Protein AF-A0A9W8J758-F1 (afdb_monomer_lite)

Radius of gyration: 37.84 Å; chains: 1; bounding box: 102×88×100 Å

Foldseek 3Di:
DQDPPPDQDFKEWLDDDDDDDDDDDHNLCVLVDPDDDPVVLVVSLVVLLVVQVLQLVQVVPPPPLLVVLQQVLQLVLLQFQWSDPSDSAFSTKIKGKFAEDADDFCCVRHPPQRDWDAPPQAQQLGWKKKFKAWQADPQKQQWWKDQPVVRDIDGRDHRDMHIDGSRGTIHTDHIHDPHPDDGDSRTMMMMMMGGHGCLCRPPVNRDDQPAADDPDDDDDDPPGDDLVVRVVSTYFFLSSLLSVLLNVLRNQLRVVAPDDCVVVDADDQQVSQQVDWDAGPVRDIDGGGGSPLRQGSDDPDPVNVVSVVVVVVSVVVVVVSSLVRSLVSVSSVVPDVVNVVSDDPDDDDDDDDDDDDDDDDDDDDDDDDDDDDDDDDDDDDDDDDPVVVVVVVVQCPQACPVLVCLDLVNLVVLLVLLLLLQVLQVDPDDQDDLVVLVVLLVCVVVLVPDDPPDPVSVVSVVVNVSSVSSVSNVVSVVLLVVLVVLLVVLVVLLVVLCCLVPVLLVVLLCLLVVNCVVCPLALSNVQLVVQLCCLQVVPQKDWDWCVVSVRDDAPGDIDMDGCPDRDHDDSVRSSNVSSVVSSVVVCRSVVHDCQFSVLLSLVQVLCCVQLRSSVSSGPVNVVCSVVPDLSHQAPDRDPCSSVPNDSVRNVVVSVVSNVRQCSPCLHLSVVSSVSSVCSSVVVDRSVRDDSPVNLLVLLLLLLVLLVLLLVCLVPVPDDDPFLLNVVCVVAVCQFRLLNCSHPLNVVQCDPQHLLPLVRVLDLQSVLLLLLCLQFAPPAQCSVPDGSTAPALVSVVVVVVVVCVVPVVDDQQDSRGGPLCNPHDGDSVRGSNVSNLVSVLCVVLPSNVLQVCFEPAALVRQLCSQPPPDPPPPSPVRCDLVNSNVSSCSCCVSRRYPQHDLLRLLLSCLVVVAQLVLLLVSSVQDDDDPPVPPDSVVSSVSSSSSVVVSLVSSPVNDDPVSCVSSVQDDPPHGRSSSSSSSSSSNSVCVVVVSRPD

Structure (mmCIF, N/CA/C/O backbone):
data_AF-A0A9W8J758-F1
#
_entry.id   AF-A0A9W8J758-F1
#
loop_
_atom_site.group_PDB
_atom_site.id
_atom_site.type_symbol
_atom_site.label_atom_id
_atom_site.label_alt_id
_atom_site.label_comp_id
_atom_site.label_asym_id
_atom_site.label_entity_id
_atom_site.label_seq_id
_atom_site.pdbx_PDB_ins_code
_atom_site.Cartn_x
_atom_site.Cartn_y
_atom_site.Cartn_z
_atom_site.occupancy
_atom_site.B_iso_or_equiv
_atom_site.auth_seq_id
_atom_site.auth_comp_id
_atom_site.auth_asym_id
_atom_site.auth_atom_id
_atom_site.pdbx_PDB_model_num
ATOM 1 N N . MET A 1 1 ? -13.533 -49.057 19.406 1.00 24.62 1 MET A N 1
ATOM 2 C CA . MET A 1 1 ? -12.289 -48.984 20.205 1.00 24.62 1 MET A CA 1
ATOM 3 C C . MET A 1 1 ? -12.356 -47.763 21.116 1.00 24.62 1 MET A C 1
ATOM 5 O O . MET A 1 1 ? -12.940 -46.775 20.678 1.00 24.62 1 MET A O 1
ATOM 9 N N . PRO A 1 2 ? -11.806 -47.800 22.342 1.00 23.27 2 PRO A N 1
ATOM 10 C CA . PRO A 1 2 ? -11.695 -46.618 23.188 1.00 23.27 2 PRO A CA 1
ATOM 11 C C . PRO A 1 2 ? -10.565 -45.723 22.663 1.00 23.27 2 PRO A C 1
ATOM 13 O O . PRO A 1 2 ? -9.448 -46.188 22.455 1.00 23.27 2 PRO A O 1
ATOM 16 N N . TRP A 1 3 ? -10.870 -44.452 22.412 1.00 29.89 3 TRP A N 1
ATOM 17 C CA . TRP A 1 3 ? -9.871 -43.440 22.076 1.00 29.89 3 TRP A CA 1
ATOM 18 C C . TRP A 1 3 ? -9.089 -43.096 23.345 1.00 29.89 3 TRP A C 1
ATOM 20 O O . TRP A 1 3 ? -9.682 -42.641 24.323 1.00 29.89 3 TRP A O 1
ATOM 30 N N . ASP A 1 4 ? -7.779 -43.334 23.348 1.00 25.48 4 ASP A N 1
ATOM 31 C CA . ASP A 1 4 ? -6.928 -43.062 24.507 1.00 25.48 4 ASP A CA 1
ATOM 32 C C . ASP A 1 4 ? -6.769 -41.538 24.688 1.00 25.48 4 ASP A C 1
ATOM 34 O O . ASP A 1 4 ? -6.030 -40.853 23.974 1.00 25.48 4 ASP A O 1
ATOM 38 N N . TYR A 1 5 ? -7.557 -40.990 25.613 1.00 29.81 5 TYR A N 1
ATOM 39 C CA . TYR A 1 5 ? -7.726 -39.562 25.897 1.00 29.81 5 TYR A CA 1
ATOM 40 C C . TYR A 1 5 ? -6.554 -39.021 26.738 1.00 29.81 5 TYR A C 1
ATOM 42 O O . TYR A 1 5 ? -6.716 -38.623 27.889 1.00 29.81 5 TYR A O 1
ATOM 50 N N . GLN A 1 6 ? -5.340 -38.999 26.184 1.00 25.62 6 GLN A N 1
ATOM 51 C CA . GLN A 1 6 ? -4.191 -38.346 26.828 1.00 25.62 6 GLN A CA 1
ATOM 52 C C . GLN A 1 6 ? -3.308 -37.592 25.821 1.00 25.62 6 GLN A C 1
ATOM 54 O O . GLN A 1 6 ? -2.177 -37.993 25.560 1.00 25.62 6 GLN A O 1
ATOM 59 N N . LYS A 1 7 ? -3.827 -36.486 25.257 1.00 28.05 7 LYS A N 1
ATOM 60 C CA . LYS A 1 7 ? -3.092 -35.258 24.853 1.00 28.05 7 LYS A CA 1
ATOM 61 C C . LYS A 1 7 ? -4.056 -34.229 24.223 1.00 28.05 7 LYS A C 1
ATOM 63 O O . LYS A 1 7 ? -4.913 -34.581 23.423 1.00 28.05 7 LYS A O 1
ATOM 68 N N . HIS A 1 8 ? -3.930 -32.967 24.636 1.00 32.34 8 HIS A N 1
ATOM 69 C CA . HIS A 1 8 ? -4.856 -31.847 24.400 1.00 32.34 8 HIS A CA 1
ATOM 70 C C . HIS A 1 8 ? -4.859 -31.277 22.961 1.00 32.34 8 HIS A C 1
ATOM 72 O O . HIS A 1 8 ? -4.302 -30.202 22.751 1.00 32.34 8 HIS A O 1
ATOM 78 N N . GLU A 1 9 ? -5.499 -31.927 21.979 1.00 34.31 9 GLU A N 1
ATOM 79 C CA . GLU A 1 9 ? -5.683 -31.351 20.626 1.00 34.31 9 GLU A CA 1
ATOM 80 C C . GLU A 1 9 ? -7.037 -31.750 19.987 1.00 34.31 9 GLU A C 1
ATOM 82 O O . GLU A 1 9 ? -7.309 -32.934 19.789 1.00 34.31 9 GLU A O 1
ATOM 87 N N . HIS A 1 10 ? -7.889 -30.762 19.656 1.00 45.09 10 HIS A N 1
ATOM 88 C CA . HIS A 1 10 ? -9.335 -30.944 19.378 1.00 45.09 10 HIS A CA 1
ATOM 89 C C . HIS A 1 10 ? -9.816 -30.549 17.958 1.00 45.09 10 HIS A C 1
ATOM 91 O O . HIS A 1 10 ? -11.009 -30.640 17.663 1.00 45.09 10 HIS A O 1
ATOM 97 N N . LEU A 1 11 ? -8.915 -30.133 17.057 1.00 40.22 11 LEU A N 1
ATOM 98 C CA . LEU A 1 11 ? -9.251 -29.700 15.691 1.00 40.22 11 LEU A CA 1
ATOM 99 C C . LEU A 1 11 ? -8.362 -30.415 14.667 1.00 40.22 11 LEU A C 1
ATOM 101 O O . LEU A 1 11 ? -7.139 -30.374 14.794 1.00 40.22 11 LEU A O 1
ATOM 105 N N . ARG A 1 12 ? -8.951 -31.075 13.663 1.00 51.53 12 ARG A N 1
ATOM 106 C CA . ARG A 1 12 ? -8.213 -31.833 12.641 1.00 51.53 12 ARG A CA 1
ATOM 107 C C . ARG A 1 12 ? -8.813 -31.561 11.263 1.00 51.53 12 ARG A C 1
ATOM 109 O O . ARG A 1 12 ? -9.933 -31.965 11.005 1.00 51.53 12 ARG A O 1
ATOM 116 N N . SER A 1 13 ? -8.093 -30.945 10.327 1.00 44.19 13 SER A N 1
ATOM 117 C CA . SER A 1 13 ? -8.427 -31.129 8.902 1.00 44.19 13 SER A CA 1
ATOM 118 C C . SER A 1 13 ? -8.448 -32.645 8.546 1.00 44.19 13 SER A C 1
ATOM 120 O O . SER A 1 13 ? -7.928 -33.473 9.288 1.00 44.19 13 SER A O 1
ATOM 122 N N . ILE A 1 14 ? -9.094 -33.079 7.475 1.00 53.44 14 ILE A N 1
ATOM 123 C CA . ILE A 1 14 ? -9.019 -34.486 7.016 1.00 53.44 14 ILE A CA 1
ATOM 124 C C . ILE A 1 14 ? -8.360 -34.553 5.635 1.00 53.44 14 ILE A C 1
ATOM 126 O O . ILE A 1 14 ? -7.661 -35.516 5.340 1.00 53.44 14 ILE A O 1
ATOM 130 N N . ALA A 1 15 ? -8.526 -33.497 4.836 1.00 53.94 15 ALA A N 1
ATOM 131 C CA . ALA A 1 15 ? -7.933 -33.337 3.513 1.00 53.94 15 ALA A CA 1
ATOM 132 C C . ALA A 1 15 ? -7.108 -32.030 3.425 1.00 53.94 15 ALA A C 1
ATOM 134 O O . ALA A 1 15 ? -6.510 -31.590 4.409 1.00 53.94 15 ALA A O 1
ATOM 135 N N . THR A 1 16 ? -7.062 -31.401 2.247 1.00 49.12 16 THR A N 1
ATOM 136 C CA . THR A 1 16 ? -6.399 -30.110 1.979 1.00 49.12 16 THR A CA 1
ATOM 137 C C . THR A 1 16 ? -6.750 -29.039 3.006 1.00 49.12 16 THR A C 1
ATOM 139 O O . THR A 1 16 ? -7.911 -28.855 3.326 1.00 49.12 16 THR A O 1
ATOM 142 N N . SER A 1 17 ? -5.764 -28.296 3.513 1.00 42.97 17 SER A N 1
ATOM 143 C CA . SER A 1 17 ? -5.999 -27.173 4.429 1.00 42.97 17 SER A CA 1
ATOM 144 C C . SER A 1 17 ? -5.075 -26.009 4.097 1.00 42.97 17 SER A C 1
ATOM 146 O O . SER A 1 17 ? -3.903 -26.211 3.788 1.00 42.97 17 SER A O 1
ATOM 148 N N . PHE A 1 18 ? -5.617 -24.792 4.156 1.00 39.25 18 PHE A N 1
ATOM 149 C CA . PHE A 1 18 ? -4.917 -23.543 3.835 1.00 39.25 18 PHE A CA 1
ATOM 150 C C . PHE A 1 18 ? -4.713 -22.630 5.053 1.00 39.25 18 PHE A C 1
ATOM 152 O O . PHE A 1 18 ? -4.194 -21.516 4.918 1.00 39.25 18 PHE A O 1
ATOM 159 N N . GLU A 1 19 ? -5.106 -23.087 6.242 1.00 38.16 19 GLU A N 1
ATOM 160 C CA . GLU A 1 19 ? -5.057 -22.313 7.479 1.00 38.16 19 GLU A CA 1
ATOM 161 C C . GLU A 1 19 ? -3.862 -22.692 8.363 1.00 38.16 19 GLU A C 1
ATOM 163 O O . GLU A 1 19 ? -3.510 -23.860 8.524 1.00 38.16 19 GLU A O 1
ATOM 168 N N . ARG A 1 20 ? -3.230 -21.690 8.990 1.00 34.44 20 ARG A N 1
ATOM 169 C CA . ARG A 1 20 ? -2.101 -21.901 9.912 1.00 34.44 20 ARG A CA 1
ATOM 170 C C . ARG A 1 20 ? -2.604 -22.367 11.285 1.00 34.44 20 ARG A C 1
ATOM 172 O O . ARG A 1 20 ? -3.029 -21.548 12.103 1.00 34.44 20 ARG A O 1
ATOM 179 N N . GLN A 1 21 ? -2.490 -23.664 11.564 1.00 32.84 21 GLN A N 1
ATOM 180 C CA . GLN A 1 21 ? -2.796 -24.249 12.875 1.00 32.84 21 GLN A CA 1
ATOM 181 C C . GLN A 1 21 ? -1.735 -23.863 13.924 1.00 32.84 21 GLN A C 1
ATOM 183 O O . GLN A 1 21 ? -0.547 -23.752 13.623 1.00 32.84 21 GLN A O 1
ATOM 188 N N . ARG A 1 22 ? -2.161 -23.598 15.169 1.00 31.56 22 ARG A N 1
ATOM 189 C CA . ARG A 1 22 ? -1.300 -23.037 16.237 1.00 31.56 22 ARG A CA 1
ATOM 190 C C . ARG A 1 22 ? -0.782 -24.064 17.259 1.00 31.56 22 ARG A C 1
ATOM 192 O O . ARG A 1 22 ? -0.017 -23.684 18.142 1.00 31.56 22 ARG A O 1
ATOM 199 N N . SER A 1 23 ? -1.178 -25.334 17.176 1.00 28.84 23 SER A N 1
ATOM 200 C CA . SER A 1 23 ? -0.716 -26.463 18.014 1.00 28.84 23 SER A CA 1
ATOM 201 C C . SER A 1 23 ? -1.005 -27.766 17.242 1.00 28.84 23 SER A C 1
ATOM 203 O O . SER A 1 23 ? -1.970 -27.793 16.484 1.00 28.84 23 SER A O 1
ATOM 205 N N . ALA A 1 24 ? -0.117 -28.758 17.279 1.00 27.33 24 ALA A N 1
ATOM 206 C CA . ALA A 1 24 ? 0.264 -29.550 16.110 1.00 27.33 24 ALA A CA 1
ATOM 207 C C . ALA A 1 24 ? -0.328 -30.971 16.018 1.00 27.33 24 ALA A C 1
ATOM 209 O O . ALA A 1 24 ? 0.148 -31.851 16.713 1.00 27.33 24 ALA A O 1
ATOM 210 N N . PHE A 1 25 ? -1.150 -31.227 14.989 1.00 29.22 25 PHE A N 1
ATOM 211 C CA . PHE A 1 25 ? -1.107 -32.440 14.142 1.00 29.22 25 PHE A CA 1
ATOM 212 C C . PHE A 1 25 ? -1.773 -32.100 12.789 1.00 29.22 25 PHE A C 1
ATOM 214 O O . PHE A 1 25 ? -2.955 -32.361 12.580 1.00 29.22 25 PHE A O 1
ATOM 221 N N . GLU A 1 26 ? -1.020 -31.468 11.881 1.00 28.53 26 GLU A N 1
ATOM 222 C CA . GLU A 1 26 ? -1.472 -30.953 10.573 1.00 28.53 26 GLU A CA 1
ATOM 223 C C . GLU A 1 26 ? -2.138 -32.011 9.683 1.00 28.53 26 GLU A C 1
ATOM 225 O O . GLU A 1 26 ? -1.454 -32.928 9.269 1.00 28.53 26 GLU A O 1
ATOM 230 N N . PRO A 1 27 ? -3.370 -31.877 9.189 1.00 35.31 27 PRO A N 1
ATOM 231 C CA . PRO A 1 27 ? -3.862 -32.874 8.220 1.00 35.31 27 PRO A CA 1
ATOM 232 C C . PRO A 1 27 ? -3.529 -32.566 6.756 1.00 35.31 27 PRO A C 1
ATOM 234 O O . PRO A 1 27 ? -3.990 -33.248 5.854 1.00 35.31 27 PRO A O 1
ATOM 237 N N . ALA A 1 28 ? -2.594 -31.635 6.549 1.00 36.69 28 ALA A N 1
ATOM 238 C CA . ALA A 1 28 ? -1.789 -31.519 5.336 1.00 36.69 28 ALA A CA 1
ATOM 239 C C . ALA A 1 28 ? -0.295 -31.890 5.544 1.00 36.69 28 ALA A C 1
ATOM 241 O O . ALA A 1 28 ? 0.428 -31.990 4.553 1.00 36.69 28 ALA A O 1
ATOM 242 N N . ALA A 1 29 ? 0.196 -32.150 6.772 1.00 34.31 29 ALA A N 1
ATOM 243 C CA . ALA A 1 29 ? 1.478 -32.859 7.001 1.00 34.31 29 ALA A CA 1
ATOM 244 C C . ALA A 1 29 ? 1.354 -34.249 7.633 1.00 34.31 29 ALA A C 1
ATOM 246 O O . ALA A 1 29 ? 2.321 -35.002 7.612 1.00 34.31 29 ALA A O 1
ATOM 247 N N . ASN A 1 30 ? 0.175 -34.657 8.088 1.00 36.81 30 ASN A N 1
ATOM 248 C CA . ASN A 1 30 ? -0.099 -36.015 8.558 1.00 36.81 30 ASN A CA 1
ATOM 249 C C . ASN A 1 30 ? -0.102 -37.006 7.392 1.00 36.81 30 ASN A C 1
ATOM 251 O O . ASN A 1 30 ? 0.241 -38.164 7.594 1.00 36.81 30 ASN A O 1
ATOM 255 N N . VAL A 1 31 ? -0.425 -36.537 6.182 1.00 40.12 31 VAL A N 1
ATOM 256 C CA . VAL A 1 31 ? -0.227 -37.283 4.930 1.00 40.12 31 VAL A CA 1
ATOM 257 C C . VAL A 1 31 ? 1.264 -37.313 4.542 1.00 40.12 31 VAL A C 1
ATOM 259 O O . VAL A 1 31 ? 1.743 -38.308 4.015 1.00 40.12 31 VAL A O 1
ATOM 262 N N . LYS A 1 32 ? 2.035 -36.273 4.904 1.00 38.19 32 LYS A N 1
ATOM 263 C CA . LYS A 1 32 ? 3.478 -36.155 4.609 1.00 38.19 32 LYS A CA 1
ATOM 264 C C . LYS A 1 32 ? 4.390 -36.932 5.564 1.00 38.19 32 LYS A C 1
ATOM 266 O O . LYS A 1 32 ? 5.578 -37.075 5.275 1.00 38.19 32 LYS A O 1
ATOM 271 N N . SER A 1 33 ? 3.899 -37.367 6.728 1.00 36.25 33 SER A N 1
ATOM 272 C CA . SER A 1 33 ? 4.735 -38.041 7.724 1.00 36.25 33 SER A CA 1
ATOM 273 C C . SER A 1 33 ? 4.869 -39.525 7.380 1.00 36.25 33 SER A C 1
ATOM 275 O O . SER A 1 33 ? 3.884 -40.256 7.363 1.00 36.25 33 SER A O 1
ATOM 277 N N . THR A 1 34 ? 6.097 -39.991 7.169 1.00 34.38 34 THR A N 1
ATOM 278 C CA . THR A 1 34 ? 6.476 -41.387 6.880 1.00 34.38 34 THR A CA 1
ATOM 279 C C . THR A 1 34 ? 6.241 -42.363 8.049 1.00 34.38 34 THR A C 1
ATOM 281 O O . THR A 1 34 ? 6.879 -43.410 8.112 1.00 34.38 34 THR A O 1
ATOM 284 N N . VAL A 1 35 ? 5.394 -42.018 9.028 1.00 38.47 35 VAL A N 1
ATOM 285 C CA . VAL A 1 35 ? 5.283 -42.720 10.317 1.00 38.47 35 VAL A CA 1
ATOM 286 C C . VAL A 1 35 ? 3.825 -42.773 10.809 1.00 38.47 35 VAL A C 1
ATOM 288 O O . VAL A 1 35 ? 3.506 -42.125 11.800 1.00 38.47 35 VAL A O 1
ATOM 291 N N . ARG A 1 36 ? 2.927 -43.542 10.162 1.00 46.81 36 ARG A N 1
ATOM 292 C CA . ARG A 1 36 ? 1.667 -44.065 10.762 1.00 46.81 36 ARG A CA 1
ATOM 293 C C . ARG A 1 36 ? 1.182 -45.359 10.087 1.00 46.81 36 ARG A C 1
ATOM 295 O O . ARG A 1 36 ? 1.549 -45.622 8.950 1.00 46.81 36 ARG A O 1
ATOM 302 N N . SER A 1 37 ? 0.386 -46.148 10.822 1.00 53.38 37 SER A N 1
ATOM 303 C CA . SER A 1 37 ? -0.201 -47.428 10.394 1.00 53.38 37 SER A CA 1
ATOM 304 C C . SER A 1 37 ? -1.321 -47.248 9.361 1.00 53.38 37 SER A C 1
ATOM 306 O O . SER A 1 37 ? -2.080 -46.277 9.425 1.00 53.38 37 SER A O 1
ATOM 308 N N . ASP A 1 38 ? -1.468 -48.219 8.455 1.00 60.19 38 ASP A N 1
ATOM 309 C CA . ASP A 1 38 ? -2.502 -48.268 7.403 1.00 60.19 38 ASP A CA 1
ATOM 310 C C . ASP A 1 38 ? -3.934 -48.068 7.941 1.00 60.19 38 ASP A C 1
ATOM 312 O O . ASP A 1 38 ? -4.817 -47.554 7.255 1.00 60.19 38 ASP A O 1
ATOM 316 N N . GLU A 1 39 ? -4.164 -48.418 9.206 1.00 60.81 39 GLU A N 1
ATOM 317 C CA . GLU A 1 39 ? -5.453 -48.336 9.899 1.00 60.81 39 GLU A CA 1
ATOM 318 C C . GLU A 1 39 ? -5.951 -46.896 10.083 1.00 60.81 39 GLU A C 1
ATOM 320 O O . GLU A 1 39 ? -7.145 -46.632 9.943 1.00 60.81 39 GLU A O 1
ATOM 325 N N . ALA A 1 40 ? -5.056 -45.947 10.378 1.00 58.75 40 ALA A N 1
ATOM 326 C CA . ALA A 1 40 ? -5.436 -44.547 10.566 1.00 58.75 40 ALA A CA 1
ATOM 327 C C . ALA A 1 40 ? -5.787 -43.872 9.232 1.00 58.75 40 ALA A C 1
ATOM 329 O O . ALA A 1 40 ? -6.711 -43.061 9.178 1.00 58.75 40 ALA A O 1
ATOM 330 N N . LEU A 1 41 ? -5.068 -44.225 8.161 1.00 61.97 41 LEU A N 1
ATOM 331 C CA . LEU A 1 41 ? -5.351 -43.746 6.808 1.00 61.97 41 LEU A CA 1
ATOM 332 C C . LEU A 1 41 ? -6.688 -44.304 6.310 1.00 61.97 41 LEU A C 1
ATOM 334 O O . LEU A 1 41 ? -7.517 -43.560 5.790 1.00 61.97 41 LEU A O 1
ATOM 338 N N . LYS A 1 42 ? -6.923 -45.599 6.554 1.00 70.81 42 LYS A N 1
ATOM 339 C CA . LYS A 1 42 ? -8.192 -46.264 6.258 1.00 70.81 42 LYS A CA 1
ATOM 340 C C . LYS A 1 42 ? -9.361 -45.606 6.992 1.00 70.81 42 LYS A C 1
ATOM 342 O O . LYS A 1 42 ? -10.358 -45.292 6.362 1.00 70.81 42 LYS A O 1
ATOM 347 N N . LEU A 1 43 ? -9.219 -45.309 8.287 1.00 71.56 43 LEU A N 1
ATOM 348 C CA . LEU A 1 43 ? -10.266 -44.635 9.064 1.00 71.56 43 LEU A CA 1
ATOM 349 C C . LEU A 1 43 ? -10.621 -43.247 8.504 1.00 71.56 43 LEU A C 1
ATOM 351 O O . LEU A 1 43 ? -11.794 -42.884 8.474 1.00 71.56 43 LEU A O 1
ATOM 355 N N . LEU A 1 44 ? -9.624 -42.463 8.082 1.00 70.00 44 LEU A N 1
ATOM 356 C CA . LEU A 1 44 ? -9.858 -41.143 7.487 1.00 70.00 44 LEU A CA 1
ATOM 357 C C . LEU A 1 44 ? -10.559 -41.253 6.130 1.00 70.00 44 LEU A C 1
ATOM 359 O O . LEU A 1 44 ? -11.501 -40.497 5.899 1.00 70.00 44 LEU A O 1
ATOM 363 N N . LYS A 1 45 ? -10.142 -42.209 5.287 1.00 74.25 45 LYS A N 1
ATOM 364 C CA . LYS A 1 45 ? -10.780 -42.496 3.996 1.00 74.25 45 LYS A CA 1
ATOM 365 C C . LYS A 1 45 ? -12.227 -42.963 4.175 1.00 74.25 45 LYS A C 1
ATOM 367 O O . LYS A 1 45 ? -13.118 -42.448 3.510 1.00 74.25 45 LYS A O 1
ATOM 372 N N . ASP A 1 46 ? -12.4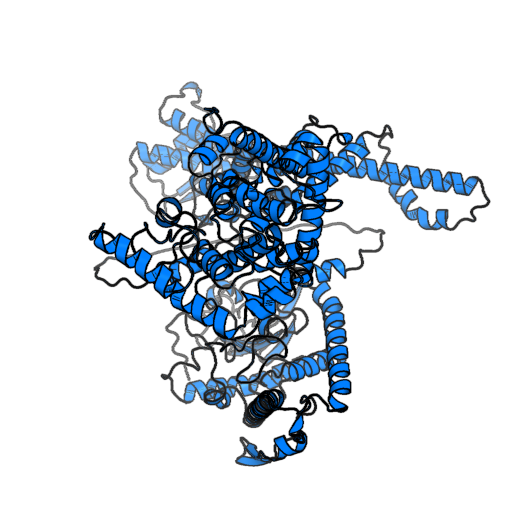77 -43.875 5.113 1.00 80.62 46 ASP A N 1
ATOM 373 C CA . ASP A 1 46 ? -13.822 -44.381 5.410 1.00 80.62 46 ASP A CA 1
ATOM 374 C C . ASP A 1 46 ? -14.732 -43.254 5.934 1.00 80.62 46 ASP A C 1
ATOM 376 O O . ASP A 1 46 ? -15.884 -43.122 5.517 1.00 80.62 46 ASP A O 1
ATOM 380 N N . LEU A 1 47 ? -14.209 -42.395 6.820 1.00 81.00 47 LEU A N 1
ATOM 381 C CA . LEU A 1 47 ? -14.948 -41.248 7.349 1.00 81.00 47 LEU A CA 1
ATOM 382 C C . LEU A 1 47 ? -15.274 -40.230 6.250 1.00 81.00 47 LEU A C 1
ATOM 384 O O . LEU A 1 47 ? -16.408 -39.764 6.166 1.00 81.00 47 LEU A O 1
ATOM 388 N N . SER A 1 48 ? -14.313 -39.873 5.400 1.00 81.19 48 SER A N 1
ATOM 389 C CA . SER A 1 48 ? -14.546 -38.891 4.342 1.00 81.19 48 SER A CA 1
ATOM 390 C C . SER A 1 48 ? -15.474 -39.424 3.243 1.00 81.19 48 SER A C 1
ATOM 392 O O . SER A 1 48 ? -16.348 -38.682 2.787 1.00 81.19 48 SER A O 1
ATOM 394 N N . ALA A 1 49 ? -15.365 -40.709 2.890 1.00 83.38 49 ALA A N 1
ATOM 395 C CA . ALA A 1 49 ? -16.259 -41.389 1.952 1.00 83.38 49 ALA A CA 1
ATOM 396 C C . ALA A 1 49 ? -17.705 -41.480 2.470 1.00 83.38 49 ALA A C 1
ATOM 398 O O . ALA A 1 49 ? -18.645 -41.424 1.681 1.00 83.38 49 ALA A O 1
ATOM 399 N N . ALA A 1 50 ? -17.911 -41.565 3.789 1.00 85.25 50 ALA A N 1
ATOM 400 C CA . ALA A 1 50 ? -19.249 -41.531 4.382 1.00 85.25 50 ALA A CA 1
ATOM 401 C C . ALA A 1 50 ? -19.857 -40.116 4.396 1.00 85.25 50 ALA A C 1
ATOM 403 O O . ALA A 1 50 ? -21.056 -39.936 4.180 1.00 85.25 50 ALA A O 1
ATOM 404 N N . VAL A 1 51 ? -19.032 -39.100 4.653 1.00 87.88 51 VAL A N 1
ATOM 405 C CA . VAL A 1 51 ? -19.487 -37.730 4.934 1.00 87.88 51 VAL A CA 1
ATOM 406 C C . VAL A 1 51 ? -19.696 -36.913 3.667 1.00 87.88 51 VAL A C 1
ATOM 408 O O . VAL A 1 51 ? -20.647 -36.135 3.588 1.00 87.88 51 VAL A O 1
ATOM 411 N N . MET A 1 52 ? -18.837 -37.078 2.661 1.00 90.25 52 MET A N 1
ATOM 412 C CA . MET A 1 52 ? -18.921 -36.268 1.447 1.00 90.25 52 MET A CA 1
ATOM 413 C C . MET A 1 52 ? -20.238 -36.470 0.672 1.00 90.25 52 MET A C 1
ATOM 415 O O . MET A 1 52 ? -20.839 -35.467 0.293 1.00 90.25 52 MET A O 1
ATOM 419 N N . PRO A 1 53 ? -20.787 -37.693 0.513 1.00 91.31 53 PRO A N 1
ATOM 420 C CA . PRO A 1 53 ? -22.111 -37.877 -0.087 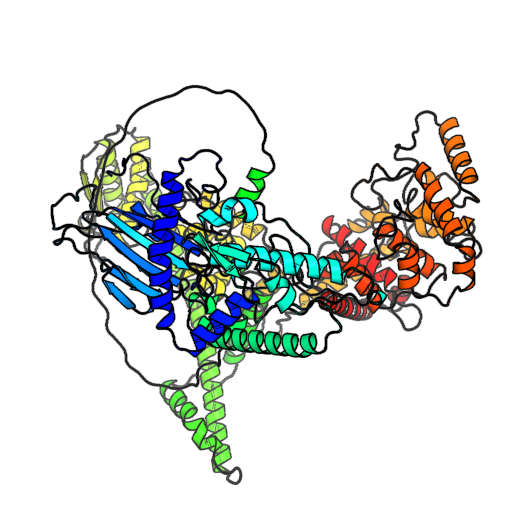1.00 91.31 53 PRO A CA 1
ATOM 421 C C . PRO A 1 53 ? -23.230 -37.153 0.674 1.00 91.31 53 PRO A C 1
ATOM 423 O O . PRO A 1 53 ? -24.162 -36.635 0.060 1.00 91.31 53 PRO A O 1
ATOM 426 N N . MET A 1 54 ? -23.143 -37.075 2.007 1.00 91.50 54 MET A N 1
ATOM 427 C CA . MET A 1 54 ? -24.099 -36.310 2.816 1.00 91.50 54 MET A CA 1
ATOM 428 C C . MET A 1 54 ? -23.960 -34.805 2.560 1.00 91.50 54 MET A C 1
ATOM 430 O O . MET A 1 54 ? -24.966 -34.118 2.397 1.00 91.50 54 MET A O 1
ATOM 434 N N . ALA A 1 55 ? -22.725 -34.299 2.473 1.00 92.25 55 ALA A N 1
ATOM 435 C CA . ALA A 1 55 ? -22.463 -32.899 2.145 1.00 92.25 55 ALA A CA 1
ATOM 436 C C . ALA A 1 55 ? -23.005 -32.547 0.751 1.00 92.25 55 ALA A C 1
ATOM 438 O O . ALA A 1 55 ? -23.638 -31.507 0.575 1.00 92.25 55 ALA A O 1
ATOM 439 N N . MET A 1 56 ? -22.839 -33.450 -0.221 1.00 93.44 56 MET A N 1
ATOM 440 C CA . MET A 1 56 ? -23.374 -33.264 -1.568 1.00 93.44 56 MET A CA 1
ATOM 441 C C . MET A 1 56 ? -24.899 -33.262 -1.598 1.00 93.44 56 MET A C 1
ATOM 443 O O . MET A 1 56 ? -25.469 -32.376 -2.224 1.00 93.44 56 MET A O 1
ATOM 447 N N . ARG A 1 57 ? -25.571 -34.144 -0.847 1.00 91.69 57 ARG A N 1
ATOM 448 C CA . ARG A 1 57 ? -27.038 -34.093 -0.704 1.00 91.69 57 ARG A CA 1
ATOM 449 C C . ARG A 1 57 ? -27.523 -32.775 -0.106 1.00 91.69 57 ARG A C 1
ATOM 451 O O . ARG A 1 57 ? -28.529 -32.238 -0.556 1.00 91.69 57 ARG A O 1
ATOM 458 N N . ASN A 1 58 ? -26.807 -32.221 0.875 1.00 91.00 58 ASN A N 1
ATOM 459 C CA . ASN A 1 58 ? -27.138 -30.898 1.407 1.00 91.00 58 ASN A CA 1
ATOM 460 C C . ASN A 1 58 ? -26.960 -29.810 0.339 1.00 91.00 58 ASN A C 1
ATOM 462 O O . ASN A 1 58 ? -27.776 -28.894 0.247 1.00 91.00 58 ASN A O 1
ATOM 466 N N . MET A 1 59 ? -25.901 -29.895 -0.471 1.00 92.25 59 MET A N 1
ATOM 467 C CA . MET A 1 59 ? -25.632 -28.941 -1.550 1.00 92.25 59 MET A CA 1
ATOM 468 C C . MET A 1 59 ? -26.640 -29.044 -2.706 1.00 92.25 59 MET A C 1
ATOM 470 O O . MET A 1 59 ? -27.001 -28.034 -3.306 1.00 92.25 59 MET A O 1
ATOM 474 N N . GLU A 1 60 ? -27.172 -30.237 -2.971 1.00 92.38 60 GLU A N 1
ATOM 475 C CA . GLU A 1 60 ? -28.254 -30.484 -3.936 1.00 92.38 60 GLU A CA 1
ATOM 476 C C . GLU A 1 60 ? -29.589 -29.832 -3.533 1.00 92.38 60 GLU A C 1
ATOM 478 O O . GLU A 1 60 ? -30.471 -29.674 -4.377 1.00 92.38 60 GLU A O 1
ATOM 483 N N . MET A 1 61 ? -29.732 -29.389 -2.278 1.00 89.44 61 MET A N 1
ATOM 484 C CA . MET A 1 61 ? -30.880 -28.594 -1.821 1.00 89.44 61 MET A CA 1
ATOM 485 C C . MET A 1 61 ? -30.752 -27.101 -2.163 1.00 89.44 61 MET A C 1
ATOM 487 O O . MET A 1 61 ? -31.719 -26.352 -2.009 1.00 89.44 61 MET A O 1
ATOM 491 N N . ALA A 1 62 ? -29.579 -26.638 -2.612 1.00 89.44 62 ALA A N 1
ATOM 492 C CA . ALA A 1 62 ? -29.402 -25.259 -3.058 1.00 89.44 62 ALA A CA 1
ATOM 493 C C . ALA A 1 62 ? -30.224 -24.985 -4.336 1.00 89.44 62 ALA A C 1
ATOM 495 O O . ALA A 1 62 ? -30.506 -25.908 -5.101 1.00 89.44 62 ALA A O 1
ATOM 496 N N . PRO A 1 63 ? -30.591 -23.727 -4.638 1.00 91.25 63 PRO A N 1
ATOM 497 C CA . PRO A 1 63 ? -31.287 -23.405 -5.881 1.00 91.25 63 PRO A CA 1
ATOM 498 C C . PRO A 1 63 ? -30.517 -23.896 -7.116 1.00 91.25 63 PRO A C 1
ATOM 500 O O . PRO A 1 63 ? -29.301 -23.731 -7.187 1.00 91.25 63 PRO A O 1
ATOM 503 N N . ALA A 1 64 ? -31.222 -24.431 -8.120 1.00 92.25 64 ALA A N 1
ATOM 504 C CA . ALA A 1 64 ? -30.600 -25.051 -9.299 1.00 92.25 64 ALA A CA 1
ATOM 505 C C . ALA A 1 64 ? -29.560 -24.151 -9.997 1.00 92.25 64 ALA A C 1
ATOM 507 O O . ALA A 1 64 ? -28.500 -24.624 -10.391 1.00 92.25 64 ALA A O 1
ATOM 508 N N . HIS A 1 65 ? -29.820 -22.841 -10.081 1.00 88.69 65 HIS A N 1
ATOM 509 C CA . HIS A 1 65 ? -28.873 -21.885 -10.662 1.00 88.69 65 HIS A CA 1
ATOM 510 C C . HIS A 1 65 ? -27.563 -21.762 -9.863 1.00 88.69 65 HIS A C 1
ATOM 512 O O . HIS A 1 65 ? -26.508 -21.581 -10.458 1.00 88.69 65 HIS A O 1
ATOM 518 N N . VAL A 1 66 ? -27.613 -21.884 -8.532 1.00 90.38 66 VAL A N 1
ATOM 519 C CA . VAL A 1 66 ? -26.420 -21.852 -7.671 1.00 90.38 66 VAL A CA 1
ATOM 520 C C . VAL A 1 66 ? -25.610 -23.130 -7.845 1.00 90.38 66 VAL A C 1
ATOM 522 O O . VAL A 1 66 ? -24.391 -23.064 -7.978 1.00 90.38 66 VAL A O 1
ATOM 525 N N . GLN A 1 67 ? -26.287 -24.282 -7.902 1.00 92.38 67 GLN A N 1
ATOM 526 C CA . GLN A 1 67 ? -25.627 -25.561 -8.171 1.00 92.38 67 GLN A CA 1
ATOM 527 C C . GLN A 1 67 ? -24.874 -25.514 -9.500 1.00 92.38 67 GLN A C 1
ATOM 529 O O . GLN A 1 67 ? -23.707 -25.875 -9.557 1.00 92.38 67 GLN A O 1
ATOM 534 N N . GLU A 1 68 ? -25.530 -25.032 -10.553 1.00 91.25 68 GLU A N 1
ATOM 535 C CA . GLU A 1 68 ? -24.964 -24.965 -11.898 1.00 91.25 68 GLU A CA 1
ATOM 536 C C . GLU A 1 68 ? -23.741 -24.039 -11.972 1.00 91.25 68 GLU A C 1
ATOM 538 O O . GLU A 1 68 ? -22.707 -24.412 -12.526 1.00 91.25 68 GLU A O 1
ATOM 543 N N . ILE A 1 69 ? -23.827 -22.854 -11.358 1.00 89.94 69 ILE A N 1
ATOM 544 C CA . ILE A 1 69 ? -22.714 -21.898 -11.282 1.00 89.94 69 ILE A CA 1
ATOM 545 C C . ILE A 1 69 ? -21.517 -22.515 -10.548 1.00 89.94 69 ILE A C 1
ATOM 547 O O . ILE A 1 69 ? -20.384 -22.408 -11.018 1.00 89.94 69 ILE A O 1
ATOM 551 N N . ILE A 1 70 ? -21.761 -23.187 -9.421 1.00 91.00 70 ILE A N 1
ATOM 552 C CA . ILE A 1 70 ? -20.707 -23.808 -8.616 1.00 91.00 70 ILE A CA 1
ATOM 553 C C . ILE A 1 70 ? -20.089 -25.017 -9.329 1.00 91.00 70 ILE A C 1
ATOM 555 O O . ILE A 1 70 ? -18.865 -25.111 -9.374 1.00 91.00 70 ILE A O 1
ATOM 559 N N . LYS A 1 71 ? -20.894 -25.894 -9.947 1.00 90.38 71 LYS A N 1
ATOM 560 C CA . LYS A 1 71 ? -20.411 -27.038 -10.746 1.00 90.38 71 LYS A CA 1
ATOM 561 C C . LYS A 1 71 ? -19.462 -26.585 -11.848 1.00 90.38 71 LYS A C 1
ATOM 563 O O . LYS A 1 71 ? -18.325 -27.047 -11.906 1.00 90.38 71 LYS A O 1
ATOM 568 N N . ARG A 1 72 ? -19.896 -25.615 -12.661 1.00 85.44 72 ARG A N 1
ATOM 569 C CA . ARG A 1 72 ? -19.067 -25.047 -13.734 1.00 85.44 72 ARG A CA 1
ATOM 570 C C . ARG A 1 72 ? -17.789 -24.436 -13.180 1.00 85.44 72 ARG A C 1
ATOM 572 O O . ARG A 1 72 ? -16.715 -24.647 -13.736 1.00 85.44 72 ARG A O 1
ATOM 579 N N . ARG A 1 73 ? -17.880 -23.697 -12.066 1.00 85.19 73 ARG A N 1
ATOM 580 C CA . ARG A 1 73 ? -16.709 -23.090 -11.423 1.00 85.19 73 ARG A CA 1
ATOM 581 C C . ARG A 1 73 ? -15.710 -24.147 -10.959 1.00 85.19 73 ARG A C 1
ATOM 583 O O . ARG A 1 73 ? -14.523 -24.002 -11.234 1.00 85.19 73 ARG A O 1
ATOM 590 N N . PHE A 1 74 ? -16.183 -25.203 -10.304 1.00 85.69 74 PHE A N 1
ATOM 591 C CA . PHE A 1 74 ? -15.363 -26.310 -9.815 1.00 85.69 74 PHE A CA 1
ATOM 592 C C . PHE A 1 74 ? -14.631 -27.026 -10.959 1.00 85.69 74 PHE A C 1
ATOM 594 O O . PHE A 1 74 ? -13.431 -27.280 -10.860 1.00 85.69 74 PHE A O 1
ATOM 601 N N . GLU A 1 75 ? -15.327 -27.279 -12.069 1.00 80.88 75 GLU A N 1
ATOM 602 C CA . GLU A 1 75 ? -14.763 -27.924 -13.260 1.00 80.88 75 GLU A CA 1
ATOM 603 C C . GLU A 1 75 ? -13.769 -27.028 -14.008 1.00 80.88 75 GLU A C 1
ATOM 605 O O . GLU A 1 75 ? -12.704 -27.497 -14.407 1.00 80.88 75 GLU A O 1
ATOM 610 N N . TYR A 1 76 ? -14.058 -25.729 -14.162 1.00 77.12 76 TYR A N 1
ATOM 611 C CA . TYR A 1 76 ? -13.138 -24.786 -14.811 1.00 77.12 76 TYR A CA 1
ATOM 612 C C . TYR A 1 76 ? -11.851 -24.547 -14.030 1.00 77.12 76 TYR A C 1
ATOM 614 O O . TYR A 1 76 ? -10.827 -24.217 -14.633 1.00 77.12 76 TYR A O 1
ATOM 622 N N . LEU A 1 77 ? -11.915 -24.679 -12.708 1.00 76.31 77 LEU A N 1
ATOM 623 C CA . LEU A 1 77 ? -10.762 -24.575 -11.821 1.00 76.31 77 LEU A CA 1
ATOM 624 C C . LEU A 1 77 ? -10.027 -25.907 -11.644 1.00 76.31 77 LEU A C 1
ATOM 626 O O . LEU A 1 77 ? -9.007 -25.929 -10.959 1.00 76.31 77 LEU A O 1
ATOM 630 N N . GLU A 1 78 ? -10.518 -26.987 -12.266 1.00 77.88 78 GLU A N 1
ATOM 631 C CA . GLU A 1 78 ? -9.891 -28.315 -12.247 1.00 77.88 78 GLU A CA 1
ATOM 632 C C . GLU A 1 78 ? -9.654 -28.809 -10.809 1.00 77.88 78 GLU A C 1
ATOM 634 O O . GLU A 1 78 ? -8.609 -29.374 -10.471 1.00 77.88 78 GLU A O 1
ATOM 639 N N . LEU A 1 79 ? -10.622 -28.536 -9.925 1.00 78.75 79 LEU A N 1
ATOM 640 C CA . LEU A 1 79 ? -10.498 -28.866 -8.512 1.00 78.75 79 LEU A CA 1
ATOM 641 C C . LEU A 1 79 ? -10.601 -30.381 -8.292 1.00 78.75 79 LEU A C 1
ATOM 643 O O . LEU A 1 79 ? -11.434 -31.048 -8.909 1.00 78.75 79 LEU A O 1
ATOM 647 N N . PRO A 1 80 ? -9.778 -30.950 -7.394 1.00 78.56 80 PRO A N 1
ATOM 648 C CA . PRO A 1 80 ? -9.831 -32.373 -7.111 1.00 78.56 80 PRO A CA 1
ATOM 649 C C . PRO A 1 80 ? -11.136 -32.755 -6.404 1.00 78.56 80 PRO A C 1
ATOM 651 O O . PRO A 1 80 ? -11.523 -32.145 -5.403 1.00 78.56 80 PRO A O 1
ATOM 654 N N . ARG A 1 81 ? -11.775 -33.828 -6.877 1.00 86.62 81 ARG A N 1
ATOM 655 C CA . ARG A 1 81 ? -12.965 -34.424 -6.255 1.00 86.62 81 ARG A CA 1
ATOM 656 C C . ARG A 1 81 ? -12.543 -35.254 -5.041 1.00 86.62 81 ARG A C 1
ATOM 658 O O . ARG A 1 81 ? -12.173 -36.420 -5.145 1.00 86.62 81 ARG A O 1
ATOM 665 N N . ILE A 1 82 ? -12.521 -34.622 -3.870 1.00 82.69 82 ILE A N 1
ATOM 666 C CA . ILE A 1 82 ? -12.078 -35.275 -2.633 1.00 82.69 82 ILE A CA 1
ATOM 667 C C . ILE A 1 82 ? -13.128 -36.285 -2.157 1.00 82.69 82 ILE A C 1
ATOM 669 O O . ILE A 1 82 ? -14.294 -35.933 -1.983 1.00 82.69 82 ILE A O 1
ATOM 673 N N . SER A 1 83 ? -12.672 -37.516 -1.904 1.00 82.12 83 SER A N 1
ATOM 674 C CA . SER A 1 83 ? -13.355 -38.650 -1.251 1.00 82.12 83 SER A CA 1
ATOM 675 C C . SER A 1 83 ? -14.626 -39.214 -1.889 1.00 82.12 83 SER A C 1
ATOM 677 O O . SER A 1 83 ? -15.000 -40.332 -1.552 1.00 82.12 83 SER A O 1
ATOM 679 N N . PHE A 1 84 ? -15.288 -38.476 -2.774 1.00 88.69 84 PHE A N 1
ATOM 680 C CA . PHE A 1 84 ? -16.483 -38.919 -3.480 1.00 88.69 84 PHE A CA 1
ATOM 681 C C . PHE A 1 84 ? -16.512 -38.310 -4.882 1.00 88.69 84 PHE A C 1
ATOM 683 O O . PHE A 1 84 ? -16.475 -37.089 -5.017 1.00 88.69 84 PHE A O 1
ATOM 690 N N . HIS A 1 85 ? -16.649 -39.137 -5.916 1.00 89.38 85 HIS A N 1
ATOM 691 C CA . HIS A 1 85 ? -16.676 -38.710 -7.319 1.00 89.38 85 HIS A CA 1
ATOM 692 C C . HIS A 1 85 ? -17.808 -37.726 -7.627 1.00 89.38 85 HIS A C 1
ATOM 694 O O . HIS A 1 85 ? -17.641 -36.769 -8.383 1.00 89.38 85 HIS A O 1
ATOM 700 N N . GLY A 1 86 ? -18.942 -37.851 -6.938 1.00 90.38 86 GLY A N 1
ATOM 701 C CA . GLY A 1 86 ? -20.031 -36.879 -7.039 1.00 90.38 86 GLY A CA 1
ATOM 702 C C . GLY A 1 86 ? -19.748 -35.522 -6.379 1.00 90.38 86 GLY A C 1
ATOM 703 O O . GLY A 1 86 ? -20.622 -34.661 -6.403 1.00 90.38 86 GLY A O 1
ATOM 704 N N . ASN A 1 87 ? -18.573 -35.297 -5.783 1.00 92.44 87 ASN A N 1
ATOM 705 C CA . ASN A 1 87 ? -18.215 -34.031 -5.150 1.00 92.44 87 ASN A CA 1
ATOM 706 C C . ASN A 1 87 ? -17.853 -32.958 -6.183 1.00 92.44 87 ASN A C 1
ATOM 708 O O . ASN A 1 87 ? -16.756 -32.955 -6.729 1.00 92.44 87 ASN A O 1
ATOM 712 N N . TRP A 1 88 ? -18.772 -32.024 -6.412 1.00 91.88 88 TRP A N 1
ATOM 713 C CA . TRP A 1 88 ? -18.588 -30.872 -7.300 1.00 91.88 88 TRP A CA 1
ATOM 714 C C . TRP A 1 88 ? -18.533 -29.533 -6.547 1.00 91.88 88 TRP A C 1
ATOM 716 O O . TRP A 1 88 ? -18.602 -28.478 -7.171 1.00 91.88 88 TRP A O 1
ATOM 726 N N . ALA A 1 89 ? -18.458 -29.555 -5.210 1.00 91.56 89 ALA A N 1
ATOM 727 C CA . ALA A 1 89 ? -18.642 -28.358 -4.387 1.00 91.56 89 ALA A CA 1
ATOM 728 C C . ALA A 1 89 ? -17.551 -28.128 -3.333 1.00 91.56 89 ALA A C 1
ATOM 730 O O . ALA A 1 89 ? -17.247 -26.980 -3.032 1.00 91.56 89 ALA A O 1
ATOM 731 N N . TYR A 1 90 ? -16.962 -29.169 -2.747 1.00 91.12 90 TYR A N 1
ATOM 732 C CA . TYR A 1 90 ? -16.134 -29.002 -1.551 1.00 91.12 90 TYR A CA 1
ATOM 733 C C . TYR A 1 90 ? -14.722 -29.546 -1.758 1.00 91.12 90 TYR A C 1
ATOM 735 O O . TYR A 1 90 ? -14.500 -30.751 -1.617 1.00 91.12 90 TYR A O 1
ATOM 743 N N . PRO A 1 91 ? -13.737 -28.682 -2.049 1.00 82.56 91 PRO A N 1
ATOM 744 C CA . PRO A 1 91 ? -12.353 -29.117 -2.191 1.00 82.56 91 PRO A CA 1
ATOM 745 C C . PRO A 1 91 ? -11.703 -29.455 -0.841 1.00 82.56 91 PRO A C 1
ATOM 747 O O . PRO A 1 91 ? -10.653 -30.081 -0.830 1.00 82.56 91 PRO A O 1
ATOM 750 N N . VAL A 1 92 ? -12.288 -29.057 0.298 1.00 81.69 92 VAL A N 1
ATOM 751 C CA . VAL A 1 92 ? -11.727 -29.275 1.642 1.00 81.69 92 VAL A CA 1
ATOM 752 C C . VAL A 1 92 ? -12.723 -29.973 2.569 1.00 81.69 92 VAL A C 1
ATOM 754 O O . VAL A 1 92 ? -13.911 -29.663 2.547 1.00 81.69 92 VAL A O 1
ATOM 757 N N . LEU A 1 93 ? -12.209 -30.859 3.435 1.00 81.12 93 LEU A N 1
ATOM 758 C CA . LEU A 1 93 ? -12.920 -31.452 4.571 1.00 81.12 93 LEU A CA 1
ATOM 759 C C . LEU A 1 93 ? -12.109 -31.296 5.870 1.00 81.12 93 LEU A C 1
ATOM 761 O O . LEU A 1 93 ? -10.914 -31.608 5.917 1.00 81.12 93 LEU A O 1
ATOM 765 N N . GLN A 1 94 ? -12.781 -30.881 6.941 1.00 81.19 94 GLN A N 1
ATOM 766 C CA . GLN A 1 94 ? -12.274 -30.759 8.306 1.00 81.19 94 GLN A CA 1
ATOM 767 C C . GLN A 1 94 ? -13.165 -31.508 9.301 1.00 81.19 94 GLN A C 1
ATOM 769 O O . GLN A 1 94 ? -14.361 -31.656 9.104 1.00 81.19 94 GLN A O 1
ATOM 774 N N . CYS A 1 95 ? -12.570 -31.976 10.392 1.00 79.12 95 CYS A N 1
ATOM 775 C CA . CYS A 1 95 ? -13.204 -32.677 11.493 1.00 79.12 95 CYS A CA 1
ATOM 776 C C . CYS A 1 95 ? -12.819 -32.062 12.840 1.00 79.12 95 CYS A C 1
ATOM 778 O O . CYS A 1 95 ? -11.661 -32.044 13.265 1.00 79.12 95 CYS A O 1
ATOM 780 N N . ASN A 1 96 ? -13.837 -31.633 13.565 1.00 77.75 96 ASN A N 1
ATOM 781 C CA . ASN A 1 96 ? -13.738 -31.088 14.903 1.00 77.75 96 ASN A CA 1
ATOM 782 C C . ASN A 1 96 ? -14.317 -32.100 15.893 1.00 77.75 96 ASN A C 1
ATOM 784 O O . ASN A 1 96 ? -15.398 -32.642 15.659 1.00 77.75 96 ASN A O 1
ATOM 788 N N . ILE A 1 97 ? -13.607 -32.353 16.994 1.00 73.19 97 ILE A N 1
ATOM 789 C CA . ILE A 1 97 ? -14.037 -33.300 18.030 1.00 73.19 97 ILE A CA 1
ATOM 790 C C . ILE A 1 97 ? -14.197 -32.537 19.342 1.00 73.19 97 ILE A C 1
ATOM 792 O O . ILE A 1 97 ? -13.219 -32.017 19.880 1.00 73.19 97 ILE A O 1
ATOM 796 N N . ALA A 1 98 ? -15.417 -32.510 19.873 1.00 69.25 98 ALA A N 1
ATOM 797 C CA . ALA A 1 98 ? -15.738 -31.898 21.159 1.00 69.25 98 ALA A CA 1
ATOM 798 C C . ALA A 1 98 ? -16.253 -32.948 22.149 1.00 69.25 98 ALA A C 1
ATOM 800 O O . ALA A 1 98 ? -17.066 -33.794 21.784 1.00 69.25 98 ALA A O 1
ATOM 801 N N . ALA A 1 99 ? -15.810 -32.897 23.403 1.00 69.06 99 ALA A N 1
ATOM 802 C CA . ALA A 1 99 ? -16.362 -33.743 24.463 1.00 69.06 99 ALA A CA 1
ATOM 803 C C . ALA A 1 99 ? -17.613 -33.081 25.064 1.00 69.06 99 ALA A C 1
ATOM 805 O O . ALA A 1 99 ? -17.706 -31.853 25.091 1.00 69.06 99 ALA A O 1
ATOM 806 N N . ALA A 1 100 ? -18.564 -33.873 25.566 1.00 67.31 100 ALA A N 1
ATOM 807 C CA . ALA A 1 100 ? -19.670 -33.323 26.352 1.00 67.31 100 ALA A CA 1
ATOM 808 C C . ALA A 1 100 ? -19.139 -32.695 27.658 1.00 67.31 100 ALA A C 1
ATOM 810 O O . ALA A 1 100 ? -18.247 -33.259 28.290 1.00 67.31 100 ALA A O 1
ATOM 811 N N . GLU A 1 101 ? -19.674 -31.541 28.075 1.00 62.78 101 GLU A N 1
ATOM 812 C CA . GLU A 1 101 ? -19.264 -30.846 29.308 1.00 62.78 101 GLU A CA 1
ATOM 813 C C . GLU A 1 101 ? -20.461 -30.274 30.078 1.00 62.78 101 GLU A C 1
ATOM 815 O O . GLU A 1 101 ? -21.396 -29.713 29.505 1.00 62.78 101 GLU A O 1
ATOM 820 N N . ALA A 1 102 ? -20.406 -30.369 31.411 1.00 48.81 102 ALA A N 1
ATOM 821 C CA . ALA A 1 102 ? -21.381 -29.767 32.313 1.00 48.81 102 ALA A CA 1
ATOM 822 C C . ALA A 1 102 ? -21.125 -28.252 32.450 1.00 48.81 102 ALA A C 1
ATOM 824 O O . ALA A 1 102 ? -20.469 -27.801 33.385 1.00 48.81 102 ALA A O 1
ATOM 825 N N . GLY A 1 103 ? -21.653 -27.472 31.503 1.00 48.03 103 GLY A N 1
ATOM 826 C CA . GLY A 1 103 ? -21.713 -26.008 31.567 1.00 48.03 103 GLY A CA 1
ATOM 827 C C . GLY A 1 103 ? -20.562 -25.259 30.879 1.00 48.03 103 GLY A C 1
ATOM 828 O O . GLY A 1 103 ? -19.493 -25.070 31.452 1.00 48.03 103 GLY A O 1
ATOM 829 N N . GLY A 1 104 ? -20.866 -24.688 29.706 1.00 50.66 104 GLY A N 1
ATOM 830 C CA . GLY A 1 104 ? -20.192 -23.503 29.160 1.00 50.66 104 GLY A CA 1
ATOM 831 C C . GLY A 1 104 ? -19.306 -23.710 27.923 1.00 50.66 104 GLY A C 1
ATOM 832 O O . GLY A 1 104 ? -18.444 -24.571 27.906 1.00 50.66 104 GLY A O 1
ATOM 833 N N . ASP A 1 105 ? -19.526 -22.835 26.934 1.00 48.81 105 ASP A N 1
ATOM 834 C CA . ASP A 1 105 ? -18.617 -22.355 25.874 1.00 48.81 105 ASP A CA 1
ATOM 835 C C . ASP A 1 105 ? -17.543 -23.329 25.324 1.00 48.81 105 ASP A C 1
ATOM 837 O O . ASP A 1 105 ? -16.487 -23.546 25.926 1.00 48.81 105 ASP A O 1
ATOM 841 N N . LEU A 1 106 ? -17.769 -23.811 24.090 1.00 52.59 106 LEU A N 1
ATOM 842 C CA . LEU A 1 106 ? -16.846 -24.659 23.317 1.00 52.59 106 LEU A CA 1
ATOM 843 C C . LEU A 1 106 ? -15.479 -23.998 23.063 1.00 52.59 106 LEU A C 1
ATOM 845 O O . LEU A 1 106 ? -14.535 -24.696 22.677 1.00 52.59 106 LEU A O 1
ATOM 849 N N . SER A 1 107 ? -15.332 -22.681 23.274 1.00 51.78 107 SER A N 1
ATOM 850 C CA . SER A 1 107 ? -14.073 -21.953 23.062 1.00 51.78 107 SER A CA 1
ATOM 851 C C . SER A 1 107 ? -12.902 -22.500 23.889 1.00 51.78 107 SER A C 1
ATOM 853 O O . SER A 1 107 ? -11.740 -22.392 23.483 1.00 51.78 107 SER A O 1
ATOM 855 N N . LYS A 1 108 ? -13.190 -23.150 25.026 1.00 46.91 108 LYS A N 1
ATOM 856 C CA . LYS A 1 108 ? -12.179 -23.790 25.882 1.00 46.91 108 LYS A CA 1
ATOM 857 C C . LYS A 1 108 ? -11.605 -25.078 25.287 1.00 46.91 108 LYS A C 1
ATOM 859 O O . LYS A 1 108 ? -10.432 -25.356 25.524 1.00 46.91 108 LYS A O 1
ATOM 864 N N . GLN A 1 109 ? -12.394 -25.824 24.510 1.00 44.97 109 GLN A N 1
ATOM 865 C CA . GLN A 1 109 ? -11.969 -27.076 23.870 1.00 44.97 109 GLN A CA 1
ATOM 866 C C . GLN A 1 109 ? -11.460 -26.850 22.442 1.00 44.97 109 GLN A C 1
ATOM 868 O O . GLN A 1 109 ? -10.420 -27.379 22.064 1.00 44.97 109 GLN A O 1
ATOM 873 N N . MET A 1 110 ? -12.163 -26.032 21.654 1.00 45.19 110 MET A N 1
ATOM 874 C CA . MET A 1 110 ? -11.908 -25.847 20.219 1.00 45.19 110 MET A CA 1
ATOM 875 C C . MET A 1 110 ? -11.204 -24.522 19.873 1.00 45.19 110 MET A C 1
ATOM 877 O O . MET A 1 110 ? -10.954 -24.231 18.702 1.00 45.19 110 MET A O 1
ATOM 881 N N . GLY A 1 111 ? -10.854 -23.700 20.869 1.00 52.19 111 GLY A N 1
ATOM 882 C CA . GLY A 1 111 ? -10.207 -22.407 20.644 1.00 52.19 111 GLY A CA 1
ATOM 883 C C . GLY A 1 111 ? -11.135 -21.415 19.936 1.00 52.19 111 GLY A C 1
ATOM 884 O O . GLY A 1 111 ? -12.287 -21.253 20.323 1.00 52.19 111 GLY A O 1
ATOM 885 N N . PHE A 1 112 ? -10.641 -20.737 18.894 1.00 40.56 112 PHE A N 1
ATOM 886 C CA . PHE A 1 112 ? -11.427 -19.771 18.107 1.00 40.56 112 PHE A CA 1
ATOM 887 C C . PHE A 1 112 ? -12.718 -20.384 17.534 1.00 40.56 112 PHE A C 1
ATOM 889 O O . PHE A 1 112 ? -13.774 -19.767 17.628 1.00 40.56 112 PHE A O 1
ATOM 896 N N . PHE A 1 113 ? -12.641 -21.633 17.063 1.00 44.53 113 PHE A N 1
ATOM 897 C CA . PHE A 1 113 ? -13.744 -22.365 16.429 1.00 44.53 113 PHE A CA 1
ATOM 898 C C . PHE A 1 113 ? -14.866 -22.775 17.389 1.00 44.53 113 PHE A C 1
ATOM 900 O O . PHE A 1 113 ? -15.940 -23.185 16.961 1.00 44.53 113 PHE A O 1
ATOM 907 N N . GLY A 1 114 ? -14.616 -22.704 18.698 1.00 48.59 114 GLY A N 1
ATOM 908 C CA . GLY A 1 114 ? -15.630 -22.985 19.709 1.00 48.59 114 GLY A CA 1
ATOM 909 C C . GLY A 1 114 ? -16.472 -21.770 20.102 1.00 48.59 114 GLY A C 1
ATOM 910 O O . GLY A 1 114 ? -17.479 -21.938 20.777 1.00 48.59 114 GLY A O 1
ATOM 911 N N . GLY A 1 115 ? -16.065 -20.559 19.703 1.00 58.91 115 GLY A N 1
ATOM 912 C CA . GLY A 1 115 ? -16.768 -19.310 20.006 1.00 58.91 115 GLY A CA 1
ATOM 913 C C . GLY A 1 115 ? -17.465 -18.702 18.786 1.00 58.91 115 GLY A C 1
ATOM 914 O O . GLY A 1 115 ? -17.501 -19.286 17.710 1.00 58.91 115 GLY A O 1
ATOM 915 N N . ALA A 1 116 ? -18.009 -17.496 18.945 1.00 75.69 116 ALA A N 1
ATOM 916 C CA . ALA A 1 116 ? -18.591 -16.728 17.845 1.00 75.69 116 ALA A CA 1
ATOM 917 C C . ALA A 1 116 ? -17.501 -16.151 16.919 1.00 75.69 116 ALA A C 1
ATOM 919 O O . ALA A 1 116 ? -16.731 -15.291 17.358 1.00 75.69 116 ALA A O 1
ATOM 920 N N . HIS A 1 117 ? -17.461 -16.558 15.649 1.00 76.69 117 HIS A N 1
ATOM 921 C CA . HIS A 1 117 ? -16.402 -16.194 14.703 1.00 76.69 117 HIS A CA 1
ATOM 922 C C . HIS A 1 117 ? -16.884 -15.995 13.255 1.00 76.69 117 HIS A C 1
ATOM 924 O O . HIS A 1 117 ? -18.060 -16.183 12.955 1.00 76.69 117 HIS A O 1
ATOM 930 N N . PHE A 1 118 ? -15.962 -15.543 12.396 1.00 82.69 118 PHE A N 1
ATOM 931 C CA . PHE A 1 118 ? -16.075 -15.510 10.936 1.00 82.69 118 PHE A CA 1
ATOM 932 C C . PHE A 1 118 ? -14.941 -16.351 10.353 1.00 82.69 118 PHE A C 1
ATOM 934 O O . PHE A 1 118 ? -13.798 -16.203 10.801 1.00 82.69 118 PHE A O 1
ATOM 941 N N . ASP A 1 119 ? -15.229 -17.124 9.315 1.00 82.56 119 ASP A N 1
ATOM 942 C CA . ASP A 1 119 ? -14.203 -17.813 8.538 1.00 82.56 119 ASP A CA 1
ATOM 943 C C . ASP A 1 119 ? -13.738 -16.876 7.421 1.00 82.56 119 ASP A C 1
ATOM 945 O O . ASP A 1 119 ? -14.302 -16.819 6.332 1.00 82.56 119 ASP A O 1
ATOM 949 N N . GLU A 1 120 ? -12.738 -16.040 7.719 1.00 78.88 120 GLU A N 1
ATOM 950 C CA . GLU A 1 120 ? -12.252 -15.005 6.788 1.00 78.88 120 GLU A CA 1
ATOM 951 C C . GLU A 1 120 ? -11.644 -15.591 5.497 1.00 78.88 120 GLU A C 1
ATOM 953 O O . GLU A 1 120 ? -11.483 -14.874 4.511 1.00 78.88 120 GLU A O 1
ATOM 958 N N . GLY A 1 121 ? -11.265 -16.874 5.526 1.00 78.56 121 GLY A N 1
ATOM 959 C CA . GLY A 1 121 ? -10.642 -17.592 4.416 1.00 78.56 121 GLY A CA 1
ATOM 960 C C . GLY A 1 121 ? -11.617 -18.285 3.465 1.00 78.56 121 GLY A C 1
ATOM 961 O O . GLY A 1 121 ? -11.159 -18.770 2.428 1.00 78.56 121 GLY A O 1
ATOM 962 N N . ASP A 1 122 ? -12.909 -18.329 3.792 1.00 85.00 122 ASP A N 1
ATOM 963 C CA . ASP A 1 122 ? -13.946 -18.948 2.961 1.00 85.00 122 ASP A CA 1
ATOM 964 C C . ASP A 1 122 ? -14.372 -18.020 1.821 1.00 85.00 122 ASP A C 1
ATOM 966 O O . ASP A 1 122 ? -14.321 -16.789 1.945 1.00 85.00 122 ASP A O 1
ATOM 970 N N . ASP A 1 123 ? -14.791 -18.613 0.702 1.00 86.75 123 ASP A N 1
ATOM 971 C CA . ASP A 1 123 ? -15.387 -17.864 -0.399 1.00 86.75 123 ASP A CA 1
ATOM 972 C C . ASP A 1 123 ? -16.783 -17.329 -0.015 1.00 86.75 123 ASP A C 1
ATOM 974 O O . ASP A 1 123 ? -17.637 -18.087 0.447 1.00 86.75 123 ASP A O 1
ATOM 978 N N . PRO A 1 124 ? -17.065 -16.032 -0.237 1.00 82.81 124 PRO A N 1
ATOM 979 C CA . PRO A 1 124 ? -18.310 -15.411 0.210 1.00 82.81 124 PRO A CA 1
ATOM 980 C C . PRO A 1 124 ? -19.549 -15.830 -0.582 1.00 82.81 124 PRO A C 1
ATOM 982 O O . PRO A 1 124 ? -20.659 -15.488 -0.188 1.00 82.81 124 PRO A O 1
ATOM 985 N N . CYS A 1 125 ? -19.402 -16.530 -1.703 1.00 84.06 125 CYS A N 1
ATOM 986 C CA . CYS A 1 125 ? -20.513 -16.885 -2.591 1.00 84.06 125 CYS A CA 1
ATOM 987 C C . CYS A 1 125 ? -20.740 -18.393 -2.679 1.00 84.06 125 CYS A C 1
ATOM 989 O O . CYS A 1 125 ? -21.759 -18.845 -3.207 1.00 84.06 125 CYS A O 1
ATOM 991 N N . TRP A 1 126 ? -19.821 -19.159 -2.108 1.00 88.75 126 TRP A N 1
ATOM 992 C CA . TRP A 1 126 ? -19.853 -20.603 -2.045 1.00 88.75 126 TRP A CA 1
ATOM 993 C C . TRP A 1 126 ? -20.157 -21.034 -0.605 1.00 88.75 126 TRP A C 1
ATOM 995 O O . TRP A 1 126 ? -19.644 -20.469 0.357 1.00 88.75 126 TRP A O 1
ATOM 1005 N N . PHE A 1 127 ? -21.066 -21.992 -0.431 1.00 91.38 127 PHE A N 1
ATOM 1006 C CA . PHE A 1 127 ? -21.475 -22.425 0.903 1.00 91.38 127 PHE A CA 1
ATOM 1007 C C . PHE A 1 127 ? -20.413 -23.282 1.585 1.00 91.38 127 PHE A C 1
ATOM 1009 O O . PHE A 1 127 ? -19.754 -24.093 0.942 1.00 91.38 127 PHE A O 1
ATOM 1016 N N . THR A 1 128 ? -20.355 -23.163 2.904 1.00 92.31 128 THR A N 1
ATOM 1017 C CA . THR A 1 128 ? -19.733 -24.100 3.833 1.00 92.31 128 THR A CA 1
ATOM 1018 C C . THR A 1 128 ? -20.805 -25.055 4.349 1.00 92.31 128 THR A C 1
ATOM 1020 O O . THR A 1 128 ? -21.896 -24.643 4.746 1.00 92.31 128 THR A O 1
ATOM 1023 N N . ASN A 1 129 ? -20.505 -26.350 4.332 1.00 93.31 129 ASN A N 1
ATOM 1024 C CA . ASN A 1 129 ? -21.379 -27.398 4.834 1.00 93.31 129 ASN A CA 1
ATOM 1025 C C . ASN A 1 129 ? -20.875 -27.907 6.183 1.00 93.31 129 ASN A C 1
ATOM 1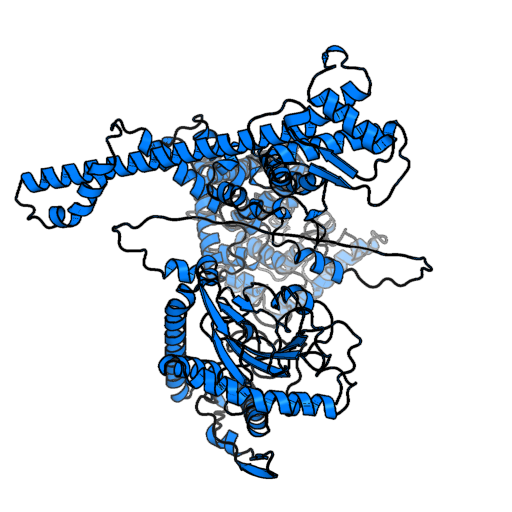027 O O . ASN A 1 129 ? -19.715 -28.291 6.314 1.00 93.31 129 ASN A O 1
ATOM 1031 N N . MET A 1 130 ? -21.777 -27.998 7.155 1.00 91.62 130 MET A N 1
ATOM 1032 C CA . MET A 1 130 ? -21.525 -28.637 8.444 1.00 91.62 130 MET A CA 1
ATOM 1033 C C . MET A 1 130 ? -22.379 -29.893 8.570 1.00 91.62 130 MET A C 1
ATOM 1035 O O . MET A 1 130 ? -23.577 -29.847 8.314 1.00 91.62 130 MET A O 1
ATOM 1039 N N . ILE A 1 131 ? -21.777 -30.998 9.007 1.00 90.69 131 ILE A N 1
ATOM 1040 C CA . ILE A 1 131 ? -22.465 -32.231 9.403 1.00 90.69 131 ILE A CA 1
ATOM 1041 C C . ILE A 1 131 ? -22.076 -32.561 10.837 1.00 90.69 131 ILE A C 1
ATOM 1043 O O . ILE A 1 131 ? -20.894 -32.591 11.180 1.00 90.69 131 ILE A O 1
ATOM 1047 N N . THR A 1 132 ? -23.061 -32.845 11.680 1.00 87.75 132 THR A N 1
ATOM 1048 C CA . THR A 1 132 ? -22.825 -33.293 13.051 1.00 87.75 132 THR A CA 1
ATOM 1049 C C . THR A 1 132 ? -23.079 -34.780 13.191 1.00 87.75 132 THR A C 1
ATOM 1051 O O . THR A 1 132 ? -24.165 -35.264 12.897 1.00 87.75 132 THR A O 1
ATOM 1054 N N . SER A 1 133 ? -22.091 -35.505 13.706 1.00 83.44 133 SER A N 1
ATOM 1055 C CA . SER A 1 133 ? -22.203 -36.910 14.087 1.00 83.44 133 SER A CA 1
ATOM 1056 C C . SER A 1 133 ? -21.780 -37.050 15.545 1.00 83.44 133 SER A C 1
ATOM 1058 O O . SER A 1 133 ? -20.601 -37.023 15.872 1.00 83.44 133 SER A O 1
ATOM 1060 N N . SER A 1 134 ? -22.730 -37.137 16.463 1.00 80.25 134 SER A N 1
ATOM 1061 C CA . SER A 1 134 ? -22.433 -37.185 17.896 1.00 80.25 134 SER A CA 1
ATOM 1062 C C . SER A 1 134 ? -22.724 -38.576 18.460 1.00 80.25 134 SER A C 1
ATOM 1064 O O . SER A 1 134 ? -23.748 -39.173 18.147 1.00 80.25 134 SER A O 1
ATOM 1066 N N . SER A 1 135 ? -21.835 -39.078 19.313 1.00 83.94 135 SER A N 1
ATOM 1067 C CA . SER A 1 135 ? -22.084 -40.237 20.171 1.00 83.94 135 SER A CA 1
ATOM 1068 C C . SER A 1 135 ? -22.463 -39.685 21.536 1.00 83.94 135 SER A C 1
ATOM 1070 O O . SER A 1 135 ? -21.581 -39.310 22.302 1.00 83.94 135 SER A O 1
ATOM 1072 N N . LEU A 1 136 ? -23.761 -39.546 21.805 1.00 84.06 136 LEU A N 1
ATOM 1073 C CA . LEU A 1 136 ? -24.290 -38.958 23.039 1.00 84.06 136 LEU A CA 1
ATOM 1074 C C . LEU A 1 136 ? -25.337 -39.897 23.650 1.00 84.06 136 LEU A C 1
ATOM 1076 O O . LEU A 1 136 ? -26.065 -40.528 22.885 1.00 84.06 136 LEU A O 1
ATOM 1080 N N . PRO A 1 137 ? -25.427 -39.990 24.989 1.00 83.88 137 PRO A N 1
ATOM 1081 C CA . PRO A 1 137 ? -26.573 -40.603 25.657 1.00 83.88 137 PRO A CA 1
ATOM 1082 C C . PRO A 1 137 ? -27.899 -39.921 25.273 1.00 83.88 137 PRO A C 1
ATOM 1084 O O . PRO A 1 137 ? -27.917 -38.720 24.992 1.00 83.88 137 PRO A O 1
ATOM 1087 N N . ASP A 1 138 ? -28.998 -40.681 25.264 1.00 83.19 138 ASP A N 1
ATOM 1088 C CA . ASP A 1 138 ? -30.315 -40.227 24.776 1.00 83.19 138 ASP A CA 1
ATOM 1089 C C . ASP A 1 138 ? -30.892 -39.036 25.562 1.00 83.19 138 ASP A C 1
ATOM 1091 O O . ASP A 1 138 ? -31.706 -38.270 25.045 1.00 83.19 138 ASP A O 1
ATOM 1095 N N . ASP A 1 139 ? -30.470 -38.868 26.811 1.00 84.19 139 ASP A N 1
ATOM 1096 C CA . ASP A 1 139 ? -30.911 -37.824 27.732 1.00 84.19 139 ASP A CA 1
ATOM 1097 C C . ASP A 1 139 ? -30.070 -36.533 27.664 1.00 84.19 139 ASP A C 1
ATOM 1099 O O . ASP A 1 139 ? -30.348 -35.577 28.391 1.00 84.19 139 ASP A O 1
ATOM 1103 N N . TYR A 1 140 ? -29.065 -36.462 26.782 1.00 87.00 140 TYR A N 1
ATOM 1104 C CA . TYR A 1 140 ? -28.210 -35.280 26.626 1.00 87.00 140 TYR A CA 1
ATOM 1105 C C . TYR A 1 140 ? -28.842 -34.265 25.671 1.00 87.00 140 TYR A C 1
ATOM 1107 O O . TYR A 1 140 ? -29.381 -34.619 24.620 1.00 87.00 140 TYR A O 1
ATOM 1115 N N . ASP A 1 141 ? -28.703 -32.968 25.970 1.00 85.69 141 ASP A N 1
ATOM 1116 C CA . ASP A 1 141 ? -29.028 -31.938 24.983 1.00 85.69 141 ASP A CA 1
ATOM 1117 C C . ASP A 1 141 ? -27.877 -31.860 23.966 1.00 85.69 141 ASP A C 1
ATOM 1119 O O . ASP A 1 141 ? -26.741 -31.543 24.337 1.00 85.69 141 ASP A O 1
ATOM 1123 N N . PRO A 1 142 ? -28.119 -32.114 22.669 1.00 83.62 142 PRO A N 1
ATOM 1124 C CA . PRO A 1 142 ? -27.096 -31.940 21.659 1.00 83.62 142 PRO A CA 1
ATOM 1125 C C . PRO A 1 142 ? -26.701 -30.466 21.465 1.00 83.62 142 PRO A C 1
ATOM 1127 O O . PRO A 1 142 ? -25.766 -30.178 20.731 1.00 83.62 142 PRO A O 1
ATOM 1130 N N . GLY A 1 143 ? -27.336 -29.490 22.096 1.00 85.31 143 GLY A N 1
ATOM 1131 C CA . GLY A 1 143 ? -26.953 -28.101 21.905 1.00 85.31 143 GLY A CA 1
ATOM 1132 C C . GLY A 1 143 ? -27.236 -27.610 20.482 1.00 85.31 143 GLY A C 1
ATOM 1133 O O . GLY A 1 143 ? -28.000 -28.212 19.720 1.00 85.31 143 GLY A O 1
ATOM 1134 N N . TYR A 1 144 ? -26.636 -26.476 20.130 1.00 87.00 144 TYR A N 1
ATOM 1135 C CA . TYR A 1 144 ? -27.125 -25.637 19.043 1.00 87.00 144 TYR A CA 1
ATOM 1136 C C . TYR A 1 144 ? -25.989 -25.047 18.214 1.00 87.00 144 TYR A C 1
ATOM 1138 O O . TYR A 1 144 ? -24.890 -24.811 18.712 1.00 87.00 144 TYR A O 1
ATOM 1146 N N . PHE A 1 145 ? -26.277 -24.772 16.950 1.00 88.06 145 PHE A N 1
ATOM 1147 C CA . PHE A 1 145 ? -25.454 -23.949 16.078 1.00 88.06 145 PHE A CA 1
ATOM 1148 C C . PHE A 1 145 ? -26.193 -22.663 15.748 1.00 88.06 145 PHE A C 1
ATOM 1150 O O . PHE A 1 145 ? -27.385 -22.695 15.460 1.00 88.06 145 PHE A O 1
ATOM 1157 N N . PHE A 1 146 ? -25.487 -21.542 15.790 1.00 87.56 146 PHE A N 1
ATOM 1158 C CA . PHE A 1 146 ? -26.034 -20.201 15.683 1.00 87.56 146 PHE A CA 1
ATOM 1159 C C . PHE A 1 146 ? -25.437 -19.488 14.474 1.00 87.56 146 PHE A C 1
ATOM 1161 O O . PHE A 1 146 ? -24.217 -19.376 14.367 1.00 87.56 146 PHE A O 1
ATOM 1168 N N . LEU A 1 147 ? -26.292 -18.917 13.627 1.00 87.38 147 LEU A N 1
ATOM 1169 C CA . LEU A 1 147 ? -25.924 -17.878 12.666 1.00 87.38 147 LEU A CA 1
ATOM 1170 C C . LEU A 1 147 ? -26.303 -16.533 13.286 1.00 87.38 147 LEU A C 1
ATOM 1172 O O . LEU A 1 147 ? -27.425 -16.042 13.160 1.00 87.38 147 LEU A O 1
ATOM 1176 N N . LEU A 1 148 ? -25.351 -15.955 14.011 1.00 83.88 148 LEU A N 1
ATOM 1177 C CA . LEU A 1 148 ? -25.581 -14.857 14.948 1.00 83.88 148 LEU A CA 1
ATOM 1178 C C . LEU A 1 148 ? -26.061 -13.577 14.263 1.00 83.88 148 LEU A C 1
ATOM 1180 O O . LEU A 1 148 ? -26.861 -12.850 14.841 1.00 83.88 148 LEU A O 1
ATOM 1184 N N . VAL A 1 149 ? -25.607 -13.314 13.033 1.00 79.00 149 VAL A N 1
ATOM 1185 C CA . VAL A 1 149 ? -26.057 -12.147 12.247 1.00 79.00 149 VAL A CA 1
ATOM 1186 C C . VAL A 1 149 ? -27.544 -12.235 11.913 1.00 79.00 149 VAL A C 1
ATOM 1188 O O . VAL A 1 149 ? -28.231 -11.221 11.909 1.00 79.00 149 VAL A O 1
ATOM 1191 N N . TYR A 1 150 ? -28.043 -13.442 11.655 1.00 81.25 150 TYR A N 1
ATOM 1192 C CA . TYR A 1 150 ? -29.435 -13.664 11.272 1.00 81.25 150 TYR A CA 1
ATOM 1193 C C . TYR A 1 150 ? -30.344 -13.931 12.476 1.00 81.25 150 TYR A C 1
ATOM 1195 O O . TYR A 1 150 ? -31.554 -14.036 12.311 1.00 81.25 150 TYR A O 1
ATOM 1203 N N . GLY A 1 151 ? -29.779 -14.070 13.681 1.00 83.88 151 GLY A N 1
ATOM 1204 C CA . GLY A 1 151 ? -30.538 -14.433 14.877 1.00 83.88 151 GLY A CA 1
ATOM 1205 C C . GLY A 1 151 ? -31.177 -15.823 14.798 1.00 83.88 151 GLY A C 1
ATOM 1206 O O . GLY A 1 151 ? -32.090 -16.114 15.567 1.00 83.88 151 GLY A O 1
ATOM 1207 N N . VAL A 1 152 ? -30.717 -16.681 13.881 1.00 86.81 152 VAL A N 1
ATOM 1208 C CA . VAL A 1 152 ? -31.235 -18.044 13.713 1.00 86.81 152 VAL A CA 1
ATOM 1209 C C . VAL A 1 152 ? -30.288 -19.054 14.335 1.00 86.81 152 VAL A C 1
ATOM 1211 O O . VAL A 1 152 ? -29.066 -18.877 14.350 1.00 86.81 152 VAL A O 1
ATOM 1214 N N . TYR A 1 153 ? -30.859 -20.141 14.835 1.00 89.56 153 TYR A N 1
ATOM 1215 C CA . TYR A 1 153 ? -30.108 -21.263 15.363 1.00 89.56 153 TYR A CA 1
ATOM 1216 C C . TYR A 1 153 ? -30.780 -22.578 14.985 1.00 89.56 153 TYR A C 1
ATOM 1218 O O . TYR A 1 153 ? -31.979 -22.625 14.715 1.00 89.56 153 TYR A O 1
ATOM 1226 N N . THR A 1 154 ? -30.000 -23.651 14.969 1.00 87.62 154 THR A N 1
ATOM 1227 C CA . THR A 1 154 ? -30.486 -25.009 14.739 1.00 87.62 154 THR A CA 1
ATOM 1228 C C . THR A 1 154 ? -29.963 -25.940 15.819 1.00 87.62 154 THR A C 1
ATOM 1230 O O . THR A 1 154 ? -28.852 -25.767 16.321 1.00 87.62 154 THR A O 1
ATOM 1233 N N . ARG A 1 155 ? -30.775 -26.923 16.204 1.00 88.69 155 ARG A N 1
ATOM 1234 C CA . ARG A 1 155 ? -30.386 -27.951 17.170 1.00 88.69 155 ARG A CA 1
ATOM 1235 C C . ARG A 1 155 ? -29.526 -29.003 16.468 1.00 88.69 155 ARG A C 1
ATOM 1237 O O . ARG A 1 155 ? -29.906 -29.517 15.417 1.00 88.69 155 ARG A O 1
ATOM 1244 N N . LEU A 1 156 ? -28.378 -29.338 17.051 1.00 86.44 156 LEU A N 1
ATOM 1245 C CA . LEU A 1 156 ? -27.355 -30.179 16.421 1.00 86.44 156 LEU A CA 1
ATOM 1246 C C . LEU A 1 156 ? -27.677 -31.678 16.516 1.00 86.44 156 LEU A C 1
ATOM 1248 O O . LEU A 1 156 ? -27.066 -32.423 17.276 1.00 86.44 156 LEU A O 1
ATOM 1252 N N . SER A 1 157 ? -28.664 -32.127 15.745 1.00 81.06 157 SER A N 1
ATOM 1253 C CA . SER A 1 157 ? -29.048 -33.543 15.690 1.00 81.06 157 SER A CA 1
ATOM 1254 C C . SER A 1 157 ? -27.946 -34.445 15.109 1.00 81.06 157 SER A C 1
ATOM 1256 O O . SER A 1 157 ? -27.120 -34.030 14.292 1.00 81.06 157 SER A O 1
ATOM 1258 N N . ASN A 1 158 ? -27.925 -35.707 15.541 1.00 81.19 158 ASN A N 1
ATOM 1259 C CA . ASN A 1 158 ? -26.987 -36.696 15.021 1.00 81.19 158 ASN A CA 1
ATOM 1260 C C . ASN A 1 158 ? -27.320 -37.038 13.557 1.00 81.19 158 ASN A C 1
ATOM 1262 O O . ASN A 1 158 ? -28.462 -37.367 13.249 1.00 81.19 158 ASN A O 1
ATOM 1266 N N . GLY A 1 159 ? -26.338 -36.942 12.661 1.00 75.25 159 GLY A N 1
ATOM 1267 C CA . GLY A 1 159 ? -26.511 -37.085 11.212 1.00 75.25 159 GLY A CA 1
ATOM 1268 C C . GLY A 1 159 ? -27.103 -35.853 10.514 1.00 75.25 159 GLY A C 1
ATOM 1269 O O . GLY A 1 159 ? -27.243 -35.865 9.292 1.00 75.25 159 GLY A O 1
ATOM 1270 N N . GLY A 1 160 ? -27.438 -34.793 11.257 1.00 80.56 160 GLY A N 1
ATOM 1271 C CA . GLY A 1 160 ? -27.932 -33.539 10.696 1.00 80.56 160 GLY A CA 1
ATOM 1272 C C . GLY A 1 160 ? -26.818 -32.743 10.022 1.00 80.56 160 GLY A C 1
ATOM 1273 O O . GLY A 1 160 ? -25.690 -32.695 10.516 1.00 80.56 160 GLY A O 1
ATOM 1274 N N . GLY A 1 161 ? -27.133 -32.087 8.907 1.00 84.31 161 GLY A N 1
ATOM 1275 C CA . GLY A 1 161 ? -26.219 -31.149 8.272 1.00 84.31 161 GLY A CA 1
ATOM 1276 C C . GLY A 1 161 ? -26.936 -30.023 7.545 1.00 84.31 161 GLY A C 1
ATOM 1277 O O . GLY A 1 161 ? -28.134 -30.109 7.276 1.00 84.31 161 GLY A O 1
ATOM 1278 N N . PHE A 1 162 ? -26.214 -28.939 7.290 1.00 88.25 162 PHE A N 1
ATOM 1279 C CA . PHE A 1 162 ? -26.754 -27.749 6.642 1.00 88.25 162 PHE A CA 1
ATOM 1280 C C . PHE A 1 162 ? -25.648 -26.918 5.990 1.00 88.25 162 PHE A C 1
ATOM 1282 O O . PHE A 1 162 ? -24.482 -26.964 6.389 1.00 88.25 162 PHE A O 1
ATOM 1289 N N . ASN A 1 163 ? -26.060 -26.131 4.999 1.00 90.81 163 ASN A N 1
ATOM 1290 C CA . ASN A 1 163 ? -25.226 -25.172 4.288 1.00 90.81 163 ASN A CA 1
ATOM 1291 C C . ASN A 1 163 ? -25.388 -23.768 4.869 1.00 90.81 163 ASN A C 1
ATOM 1293 O O . ASN A 1 163 ? -26.502 -23.332 5.157 1.00 90.81 163 ASN A O 1
ATOM 1297 N N . PHE A 1 164 ? -24.280 -23.053 5.013 1.00 89.75 164 PHE A N 1
ATOM 1298 C CA . PHE A 1 164 ? -24.242 -21.658 5.442 1.00 89.75 164 PHE A CA 1
ATOM 1299 C C . PHE A 1 164 ? -23.030 -20.949 4.829 1.00 89.75 164 PHE A C 1
ATOM 1301 O O . PHE A 1 164 ? -22.157 -21.586 4.257 1.00 89.75 164 PHE A O 1
ATOM 1308 N N . HIS A 1 165 ? -22.961 -19.624 4.923 1.00 88.94 165 HIS A N 1
ATOM 1309 C CA . HIS A 1 165 ? -21.764 -18.884 4.516 1.00 88.94 165 HIS A CA 1
ATOM 1310 C C . HIS A 1 165 ? -20.798 -18.761 5.700 1.00 88.94 165 HIS A C 1
ATOM 1312 O O . HIS A 1 165 ? -21.156 -18.138 6.703 1.00 88.94 165 HIS A O 1
ATOM 1318 N N . GLY A 1 166 ? -19.575 -19.291 5.582 1.00 87.38 166 GLY A N 1
ATOM 1319 C CA . GLY A 1 166 ? -18.548 -19.204 6.636 1.00 87.38 166 GLY A CA 1
ATOM 1320 C C . GLY A 1 166 ? -18.177 -17.762 7.008 1.00 87.38 166 GLY A C 1
ATOM 1321 O O . GLY A 1 166 ? -17.880 -17.449 8.163 1.00 87.38 166 GLY A O 1
ATOM 1322 N N . ASN A 1 167 ? -18.318 -16.826 6.062 1.00 88.50 167 ASN A N 1
ATOM 1323 C CA . ASN A 1 167 ? -18.096 -15.397 6.297 1.00 88.50 167 ASN A CA 1
ATOM 1324 C C . ASN A 1 167 ? -19.243 -14.691 7.056 1.00 88.50 167 ASN A C 1
ATOM 1326 O O . ASN A 1 167 ? -19.183 -13.477 7.267 1.00 88.50 167 ASN A O 1
ATOM 1330 N N . VAL A 1 168 ? -20.299 -15.402 7.463 1.00 86.25 168 VAL A N 1
ATOM 1331 C CA . VAL A 1 168 ? -21.339 -14.886 8.368 1.00 86.25 168 VAL A CA 1
ATOM 1332 C C . VAL A 1 168 ? -20.964 -15.237 9.801 1.00 86.25 168 VAL A C 1
ATOM 1334 O O . VAL A 1 168 ? -20.532 -16.353 10.067 1.00 86.25 168 VAL A O 1
ATOM 1337 N N . LYS A 1 169 ? -21.153 -14.305 10.749 1.00 87.06 169 LYS A N 1
ATOM 1338 C CA . LYS A 1 169 ? -20.798 -14.557 12.152 1.00 87.06 169 LYS A CA 1
ATOM 1339 C C . LYS A 1 169 ? -21.590 -15.745 12.686 1.00 87.06 169 LYS A C 1
ATOM 1341 O O . LYS A 1 169 ? -22.818 -15.669 12.755 1.00 87.06 169 LYS A O 1
ATOM 1346 N N . HIS A 1 170 ? -20.902 -16.792 13.112 1.00 88.56 170 HIS A N 1
ATOM 1347 C CA . HIS A 1 170 ? -21.532 -18.026 13.558 1.00 88.56 170 HIS A CA 1
ATOM 1348 C C . HIS A 1 170 ? -20.775 -18.663 14.726 1.00 88.56 170 HIS A C 1
ATOM 1350 O O . HIS A 1 170 ? -19.697 -18.212 15.108 1.00 88.56 170 HIS A O 1
ATOM 1356 N N . GLY A 1 171 ? -21.376 -19.666 15.357 1.00 84.56 171 GLY A N 1
ATOM 1357 C CA . GLY A 1 171 ? -20.772 -20.396 16.469 1.00 84.56 171 GLY A CA 1
ATOM 1358 C C . GLY A 1 171 ? -21.654 -21.549 16.928 1.00 84.56 171 GLY A C 1
ATOM 1359 O O . GLY A 1 171 ? -22.817 -21.639 16.546 1.00 84.56 171 GLY A O 1
ATOM 1360 N N . GLY A 1 172 ? -21.113 -22.439 17.752 1.00 78.75 172 GLY A N 1
ATOM 1361 C CA . GLY A 1 172 ? -21.846 -23.589 18.278 1.00 78.75 172 GLY A CA 1
ATOM 1362 C C . GLY A 1 172 ? -21.787 -23.669 19.796 1.00 78.75 172 GLY A C 1
ATOM 1363 O O . GLY A 1 172 ? -20.903 -23.095 20.428 1.00 78.75 172 GLY A O 1
ATOM 1364 N N . SER A 1 173 ? -22.710 -24.422 20.384 1.00 76.94 173 SER A N 1
ATOM 1365 C CA . SER A 1 173 ? -22.618 -24.898 21.760 1.00 76.94 173 SER A CA 1
ATOM 1366 C C . SER A 1 173 ? -22.219 -26.374 21.790 1.00 76.94 173 SER A C 1
ATOM 1368 O O . SER A 1 173 ? -22.499 -27.134 20.858 1.00 76.94 173 SER A O 1
ATOM 1370 N N . GLY A 1 174 ? -21.562 -26.790 22.874 1.00 73.75 174 GLY A N 1
ATOM 1371 C CA . GLY A 1 174 ? -21.259 -28.201 23.107 1.00 73.75 174 GLY A CA 1
ATOM 1372 C C . GLY A 1 174 ? -22.528 -29.003 23.417 1.00 73.75 174 GLY A C 1
ATOM 1373 O O . GLY A 1 174 ? -23.596 -28.409 23.601 1.00 73.75 174 GLY A O 1
ATOM 1374 N N . PRO A 1 175 ? -22.433 -30.342 23.463 1.00 79.56 175 PRO A N 1
ATOM 1375 C CA . PRO A 1 175 ? -23.467 -31.163 24.077 1.00 79.56 175 PRO A CA 1
ATOM 1376 C C . PRO A 1 175 ? -23.513 -30.924 25.590 1.00 79.56 175 PRO A C 1
ATOM 1378 O O . PRO A 1 175 ? -22.462 -30.870 26.236 1.00 79.56 175 PRO A O 1
ATOM 1381 N N . PHE A 1 176 ? -24.717 -30.826 26.152 1.00 81.31 176 PHE A N 1
ATOM 1382 C CA . PHE A 1 176 ? -24.942 -30.613 27.579 1.00 81.31 176 PHE A CA 1
ATOM 1383 C C . PHE A 1 176 ? -25.466 -31.897 28.247 1.00 81.31 176 PHE A C 1
ATOM 1385 O O . PHE A 1 176 ? -26.503 -32.413 27.822 1.00 81.31 176 PHE A O 1
ATOM 1392 N N . PRO A 1 177 ? -24.795 -32.407 29.296 1.00 82.06 177 PRO A N 1
ATOM 1393 C CA . PRO A 1 177 ? -25.326 -33.488 30.119 1.00 82.06 177 PRO A CA 1
ATOM 1394 C C . PRO A 1 177 ? -26.475 -32.988 31.019 1.00 82.06 177 PRO A C 1
ATOM 1396 O O . PRO A 1 177 ? -26.568 -31.779 31.283 1.00 82.06 177 PRO A O 1
ATOM 1399 N N . PRO A 1 178 ? -27.313 -33.893 31.558 1.00 81.12 178 PRO A N 1
ATOM 1400 C CA . PRO A 1 178 ? -28.242 -33.572 32.636 1.00 81.12 178 PRO A CA 1
ATOM 1401 C C . PRO A 1 178 ? -27.544 -32.873 33.812 1.00 81.12 178 PRO A C 1
ATOM 1403 O O . PRO A 1 178 ? -26.357 -33.077 34.093 1.00 81.12 178 PRO A O 1
ATOM 1406 N N . ARG A 1 179 ? -28.277 -32.003 34.520 1.00 75.75 179 ARG A N 1
ATOM 1407 C CA . ARG A 1 179 ? -27.708 -31.194 35.611 1.00 75.75 179 ARG A CA 1
ATOM 1408 C C . ARG A 1 179 ? -27.085 -32.083 36.691 1.00 75.75 179 ARG A C 1
ATOM 1410 O O . ARG A 1 179 ? -27.776 -32.874 37.318 1.00 75.75 179 ARG A O 1
ATOM 1417 N N . GLY A 1 180 ? -25.802 -31.854 36.970 1.00 70.62 180 GLY A N 1
ATOM 1418 C CA . GLY A 1 180 ? -25.061 -32.540 38.034 1.00 70.62 180 GLY A CA 1
ATOM 1419 C C . GLY A 1 180 ? -24.364 -33.829 37.597 1.00 70.62 180 GLY A C 1
ATOM 1420 O O . GLY A 1 180 ? -23.626 -34.405 38.396 1.00 70.62 180 GLY A O 1
ATOM 1421 N N . GLU A 1 181 ? -24.529 -34.255 36.344 1.00 74.88 181 GLU A N 1
ATOM 1422 C CA . GLU A 1 181 ? -23.889 -35.461 35.828 1.00 74.88 181 GLU A CA 1
ATOM 1423 C C . GLU A 1 181 ? -22.532 -35.177 35.182 1.00 74.88 181 GLU A C 1
ATOM 1425 O O . GLU A 1 181 ? -22.322 -34.165 34.506 1.00 74.88 181 GLU A O 1
ATOM 1430 N N . LYS A 1 182 ? -21.585 -36.099 35.389 1.00 75.81 182 LYS A N 1
ATOM 1431 C CA . LYS A 1 182 ? -20.301 -36.081 34.688 1.00 75.81 182 LYS A CA 1
ATOM 1432 C C . LYS A 1 182 ? -20.423 -36.888 33.396 1.00 75.81 182 LYS A C 1
ATOM 1434 O O . LYS A 1 182 ? -20.726 -38.079 33.478 1.00 75.81 182 LYS A O 1
ATOM 1439 N N . PRO A 1 183 ? -20.138 -36.286 32.234 1.00 77.25 183 PRO A N 1
ATOM 1440 C CA . PRO A 1 183 ? -20.258 -36.981 30.969 1.00 77.25 183 PRO A CA 1
ATOM 1441 C C . PRO A 1 183 ? -19.247 -38.124 30.832 1.00 77.25 183 PRO A C 1
ATOM 1443 O O . PRO A 1 183 ? -18.081 -37.952 31.207 1.00 77.25 183 PRO A O 1
ATOM 1446 N N . PRO A 1 184 ? -19.661 -39.299 30.317 1.00 77.31 184 PRO A N 1
ATOM 1447 C CA . PRO A 1 184 ? -18.743 -40.406 30.101 1.00 77.31 184 PRO A CA 1
ATOM 1448 C C . PRO A 1 184 ? -17.747 -40.053 28.981 1.00 77.31 184 PRO A C 1
ATOM 1450 O O . PRO A 1 184 ? -18.106 -39.326 28.057 1.00 77.31 184 PRO A O 1
ATOM 1453 N N . PRO A 1 185 ? -16.521 -40.610 28.976 1.00 69.31 185 PRO A N 1
ATOM 1454 C CA . PRO A 1 185 ? -15.539 -40.354 27.912 1.00 69.31 185 PRO A CA 1
ATOM 1455 C C . PRO A 1 185 ? -16.010 -40.744 26.501 1.00 69.31 185 PRO A C 1
ATOM 1457 O O . PRO A 1 185 ? -15.467 -40.269 25.508 1.00 69.31 185 PRO A O 1
ATOM 1460 N N . SER A 1 186 ? -17.017 -41.615 26.400 1.00 76.38 186 SER A N 1
ATOM 1461 C CA . SER A 1 186 ? -17.670 -41.995 25.144 1.00 76.38 186 SER A CA 1
ATOM 1462 C C . SER A 1 186 ? -18.690 -40.967 24.633 1.00 76.38 186 SER A C 1
ATOM 1464 O O . SER A 1 186 ? -19.196 -41.144 23.524 1.00 76.38 186 SER A O 1
ATOM 1466 N N . ALA A 1 187 ? -19.005 -39.923 25.414 1.00 81.56 187 ALA A N 1
ATOM 1467 C CA . ALA A 1 187 ? -19.903 -38.840 25.028 1.00 81.56 187 ALA A CA 1
ATOM 1468 C C . ALA A 1 187 ? -19.135 -37.723 24.303 1.00 81.56 187 ALA A C 1
ATOM 1470 O O . ALA A 1 187 ? -18.478 -36.885 24.928 1.00 81.56 187 ALA A O 1
ATOM 1471 N N . TYR A 1 188 ? -19.227 -37.697 22.975 1.00 80.19 188 TYR A N 1
ATOM 1472 C CA . TYR A 1 188 ? -18.537 -36.716 22.138 1.00 80.19 188 TYR A CA 1
ATOM 1473 C C . TYR A 1 188 ? -19.378 -36.283 20.935 1.00 80.19 188 TYR A C 1
ATOM 1475 O O . TYR A 1 188 ? -20.260 -36.996 20.454 1.00 80.19 188 TYR A O 1
ATOM 1483 N N . ARG A 1 189 ? -19.060 -35.102 20.412 1.00 82.25 189 ARG A N 1
ATOM 1484 C CA . ARG A 1 189 ? -19.527 -34.581 19.132 1.00 82.25 189 ARG A CA 1
ATOM 1485 C C . ARG A 1 189 ? -18.404 -34.619 18.113 1.00 82.25 189 ARG A C 1
ATOM 1487 O O . ARG A 1 189 ? -17.348 -34.032 18.336 1.00 82.25 189 ARG A O 1
ATOM 1494 N N . LEU A 1 190 ? -18.685 -35.235 16.973 1.00 83.25 190 LEU A N 1
ATOM 1495 C CA . LEU A 1 190 ? -17.960 -35.025 15.732 1.00 83.25 190 LEU A CA 1
ATOM 1496 C C . LEU A 1 190 ? -18.687 -33.946 14.929 1.00 83.25 190 LEU A C 1
ATOM 1498 O O . LEU A 1 190 ? -19.887 -34.056 14.677 1.00 83.25 190 LEU A O 1
ATOM 1502 N N . THR A 1 191 ? -17.961 -32.924 14.506 1.00 84.12 191 THR A N 1
ATOM 1503 C CA . THR A 1 191 ? -18.449 -31.912 13.574 1.00 84.12 191 THR A CA 1
ATOM 1504 C C . THR A 1 191 ? -17.555 -31.929 12.349 1.00 84.12 191 THR A C 1
ATOM 1506 O O . THR A 1 191 ? -16.359 -31.669 12.447 1.00 84.12 191 THR A O 1
ATOM 1509 N N . LEU A 1 192 ? -18.134 -32.218 11.197 1.00 87.00 192 LEU A N 1
ATOM 1510 C CA . LEU A 1 192 ? -17.443 -32.324 9.925 1.00 87.00 192 LEU A CA 1
ATOM 1511 C C . LEU A 1 192 ? -17.791 -31.110 9.073 1.00 87.00 192 LEU A C 1
ATOM 1513 O O . LEU A 1 192 ? -18.968 -30.845 8.839 1.00 87.00 192 LEU A O 1
ATOM 1517 N N . ILE A 1 193 ? -16.776 -30.368 8.652 1.00 87.94 193 ILE A N 1
ATOM 1518 C CA . ILE A 1 193 ? -16.911 -29.119 7.909 1.00 87.94 193 ILE A CA 1
ATOM 1519 C C . ILE A 1 193 ? -16.319 -29.316 6.520 1.00 87.94 193 ILE A C 1
ATOM 1521 O O . ILE A 1 193 ? -15.112 -29.512 6.388 1.00 87.94 193 ILE A O 1
ATOM 1525 N N . SER A 1 194 ? -17.160 -29.259 5.496 1.00 91.00 194 SER A N 1
ATOM 1526 C CA . SER A 1 194 ? -16.729 -29.239 4.099 1.00 91.00 194 SER A CA 1
ATOM 1527 C C . SER A 1 194 ? -16.848 -27.811 3.590 1.00 91.00 194 SER A C 1
ATOM 1529 O O . SER A 1 194 ? -17.936 -27.244 3.662 1.00 91.00 194 SER A O 1
ATOM 1531 N N . TYR A 1 195 ? -15.760 -27.210 3.111 1.00 89.19 195 TYR A N 1
ATOM 1532 C CA . TYR A 1 195 ? -15.762 -25.781 2.788 1.00 89.19 195 TYR A CA 1
ATOM 1533 C C . TYR A 1 195 ? -14.950 -25.434 1.530 1.00 89.19 195 TYR A C 1
ATOM 1535 O O . TYR A 1 195 ? -14.086 -26.220 1.122 1.00 89.19 195 TYR A O 1
ATOM 1543 N N . PRO A 1 196 ? -15.241 -24.284 0.893 1.00 86.62 196 PRO A N 1
ATOM 1544 C CA . PRO A 1 196 ? -14.525 -23.756 -0.262 1.00 86.62 196 PRO A CA 1
ATOM 1545 C C . PRO A 1 196 ? -13.599 -22.594 0.158 1.00 86.62 196 PRO A C 1
ATOM 1547 O O . PRO A 1 196 ? -14.037 -21.443 0.222 1.00 86.62 196 PRO A O 1
ATOM 1550 N N . PRO A 1 197 ? -12.303 -22.837 0.431 1.00 80.88 197 PRO A N 1
ATOM 1551 C CA . PRO A 1 197 ? -11.383 -21.745 0.723 1.00 80.88 197 PRO A CA 1
ATOM 1552 C C . PRO A 1 197 ? -11.293 -20.806 -0.478 1.00 80.88 197 PRO A C 1
ATOM 1554 O O . PRO A 1 197 ? -11.022 -21.264 -1.588 1.00 80.88 197 PRO A O 1
ATOM 1557 N N . GLU A 1 198 ? -11.389 -19.495 -0.260 1.00 78.62 198 GLU A N 1
ATOM 1558 C CA . GLU A 1 198 ? -11.273 -18.467 -1.305 1.00 78.62 198 GLU A CA 1
ATOM 1559 C C . GLU A 1 198 ? -9.979 -18.660 -2.117 1.00 78.62 198 GLU A C 1
ATOM 1561 O O . GLU A 1 198 ? -9.949 -18.535 -3.335 1.00 78.62 198 GLU A O 1
ATOM 1566 N N . ARG A 1 199 ? -8.888 -19.070 -1.458 1.00 69.31 199 ARG A N 1
ATOM 1567 C CA . ARG A 1 199 ? -7.604 -19.363 -2.117 1.00 69.31 199 ARG A CA 1
ATOM 1568 C C . ARG A 1 199 ? -7.608 -20.582 -3.033 1.00 69.31 199 ARG A C 1
ATOM 1570 O O . ARG A 1 199 ? -6.676 -20.701 -3.817 1.00 69.31 199 ARG A O 1
ATOM 1577 N N . ALA A 1 200 ? -8.555 -21.497 -2.884 1.00 69.50 200 ALA A N 1
ATOM 1578 C CA . ALA A 1 200 ? -8.700 -22.664 -3.747 1.00 69.50 200 ALA A CA 1
ATOM 1579 C C . ALA A 1 200 ? -9.668 -22.396 -4.904 1.00 69.50 200 ALA A C 1
ATOM 1581 O O . ALA A 1 200 ? -9.549 -23.044 -5.936 1.00 69.50 200 ALA A O 1
ATOM 1582 N N . VAL A 1 201 ? -10.612 -21.463 -4.730 1.00 75.44 201 VAL A N 1
ATOM 1583 C CA . VAL A 1 201 ? -11.728 -21.261 -5.667 1.00 75.44 201 VAL A CA 1
ATOM 1584 C C . VAL A 1 201 ? -11.725 -19.909 -6.401 1.00 75.44 201 VAL A C 1
ATOM 1586 O O . VAL A 1 201 ? -12.495 -19.710 -7.338 1.00 75.44 201 VAL A O 1
ATOM 1589 N N . ASP A 1 202 ? -10.852 -18.971 -6.029 1.00 71.69 202 ASP A N 1
ATOM 1590 C CA . ASP A 1 202 ? -10.629 -17.717 -6.761 1.00 71.69 202 ASP A CA 1
ATOM 1591 C C . ASP A 1 202 ? -9.455 -17.899 -7.738 1.00 71.69 202 ASP A C 1
ATOM 1593 O O . ASP A 1 202 ? -8.325 -18.066 -7.276 1.00 71.69 202 ASP A O 1
ATOM 1597 N N . PRO A 1 203 ? -9.633 -17.828 -9.069 1.00 65.19 203 PRO A N 1
ATOM 1598 C CA . PRO A 1 203 ? -8.566 -18.075 -10.045 1.00 65.19 203 PRO A CA 1
ATOM 1599 C C . PRO A 1 203 ? -7.382 -17.105 -9.926 1.00 65.19 203 PRO A C 1
ATOM 1601 O O . PRO A 1 203 ? -6.275 -17.435 -10.347 1.00 65.19 203 PRO A O 1
ATOM 1604 N N . THR A 1 204 ? -7.573 -15.919 -9.338 1.00 60.56 204 THR A N 1
ATOM 1605 C CA . THR A 1 204 ? -6.487 -14.955 -9.091 1.00 60.56 204 THR A CA 1
ATOM 1606 C C . THR A 1 204 ? -5.626 -15.339 -7.885 1.00 60.56 204 THR A C 1
ATOM 1608 O O . THR A 1 204 ? -4.474 -14.909 -7.769 1.00 60.56 204 THR A O 1
ATOM 1611 N N . LYS A 1 205 ? -6.173 -16.166 -6.987 1.00 56.81 205 LYS A N 1
ATOM 1612 C CA . LYS A 1 205 ? -5.533 -16.639 -5.750 1.00 56.81 205 LYS A CA 1
ATOM 1613 C C . LYS A 1 205 ? -5.189 -18.129 -5.791 1.00 56.81 205 LYS A C 1
ATOM 1615 O O . LYS A 1 205 ? -4.321 -18.553 -5.025 1.00 56.81 205 LYS A O 1
ATOM 1620 N N . THR A 1 206 ? -5.828 -18.883 -6.682 1.00 53.44 206 THR A N 1
ATOM 1621 C CA . THR A 1 206 ? -5.712 -20.332 -6.848 1.00 53.44 206 THR A CA 1
ATOM 1622 C C . THR A 1 206 ? -4.342 -20.694 -7.387 1.00 53.44 206 THR A C 1
ATOM 1624 O O . THR A 1 206 ? -3.896 -20.209 -8.423 1.00 53.44 206 THR A O 1
ATOM 1627 N N . ARG A 1 207 ? -3.649 -21.556 -6.638 1.00 46.59 207 ARG A N 1
ATOM 1628 C CA . ARG A 1 207 ? -2.290 -22.042 -6.932 1.00 46.59 207 ARG A CA 1
ATOM 1629 C C . ARG A 1 207 ? -2.267 -23.563 -7.071 1.00 46.59 207 ARG A C 1
ATOM 1631 O O . ARG A 1 207 ? -1.340 -24.221 -6.600 1.00 46.59 207 ARG A O 1
ATOM 1638 N N . HIS A 1 208 ? -3.313 -24.133 -7.660 1.00 45.38 208 HIS A N 1
ATOM 1639 C CA . HIS A 1 208 ? -3.404 -25.565 -7.916 1.00 45.38 208 HIS A CA 1
ATOM 1640 C C . HIS A 1 208 ? -2.861 -25.880 -9.298 1.00 45.38 208 HIS A C 1
ATOM 1642 O O . HIS A 1 208 ? -3.582 -25.813 -10.282 1.00 45.38 208 HIS A O 1
ATOM 1648 N N . GLN A 1 209 ? -1.572 -26.201 -9.374 1.00 44.72 209 GLN A N 1
ATOM 1649 C CA . GLN A 1 209 ? -0.985 -26.820 -10.558 1.00 44.72 209 GLN A CA 1
ATOM 1650 C C . GLN A 1 209 ? 0.004 -27.862 -10.068 1.00 44.72 209 GLN A C 1
ATOM 1652 O O . GLN A 1 209 ? 1.059 -27.512 -9.545 1.00 44.72 209 GLN A O 1
ATOM 1657 N N . VAL A 1 210 ? -0.351 -29.143 -10.191 1.00 45.25 210 VAL A N 1
ATOM 1658 C CA . VAL A 1 210 ? 0.634 -30.200 -9.957 1.00 45.25 210 VAL A CA 1
ATOM 1659 C C . VAL A 1 210 ? 1.614 -30.224 -11.126 1.00 45.25 210 VAL A C 1
ATOM 1661 O O . VAL A 1 210 ? 2.798 -30.370 -10.859 1.00 45.25 210 VAL A O 1
ATOM 1664 N N . LEU A 1 211 ? 1.201 -29.963 -12.380 1.00 39.66 211 LEU A N 1
ATOM 1665 C CA . LEU A 1 211 ? 2.130 -29.954 -13.526 1.00 39.66 211 LEU A CA 1
ATOM 1666 C C . LEU A 1 211 ? 1.746 -29.088 -14.758 1.00 39.66 211 LEU A C 1
ATOM 1668 O O . LEU A 1 211 ? 2.412 -29.219 -15.783 1.00 39.66 211 LEU A O 1
ATOM 1672 N N . ALA A 1 212 ? 0.757 -28.181 -14.721 1.00 32.09 212 ALA A N 1
ATOM 1673 C CA . ALA A 1 212 ? 0.379 -27.428 -15.932 1.00 32.09 212 ALA A CA 1
ATOM 1674 C C . ALA A 1 212 ? 0.062 -25.943 -15.726 1.00 32.09 212 ALA A C 1
ATOM 1676 O O . ALA A 1 212 ? -0.874 -25.603 -15.024 1.00 32.09 212 ALA A O 1
ATOM 1677 N N . SER A 1 213 ? 0.834 -25.114 -16.432 1.00 32.81 213 SER A N 1
ATOM 1678 C CA . SER A 1 213 ? 0.842 -23.654 -16.601 1.00 32.81 213 SER A CA 1
ATOM 1679 C C . SER A 1 213 ? -0.488 -22.889 -16.538 1.00 32.81 213 SER A C 1
ATOM 1681 O O . SER A 1 213 ? -1.425 -23.161 -17.291 1.00 32.81 213 SER A O 1
ATOM 1683 N N . SER A 1 214 ? -0.505 -21.798 -15.766 1.00 32.41 214 SER A N 1
ATOM 1684 C CA . SER A 1 214 ? -1.481 -20.716 -15.924 1.00 32.41 214 SER A CA 1
ATOM 1685 C C . SER A 1 214 ? -1.151 -19.908 -17.185 1.00 32.41 214 SER A C 1
ATOM 1687 O O . SER A 1 214 ? 0.015 -19.662 -17.499 1.00 32.41 214 SER A O 1
ATOM 1689 N N . TRP A 1 215 ? -2.180 -19.483 -17.918 1.00 41.62 215 TRP A N 1
ATOM 1690 C CA . TRP A 1 215 ? -2.055 -18.803 -19.212 1.00 41.62 215 TRP A CA 1
ATOM 1691 C C . TRP A 1 215 ? -1.352 -17.432 -19.168 1.00 41.62 215 TRP A C 1
ATOM 1693 O O . TRP A 1 215 ? -1.082 -16.867 -20.223 1.00 41.62 215 TRP A O 1
ATOM 1703 N N . ARG A 1 216 ? -0.992 -16.908 -17.987 1.00 29.25 216 ARG A N 1
ATOM 1704 C CA . ARG A 1 216 ? -0.073 -15.771 -17.794 1.00 29.25 216 ARG A CA 1
ATOM 1705 C C . ARG A 1 216 ? 0.517 -15.801 -16.377 1.00 29.25 216 ARG A C 1
ATOM 1707 O O . ARG A 1 216 ? 0.061 -15.059 -15.515 1.00 29.25 216 ARG A O 1
ATOM 1714 N N . GLY A 1 217 ? 1.540 -16.611 -16.113 1.00 25.27 217 GLY A N 1
ATOM 1715 C CA . GLY A 1 217 ? 2.273 -16.496 -14.847 1.00 25.27 217 GLY A CA 1
ATOM 1716 C C . GLY A 1 217 ? 3.015 -17.753 -14.406 1.00 25.27 217 GLY A C 1
ATOM 1717 O O . GLY A 1 217 ? 2.453 -18.840 -14.366 1.00 25.27 217 GLY A O 1
ATOM 1718 N N . THR A 1 218 ? 4.288 -17.536 -14.084 1.00 24.28 218 THR A N 1
ATOM 1719 C CA . THR A 1 218 ? 5.243 -18.311 -13.275 1.00 24.28 218 THR A CA 1
ATOM 1720 C C . THR A 1 218 ? 4.805 -19.689 -12.753 1.00 24.28 218 THR A C 1
ATOM 1722 O O . THR A 1 218 ? 3.919 -19.802 -11.912 1.00 24.28 218 THR A O 1
ATOM 1725 N N . VAL A 1 219 ? 5.555 -20.724 -13.149 1.00 26.31 219 VAL A N 1
ATOM 1726 C CA . VAL A 1 219 ? 5.573 -22.056 -12.520 1.00 26.31 219 VAL A CA 1
ATOM 1727 C C . VAL A 1 219 ? 6.096 -21.924 -11.086 1.00 26.31 219 VAL A C 1
ATOM 1729 O O . VAL A 1 219 ? 7.225 -21.476 -10.891 1.00 26.31 219 VAL A O 1
ATOM 1732 N N . MET A 1 220 ? 5.309 -22.316 -10.080 1.00 27.92 220 MET A N 1
ATOM 1733 C CA . MET A 1 220 ? 5.764 -22.425 -8.689 1.00 27.92 220 MET A CA 1
ATOM 1734 C C . MET A 1 220 ? 5.216 -23.698 -8.040 1.00 27.92 220 MET A C 1
ATOM 1736 O O . MET A 1 220 ? 4.007 -23.871 -7.920 1.00 27.92 220 MET A O 1
ATOM 1740 N N . ASN A 1 221 ? 6.135 -24.543 -7.567 1.00 26.50 221 ASN A N 1
ATOM 1741 C CA . ASN A 1 221 ? 5.874 -25.626 -6.624 1.00 26.50 221 ASN A CA 1
ATOM 1742 C C . ASN A 1 221 ? 5.175 -25.063 -5.379 1.00 26.50 221 ASN A C 1
ATOM 1744 O O . ASN A 1 221 ? 5.770 -24.262 -4.653 1.00 26.50 221 ASN A O 1
ATOM 1748 N N . THR A 1 222 ? 3.954 -25.503 -5.075 1.00 30.44 222 THR A N 1
ATOM 1749 C CA . THR A 1 222 ? 3.469 -25.428 -3.695 1.00 30.44 222 THR A CA 1
ATOM 1750 C C . THR A 1 222 ? 4.262 -26.464 -2.885 1.00 30.44 222 THR A C 1
ATOM 1752 O O . THR A 1 222 ? 4.277 -27.638 -3.253 1.00 30.44 222 THR A O 1
ATOM 1755 N N . PRO A 1 223 ? 4.965 -26.090 -1.799 1.00 30.03 223 PRO A N 1
ATOM 1756 C CA . PRO A 1 223 ? 5.797 -27.024 -1.026 1.00 30.03 223 PRO A CA 1
ATOM 1757 C C . PRO A 1 223 ? 5.009 -28.125 -0.289 1.00 30.03 223 PRO A C 1
ATOM 1759 O O . PRO A 1 223 ? 5.584 -28.851 0.519 1.00 30.03 223 PRO A O 1
ATOM 1762 N N . GLU A 1 224 ? 3.691 -28.226 -0.490 1.00 39.62 224 GLU A N 1
ATOM 1763 C CA . GLU A 1 224 ? 2.786 -28.755 0.525 1.00 39.62 224 GLU A CA 1
ATOM 1764 C C . GLU A 1 224 ? 1.865 -29.916 0.102 1.00 39.62 224 GLU A C 1
ATOM 1766 O O . GLU A 1 224 ? 1.181 -30.405 0.989 1.00 39.62 224 GLU A O 1
ATOM 1771 N N . MET A 1 225 ? 1.868 -30.449 -1.131 1.00 44.75 225 MET A N 1
ATOM 1772 C CA . MET A 1 225 ? 1.173 -31.726 -1.445 1.00 44.75 225 MET A CA 1
ATOM 1773 C C . MET A 1 225 ? 1.768 -32.485 -2.639 1.00 44.75 225 MET A C 1
ATOM 1775 O O . MET A 1 225 ? 2.137 -31.871 -3.639 1.00 44.75 225 MET A O 1
ATOM 1779 N N . ARG A 1 226 ? 1.807 -33.828 -2.564 1.00 48.12 226 ARG A N 1
ATOM 1780 C CA . ARG A 1 226 ? 2.216 -34.725 -3.664 1.00 48.12 226 ARG A CA 1
ATOM 1781 C C . ARG A 1 226 ? 1.076 -35.681 -4.042 1.00 48.12 226 ARG A C 1
ATOM 1783 O O . ARG A 1 226 ? 1.140 -36.879 -3.777 1.00 48.12 226 ARG A O 1
ATOM 1790 N N . TYR A 1 227 ? 0.062 -35.167 -4.741 1.00 53.62 227 TYR A N 1
ATOM 1791 C CA . TYR A 1 227 ? -1.083 -35.956 -5.232 1.00 53.62 227 TYR A CA 1
ATOM 1792 C C . TYR A 1 227 ? -0.725 -37.285 -5.938 1.00 53.62 227 TYR A C 1
ATOM 1794 O O . TYR A 1 227 ? -1.432 -38.265 -5.707 1.00 53.62 227 TYR A O 1
ATOM 1802 N N . PRO A 1 228 ? 0.368 -37.404 -6.723 1.00 47.25 228 PRO A N 1
ATOM 1803 C CA . PRO A 1 228 ? 0.728 -38.677 -7.356 1.00 47.25 228 PRO A CA 1
ATOM 1804 C C . PRO A 1 228 ? 1.063 -39.820 -6.382 1.00 47.25 228 PRO A C 1
ATOM 1806 O O . PRO A 1 228 ? 0.915 -40.973 -6.756 1.00 47.25 228 PRO A O 1
ATOM 1809 N N . GLY A 1 229 ? 1.505 -39.529 -5.153 1.00 50.75 229 GLY A N 1
ATOM 1810 C CA . GLY A 1 229 ? 1.801 -40.557 -4.141 1.00 50.75 229 GLY A CA 1
ATOM 1811 C C . GLY A 1 229 ? 0.708 -40.734 -3.084 1.00 50.75 229 GLY A C 1
ATOM 1812 O O . GLY A 1 229 ? 0.660 -41.762 -2.421 1.00 50.75 229 GLY A O 1
ATOM 1813 N N . GLU A 1 230 ? -0.161 -39.735 -2.924 1.00 56.47 230 GLU A N 1
ATOM 1814 C CA . GLU A 1 230 ? -1.056 -39.602 -1.765 1.00 56.47 230 GLU A CA 1
ATOM 1815 C C . GLU A 1 230 ? -2.549 -39.586 -2.152 1.00 56.47 230 GLU A C 1
ATOM 1817 O O . GLU A 1 230 ? -3.420 -39.673 -1.288 1.00 56.47 230 GLU A O 1
ATOM 1822 N N . GLY A 1 231 ? -2.870 -39.498 -3.450 1.00 63.97 231 GLY A N 1
ATOM 1823 C CA . GLY A 1 231 ? -4.241 -39.305 -3.932 1.00 63.97 231 GLY A CA 1
ATOM 1824 C C . GLY A 1 231 ? -5.202 -40.457 -3.625 1.00 63.97 231 GLY A C 1
ATOM 1825 O O . GLY A 1 231 ? -6.353 -40.191 -3.295 1.00 63.97 231 GLY A O 1
ATOM 1826 N N . LEU A 1 232 ? -4.735 -41.712 -3.609 1.00 68.56 232 LEU A N 1
ATOM 1827 C CA . LEU A 1 232 ? -5.563 -42.881 -3.254 1.00 68.56 232 LEU A CA 1
ATOM 1828 C C . LEU A 1 232 ? -6.026 -42.896 -1.785 1.00 68.56 232 LEU A C 1
ATOM 1830 O O . LEU A 1 232 ? -6.980 -43.600 -1.446 1.00 68.56 232 LEU A O 1
ATOM 1834 N N . GLY A 1 233 ? -5.351 -42.138 -0.912 1.00 67.12 233 GLY A N 1
ATOM 1835 C CA . GLY A 1 233 ? -5.756 -41.944 0.481 1.00 67.12 233 GLY A CA 1
ATOM 1836 C C . GLY A 1 233 ? -6.784 -40.824 0.676 1.00 67.12 233 GLY A C 1
ATOM 1837 O O . GLY A 1 233 ? -7.361 -40.722 1.753 1.00 67.12 233 GLY A O 1
ATOM 1838 N N . LEU A 1 234 ? -7.011 -39.987 -0.343 1.00 69.12 234 LEU A N 1
ATOM 1839 C CA . LEU A 1 234 ? -7.849 -38.781 -0.270 1.00 69.12 234 LEU A CA 1
ATOM 1840 C C . LEU A 1 234 ? -9.066 -38.833 -1.205 1.00 69.12 234 LEU A C 1
ATOM 1842 O O . LEU A 1 234 ? -10.080 -38.185 -0.937 1.00 69.12 234 LEU A O 1
ATOM 1846 N N . MET A 1 235 ? -8.964 -39.579 -2.301 1.00 81.25 235 MET A N 1
ATOM 1847 C CA . MET A 1 235 ? -9.954 -39.697 -3.367 1.00 81.25 235 MET A CA 1
ATOM 1848 C C . MET A 1 235 ? -10.342 -41.166 -3.566 1.00 81.25 235 MET A C 1
ATOM 1850 O O . MET A 1 235 ? -9.548 -42.069 -3.286 1.00 81.25 235 MET A O 1
ATOM 1854 N N . ASP A 1 236 ? -11.553 -41.402 -4.067 1.00 86.06 236 ASP A N 1
ATOM 1855 C CA . ASP A 1 236 ? -11.894 -42.708 -4.634 1.00 86.06 236 ASP A CA 1
ATOM 1856 C C . ASP A 1 236 ? -11.129 -42.943 -5.950 1.00 86.06 236 ASP A C 1
ATOM 1858 O O . ASP A 1 236 ? -10.493 -42.039 -6.507 1.00 86.06 236 ASP A O 1
ATOM 1862 N N . HIS A 1 237 ? -11.136 -44.189 -6.430 1.00 87.50 237 HIS A N 1
ATOM 1863 C CA . HIS A 1 237 ? -10.382 -44.561 -7.629 1.00 87.50 237 HIS A CA 1
ATOM 1864 C C . HIS A 1 237 ? -10.846 -43.804 -8.880 1.00 87.50 237 HIS A C 1
ATOM 1866 O O . HIS A 1 237 ? -9.999 -43.453 -9.701 1.00 87.50 237 HIS A O 1
ATOM 1872 N N . ASP A 1 238 ? -12.149 -43.531 -9.012 1.00 89.31 238 ASP A N 1
ATOM 1873 C CA . ASP A 1 238 ? -12.709 -42.792 -10.149 1.00 89.31 238 ASP A CA 1
ATOM 1874 C C . ASP A 1 238 ? -12.163 -41.354 -10.176 1.00 89.31 238 ASP A C 1
ATOM 1876 O O . ASP A 1 238 ? -11.576 -40.915 -11.166 1.00 89.31 238 ASP A O 1
ATOM 1880 N N . SER A 1 239 ? -12.253 -40.654 -9.045 1.00 87.38 239 SER A N 1
ATOM 1881 C CA . SER A 1 239 ? -11.788 -39.276 -8.865 1.00 87.38 239 SER A CA 1
ATOM 1882 C C . SER A 1 239 ? -10.278 -39.144 -9.030 1.00 87.38 239 SER A C 1
ATOM 1884 O O . SER A 1 239 ? -9.798 -38.208 -9.670 1.00 87.38 239 SER A O 1
ATOM 1886 N N . TYR A 1 240 ? -9.512 -40.085 -8.471 1.00 85.81 240 TYR A N 1
ATOM 1887 C CA . TYR A 1 240 ? -8.058 -40.069 -8.584 1.00 85.81 240 TYR A CA 1
ATOM 1888 C C . TYR A 1 240 ? -7.598 -40.308 -10.024 1.00 85.81 240 TYR A C 1
ATOM 1890 O O . TYR A 1 240 ? -6.709 -39.604 -10.510 1.00 85.81 240 TYR A O 1
ATOM 1898 N N . ALA A 1 241 ? -8.207 -41.278 -10.712 1.00 87.50 241 ALA A N 1
ATOM 1899 C CA . ALA A 1 241 ? -7.892 -41.566 -12.102 1.00 87.50 241 ALA A CA 1
ATOM 1900 C C . ALA A 1 241 ? -8.244 -40.375 -13.004 1.00 87.50 241 ALA A C 1
ATOM 1902 O O . ALA A 1 241 ? -7.412 -39.969 -13.816 1.00 87.50 241 ALA A O 1
ATOM 1903 N N . GLU A 1 242 ? -9.430 -39.782 -12.831 1.00 87.62 242 GLU A N 1
ATOM 1904 C CA . GLU A 1 242 ? -9.860 -38.595 -13.578 1.00 87.62 242 GLU A CA 1
ATOM 1905 C C . GLU A 1 242 ? -8.871 -37.437 -13.378 1.00 87.62 242 GLU A C 1
ATOM 1907 O O . GLU A 1 242 ? -8.319 -36.914 -14.349 1.00 87.62 242 GLU A O 1
ATOM 1912 N N . PHE A 1 243 ? -8.557 -37.105 -12.121 1.00 84.12 243 PHE A N 1
ATOM 1913 C CA . PHE A 1 243 ? -7.629 -36.026 -11.783 1.00 84.12 243 PHE A CA 1
ATOM 1914 C C . PHE A 1 243 ? -6.222 -36.266 -12.354 1.00 84.12 243 PHE A C 1
ATOM 1916 O O . PHE A 1 243 ? -5.592 -35.349 -12.891 1.00 84.12 243 PHE A O 1
ATOM 1923 N N . ALA A 1 244 ? -5.710 -37.498 -12.277 1.00 82.69 244 ALA A N 1
ATOM 1924 C CA . ALA A 1 244 ? -4.396 -37.846 -12.810 1.00 82.69 244 ALA A CA 1
ATOM 1925 C C . ALA A 1 244 ? -4.333 -37.695 -14.340 1.00 82.69 244 ALA A C 1
ATOM 1927 O O . ALA A 1 244 ? -3.389 -37.093 -14.860 1.00 82.69 244 ALA A O 1
ATOM 1928 N N . VAL A 1 245 ? -5.341 -38.193 -15.064 1.00 87.44 245 VAL A N 1
ATOM 1929 C CA . VAL A 1 245 ? -5.390 -38.115 -16.534 1.00 87.44 245 VAL A CA 1
ATOM 1930 C C . VAL A 1 245 ? -5.602 -36.674 -17.009 1.00 87.44 245 VAL A C 1
ATOM 1932 O O . VAL A 1 245 ? -4.931 -36.249 -17.950 1.00 87.44 245 VAL A O 1
ATOM 1935 N N . GLN A 1 246 ? -6.435 -35.880 -16.326 1.00 85.31 246 GLN A N 1
ATOM 1936 C CA . GLN A 1 246 ? -6.591 -34.443 -16.606 1.00 85.31 246 GLN A CA 1
ATOM 1937 C C . GLN A 1 246 ? -5.256 -33.688 -16.479 1.00 85.31 246 GLN A C 1
ATOM 1939 O O . GLN A 1 246 ? -4.891 -32.911 -17.363 1.00 85.31 246 GLN A O 1
ATOM 1944 N N . ASN A 1 247 ? -4.466 -33.967 -15.437 1.00 78.81 247 ASN A N 1
ATOM 1945 C CA . ASN A 1 247 ? -3.146 -33.349 -15.269 1.00 78.81 247 ASN A CA 1
ATOM 1946 C C . ASN A 1 247 ? -2.157 -33.758 -16.379 1.00 78.81 247 ASN A C 1
ATOM 1948 O O . ASN A 1 247 ? -1.382 -32.922 -16.851 1.00 78.81 247 ASN A O 1
ATOM 1952 N N . LEU A 1 248 ? -2.187 -35.019 -16.828 1.00 82.75 248 LEU A N 1
ATOM 1953 C CA . LEU A 1 248 ? -1.367 -35.483 -17.955 1.00 82.75 248 LEU A CA 1
ATOM 1954 C C . LEU A 1 248 ? -1.758 -34.798 -19.270 1.00 82.75 248 LEU A C 1
ATOM 1956 O O . LEU A 1 248 ? -0.876 -34.371 -20.019 1.00 82.75 248 LEU A O 1
ATOM 1960 N N . TYR A 1 249 ? -3.061 -34.646 -19.526 1.00 84.75 249 TYR A N 1
ATOM 1961 C CA . TYR A 1 249 ? -3.570 -33.917 -20.688 1.00 84.75 249 TYR A CA 1
ATOM 1962 C C . TYR A 1 249 ? -3.017 -32.489 -20.726 1.00 84.75 249 TYR A C 1
ATOM 1964 O O . TYR A 1 249 ? -2.466 -32.042 -21.734 1.00 84.75 249 TYR A O 1
ATOM 1972 N N . GLN A 1 250 ? -3.094 -31.787 -19.595 1.00 79.88 250 GLN A N 1
ATOM 1973 C CA . GLN A 1 250 ? -2.650 -30.402 -19.493 1.00 79.88 250 GLN A CA 1
ATOM 1974 C C . GLN A 1 250 ? -1.129 -30.249 -19.628 1.00 79.88 250 GLN A C 1
ATOM 1976 O O . GLN A 1 250 ? -0.661 -29.291 -20.247 1.00 79.88 250 GLN A O 1
ATOM 1981 N N . LEU A 1 251 ? -0.346 -31.204 -19.115 1.00 78.38 251 LEU A N 1
ATOM 1982 C CA . LEU A 1 251 ? 1.106 -31.235 -19.305 1.00 78.38 251 LEU A CA 1
ATOM 1983 C C . LEU A 1 251 ? 1.476 -31.371 -20.790 1.00 78.38 251 LEU A C 1
ATOM 1985 O O . LEU A 1 251 ? 2.317 -30.622 -21.293 1.00 78.38 251 LEU A O 1
ATOM 1989 N N . LEU A 1 252 ? 0.836 -32.301 -21.502 1.00 81.19 252 LEU A N 1
ATOM 1990 C CA . LEU A 1 252 ? 1.072 -32.507 -22.933 1.00 81.19 252 LEU A CA 1
ATOM 1991 C C . LEU A 1 252 ? 0.645 -31.292 -23.753 1.00 81.19 252 LEU A C 1
ATOM 1993 O O . LEU A 1 252 ? 1.373 -30.862 -24.646 1.00 81.19 252 LEU A O 1
ATOM 1997 N N . ARG A 1 253 ? -0.495 -30.693 -23.408 1.00 80.00 253 ARG A N 1
ATOM 1998 C CA . ARG A 1 253 ? -0.966 -29.447 -24.012 1.00 80.00 253 ARG A CA 1
ATOM 1999 C C . ARG A 1 253 ? 0.027 -28.301 -23.801 1.00 80.00 253 ARG A C 1
ATOM 2001 O O . ARG A 1 253 ? 0.321 -27.558 -24.735 1.00 80.00 253 ARG A O 1
ATOM 2008 N N . TYR A 1 254 ? 0.581 -28.157 -22.597 1.00 75.56 254 TYR A N 1
ATOM 2009 C CA . TYR A 1 254 ? 1.600 -27.145 -22.305 1.00 75.56 254 TYR A CA 1
ATOM 2010 C C . TYR A 1 254 ? 2.879 -27.350 -23.123 1.00 75.56 254 TYR A C 1
ATOM 2012 O O . TYR A 1 254 ? 3.422 -26.388 -23.670 1.00 75.56 254 TYR A O 1
ATOM 2020 N N . ALA A 1 255 ? 3.362 -28.590 -23.223 1.00 77.00 255 ALA A N 1
ATOM 2021 C CA . ALA A 1 255 ? 4.516 -28.913 -24.053 1.00 77.00 255 ALA A CA 1
ATOM 2022 C C . ALA A 1 255 ? 4.235 -28.608 -25.534 1.00 77.00 255 ALA A C 1
ATOM 2024 O O . ALA A 1 255 ? 5.053 -27.964 -26.185 1.00 77.00 255 ALA A O 1
ATOM 2025 N N . SER A 1 256 ? 3.054 -28.985 -26.035 1.00 76.94 256 SER A N 1
ATOM 2026 C CA . SER A 1 256 ? 2.626 -28.743 -27.418 1.00 76.94 256 SER A CA 1
ATOM 2027 C C . SER A 1 256 ? 2.592 -27.258 -27.779 1.00 76.94 256 SER A C 1
ATOM 2029 O O . SER A 1 256 ? 3.157 -26.859 -28.793 1.00 76.94 256 SER A O 1
ATOM 2031 N N . ASN A 1 257 ? 2.040 -26.409 -26.904 1.00 72.00 257 ASN A N 1
ATOM 2032 C CA . ASN A 1 257 ? 1.967 -24.958 -27.124 1.00 72.00 257 ASN A CA 1
ATOM 2033 C C . ASN A 1 257 ? 3.339 -24.257 -27.207 1.00 72.00 257 ASN A C 1
ATOM 2035 O O . ASN A 1 257 ? 3.407 -23.091 -27.590 1.00 72.00 257 ASN A O 1
ATOM 2039 N N . GLN A 1 258 ? 4.429 -24.932 -26.830 1.00 76.06 258 GLN A N 1
ATOM 2040 C CA . GLN A 1 258 ? 5.798 -24.420 -26.965 1.00 76.06 258 GLN A CA 1
ATOM 2041 C C . GLN A 1 258 ? 6.495 -24.900 -28.244 1.00 76.06 258 GLN A C 1
ATOM 2043 O O . GLN A 1 258 ? 7.574 -24.406 -28.577 1.00 76.06 258 GLN A O 1
ATOM 2048 N N . LEU A 1 259 ? 5.910 -25.867 -28.952 1.00 75.88 259 LEU A N 1
ATOM 2049 C CA . LEU A 1 259 ? 6.434 -26.367 -30.215 1.00 75.88 259 LEU A CA 1
ATOM 2050 C C . LEU A 1 259 ? 6.047 -25.427 -31.364 1.00 75.88 259 LEU A C 1
ATOM 2052 O O . LEU A 1 259 ? 5.102 -24.646 -31.273 1.00 75.88 259 LEU A O 1
ATOM 2056 N N . SER A 1 260 ? 6.809 -25.481 -32.460 1.00 76.88 260 SER A N 1
ATOM 2057 C CA . SER A 1 260 ? 6.527 -24.654 -33.637 1.00 76.88 260 SER A CA 1
ATOM 2058 C C . SER A 1 260 ? 5.140 -24.994 -34.202 1.00 76.88 260 SER A C 1
ATOM 2060 O O . SER A 1 260 ? 4.916 -26.161 -34.540 1.00 76.88 260 SER A O 1
ATOM 2062 N N . PRO A 1 261 ? 4.249 -24.003 -34.411 1.00 71.75 261 PRO A N 1
ATOM 2063 C CA . PRO A 1 261 ? 2.948 -24.226 -35.048 1.00 71.75 261 PRO A CA 1
ATOM 2064 C C . PRO A 1 261 ? 3.049 -24.883 -36.434 1.00 71.75 261 PRO A C 1
ATOM 2066 O O . PRO A 1 261 ? 2.119 -25.543 -36.882 1.00 71.75 261 PRO A O 1
ATOM 2069 N N . GLN A 1 262 ? 4.205 -24.766 -37.100 1.00 76.75 262 GLN A N 1
ATOM 2070 C CA . GLN A 1 262 ? 4.471 -25.389 -38.402 1.00 76.75 262 GLN A CA 1
ATOM 2071 C C . GLN A 1 262 ? 4.422 -26.923 -38.377 1.00 76.75 262 GLN A C 1
ATOM 2073 O O . GLN A 1 262 ? 4.253 -27.533 -39.428 1.00 76.75 262 GLN A O 1
ATOM 2078 N N . LEU A 1 263 ? 4.575 -27.551 -37.206 1.00 77.56 263 LEU A N 1
ATOM 2079 C CA . LEU A 1 263 ? 4.469 -29.005 -37.075 1.00 77.56 263 LEU A CA 1
ATOM 2080 C C . LEU A 1 263 ? 3.026 -29.505 -37.217 1.00 77.56 263 LEU A C 1
ATOM 2082 O O . LEU A 1 263 ? 2.834 -30.694 -37.450 1.00 77.56 263 LEU A O 1
ATOM 2086 N N . GLY A 1 264 ? 2.025 -28.627 -37.058 1.00 74.69 264 GLY A N 1
ATOM 2087 C CA . GLY A 1 264 ? 0.612 -28.992 -37.185 1.00 74.69 264 GLY A CA 1
ATOM 2088 C C . GLY A 1 264 ? 0.186 -30.126 -36.249 1.00 74.69 264 GLY A C 1
ATOM 2089 O O . GLY A 1 264 ? -0.664 -30.932 -36.620 1.00 74.69 264 GLY A O 1
ATOM 2090 N N . LEU A 1 265 ? 0.806 -30.233 -35.066 1.00 78.00 265 LEU A N 1
ATOM 2091 C CA . LEU A 1 265 ? 0.492 -31.278 -34.093 1.00 78.00 265 LEU A CA 1
ATOM 2092 C C . LEU A 1 265 ? -0.966 -31.158 -33.649 1.00 78.00 265 LEU A C 1
ATOM 2094 O O . LEU A 1 265 ? -1.413 -30.090 -33.236 1.00 78.00 265 LEU A O 1
ATOM 2098 N N . ARG A 1 266 ? -1.695 -32.271 -33.717 1.00 75.62 266 ARG A N 1
ATOM 2099 C CA . ARG A 1 266 ? -3.094 -32.371 -33.299 1.00 75.62 266 ARG A CA 1
ATOM 2100 C C . ARG A 1 266 ? -3.270 -33.575 -32.391 1.00 75.62 266 ARG A C 1
ATOM 2102 O O . ARG A 1 266 ? -2.663 -34.620 -32.618 1.00 75.62 266 ARG A O 1
ATOM 2109 N N . MET A 1 267 ? -4.104 -33.414 -31.375 1.00 80.75 267 MET A N 1
ATOM 2110 C CA . MET A 1 267 ? -4.557 -34.499 -30.521 1.00 80.75 267 MET A CA 1
ATOM 2111 C C . MET A 1 267 ? -6.023 -34.264 -30.200 1.00 80.75 267 MET A C 1
ATOM 2113 O O . MET A 1 267 ? -6.382 -33.218 -29.660 1.00 80.75 267 MET A O 1
ATOM 2117 N N . GLU A 1 268 ? -6.848 -35.248 -30.536 1.00 83.06 268 GLU A N 1
ATOM 2118 C CA . GLU A 1 268 ? -8.264 -35.232 -30.204 1.00 83.06 268 GLU A CA 1
ATOM 2119 C C . GLU A 1 268 ? -8.437 -35.457 -28.701 1.00 83.06 268 GLU A C 1
ATOM 2121 O O . GLU A 1 268 ? -7.918 -36.425 -28.135 1.00 83.06 268 GLU A O 1
ATOM 2126 N N . LYS A 1 269 ? -9.148 -34.536 -28.038 1.00 81.94 269 LYS A N 1
ATOM 2127 C CA . LYS A 1 269 ? -9.271 -34.537 -26.573 1.00 81.94 269 LYS A CA 1
ATOM 2128 C C . LYS A 1 269 ? -9.934 -35.822 -26.074 1.00 81.94 269 LYS A C 1
ATOM 2130 O O . LYS A 1 269 ? -9.427 -36.452 -25.153 1.00 81.94 269 LYS A O 1
ATOM 2135 N N . ASP A 1 270 ? -11.022 -36.248 -26.715 1.00 85.50 270 ASP A N 1
ATOM 2136 C CA . ASP A 1 270 ? -11.796 -37.416 -26.292 1.00 85.50 270 ASP A CA 1
ATOM 2137 C C . ASP A 1 270 ? -10.998 -38.709 -26.494 1.00 85.50 270 ASP A C 1
ATOM 2139 O O . ASP A 1 270 ? -11.038 -39.606 -25.650 1.00 85.50 270 ASP A O 1
ATOM 2143 N N . ASP A 1 271 ? -10.211 -38.780 -27.569 1.00 87.69 271 ASP A N 1
ATOM 2144 C CA . ASP A 1 271 ? -9.339 -39.921 -27.830 1.00 87.69 271 ASP A CA 1
ATOM 2145 C C . ASP A 1 271 ? -8.211 -40.007 -26.802 1.00 87.69 271 ASP A C 1
ATOM 2147 O O . ASP A 1 271 ? -7.909 -41.108 -26.348 1.00 87.69 271 ASP A O 1
ATOM 2151 N N . PHE A 1 272 ? -7.644 -38.874 -26.361 1.00 90.81 272 PHE A N 1
ATOM 2152 C CA . PHE A 1 272 ? -6.635 -38.862 -25.297 1.00 90.81 272 PHE A CA 1
ATOM 2153 C C . PHE A 1 272 ? -7.149 -39.518 -24.013 1.00 90.81 272 PHE A C 1
ATOM 2155 O O . PHE A 1 272 ? -6.479 -40.392 -23.463 1.00 90.81 272 PHE A O 1
ATOM 2162 N N . PHE A 1 273 ? -8.343 -39.138 -23.544 1.00 90.31 273 PHE A N 1
ATOM 2163 C CA . PHE A 1 273 ? -8.933 -39.757 -22.353 1.00 90.31 273 PHE A CA 1
ATOM 2164 C C . PHE A 1 273 ? -9.200 -41.249 -22.590 1.00 90.31 273 PHE A C 1
ATOM 2166 O O . PHE A 1 273 ? -8.847 -42.073 -21.748 1.00 90.31 273 PHE A O 1
ATOM 2173 N N . ARG A 1 274 ? -9.678 -41.632 -23.781 1.00 90.56 274 ARG A N 1
ATOM 2174 C CA . ARG A 1 274 ? -9.895 -43.039 -24.165 1.00 90.56 274 ARG A CA 1
ATOM 2175 C C . ARG A 1 274 ? -8.617 -43.889 -24.262 1.00 90.56 274 ARG A C 1
ATOM 2177 O O . ARG A 1 274 ? -8.715 -45.109 -24.383 1.00 90.56 274 ARG A O 1
ATOM 2184 N N . LEU A 1 275 ? -7.418 -43.315 -24.154 1.00 92.94 275 LEU A N 1
ATOM 2185 C CA . LEU A 1 275 ? -6.188 -44.109 -24.018 1.00 92.94 275 LEU A CA 1
ATOM 2186 C C . LEU A 1 275 ? -6.053 -44.759 -22.634 1.00 92.94 275 LEU A C 1
ATOM 2188 O O . LEU A 1 275 ? -5.303 -45.724 -22.477 1.00 92.94 275 LEU A O 1
ATOM 2192 N N . PHE A 1 276 ? -6.767 -44.252 -21.629 1.00 93.25 276 PHE A N 1
ATOM 2193 C CA . PHE A 1 276 ? -6.621 -44.683 -20.245 1.00 93.25 276 PHE A CA 1
ATOM 2194 C C . PHE A 1 276 ? -7.814 -45.528 -19.791 1.00 93.25 276 PHE A C 1
ATOM 2196 O O . PHE A 1 276 ? -8.969 -45.131 -19.908 1.00 93.25 276 PHE A O 1
ATOM 2203 N N . SER A 1 277 ? -7.523 -46.683 -19.195 1.00 94.00 277 SER A N 1
ATOM 2204 C CA . SER A 1 277 ? -8.479 -47.451 -18.392 1.00 94.00 277 SER A CA 1
ATOM 2205 C C . SER A 1 277 ? -7.891 -47.693 -17.007 1.00 94.00 277 SER A C 1
ATOM 2207 O O . SER A 1 277 ? -6.674 -47.838 -16.854 1.00 94.00 277 SER A O 1
ATOM 2209 N N . TYR A 1 278 ? -8.740 -47.770 -15.991 1.00 92.44 278 TYR A N 1
ATOM 2210 C CA . TYR A 1 278 ? -8.320 -47.948 -14.601 1.00 92.44 278 TYR A CA 1
ATOM 2211 C C . TYR A 1 278 ? -9.199 -48.976 -13.889 1.00 92.44 278 TYR A C 1
ATOM 2213 O O . TYR A 1 278 ? -10.248 -49.372 -14.394 1.00 92.44 278 TYR A O 1
ATOM 2221 N N . LEU A 1 279 ? -8.724 -49.464 -12.743 1.00 91.69 279 LEU A N 1
ATOM 2222 C CA . LEU A 1 279 ? -9.471 -50.384 -11.889 1.00 91.69 279 LEU A CA 1
ATOM 2223 C C . LEU A 1 279 ? -10.265 -49.578 -10.864 1.00 91.69 279 LEU A C 1
ATOM 2225 O O . LEU A 1 279 ? -9.676 -48.850 -10.061 1.00 91.69 279 LEU A O 1
ATOM 2229 N N . ARG A 1 280 ? -11.586 -49.741 -10.872 1.00 88.38 280 ARG A N 1
ATOM 2230 C CA . ARG A 1 280 ? -12.459 -49.243 -9.809 1.00 88.38 280 ARG A CA 1
ATOM 2231 C C . ARG A 1 280 ? -12.217 -49.983 -8.500 1.00 88.38 280 ARG A C 1
ATOM 2233 O O . ARG A 1 280 ? -11.549 -51.017 -8.463 1.00 88.38 280 ARG A O 1
ATOM 2240 N N . GLU A 1 281 ? -12.762 -49.445 -7.413 1.00 82.00 281 GLU A N 1
ATOM 2241 C CA . GLU A 1 281 ? -12.661 -50.068 -6.087 1.00 82.00 281 GLU A CA 1
ATOM 2242 C C . GLU A 1 281 ? -13.350 -51.443 -6.022 1.00 82.00 281 GLU A C 1
ATOM 2244 O O . GLU A 1 281 ? -12.924 -52.306 -5.260 1.00 82.00 281 GLU A O 1
ATOM 2249 N N . ASP A 1 282 ? -14.352 -51.687 -6.870 1.00 86.62 282 ASP A N 1
ATOM 2250 C CA . ASP A 1 282 ? -15.021 -52.987 -7.026 1.00 86.62 282 ASP A CA 1
ATOM 2251 C C . ASP A 1 282 ? -14.195 -54.020 -7.825 1.00 86.62 282 ASP A C 1
ATOM 2253 O O . ASP A 1 282 ? -14.621 -55.162 -7.997 1.00 86.62 282 ASP A O 1
ATOM 2257 N N . GLY A 1 283 ? -13.010 -53.631 -8.311 1.00 87.31 283 GLY A N 1
ATOM 2258 C CA . GLY A 1 283 ? -12.116 -54.461 -9.116 1.00 87.31 283 GLY A CA 1
ATOM 2259 C C . GLY A 1 283 ? -12.437 -54.480 -10.613 1.00 87.31 283 GLY A C 1
ATOM 2260 O O . GLY A 1 283 ? -11.671 -55.064 -11.384 1.00 87.31 283 GLY A O 1
ATOM 2261 N N . ASN A 1 284 ? -13.514 -53.826 -11.058 1.00 93.19 284 ASN A N 1
ATOM 2262 C CA . ASN A 1 284 ? -13.857 -53.753 -12.472 1.00 93.19 284 ASN A CA 1
ATOM 2263 C C . ASN A 1 284 ? -12.959 -52.746 -13.193 1.00 93.19 284 ASN A C 1
ATOM 2265 O O . ASN A 1 284 ? -12.746 -51.618 -12.742 1.00 93.19 284 ASN A O 1
ATOM 2269 N N . ARG A 1 285 ? -12.434 -53.144 -14.355 1.00 94.44 285 ARG A N 1
ATOM 2270 C CA . ARG A 1 285 ? -11.717 -52.223 -15.238 1.00 94.44 285 ARG A CA 1
ATOM 2271 C C . ARG A 1 285 ? -12.723 -51.398 -16.025 1.00 94.44 285 ARG A C 1
ATOM 2273 O O . ARG A 1 285 ? -13.535 -51.962 -16.752 1.00 94.44 285 ARG A O 1
ATOM 2280 N N . VAL A 1 286 ? -12.622 -50.081 -15.919 1.00 94.06 286 VAL A N 1
ATOM 2281 C CA . VAL A 1 286 ? -13.468 -49.140 -16.655 1.00 94.06 286 VAL A CA 1
ATOM 2282 C C . VAL A 1 286 ? -12.626 -48.241 -17.546 1.00 94.06 286 VAL A C 1
ATOM 2284 O O . VAL A 1 286 ? -11.456 -47.960 -17.267 1.00 94.06 286 VAL A O 1
ATOM 2287 N N . GLN A 1 287 ? -13.231 -47.829 -18.652 1.00 95.00 287 GLN A N 1
ATOM 2288 C CA . GLN A 1 287 ? -12.648 -46.885 -19.588 1.00 95.00 287 GLN A CA 1
ATOM 2289 C C . GLN A 1 287 ? -12.798 -45.461 -19.038 1.00 95.00 287 GLN A C 1
ATOM 2291 O O . GLN A 1 287 ? -13.821 -45.144 -18.436 1.00 95.00 287 GLN A O 1
ATOM 2296 N N . MET A 1 288 ? -11.785 -44.611 -19.221 1.00 92.62 288 MET A N 1
ATOM 2297 C CA . MET A 1 288 ? -11.882 -43.203 -18.837 1.00 92.62 288 MET A CA 1
ATOM 2298 C C . MET A 1 288 ? -12.820 -42.451 -19.786 1.00 92.62 288 MET A C 1
ATOM 2300 O O . MET A 1 288 ? -12.678 -42.542 -21.009 1.00 92.62 288 MET A O 1
ATOM 2304 N N . GLU A 1 289 ? -13.752 -41.696 -19.208 1.00 88.25 289 GLU A N 1
ATOM 2305 C CA . GLU A 1 289 ? -14.687 -40.863 -19.958 1.00 88.25 289 GLU A CA 1
ATOM 2306 C C . GLU A 1 289 ? -14.030 -39.549 -20.408 1.00 88.25 289 GLU A C 1
ATOM 2308 O O . GLU A 1 289 ? -13.145 -39.026 -19.719 1.00 88.25 289 GLU A O 1
ATOM 2313 N N . PRO A 1 290 ? -14.445 -38.984 -21.554 1.00 85.81 290 PRO A N 1
ATOM 2314 C CA . PRO A 1 290 ? -13.947 -37.692 -21.994 1.00 85.81 290 PRO A CA 1
ATOM 2315 C C . PRO A 1 290 ? -14.277 -36.561 -21.017 1.00 85.81 290 PRO A C 1
ATOM 2317 O O . PRO A 1 290 ? -15.409 -36.418 -20.556 1.00 85.81 290 PRO A O 1
ATOM 2320 N N . TRP A 1 291 ? -13.306 -35.679 -20.773 1.00 84.25 291 TRP A N 1
ATOM 2321 C CA . TRP A 1 291 ? -13.550 -34.457 -20.012 1.00 84.25 291 TRP A CA 1
ATOM 2322 C C . TRP A 1 291 ? -14.293 -33.428 -20.882 1.00 84.25 291 TRP A C 1
ATOM 2324 O O . TRP A 1 291 ? -13.745 -32.866 -21.838 1.00 84.25 291 TRP A O 1
ATOM 2334 N N . GLN A 1 292 ? -15.566 -33.191 -20.549 1.00 75.44 292 GLN A N 1
ATOM 2335 C CA . GLN A 1 292 ? -16.482 -32.342 -21.321 1.00 75.44 292 GLN A CA 1
ATOM 2336 C C . GLN A 1 292 ? -15.929 -30.928 -21.548 1.00 75.44 292 GLN A C 1
ATOM 2338 O O . GLN A 1 292 ? -15.925 -30.450 -22.681 1.00 75.44 292 GLN A O 1
ATOM 2343 N N . HIS A 1 293 ? -15.401 -30.298 -20.495 1.00 72.69 293 HIS A N 1
ATOM 2344 C CA . HIS A 1 293 ? -14.923 -28.909 -20.505 1.00 72.69 293 HIS A CA 1
ATOM 2345 C C . HIS A 1 293 ? -13.399 -28.776 -20.675 1.00 72.69 293 HIS A C 1
ATOM 2347 O O . HIS A 1 293 ? -12.823 -27.720 -20.378 1.00 72.69 293 HIS A O 1
ATOM 2353 N N . ALA A 1 294 ? -12.737 -29.835 -21.157 1.00 77.06 294 ALA A N 1
ATOM 2354 C CA . ALA A 1 294 ? -11.307 -29.813 -21.434 1.00 77.06 294 ALA A CA 1
ATOM 2355 C C . ALA A 1 294 ? -10.957 -28.707 -22.444 1.00 77.06 294 ALA A C 1
ATOM 2357 O O . ALA A 1 294 ? -11.627 -28.588 -23.473 1.00 77.06 294 ALA A O 1
ATOM 2358 N N . PRO A 1 295 ? -9.898 -27.911 -22.205 1.00 74.44 295 PRO A N 1
ATOM 2359 C CA . PRO A 1 295 ? -9.453 -26.939 -23.193 1.00 74.44 295 PRO A CA 1
ATOM 2360 C C . PRO A 1 295 ? -8.952 -27.665 -24.452 1.00 74.44 295 PRO A C 1
ATOM 2362 O O . PRO A 1 295 ? -8.392 -28.757 -24.326 1.00 74.44 295 PRO A O 1
ATOM 2365 N N . PRO A 1 296 ? -9.076 -27.080 -25.655 1.00 72.69 296 PRO A N 1
ATOM 2366 C CA . PRO A 1 296 ? -8.585 -27.720 -26.870 1.00 72.69 296 PRO A CA 1
ATOM 2367 C C . PRO A 1 296 ? -7.061 -27.825 -26.842 1.00 72.69 296 PRO A C 1
ATOM 2369 O O . PRO A 1 296 ? -6.371 -27.037 -26.178 1.00 72.69 296 PRO A O 1
ATOM 2372 N N . PHE A 1 297 ? -6.538 -28.815 -27.558 1.00 72.75 297 PHE A N 1
ATOM 2373 C CA . PHE A 1 297 ? -5.120 -29.148 -27.521 1.00 72.75 297 PHE A CA 1
ATOM 2374 C C . PHE A 1 297 ? -4.227 -28.069 -28.158 1.00 72.75 297 PHE A C 1
ATOM 2376 O O . PHE A 1 297 ? -3.160 -27.784 -27.615 1.00 72.75 297 PHE A O 1
ATOM 2383 N N . CYS A 1 298 ? -4.679 -27.422 -29.241 1.00 65.69 298 CYS A N 1
ATOM 2384 C CA . CYS A 1 298 ? -3.940 -26.371 -29.953 1.00 65.69 298 CYS A CA 1
ATOM 2385 C C . CYS A 1 298 ? -4.699 -25.037 -30.024 1.00 65.69 298 CYS A C 1
ATOM 2387 O O . CYS A 1 298 ? -5.919 -24.971 -29.870 1.00 65.69 298 CYS A O 1
ATOM 2389 N N . ALA A 1 299 ? -3.938 -23.953 -30.203 1.00 59.44 299 ALA A N 1
ATOM 2390 C CA . ALA A 1 299 ? -4.429 -22.579 -30.107 1.00 59.44 299 ALA A CA 1
ATOM 2391 C C . ALA A 1 299 ? -5.188 -22.073 -31.355 1.00 59.44 299 ALA A C 1
ATOM 2393 O O . ALA A 1 299 ? -5.829 -21.028 -31.300 1.00 59.44 299 ALA A O 1
ATOM 2394 N N . ASP A 1 300 ? -5.082 -22.783 -32.474 1.00 60.56 300 ASP A N 1
ATOM 2395 C CA . ASP A 1 300 ? -5.630 -22.455 -33.796 1.00 60.56 300 ASP A CA 1
ATOM 2396 C C . ASP A 1 300 ? -6.948 -23.185 -34.110 1.00 60.56 300 ASP A C 1
ATOM 2398 O O . ASP A 1 300 ? -7.465 -23.093 -35.222 1.00 60.56 300 ASP A O 1
ATOM 2402 N N . ASP A 1 301 ? -7.502 -23.899 -33.133 1.00 62.22 301 ASP A N 1
ATOM 2403 C CA . ASP A 1 301 ? -8.747 -24.644 -33.268 1.00 62.22 301 ASP A CA 1
ATOM 2404 C C . ASP A 1 301 ? -9.965 -23.696 -33.196 1.00 62.22 301 ASP A C 1
ATOM 2406 O O . ASP A 1 301 ? -10.081 -22.895 -32.262 1.00 62.22 301 ASP A O 1
ATOM 2410 N N . GLU A 1 302 ? -10.900 -23.778 -34.153 1.00 57.81 302 GLU A N 1
ATOM 2411 C CA . GLU A 1 302 ? -12.162 -23.011 -34.127 1.00 57.81 302 GLU A CA 1
ATOM 2412 C C . GLU A 1 302 ? -12.942 -23.251 -32.820 1.00 57.81 302 GLU A C 1
ATOM 2414 O O . GLU A 1 302 ? -13.612 -22.344 -32.311 1.00 57.81 302 GLU A O 1
ATOM 2419 N N . SER A 1 303 ? -12.776 -24.431 -32.210 1.00 59.78 303 SER A N 1
ATOM 2420 C CA . SER A 1 303 ? -13.350 -24.767 -30.904 1.00 59.78 303 SER A CA 1
ATOM 2421 C C . SER A 1 303 ? -12.768 -23.951 -29.740 1.00 59.78 303 SER A C 1
ATOM 2423 O O . SER A 1 303 ? -13.470 -23.735 -28.749 1.00 59.78 303 SER A O 1
ATOM 2425 N N . LEU A 1 304 ? -11.541 -23.415 -29.848 1.00 64.94 304 LEU A N 1
ATOM 2426 C CA . LEU A 1 304 ? -10.957 -22.555 -28.814 1.00 64.94 304 LEU A CA 1
ATOM 2427 C C . LEU A 1 304 ? -11.732 -21.252 -28.673 1.00 64.94 304 LEU A C 1
ATOM 2429 O O . LEU A 1 304 ? -11.973 -20.809 -27.554 1.00 64.94 304 LEU A O 1
ATOM 2433 N N . THR A 1 305 ? -12.136 -20.639 -29.785 1.00 65.31 305 THR A N 1
ATOM 2434 C CA . THR A 1 305 ? -12.871 -19.368 -29.736 1.00 65.31 305 THR A CA 1
ATOM 2435 C C . THR A 1 305 ? -14.229 -19.555 -29.059 1.00 65.31 305 THR A C 1
ATOM 2437 O O . THR A 1 305 ? -14.595 -18.759 -28.195 1.00 65.31 305 THR A O 1
ATOM 2440 N N . ALA A 1 306 ? -14.942 -20.641 -29.379 1.00 68.62 306 ALA A N 1
ATOM 2441 C CA . ALA A 1 306 ? -16.205 -20.985 -28.728 1.00 68.62 306 ALA A CA 1
ATOM 2442 C C . ALA A 1 306 ? -16.025 -21.270 -27.224 1.00 68.62 306 ALA A C 1
ATOM 2444 O O . ALA A 1 306 ? -16.767 -20.732 -26.403 1.00 68.62 306 ALA A O 1
ATOM 2445 N N . LEU A 1 307 ? -14.997 -22.039 -26.852 1.00 67.44 307 LEU A N 1
ATOM 2446 C CA . LEU A 1 307 ? -14.709 -22.384 -25.458 1.00 67.44 307 LEU A CA 1
ATOM 2447 C C . LEU A 1 307 ? -14.244 -21.172 -24.633 1.00 67.44 307 LEU A C 1
ATOM 2449 O O . LEU A 1 307 ? -14.621 -21.028 -23.471 1.00 67.44 307 LEU A O 1
ATOM 2453 N N . LEU A 1 308 ? -13.454 -20.267 -25.220 1.00 68.00 308 LEU A N 1
ATOM 2454 C CA . LEU A 1 308 ? -13.073 -19.003 -24.582 1.00 68.00 308 LEU A CA 1
ATOM 2455 C C . LEU A 1 308 ? -14.293 -18.111 -24.352 1.00 68.00 308 LEU A C 1
ATOM 2457 O O . LEU A 1 308 ? -14.406 -17.508 -23.287 1.00 68.00 308 LEU A O 1
ATOM 2461 N N . HIS A 1 309 ? -15.218 -18.067 -25.311 1.00 75.62 309 HIS A N 1
ATOM 2462 C CA . HIS A 1 309 ? -16.462 -17.320 -25.169 1.00 75.62 309 HIS A CA 1
ATOM 2463 C C . HIS A 1 309 ? -17.359 -17.901 -24.065 1.00 75.62 309 HIS A C 1
ATOM 2465 O O . HIS A 1 309 ? -17.918 -17.154 -23.262 1.00 75.62 309 HIS A O 1
ATOM 2471 N N . GLU A 1 310 ? -17.459 -19.229 -23.972 1.00 75.94 310 GLU A N 1
ATOM 2472 C CA . GLU A 1 310 ? -18.203 -19.914 -22.910 1.00 75.94 310 GLU A CA 1
ATOM 2473 C C . GLU A 1 310 ? -17.586 -19.672 -21.522 1.00 75.94 310 GLU A C 1
ATOM 2475 O O . GLU A 1 310 ? -18.306 -19.354 -20.571 1.00 75.94 310 GLU A O 1
ATOM 2480 N N . ARG A 1 311 ? -16.252 -19.730 -21.408 1.00 74.19 311 ARG A N 1
ATOM 2481 C CA . ARG A 1 311 ? -15.535 -19.402 -20.165 1.00 74.19 311 ARG A CA 1
ATOM 2482 C C . ARG A 1 311 ? -15.722 -17.944 -19.766 1.00 74.19 311 ARG A C 1
ATOM 2484 O O . ARG A 1 311 ? -16.022 -17.668 -18.610 1.00 74.19 311 ARG A O 1
ATOM 2491 N N . GLU A 1 312 ? -15.598 -17.010 -20.706 1.00 77.69 312 GLU A N 1
ATOM 2492 C CA . GLU A 1 312 ? -15.815 -15.585 -20.438 1.00 77.69 312 GLU A CA 1
ATOM 2493 C C . GLU A 1 312 ? -17.252 -15.316 -19.974 1.00 77.69 312 GLU A C 1
ATOM 2495 O O . GLU A 1 312 ? -17.472 -14.575 -19.014 1.00 77.69 312 GLU A O 1
ATOM 2500 N N . LYS A 1 313 ? -18.237 -15.964 -20.606 1.00 83.25 313 LYS A N 1
ATOM 2501 C CA . LYS A 1 313 ? -19.632 -15.914 -20.167 1.00 83.25 313 LYS A CA 1
ATOM 2502 C C . LYS A 1 313 ? -19.782 -16.440 -18.738 1.00 83.25 313 LYS A C 1
ATOM 2504 O O . LYS A 1 313 ? -20.416 -15.776 -17.921 1.00 83.25 313 LYS A O 1
ATOM 2509 N N . SER A 1 314 ? -19.168 -17.578 -18.419 1.00 80.38 314 SER A N 1
ATOM 2510 C CA . SER A 1 314 ? -19.221 -18.151 -17.072 1.00 80.38 314 SER A CA 1
ATOM 2511 C C . SER A 1 314 ? -18.550 -17.269 -16.016 1.00 80.38 314 SER A C 1
ATOM 2513 O O . SER A 1 314 ? -19.051 -17.199 -14.897 1.00 80.38 314 SER A O 1
ATOM 2515 N N . GLU A 1 315 ? -17.447 -16.585 -16.337 1.00 81.94 315 GLU A N 1
ATOM 2516 C CA . GLU A 1 315 ? -16.810 -15.632 -15.414 1.00 81.94 315 GLU A CA 1
ATOM 2517 C C . GLU A 1 315 ? -17.717 -14.429 -15.140 1.00 81.94 315 GLU A C 1
ATOM 2519 O O . GLU A 1 315 ? -17.844 -14.005 -13.994 1.00 81.94 315 GLU A O 1
ATOM 2524 N N . ARG A 1 316 ? -18.409 -13.908 -16.163 1.00 84.12 316 ARG A N 1
ATOM 2525 C CA . ARG A 1 316 ? -19.381 -12.816 -15.984 1.00 84.12 316 ARG A CA 1
ATOM 2526 C C . ARG A 1 316 ? -20.582 -13.250 -15.143 1.00 84.12 316 ARG A C 1
ATOM 2528 O O . ARG A 1 316 ? -21.040 -12.486 -14.297 1.00 84.12 316 ARG A O 1
ATOM 2535 N N . GLU A 1 317 ? -21.091 -14.464 -15.360 1.00 88.12 317 GLU A N 1
ATOM 2536 C CA . GLU A 1 317 ? -22.170 -15.045 -14.548 1.00 88.12 317 GLU A CA 1
ATOM 2537 C C . GLU A 1 317 ? -21.732 -15.225 -13.084 1.00 88.12 317 GLU A C 1
ATOM 2539 O O . GLU A 1 317 ? -22.484 -14.867 -12.175 1.00 88.12 317 GLU A O 1
ATOM 2544 N N . TRP A 1 318 ? -20.502 -15.701 -12.853 1.00 86.81 318 TRP A N 1
ATOM 2545 C CA . TRP A 1 318 ? -19.908 -15.797 -11.518 1.00 86.81 318 TRP A CA 1
ATOM 2546 C C . TRP A 1 318 ? -19.750 -14.424 -10.862 1.00 86.81 318 TRP A C 1
ATOM 2548 O O . TRP A 1 318 ? -20.141 -14.259 -9.711 1.00 86.81 318 TRP A O 1
ATOM 2558 N N . GLU A 1 319 ? -19.232 -13.420 -11.574 1.00 85.88 319 GLU A N 1
ATOM 2559 C CA . GLU A 1 319 ? -19.063 -12.064 -11.040 1.00 85.88 319 GLU A CA 1
ATOM 2560 C C . GLU A 1 319 ? -20.412 -11.426 -10.683 1.00 85.88 319 GLU A C 1
ATOM 2562 O O . GLU A 1 319 ? -20.560 -10.854 -9.604 1.00 85.88 319 GLU A O 1
ATOM 2567 N N . ALA A 1 320 ? -21.432 -11.587 -11.528 1.00 85.81 320 ALA A N 1
ATOM 2568 C CA . ALA A 1 320 ? -22.781 -11.115 -11.229 1.00 85.81 320 ALA A CA 1
ATOM 2569 C C . ALA A 1 320 ? -23.379 -11.819 -9.998 1.00 85.81 320 ALA A C 1
ATOM 2571 O O . ALA A 1 320 ? -23.971 -11.168 -9.134 1.00 85.81 320 ALA A O 1
ATOM 2572 N N . TYR A 1 321 ? -23.200 -13.139 -9.888 1.00 88.25 321 TYR A N 1
ATOM 2573 C CA . TYR A 1 321 ? -23.603 -13.901 -8.707 1.00 88.25 321 TYR A CA 1
ATOM 2574 C C . TYR A 1 321 ? -22.831 -13.461 -7.455 1.00 88.25 321 TYR A C 1
ATOM 2576 O O . TYR A 1 321 ? -23.432 -13.320 -6.387 1.00 88.25 321 TYR A O 1
ATOM 2584 N N . TYR A 1 322 ? -21.539 -13.161 -7.600 1.00 86.06 322 TYR A N 1
ATOM 2585 C CA . TYR A 1 322 ? -20.684 -12.688 -6.521 1.00 86.06 322 TYR A CA 1
ATOM 2586 C C . TYR A 1 322 ? -21.157 -11.342 -5.979 1.00 86.06 322 TYR A C 1
ATOM 2588 O O . TYR A 1 322 ? -21.425 -11.204 -4.785 1.00 86.06 322 TYR A O 1
ATOM 2596 N N . LEU A 1 323 ? -21.345 -10.370 -6.874 1.00 83.06 323 LEU A N 1
ATOM 2597 C CA . LEU A 1 323 ? -21.845 -9.041 -6.531 1.00 83.06 323 LEU A CA 1
ATOM 2598 C C . LEU A 1 323 ? -23.255 -9.089 -5.941 1.00 83.06 323 LEU A C 1
ATOM 2600 O O . LEU A 1 323 ? -23.593 -8.248 -5.119 1.00 83.06 323 LEU A O 1
ATOM 2604 N N . LYS A 1 324 ? -24.083 -10.062 -6.332 1.00 84.12 324 LYS A N 1
ATOM 2605 C CA . LYS A 1 324 ? -25.427 -10.234 -5.772 1.00 84.12 324 LYS A CA 1
ATOM 2606 C C . LYS A 1 324 ? -25.411 -10.874 -4.384 1.00 84.12 324 LYS A C 1
ATOM 2608 O O . LYS A 1 324 ? -26.249 -10.526 -3.562 1.00 84.12 324 LYS A O 1
ATOM 2613 N N . THR A 1 325 ? -24.517 -11.825 -4.130 1.00 83.19 325 THR A N 1
ATOM 2614 C CA . THR A 1 325 ? -24.569 -12.676 -2.927 1.00 83.19 325 THR A CA 1
ATOM 2615 C C . THR A 1 325 ? -23.698 -12.124 -1.804 1.00 83.19 325 THR A C 1
ATOM 2617 O O . THR A 1 325 ? -24.183 -11.916 -0.692 1.00 83.19 325 THR A O 1
ATOM 2620 N N . ALA A 1 326 ? -22.436 -11.792 -2.098 1.00 84.06 326 ALA A N 1
ATOM 2621 C CA . ALA A 1 326 ? -21.478 -11.314 -1.098 1.00 84.06 326 ALA A CA 1
ATOM 2622 C C . ALA A 1 326 ? -21.875 -9.965 -0.480 1.00 84.06 326 ALA A C 1
ATOM 2624 O O . ALA A 1 326 ? -21.446 -9.616 0.618 1.00 84.06 326 ALA A O 1
ATOM 2625 N N . ILE A 1 327 ? -22.714 -9.210 -1.182 1.00 80.31 327 ILE A N 1
ATOM 2626 C CA . ILE A 1 327 ? -23.170 -7.882 -0.785 1.00 80.31 327 ILE A CA 1
ATOM 2627 C C . ILE A 1 327 ? -24.087 -7.909 0.447 1.00 80.31 327 ILE A C 1
ATOM 2629 O O . ILE A 1 327 ? -24.122 -6.954 1.216 1.00 80.31 327 ILE A O 1
ATOM 2633 N N . PHE A 1 328 ? -24.772 -9.034 0.681 1.00 76.81 328 PHE A N 1
ATOM 2634 C CA . PHE A 1 328 ? -25.613 -9.268 1.860 1.00 76.81 328 PHE A CA 1
ATOM 2635 C C . PHE A 1 328 ? -24.850 -9.907 3.025 1.00 76.81 328 PHE A C 1
ATOM 2637 O O . PHE A 1 328 ? -25.454 -10.256 4.041 1.00 76.81 328 PHE A O 1
ATOM 2644 N N . ILE A 1 329 ? -23.531 -10.066 2.897 1.00 81.88 329 ILE A N 1
ATOM 2645 C CA . ILE A 1 329 ? -22.653 -10.554 3.957 1.00 81.88 329 ILE A CA 1
ATOM 2646 C C . ILE A 1 329 ? -21.944 -9.327 4.544 1.00 81.88 329 ILE A C 1
ATOM 2648 O O . ILE A 1 329 ? -20.967 -8.866 3.949 1.00 81.88 329 ILE A O 1
ATOM 2652 N N . PRO A 1 330 ? -22.384 -8.787 5.703 1.00 77.12 330 PRO A N 1
ATOM 2653 C CA . PRO A 1 330 ? -21.896 -7.499 6.214 1.00 77.12 330 PRO A CA 1
ATOM 2654 C C . PRO A 1 330 ? -20.374 -7.451 6.342 1.00 77.12 330 PRO A C 1
ATOM 2656 O O . PRO A 1 330 ? -19.722 -6.506 5.911 1.00 77.12 330 PRO A O 1
ATOM 2659 N N . TYR A 1 331 ? -19.800 -8.548 6.839 1.00 78.81 331 TYR A N 1
ATOM 2660 C CA . TYR A 1 331 ? -18.361 -8.718 6.967 1.00 78.81 331 TYR A CA 1
ATOM 2661 C C . TYR A 1 331 ? -17.609 -8.540 5.634 1.00 78.81 331 TYR A C 1
ATOM 2663 O O . TYR A 1 331 ? -16.534 -7.937 5.611 1.00 78.81 331 TYR A O 1
ATOM 2671 N N . ARG A 1 332 ? -18.159 -9.056 4.523 1.00 79.94 332 ARG A N 1
ATOM 2672 C CA . ARG A 1 332 ? -17.531 -8.960 3.201 1.00 79.94 332 ARG A CA 1
ATOM 2673 C C . ARG A 1 332 ? -17.805 -7.609 2.548 1.00 79.94 332 ARG A C 1
ATOM 2675 O O . ARG A 1 332 ? -16.881 -7.021 1.992 1.00 79.94 332 ARG A O 1
ATOM 2682 N N . PHE A 1 333 ? -19.026 -7.097 2.679 1.00 76.88 333 PHE A N 1
ATOM 2683 C CA . PHE A 1 333 ? -19.414 -5.772 2.204 1.00 76.88 333 PHE A CA 1
ATOM 2684 C C . PHE A 1 333 ? -18.516 -4.660 2.768 1.00 76.88 333 PHE A C 1
ATOM 2686 O O . PHE A 1 333 ? -18.013 -3.821 2.024 1.00 76.88 333 PHE A O 1
ATOM 2693 N N . ASP A 1 334 ? -18.224 -4.694 4.070 1.00 71.75 334 ASP A N 1
ATOM 2694 C CA . ASP A 1 334 ? -17.387 -3.687 4.734 1.00 71.75 334 ASP A CA 1
ATOM 2695 C C . ASP A 1 334 ? -15.922 -3.698 4.259 1.00 71.75 334 ASP A C 1
ATOM 2697 O O . ASP A 1 334 ? -15.207 -2.704 4.418 1.00 71.75 334 ASP A O 1
ATOM 2701 N N . ARG A 1 335 ? -15.457 -4.813 3.682 1.00 73.50 335 ARG A N 1
ATOM 2702 C CA . ARG A 1 335 ? -14.047 -5.035 3.325 1.00 73.50 335 ARG A CA 1
ATOM 2703 C C . ARG A 1 335 ? -13.762 -5.045 1.823 1.00 73.50 335 ARG A C 1
ATOM 2705 O O . ARG A 1 335 ? -12.594 -4.915 1.461 1.00 73.50 335 ARG A O 1
ATOM 2712 N N . ASP A 1 336 ? -14.769 -5.203 0.964 1.00 75.12 336 ASP A N 1
ATOM 2713 C CA . ASP A 1 336 ? -14.599 -5.265 -0.493 1.00 75.12 336 ASP A CA 1
ATOM 2714 C C . ASP A 1 336 ? -15.121 -3.984 -1.179 1.00 75.12 336 ASP A C 1
ATOM 2716 O O . ASP A 1 336 ? -16.336 -3.807 -1.330 1.00 75.12 336 ASP A O 1
ATOM 2720 N N . PRO A 1 337 ? -14.226 -3.091 -1.650 1.00 73.75 337 PRO A N 1
ATOM 2721 C CA . PRO A 1 337 ? -14.619 -1.858 -2.328 1.00 73.75 337 PRO A CA 1
ATOM 2722 C C . PRO A 1 337 ? -15.478 -2.087 -3.577 1.00 73.75 337 PRO A C 1
ATOM 2724 O O . PRO A 1 337 ? -16.293 -1.228 -3.909 1.00 73.75 337 PRO A O 1
ATOM 2727 N N . LYS A 1 338 ? -15.335 -3.232 -4.267 1.00 74.38 338 LYS A N 1
ATOM 2728 C CA . LYS A 1 338 ? -16.162 -3.544 -5.444 1.00 74.38 338 LYS A CA 1
ATOM 2729 C C . LYS A 1 338 ? -17.625 -3.740 -5.057 1.00 74.38 338 LYS A C 1
ATOM 2731 O O . LYS A 1 338 ? -18.507 -3.281 -5.775 1.00 74.38 338 LYS A O 1
ATOM 2736 N N . LEU A 1 339 ? -17.884 -4.371 -3.911 1.00 77.81 339 LEU A N 1
ATOM 2737 C CA . LEU A 1 339 ? -19.240 -4.552 -3.385 1.00 77.81 339 LEU A CA 1
ATOM 2738 C C . LEU A 1 339 ? -19.847 -3.221 -2.938 1.00 77.81 339 LEU A C 1
ATOM 2740 O O . LEU A 1 339 ? -21.010 -2.956 -3.225 1.00 77.81 339 LEU A O 1
ATOM 2744 N N . GLN A 1 340 ? -19.049 -2.358 -2.304 1.00 76.81 340 GLN A N 1
ATOM 2745 C CA . GLN A 1 340 ? -19.486 -1.019 -1.893 1.00 76.81 340 GLN A CA 1
ATOM 2746 C C . GLN A 1 340 ? -19.860 -0.142 -3.091 1.00 76.81 340 GLN A C 1
ATOM 2748 O O . GLN A 1 340 ? -20.843 0.589 -3.033 1.00 76.81 340 GLN A O 1
ATOM 2753 N N . GLN A 1 341 ? -19.104 -0.241 -4.189 1.00 74.25 341 GLN A N 1
ATOM 2754 C CA . GLN A 1 341 ? -19.397 0.465 -5.440 1.00 74.25 341 GLN A CA 1
ATOM 2755 C C . GLN A 1 341 ? -20.613 -0.109 -6.176 1.00 74.25 341 GLN A C 1
ATOM 2757 O O . GLN A 1 341 ? -21.347 0.641 -6.813 1.00 74.25 341 GLN A O 1
ATOM 2762 N N . ALA A 1 342 ? -20.827 -1.425 -6.096 1.00 67.50 342 ALA A N 1
ATOM 2763 C CA . ALA A 1 342 ? -21.951 -2.101 -6.735 1.00 67.50 342 ALA A CA 1
ATOM 2764 C C . ALA A 1 342 ? -23.278 -1.960 -5.963 1.00 67.50 342 ALA A C 1
ATOM 2766 O O . ALA A 1 342 ? -24.327 -2.251 -6.536 1.00 67.50 342 ALA A O 1
ATOM 2767 N N . TRP A 1 343 ? -23.262 -1.524 -4.693 1.00 64.00 343 TRP A N 1
ATOM 2768 C CA . TRP A 1 343 ? -24.480 -1.347 -3.894 1.00 64.00 343 TRP A CA 1
ATOM 2769 C C . TRP A 1 343 ? -25.275 -0.125 -4.365 1.00 64.00 343 TRP A C 1
ATOM 2771 O O . TRP A 1 343 ? -24.815 1.009 -4.197 1.00 64.00 343 TRP A O 1
ATOM 2781 N N . PRO A 1 344 ? -26.496 -0.305 -4.900 1.00 51.50 344 PRO A N 1
ATOM 2782 C CA . PRO A 1 344 ? -27.374 0.821 -5.164 1.00 51.50 344 PRO A CA 1
ATOM 2783 C C . PRO A 1 344 ? -27.771 1.432 -3.816 1.00 51.50 344 PRO A C 1
ATOM 2785 O O . PRO A 1 344 ? -28.423 0.785 -2.997 1.00 51.50 344 PRO A O 1
ATOM 2788 N N . GLY A 1 345 ? -27.335 2.668 -3.548 1.00 41.09 345 GLY A N 1
ATOM 2789 C CA . GLY A 1 345 ? -27.714 3.399 -2.336 1.00 41.09 345 GLY A CA 1
ATOM 2790 C C . GLY A 1 345 ? -29.236 3.355 -2.109 1.00 41.09 345 GLY A C 1
ATOM 2791 O O . GLY A 1 345 ? -29.995 3.334 -3.080 1.00 41.09 345 GLY A O 1
ATOM 2792 N N . PRO A 1 346 ? -29.708 3.296 -0.852 1.00 33.88 346 PRO A N 1
ATOM 2793 C CA . PRO A 1 346 ? -31.121 3.072 -0.576 1.00 33.88 346 PRO A CA 1
ATOM 2794 C C . PRO A 1 346 ? -31.994 4.202 -1.157 1.00 33.88 346 PRO A C 1
ATOM 2796 O O . PRO A 1 346 ? -31.609 5.375 -1.069 1.00 33.88 346 PRO A O 1
ATOM 2799 N N . PRO A 1 347 ? -33.185 3.891 -1.706 1.00 35.09 347 PRO A N 1
ATOM 2800 C CA . PRO A 1 347 ? -34.198 4.901 -1.978 1.00 35.09 347 PRO A CA 1
ATOM 2801 C C . PRO A 1 347 ? -34.633 5.528 -0.647 1.00 35.09 347 PRO A C 1
ATOM 2803 O O . PRO A 1 347 ? -34.978 4.818 0.297 1.00 35.09 347 PRO A O 1
ATOM 2806 N N . ARG A 1 348 ? -34.606 6.859 -0.559 1.00 33.28 348 ARG A N 1
ATOM 2807 C CA . ARG A 1 348 ? -35.157 7.611 0.578 1.00 33.28 348 ARG A CA 1
ATOM 2808 C C . ARG A 1 348 ? -36.690 7.486 0.580 1.00 33.28 348 ARG A C 1
ATOM 2810 O O . ARG A 1 348 ? -37.303 7.876 -0.411 1.00 33.28 348 ARG A O 1
ATOM 2817 N N . ASP A 1 349 ? -37.285 6.865 1.603 1.00 34.62 349 ASP A N 1
ATOM 2818 C CA . ASP A 1 349 ? -38.020 7.551 2.692 1.00 34.62 349 ASP A CA 1
ATOM 2819 C C . ASP A 1 349 ? -38.869 6.619 3.600 1.00 34.62 349 ASP A C 1
ATOM 2821 O O . ASP A 1 349 ? -39.419 5.617 3.151 1.00 34.62 349 ASP A O 1
ATOM 2825 N N . SER A 1 350 ? -38.873 7.006 4.890 1.00 29.56 350 SER A N 1
ATOM 2826 C CA . SER A 1 350 ? -39.831 6.874 6.022 1.00 29.56 350 SER A CA 1
ATOM 2827 C C . SER A 1 350 ? -40.767 5.654 6.214 1.00 29.56 350 SER A C 1
ATOM 2829 O O . SER A 1 350 ? -41.635 5.374 5.402 1.00 29.56 350 SER A O 1
ATOM 2831 N N . SER A 1 351 ? -40.726 5.015 7.401 1.00 29.34 351 SER A N 1
ATOM 2832 C CA . SER A 1 351 ? -41.496 5.425 8.607 1.00 29.34 351 SER A CA 1
ATOM 2833 C C . SER A 1 351 ? -41.447 4.366 9.736 1.00 29.34 351 SER A C 1
ATOM 2835 O O . SER A 1 351 ? -41.771 3.206 9.507 1.00 29.34 351 SER A O 1
ATOM 2837 N N . ASP A 1 352 ? -41.039 4.817 10.927 1.00 30.38 352 ASP A N 1
ATOM 2838 C CA . ASP A 1 352 ? -41.284 4.352 12.308 1.00 30.38 352 ASP A CA 1
ATOM 2839 C C . ASP A 1 352 ? -41.641 2.890 12.645 1.00 30.38 352 ASP A C 1
ATOM 2841 O O . ASP A 1 352 ? -42.674 2.375 12.239 1.00 30.38 352 ASP A O 1
ATOM 2845 N N . ILE A 1 353 ? -40.857 2.306 13.569 1.00 27.19 353 ILE A N 1
ATOM 2846 C CA . ILE A 1 353 ? -41.295 1.887 14.922 1.00 27.19 353 ILE A CA 1
ATOM 2847 C C . ILE A 1 353 ? -40.045 1.816 15.835 1.00 27.19 353 ILE A C 1
ATOM 2849 O O . ILE A 1 353 ? -39.072 1.119 15.555 1.00 27.19 353 ILE A O 1
ATOM 2853 N N . THR A 1 354 ? -40.086 2.527 16.961 1.00 29.70 354 THR A N 1
ATOM 2854 C CA . THR A 1 354 ? -39.274 2.302 18.181 1.00 29.70 354 THR A CA 1
ATOM 2855 C C . THR A 1 354 ? -40.243 1.932 19.325 1.00 29.70 354 THR A C 1
ATOM 2857 O O . THR A 1 354 ? -41.446 2.112 19.131 1.00 29.70 354 THR A O 1
ATOM 2860 N N . PRO A 1 355 ? -39.831 1.572 20.565 1.00 50.75 355 PRO A N 1
ATOM 2861 C CA . PRO A 1 355 ? -38.634 0.879 21.091 1.00 50.75 355 PRO A CA 1
ATOM 2862 C C . PRO A 1 355 ? -38.978 -0.231 22.140 1.00 50.75 355 PRO A C 1
ATOM 2864 O O . PRO A 1 355 ? -40.077 -0.243 22.676 1.00 50.75 355 PRO A O 1
ATOM 2867 N N . SER A 1 356 ? -38.005 -1.064 22.566 1.00 22.72 356 SER A N 1
ATOM 2868 C CA . SER A 1 356 ? -37.868 -1.498 23.987 1.00 22.72 356 SER A CA 1
ATOM 2869 C C . SER A 1 356 ? -36.596 -2.330 24.274 1.00 22.72 356 SER A C 1
ATOM 2871 O O . SER A 1 356 ? -36.450 -3.454 23.802 1.00 22.72 356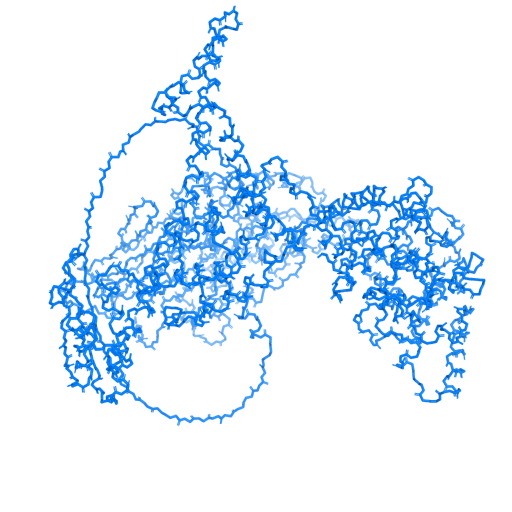 SER A O 1
ATOM 2873 N N . ARG A 1 357 ? -35.701 -1.782 25.111 1.00 29.84 357 ARG A N 1
ATOM 2874 C CA . ARG A 1 357 ? -34.860 -2.507 26.105 1.00 29.84 357 ARG A CA 1
ATOM 2875 C C . ARG A 1 357 ? -35.732 -2.831 27.352 1.00 29.84 357 ARG A C 1
ATOM 2877 O O . ARG A 1 357 ? -36.837 -2.288 27.383 1.00 29.84 357 ARG A O 1
ATOM 2884 N N . PRO A 1 358 ? -35.272 -3.503 28.441 1.00 53.66 358 PRO A N 1
ATOM 2885 C CA . PRO A 1 358 ? -34.028 -4.262 28.726 1.00 53.66 358 PRO A CA 1
ATOM 2886 C C . PRO A 1 358 ? -34.292 -5.643 29.410 1.00 53.66 358 PRO A C 1
ATOM 2888 O O . PRO A 1 358 ? -35.435 -5.958 29.712 1.00 53.66 358 PRO A O 1
ATOM 2891 N N . PHE A 1 359 ? -33.257 -6.450 29.710 1.00 22.53 359 PHE A N 1
ATOM 2892 C CA . PHE A 1 359 ? -32.891 -6.836 31.097 1.00 22.53 359 PHE A CA 1
ATOM 2893 C C . PHE A 1 359 ? -31.626 -7.714 31.181 1.00 22.53 359 PHE A C 1
ATOM 2895 O O . PHE A 1 359 ? -31.367 -8.572 30.343 1.00 22.53 359 PHE A O 1
ATOM 2902 N N . ASP A 1 360 ? -30.862 -7.420 32.231 1.00 26.53 360 ASP A N 1
ATOM 2903 C CA . ASP A 1 360 ? -29.563 -7.932 32.662 1.00 26.53 360 ASP A CA 1
ATOM 2904 C C . ASP A 1 360 ? -29.575 -9.311 33.357 1.00 26.53 360 ASP A C 1
ATOM 2906 O O . ASP A 1 360 ? -30.587 -9.761 33.890 1.00 26.53 360 ASP A O 1
ATOM 2910 N N . SER A 1 361 ? -28.346 -9.824 33.524 1.00 25.84 361 SER A N 1
ATOM 2911 C CA . SER A 1 361 ? -27.736 -10.330 34.778 1.00 25.84 361 SER A CA 1
ATOM 2912 C C . SER A 1 361 ? -27.464 -11.835 34.967 1.00 25.84 361 SER A C 1
ATOM 2914 O O . SER A 1 361 ? -28.351 -12.652 35.181 1.00 25.84 361 SER A O 1
ATOM 2916 N N . GLY A 1 362 ? -26.155 -12.120 35.076 1.00 23.17 362 GLY A N 1
ATOM 2917 C CA . GLY A 1 362 ? -25.539 -12.854 36.194 1.00 23.17 362 GLY A CA 1
ATOM 2918 C C . GLY A 1 362 ? -25.065 -14.289 35.918 1.00 23.17 362 GLY A C 1
ATOM 2919 O O . GLY A 1 362 ? -25.638 -14.982 35.094 1.00 23.17 362 GLY A O 1
ATOM 2920 N N . ILE A 1 363 ? -24.043 -14.853 36.576 1.00 27.06 363 ILE A N 1
ATOM 2921 C CA . ILE A 1 363 ? -23.127 -14.428 37.654 1.00 27.06 363 ILE A CA 1
ATOM 2922 C C . ILE A 1 363 ? -22.112 -15.600 37.840 1.00 27.06 363 ILE A C 1
ATOM 2924 O O . ILE A 1 363 ? -22.542 -16.746 37.797 1.00 27.06 363 ILE A O 1
ATOM 2928 N N . ASN A 1 364 ? -20.814 -15.292 38.057 1.00 25.19 364 ASN A N 1
ATOM 2929 C CA . ASN A 1 364 ? -19.799 -15.947 38.939 1.00 25.19 364 ASN A CA 1
ATOM 2930 C C . ASN A 1 364 ? -19.480 -17.473 38.858 1.00 25.19 364 ASN A C 1
ATOM 2932 O O . ASN A 1 364 ? -20.335 -18.283 38.554 1.00 25.19 364 ASN A O 1
ATOM 2936 N N . SER A 1 365 ? -18.302 -18.013 39.220 1.00 24.00 365 SER A N 1
ATOM 2937 C CA . SER A 1 365 ? -16.972 -17.528 39.653 1.00 24.00 365 SER A CA 1
ATOM 2938 C C . SER A 1 365 ? -16.040 -18.743 39.935 1.00 24.00 365 SER A C 1
ATOM 2940 O O . SER A 1 365 ? -16.528 -19.837 40.188 1.00 24.00 365 SER A O 1
ATOM 2942 N N . ALA A 1 366 ? -14.712 -18.492 39.977 1.00 23.31 366 ALA A N 1
ATOM 2943 C CA . ALA A 1 366 ? -13.690 -19.102 40.871 1.00 23.31 366 ALA A CA 1
ATOM 2944 C C . ALA A 1 366 ? -13.331 -20.616 40.742 1.00 23.31 366 ALA A C 1
ATOM 2946 O O . ALA A 1 366 ? -14.154 -21.436 40.389 1.00 23.31 366 ALA A O 1
ATOM 2947 N N . SER A 1 367 ? -12.143 -21.144 41.082 1.00 23.80 367 SER A N 1
ATOM 2948 C CA . SER A 1 367 ? -10.784 -20.654 41.381 1.00 23.80 367 SER A CA 1
ATOM 2949 C C . SER A 1 367 ? -9.869 -21.871 41.699 1.00 23.80 367 SER A C 1
ATOM 2951 O O . SER A 1 367 ? -10.376 -22.930 42.047 1.00 23.80 367 SER A O 1
ATOM 2953 N N . ASN A 1 368 ? -8.543 -21.646 41.693 1.00 23.27 368 ASN A N 1
ATOM 2954 C CA . ASN A 1 368 ? -7.502 -22.260 42.551 1.00 23.27 368 ASN A CA 1
ATOM 2955 C C . ASN A 1 368 ? -6.570 -23.406 42.067 1.00 23.27 368 ASN A C 1
ATOM 2957 O O . ASN A 1 368 ? -6.963 -24.546 41.869 1.00 23.27 368 ASN A O 1
ATOM 2961 N N . ALA A 1 369 ? -5.271 -23.043 42.107 1.00 21.30 369 ALA A N 1
ATOM 2962 C CA . ALA A 1 369 ? -4.137 -23.725 42.766 1.00 21.30 369 ALA A CA 1
ATOM 2963 C C . ALA A 1 369 ? -3.084 -24.485 41.914 1.00 21.30 369 ALA A C 1
ATOM 2965 O O . ALA A 1 369 ? -3.227 -25.640 41.541 1.00 21.30 369 ALA A O 1
ATOM 2966 N N . SER A 1 370 ? -1.942 -23.807 41.723 1.00 24.69 370 SER A N 1
ATOM 2967 C CA . SER A 1 370 ? -0.554 -24.337 41.654 1.00 24.69 370 SER A CA 1
ATOM 2968 C C . SER A 1 370 ? -0.129 -24.977 43.007 1.00 24.69 370 SER A C 1
ATOM 2970 O O . SER A 1 370 ? -0.844 -24.685 43.969 1.00 24.69 370 SER A O 1
ATOM 2972 N N . PRO A 1 371 ? 1.023 -25.701 43.197 1.00 38.25 371 PRO A N 1
ATOM 2973 C CA . PRO A 1 371 ? 2.370 -25.323 42.694 1.00 38.25 371 PRO A CA 1
ATOM 2974 C C . PRO A 1 371 ? 3.492 -26.406 42.567 1.00 38.25 371 PRO A C 1
ATOM 2976 O O . PRO A 1 371 ? 3.294 -27.577 42.860 1.00 38.25 371 PRO A O 1
ATOM 2979 N N . ASN A 1 372 ? 4.712 -25.913 42.252 1.00 22.97 372 ASN A N 1
ATOM 2980 C CA . ASN A 1 372 ? 6.079 -26.469 42.457 1.00 22.97 372 ASN A CA 1
ATOM 2981 C C . ASN A 1 372 ? 6.687 -27.356 41.342 1.00 22.97 372 ASN A C 1
ATOM 2983 O O . ASN A 1 372 ? 5.990 -28.171 40.770 1.00 22.97 372 ASN A O 1
ATOM 2987 N N . LYS A 1 373 ? 7.995 -27.345 41.008 1.00 21.50 373 LYS A N 1
ATOM 2988 C CA . LYS A 1 373 ? 9.180 -26.499 41.314 1.00 21.50 373 LYS A CA 1
ATOM 2989 C C . LYS A 1 373 ? 10.380 -27.003 40.459 1.00 21.50 373 LYS A C 1
ATOM 2991 O O . LYS A 1 373 ? 10.776 -28.145 40.627 1.00 21.50 373 LYS A O 1
ATOM 2996 N N . ARG A 1 374 ? 11.053 -26.074 39.755 1.00 20.88 374 ARG A N 1
ATOM 2997 C CA . ARG A 1 374 ? 12.536 -25.895 39.677 1.00 20.88 374 ARG A CA 1
ATOM 2998 C C . ARG A 1 374 ? 13.463 -26.881 38.882 1.00 20.88 374 ARG A C 1
ATOM 3000 O O . ARG A 1 374 ? 12.996 -27.918 38.445 1.00 20.88 374 ARG A O 1
ATOM 3007 N N . PRO A 1 375 ? 14.743 -26.495 38.590 1.00 31.50 375 PRO A N 1
ATOM 3008 C CA . PRO A 1 375 ? 15.262 -26.317 37.214 1.00 31.50 375 PRO A CA 1
ATOM 3009 C C . PRO A 1 375 ? 16.623 -27.010 36.913 1.00 31.50 375 PRO A C 1
ATOM 3011 O O . PRO A 1 375 ? 17.262 -27.514 37.832 1.00 31.50 375 PRO A O 1
ATOM 3014 N N . ARG A 1 376 ? 17.093 -26.932 35.651 1.00 19.97 376 ARG A N 1
ATOM 3015 C CA . ARG A 1 376 ? 18.491 -26.979 35.101 1.00 19.97 376 ARG A CA 1
ATOM 3016 C C . ARG A 1 376 ? 18.392 -27.479 33.641 1.00 19.97 376 ARG A C 1
ATOM 3018 O O . ARG A 1 376 ? 17.482 -28.240 33.363 1.00 19.97 376 ARG A O 1
ATOM 3025 N N . SER A 1 377 ? 19.196 -27.117 32.645 1.00 21.20 377 SER A N 1
ATOM 3026 C CA . SER A 1 377 ? 20.463 -26.386 32.510 1.00 21.20 377 SER A CA 1
ATOM 3027 C C . SER A 1 377 ? 20.634 -26.005 31.025 1.00 21.20 377 SER A C 1
ATOM 3029 O O . SER A 1 377 ? 20.041 -26.633 30.151 1.00 21.20 377 SER A O 1
ATOM 3031 N N . GLN A 1 378 ? 21.423 -24.962 30.761 1.00 22.66 378 GLN A N 1
ATOM 3032 C CA . GLN A 1 378 ? 21.863 -24.519 29.432 1.00 22.66 378 GLN A CA 1
ATOM 3033 C C . GLN A 1 378 ? 22.737 -25.579 28.743 1.00 22.66 378 GLN A C 1
ATOM 3035 O O . GLN A 1 378 ? 23.531 -26.206 29.433 1.00 22.66 378 GLN A O 1
ATOM 3040 N N . GLU A 1 379 ? 22.639 -25.707 27.412 1.00 20.77 379 GLU A N 1
ATOM 3041 C CA . GLU A 1 379 ? 23.755 -25.477 26.469 1.00 20.77 379 GLU A CA 1
ATOM 3042 C C . GLU A 1 379 ? 23.332 -25.674 24.989 1.00 20.77 379 GLU A C 1
ATOM 3044 O O . GLU A 1 379 ? 22.859 -26.728 24.583 1.00 20.77 379 GLU A O 1
ATOM 3049 N N . THR A 1 380 ? 23.524 -24.596 24.209 1.00 22.88 380 THR A N 1
ATOM 3050 C CA . THR A 1 380 ? 23.952 -24.513 22.788 1.00 22.88 380 THR A CA 1
ATOM 3051 C C . THR A 1 380 ? 23.139 -25.162 21.652 1.00 22.88 380 THR A C 1
ATOM 3053 O O . THR A 1 380 ? 23.120 -26.377 21.515 1.00 22.88 380 THR A O 1
ATOM 3056 N N . CYS A 1 381 ? 22.650 -24.350 20.697 1.00 21.88 381 CYS A N 1
ATOM 3057 C CA . CYS A 1 381 ? 23.303 -24.110 19.389 1.00 21.88 381 CYS A CA 1
ATOM 3058 C C . CYS A 1 381 ? 22.466 -23.120 18.540 1.00 21.88 381 CYS A C 1
ATOM 3060 O O . CYS A 1 381 ? 21.262 -23.295 18.376 1.00 21.88 381 CYS A O 1
ATOM 3062 N N . ASN A 1 382 ? 23.099 -22.059 18.029 1.00 25.72 382 ASN A N 1
ATOM 3063 C CA . ASN A 1 382 ? 22.472 -20.967 17.275 1.00 25.72 382 ASN A CA 1
ATOM 3064 C C . ASN A 1 382 ? 22.417 -21.269 15.770 1.00 25.72 382 ASN A C 1
ATOM 3066 O O . ASN A 1 382 ? 23.457 -21.262 15.115 1.00 25.72 382 ASN A O 1
ATOM 3070 N N . LEU A 1 383 ? 21.212 -21.389 15.211 1.00 27.09 383 LEU A N 1
ATOM 3071 C CA . LEU A 1 383 ? 20.924 -21.247 13.779 1.00 27.09 383 LEU A CA 1
ATOM 3072 C C . LEU A 1 383 ? 19.526 -20.627 13.613 1.00 27.09 383 LEU A C 1
ATOM 3074 O O . LEU A 1 383 ? 18.572 -21.362 13.423 1.00 27.09 383 LEU A O 1
ATOM 3078 N N . GLU A 1 384 ? 19.377 -19.296 13.706 1.00 27.88 384 GLU A N 1
ATOM 3079 C CA . GLU A 1 384 ? 18.173 -18.593 13.206 1.00 27.88 384 GLU A CA 1
ATOM 3080 C C . GLU A 1 384 ? 18.318 -17.050 13.216 1.00 27.88 384 GLU A C 1
ATOM 3082 O O . GLU A 1 384 ? 18.210 -16.423 14.269 1.00 27.88 384 GLU A O 1
ATOM 3087 N N . PRO A 1 385 ? 18.517 -16.396 12.049 1.00 26.16 385 PRO A N 1
ATOM 3088 C CA . PRO A 1 385 ? 18.206 -14.962 11.913 1.00 26.16 385 PRO A CA 1
ATOM 3089 C C . PRO A 1 385 ? 16.946 -14.664 11.077 1.00 26.16 385 PRO A C 1
ATOM 3091 O O . PRO A 1 385 ? 16.421 -13.556 11.148 1.00 26.16 385 PRO A O 1
ATOM 3094 N N . GLN A 1 386 ? 16.430 -15.612 10.280 1.00 27.27 386 GLN A N 1
ATOM 3095 C CA . GLN A 1 386 ? 15.368 -15.324 9.292 1.00 27.27 386 GLN A CA 1
ATOM 3096 C C . GLN A 1 386 ? 13.931 -15.616 9.766 1.00 27.27 386 GLN A C 1
ATOM 3098 O O . GLN A 1 386 ? 12.993 -14.968 9.299 1.00 27.27 386 GLN A O 1
ATOM 3103 N N . VAL A 1 387 ? 13.732 -16.504 10.743 1.00 29.80 387 VAL A N 1
ATOM 3104 C CA . VAL A 1 387 ? 12.391 -16.864 11.255 1.00 29.80 387 VAL A CA 1
ATOM 3105 C C . VAL A 1 387 ? 11.856 -15.812 12.243 1.00 29.80 387 VAL A C 1
ATOM 3107 O O . VAL A 1 387 ? 10.668 -15.473 12.229 1.00 29.80 387 VAL A O 1
ATOM 3110 N N . ALA A 1 388 ? 12.744 -15.171 13.011 1.00 26.86 388 ALA A N 1
ATOM 3111 C CA . ALA A 1 388 ? 12.398 -14.084 13.931 1.00 26.86 388 ALA A CA 1
ATOM 3112 C C . ALA A 1 388 ? 11.882 -12.812 13.221 1.00 26.86 388 ALA A C 1
ATOM 3114 O O . ALA A 1 388 ? 11.058 -12.080 13.777 1.00 26.86 388 ALA A O 1
ATOM 3115 N N . ALA A 1 389 ? 12.312 -12.556 11.979 1.00 28.72 389 ALA A N 1
ATOM 3116 C CA . ALA A 1 389 ? 11.894 -11.384 11.207 1.00 28.72 389 ALA A CA 1
ATOM 3117 C C . ALA A 1 389 ? 10.448 -11.500 10.682 1.00 28.72 389 ALA A C 1
ATOM 3119 O O . ALA A 1 389 ? 9.708 -10.514 10.682 1.00 28.72 389 ALA A O 1
ATOM 3120 N N . ASN A 1 390 ? 10.006 -12.706 10.306 1.00 28.73 390 ASN A N 1
ATOM 3121 C CA . ASN A 1 390 ? 8.650 -12.933 9.792 1.00 28.73 390 ASN A CA 1
ATOM 3122 C C . ASN A 1 390 ? 7.594 -13.059 10.903 1.00 28.73 390 ASN A C 1
ATOM 3124 O O . ASN A 1 390 ? 6.469 -12.587 10.731 1.00 28.73 390 ASN A O 1
ATOM 3128 N N . HIS A 1 391 ? 7.948 -13.581 12.082 1.00 28.22 391 HIS A N 1
ATOM 3129 C CA . HIS A 1 391 ? 7.036 -13.603 13.236 1.00 28.22 391 HIS A CA 1
ATOM 3130 C C . HIS A 1 391 ? 6.731 -12.211 13.815 1.00 28.22 391 HIS A C 1
ATOM 3132 O O . HIS A 1 391 ? 5.671 -12.014 14.414 1.00 28.22 391 HIS A O 1
ATOM 3138 N N . LYS A 1 392 ? 7.611 -11.228 13.586 1.00 29.70 392 LYS A N 1
ATOM 3139 C CA . LYS A 1 392 ? 7.399 -9.819 13.957 1.00 29.70 392 LYS A CA 1
ATOM 3140 C C . LYS A 1 392 ? 6.423 -9.081 13.026 1.00 29.70 392 LYS A C 1
ATOM 3142 O O . LYS A 1 392 ? 5.911 -8.038 13.416 1.00 29.70 392 LYS A O 1
ATOM 3147 N N . ARG A 1 393 ? 6.151 -9.612 11.823 1.00 29.97 393 ARG A N 1
ATOM 3148 C CA . ARG A 1 393 ? 5.321 -8.968 10.782 1.00 29.97 393 ARG A CA 1
ATOM 3149 C C . ARG A 1 393 ? 3.833 -9.345 10.817 1.00 29.97 393 ARG A C 1
ATOM 3151 O O . ARG A 1 393 ? 3.020 -8.557 10.359 1.00 29.97 393 ARG A O 1
ATOM 3158 N N . GLN A 1 394 ? 3.468 -10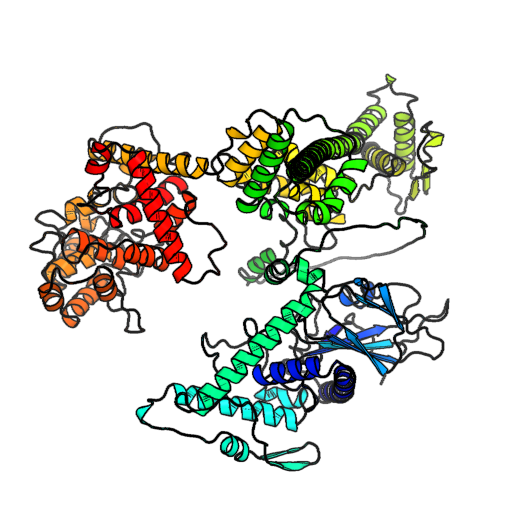.511 11.359 1.00 33.47 394 GLN A N 1
ATOM 3159 C CA . GLN A 1 394 ? 2.073 -11.004 11.394 1.00 33.47 394 GLN A CA 1
ATOM 3160 C C . GLN A 1 394 ? 1.308 -10.682 12.691 1.00 33.47 394 GLN A C 1
ATOM 3162 O O . GLN A 1 394 ? 0.104 -10.891 12.763 1.00 33.47 394 GLN A O 1
ATOM 3167 N N . ARG A 1 395 ? 1.975 -10.182 13.738 1.00 32.28 395 ARG A N 1
ATOM 3168 C CA . ARG A 1 395 ? 1.344 -9.836 15.033 1.00 32.28 395 ARG A CA 1
ATOM 3169 C C . ARG A 1 395 ? 0.993 -8.345 15.163 1.00 32.28 395 ARG A C 1
ATOM 3171 O O . ARG A 1 395 ? 0.624 -7.895 16.242 1.00 32.28 395 ARG A O 1
ATOM 3178 N N . THR A 1 396 ? 1.106 -7.605 14.064 1.00 39.69 396 THR A N 1
ATOM 3179 C CA . THR A 1 396 ? 1.054 -6.138 13.974 1.00 39.69 396 THR A CA 1
ATOM 3180 C C . THR A 1 396 ? -0.246 -5.610 13.356 1.00 39.69 396 THR A C 1
ATOM 3182 O O . THR A 1 396 ? -0.335 -4.422 13.090 1.00 39.69 396 THR A O 1
ATOM 3185 N N . GLU A 1 397 ? -1.254 -6.455 13.106 1.00 43.31 397 GLU A N 1
ATOM 3186 C CA . GLU A 1 397 ? -2.462 -6.049 12.360 1.00 43.31 397 GLU A CA 1
ATOM 3187 C C . GLU A 1 397 ? -3.378 -5.062 13.100 1.00 43.31 397 GLU A C 1
ATOM 3189 O O . GLU A 1 397 ? -4.007 -4.233 12.447 1.00 43.31 397 GLU A O 1
ATOM 3194 N N . TYR A 1 398 ? -3.409 -5.096 14.439 1.00 42.75 398 TYR A N 1
ATOM 3195 C CA . TYR A 1 398 ? -4.196 -4.154 15.253 1.00 42.75 398 TYR A CA 1
ATOM 3196 C C . TYR A 1 398 ? -3.377 -3.016 15.867 1.00 42.75 398 TYR A C 1
ATOM 3198 O O . TYR A 1 398 ? -3.928 -1.967 16.206 1.00 42.75 398 TYR A O 1
ATOM 3206 N N . ALA A 1 399 ? -2.065 -3.211 16.012 1.00 46.44 399 ALA A N 1
ATOM 3207 C CA . ALA A 1 399 ? -1.179 -2.130 16.409 1.00 46.44 399 ALA A CA 1
ATOM 3208 C C . ALA A 1 399 ? -1.142 -1.111 15.265 1.00 46.44 399 ALA A C 1
ATOM 3210 O O . ALA A 1 399 ? -1.025 -1.502 14.104 1.00 46.44 399 ALA A O 1
ATOM 3211 N N . PHE A 1 400 ? -1.243 0.180 15.587 1.00 57.72 400 PHE A N 1
ATOM 3212 C CA . PHE A 1 400 ? -1.060 1.263 14.609 1.00 57.72 400 PHE A CA 1
ATOM 3213 C C . PHE A 1 400 ? -2.182 1.410 13.561 1.00 57.72 400 PHE A C 1
ATOM 3215 O O . PHE A 1 400 ? -2.020 2.081 12.540 1.00 57.72 400 PHE A O 1
ATOM 3222 N N . LEU A 1 401 ? -3.361 0.831 13.827 1.00 67.62 401 LEU A N 1
ATOM 3223 C CA . LEU A 1 401 ? -4.589 1.055 13.047 1.00 67.62 401 LEU A CA 1
ATOM 3224 C C . LEU A 1 401 ? -4.912 2.546 12.881 1.00 67.62 401 LEU A C 1
ATOM 3226 O O . LEU A 1 401 ? -5.382 2.958 11.823 1.00 67.62 401 LEU A O 1
ATOM 3230 N N . LEU A 1 402 ? -4.634 3.349 13.911 1.00 76.44 402 LEU A N 1
ATOM 3231 C CA . LEU A 1 402 ? -4.785 4.799 13.866 1.00 76.44 402 LEU A CA 1
ATOM 3232 C C . LEU A 1 402 ? -3.878 5.402 12.792 1.00 76.44 402 LEU A C 1
ATOM 3234 O O . LEU A 1 402 ? -4.365 6.048 11.874 1.00 76.44 402 LEU A O 1
ATOM 3238 N N . SER A 1 403 ? -2.581 5.128 12.861 1.00 73.75 403 SER A N 1
ATOM 3239 C CA . SER A 1 403 ? -1.566 5.643 11.940 1.00 73.75 403 SER A CA 1
ATOM 3240 C C . SER A 1 403 ? -1.865 5.270 10.489 1.00 73.75 403 SER A C 1
ATOM 3242 O O . SER A 1 403 ? -1.829 6.113 9.602 1.00 73.75 403 SER A O 1
ATOM 3244 N N . ARG A 1 404 ? -2.324 4.037 10.244 1.00 75.50 404 ARG A N 1
ATOM 3245 C CA . ARG A 1 404 ? -2.795 3.603 8.915 1.00 75.50 404 ARG A CA 1
ATOM 3246 C C . ARG A 1 404 ? -3.989 4.406 8.392 1.00 75.50 404 ARG A C 1
ATOM 3248 O O . ARG A 1 404 ? -4.126 4.581 7.182 1.00 75.50 404 ARG A O 1
ATOM 3255 N N . ASN A 1 405 ? -4.861 4.871 9.285 1.00 79.88 405 ASN A N 1
ATOM 3256 C CA . ASN A 1 405 ? -6.020 5.689 8.938 1.00 79.88 405 ASN A CA 1
ATOM 3257 C C . ASN A 1 405 ? -5.692 7.184 8.806 1.00 79.88 405 ASN A C 1
ATOM 3259 O O . ASN A 1 405 ? -6.485 7.897 8.197 1.00 79.88 405 ASN A O 1
ATOM 3263 N N . LEU A 1 406 ? -4.544 7.647 9.302 1.00 86.12 406 LEU A N 1
ATOM 3264 C CA . LEU A 1 406 ? -4.069 9.032 9.206 1.00 86.12 406 LEU A CA 1
ATOM 3265 C C . LEU A 1 406 ? -3.251 9.284 7.923 1.00 86.12 406 LEU A C 1
ATOM 3267 O O . LEU A 1 406 ? -2.235 9.970 7.949 1.00 86.12 406 LEU A O 1
ATOM 3271 N N . ASN A 1 407 ? -3.684 8.711 6.799 1.00 84.25 407 ASN A N 1
ATOM 3272 C CA . ASN A 1 407 ? -3.047 8.894 5.492 1.00 84.25 407 ASN A CA 1
ATOM 3273 C C . ASN A 1 407 ? -3.630 10.096 4.723 1.00 84.25 407 ASN A C 1
ATOM 3275 O O . ASN A 1 407 ? -4.699 10.604 5.066 1.00 84.25 407 ASN A O 1
ATOM 3279 N N . VAL A 1 408 ? -2.939 10.512 3.656 1.00 80.06 408 VAL A N 1
ATOM 3280 C CA . VAL A 1 408 ? -3.303 11.657 2.799 1.00 80.06 408 VAL A CA 1
ATOM 3281 C C . VAL A 1 408 ? -4.769 11.632 2.371 1.00 80.06 408 VAL A C 1
ATOM 3283 O O . VAL A 1 408 ? -5.483 12.596 2.621 1.00 80.06 408 VAL A O 1
ATOM 3286 N N . HIS A 1 409 ? -5.228 10.529 1.773 1.00 80.06 409 HIS A N 1
ATOM 3287 C CA . HIS A 1 409 ? -6.586 10.419 1.236 1.00 80.06 409 HIS A CA 1
ATOM 3288 C C . HIS A 1 409 ? -7.648 10.666 2.314 1.00 80.06 409 HIS A C 1
ATOM 3290 O O . HIS A 1 409 ? -8.593 11.430 2.128 1.00 80.06 409 HIS A O 1
ATOM 3296 N N . ASN A 1 410 ? -7.467 10.053 3.482 1.00 84.75 410 ASN A N 1
ATOM 3297 C CA . ASN A 1 410 ? -8.406 10.201 4.585 1.00 84.75 410 ASN A CA 1
ATOM 3298 C C . ASN A 1 410 ? -8.394 11.614 5.181 1.00 84.75 410 ASN A C 1
ATOM 3300 O O . ASN A 1 410 ? -9.451 12.118 5.552 1.00 84.75 410 ASN A O 1
ATOM 3304 N N . LEU A 1 411 ? -7.223 12.248 5.266 1.00 89.75 411 LEU A N 1
ATOM 3305 C CA . LEU A 1 411 ? -7.089 13.619 5.761 1.00 89.75 411 LEU A CA 1
ATOM 3306 C C . LEU A 1 411 ? -7.681 14.641 4.782 1.00 89.75 411 LEU A C 1
ATOM 3308 O O . LEU A 1 411 ? -8.292 15.610 5.224 1.00 89.75 411 LEU A O 1
ATOM 3312 N N . GLU A 1 412 ? -7.561 14.413 3.471 1.00 86.81 412 GLU A N 1
ATOM 3313 C CA . GLU A 1 412 ? -8.231 15.228 2.448 1.00 86.81 412 GLU A CA 1
ATOM 3314 C C . GLU A 1 412 ? -9.754 15.155 2.596 1.00 86.81 412 GLU A C 1
ATOM 3316 O O . GLU A 1 412 ? -10.411 16.195 2.588 1.00 86.81 412 GLU A O 1
ATOM 3321 N N . LEU A 1 413 ? -10.313 13.956 2.798 1.00 86.44 413 LEU A N 1
ATOM 3322 C CA . LEU A 1 413 ? -11.750 13.781 3.030 1.00 86.44 413 LEU A CA 1
ATOM 3323 C C . LEU A 1 413 ? -12.223 14.505 4.297 1.00 86.44 413 LEU A C 1
ATOM 3325 O O . LEU A 1 413 ? -13.204 15.242 4.241 1.00 86.44 413 LEU A O 1
ATOM 3329 N N . GLU A 1 414 ? -11.518 14.346 5.422 1.00 92.38 414 GLU A N 1
ATOM 3330 C CA . GLU A 1 414 ? -11.871 15.022 6.682 1.00 92.38 414 GLU A CA 1
ATOM 3331 C C . GLU A 1 414 ? -11.789 16.553 6.549 1.00 92.38 414 GLU A C 1
ATOM 3333 O O . GLU A 1 414 ? -12.667 17.269 7.035 1.00 92.38 414 GLU A O 1
ATOM 3338 N N . LEU A 1 415 ? -10.764 17.070 5.859 1.00 91.69 415 LEU A N 1
ATOM 3339 C CA . LEU A 1 415 ? -10.588 18.503 5.605 1.00 91.69 415 LEU A CA 1
ATOM 3340 C C . LEU A 1 415 ? -11.686 19.073 4.701 1.00 91.69 415 LEU A C 1
ATOM 3342 O O . LEU A 1 415 ? -12.223 20.143 4.992 1.00 91.69 415 LEU A O 1
ATOM 3346 N N . LEU A 1 416 ? -12.027 18.370 3.618 1.00 88.19 416 LEU A N 1
ATOM 3347 C CA . LEU A 1 416 ? -13.093 18.771 2.699 1.00 88.19 416 LEU A CA 1
ATOM 3348 C C . LEU A 1 416 ? -14.451 18.785 3.397 1.00 88.19 416 LEU A C 1
ATOM 3350 O O . LEU A 1 416 ? -15.172 19.776 3.310 1.00 88.19 416 LEU A O 1
ATOM 3354 N N . GLN A 1 417 ? -14.757 17.736 4.156 1.00 90.25 417 GLN A N 1
ATOM 3355 C CA . GLN A 1 417 ? -16.013 17.635 4.886 1.00 90.25 417 GLN A CA 1
ATOM 3356 C C . GLN A 1 417 ? -16.148 18.762 5.922 1.00 90.25 417 GLN A C 1
ATOM 3358 O O . GLN A 1 417 ? -17.170 19.444 5.963 1.00 90.25 417 GLN A O 1
ATOM 3363 N N . LEU A 1 418 ? -15.098 19.042 6.705 1.00 91.56 418 LEU A N 1
ATOM 3364 C CA . LEU A 1 418 ? -15.109 20.152 7.664 1.00 91.56 418 LEU A CA 1
ATOM 3365 C C . LEU A 1 418 ? -15.258 21.521 6.973 1.00 91.56 418 LEU A C 1
ATOM 3367 O O . LEU A 1 418 ? -15.943 22.411 7.484 1.00 91.56 418 LEU A O 1
ATOM 3371 N N . LYS A 1 419 ? -14.631 21.701 5.804 1.00 90.56 419 LYS A N 1
ATOM 3372 C CA . LYS A 1 419 ? -14.755 22.920 4.993 1.00 90.56 419 LYS A CA 1
ATOM 3373 C C . LYS A 1 419 ? -16.197 23.141 4.542 1.00 90.56 419 LYS A C 1
ATOM 3375 O O . LYS A 1 419 ? -16.710 24.245 4.724 1.00 90.56 419 LYS A O 1
ATOM 3380 N N . GLU A 1 420 ? -16.842 22.115 3.997 1.00 86.81 420 GLU A N 1
ATOM 3381 C CA . GLU A 1 420 ? -18.244 22.168 3.565 1.00 86.81 420 GLU A CA 1
ATOM 3382 C C . GLU A 1 420 ? -19.185 22.444 4.744 1.00 86.81 420 GLU A C 1
ATOM 3384 O O . GLU A 1 420 ? -20.040 23.331 4.661 1.00 86.81 420 GLU A O 1
ATOM 3389 N N . GLU A 1 421 ? -18.974 21.759 5.875 1.00 87.81 421 GLU A N 1
ATOM 3390 C CA . GLU A 1 421 ? -19.736 21.969 7.108 1.00 87.81 421 GLU A CA 1
ATOM 3391 C C . GLU A 1 421 ? -19.665 23.438 7.565 1.00 87.81 421 GLU A C 1
ATOM 3393 O O . GLU A 1 421 ? -20.691 24.035 7.900 1.00 87.81 421 GLU A O 1
ATOM 3398 N N . LEU A 1 422 ? -18.474 24.049 7.570 1.00 86.81 422 LEU A N 1
ATOM 3399 C CA . LEU A 1 422 ? -18.286 25.446 7.981 1.00 86.81 422 LEU A CA 1
ATOM 3400 C C . LEU A 1 422 ? -18.864 26.447 6.976 1.00 86.81 422 LEU A C 1
ATOM 3402 O O . LEU A 1 422 ? -19.452 27.447 7.394 1.00 86.81 422 LEU A O 1
ATOM 3406 N N . GLN A 1 423 ? -18.747 26.181 5.674 1.00 85.06 423 GLN A N 1
ATOM 3407 C CA . GLN A 1 423 ? -19.327 27.033 4.630 1.00 85.06 423 GLN A CA 1
ATOM 3408 C C . GLN A 1 423 ? -20.855 27.079 4.708 1.00 85.06 423 GLN A C 1
ATOM 3410 O O . GLN A 1 423 ? -21.434 28.164 4.631 1.00 85.06 423 GLN A O 1
ATOM 3415 N N . ALA A 1 424 ? -21.506 25.934 4.930 1.00 77.94 424 ALA A N 1
ATOM 3416 C CA . ALA A 1 424 ? -22.959 25.858 5.070 1.00 77.94 424 ALA A CA 1
ATOM 3417 C C . ALA A 1 424 ? -23.472 26.728 6.236 1.00 77.94 424 ALA A C 1
ATOM 3419 O O . ALA A 1 424 ? -24.455 27.456 6.101 1.00 77.94 424 ALA A O 1
ATOM 3420 N N . THR A 1 425 ? -22.749 26.746 7.361 1.00 71.94 425 THR A N 1
ATOM 3421 C CA . THR A 1 425 ? -23.130 27.535 8.549 1.00 71.94 425 THR A CA 1
ATOM 3422 C C . THR A 1 425 ? -22.856 29.041 8.462 1.00 71.94 425 THR A C 1
ATOM 3424 O O . THR A 1 425 ? -23.324 29.785 9.319 1.00 71.94 425 THR A O 1
ATOM 3427 N N . GLN A 1 426 ? -22.122 29.521 7.450 1.00 70.75 426 GLN A N 1
ATOM 3428 C CA . GLN A 1 426 ? -21.898 30.961 7.228 1.00 70.75 426 GLN A CA 1
ATOM 3429 C C . GLN A 1 426 ? -23.052 31.636 6.467 1.00 70.75 426 GLN A C 1
ATOM 3431 O O . GLN A 1 426 ? -23.074 32.860 6.335 1.00 70.75 426 GLN A O 1
ATOM 3436 N N . SER A 1 427 ? -24.018 30.863 5.959 1.00 60.44 427 SER A N 1
ATOM 3437 C CA . SER A 1 427 ? -25.190 31.406 5.274 1.00 60.44 427 SER A CA 1
ATOM 3438 C C . SER A 1 427 ? -26.186 32.003 6.288 1.00 60.44 427 SER A C 1
ATOM 3440 O O . SER A 1 427 ? -26.533 31.321 7.247 1.00 60.44 427 SER A O 1
ATOM 3442 N N . PRO A 1 428 ? -26.710 33.230 6.087 1.00 52.62 428 PRO A N 1
ATOM 3443 C CA . PRO A 1 428 ? -27.576 33.940 7.046 1.00 52.62 428 PRO A CA 1
ATOM 3444 C C . PRO A 1 428 ? -29.002 33.364 7.185 1.00 52.62 428 PRO A C 1
ATOM 3446 O O . PRO A 1 428 ? -29.916 34.053 7.632 1.00 52.62 428 PRO A O 1
ATOM 3449 N N . THR A 1 429 ? -29.228 32.113 6.784 1.00 55.31 429 THR A N 1
ATOM 3450 C CA . THR A 1 429 ? -30.543 31.467 6.884 1.00 55.31 429 THR A CA 1
ATOM 3451 C C . THR A 1 429 ? -30.740 30.934 8.301 1.00 55.31 429 THR A C 1
ATOM 3453 O O . THR A 1 429 ? -29.983 30.085 8.765 1.00 55.31 429 THR A O 1
ATOM 3456 N N . ALA A 1 430 ? -31.732 31.476 9.012 1.00 49.16 430 ALA A N 1
ATOM 3457 C CA . ALA A 1 430 ? -32.047 31.075 10.378 1.00 49.16 430 ALA A CA 1
ATOM 3458 C C . ALA A 1 430 ? -32.451 29.585 10.438 1.00 49.16 430 ALA A C 1
ATOM 3460 O O . ALA A 1 430 ? -33.190 29.124 9.565 1.00 49.16 430 ALA A O 1
ATOM 3461 N N . PRO A 1 431 ? -32.014 28.827 11.459 1.00 49.56 431 PRO A N 1
ATOM 3462 C CA . PRO A 1 431 ? -32.444 27.447 11.638 1.00 49.56 431 PRO A CA 1
ATOM 3463 C C . PRO A 1 431 ? -33.916 27.439 12.075 1.00 49.56 431 PRO A C 1
ATOM 3465 O O . PRO A 1 431 ? -34.221 27.756 13.223 1.00 49.56 431 PRO A O 1
ATOM 3468 N N . SER A 1 432 ? -34.837 27.116 11.162 1.00 54.31 432 SER A N 1
ATOM 3469 C CA . SER A 1 432 ? -36.241 26.861 11.514 1.00 54.31 432 SER A CA 1
ATOM 3470 C C . SER A 1 432 ? -36.455 25.389 11.880 1.00 54.31 432 SER A C 1
ATOM 3472 O O . SER A 1 432 ? -35.628 24.523 11.581 1.00 54.31 432 SER A O 1
ATOM 3474 N N . GLU A 1 433 ? -37.561 25.111 12.571 1.00 56.31 433 GLU A N 1
ATOM 3475 C CA . GLU A 1 433 ? -37.923 23.781 13.063 1.00 56.31 433 GLU A CA 1
ATOM 3476 C C . GLU A 1 433 ? -37.855 22.716 11.958 1.00 56.31 433 GLU A C 1
ATOM 3478 O O . GLU A 1 433 ? -38.431 22.852 10.880 1.00 56.31 433 GLU A O 1
ATOM 3483 N N . THR A 1 434 ? -37.129 21.631 12.238 1.00 55.78 434 THR A N 1
ATOM 3484 C CA . THR A 1 434 ? -36.808 20.577 11.258 1.00 55.78 434 THR A CA 1
ATOM 3485 C C . THR A 1 434 ? -38.004 19.682 10.930 1.00 55.78 434 THR A C 1
ATOM 3487 O O . THR A 1 434 ? -37.971 18.985 9.919 1.00 55.78 434 THR A O 1
ATOM 3490 N N . ALA A 1 435 ? -39.047 19.711 11.766 1.00 52.47 435 ALA A N 1
ATOM 3491 C CA . ALA A 1 435 ? -40.211 18.839 11.655 1.00 52.47 435 ALA A CA 1
ATOM 3492 C C . ALA A 1 435 ? -41.037 19.109 10.383 1.00 52.47 435 ALA A C 1
ATOM 3494 O O . ALA A 1 435 ? -41.432 18.158 9.730 1.00 52.47 435 ALA A O 1
ATOM 3495 N N . GLY A 1 436 ? -41.202 20.372 9.960 1.00 57.28 436 GLY A N 1
ATOM 3496 C CA . GLY A 1 436 ? -41.939 20.703 8.726 1.00 57.28 436 GLY A CA 1
ATOM 3497 C C . GLY A 1 436 ? -41.111 20.615 7.433 1.00 57.28 436 GLY A C 1
ATOM 3498 O O . GLY A 1 436 ? -41.664 20.548 6.335 1.00 57.28 436 GLY A O 1
ATOM 3499 N N . MET A 1 437 ? -39.775 20.608 7.536 1.00 64.38 437 MET A N 1
ATOM 3500 C CA . MET A 1 437 ? -38.890 20.584 6.362 1.00 64.38 437 MET A CA 1
ATOM 3501 C C . MET A 1 437 ? -38.826 19.209 5.699 1.00 64.38 437 MET A C 1
ATOM 3503 O O . MET A 1 437 ? -38.750 19.139 4.476 1.00 64.38 437 MET A O 1
ATOM 3507 N N . ILE A 1 438 ? -38.843 18.128 6.486 1.00 63.28 438 ILE A N 1
ATOM 3508 C CA . ILE A 1 438 ? -38.805 16.760 5.949 1.00 63.28 438 ILE A CA 1
ATOM 3509 C C . ILE A 1 438 ? -40.076 16.495 5.141 1.00 63.28 438 ILE A C 1
ATOM 3511 O O . ILE A 1 438 ? -39.968 16.057 4.003 1.00 63.28 438 ILE A O 1
ATOM 3515 N N . ASP A 1 439 ? -41.244 16.880 5.657 1.00 67.06 439 ASP A N 1
ATOM 3516 C CA . ASP A 1 439 ? -42.518 16.749 4.940 1.00 67.06 439 ASP A CA 1
ATOM 3517 C C . ASP A 1 439 ? -42.518 17.532 3.616 1.00 67.06 439 ASP A C 1
ATOM 3519 O O . ASP A 1 439 ? -42.928 17.006 2.581 1.00 67.06 439 ASP A O 1
ATOM 3523 N N . THR A 1 440 ? -41.958 18.748 3.615 1.00 65.75 440 THR A N 1
ATOM 3524 C CA . THR A 1 440 ? -41.797 19.571 2.400 1.00 65.75 440 THR A CA 1
ATOM 3525 C C . THR A 1 440 ? -40.844 18.920 1.382 1.00 65.75 440 THR A C 1
ATOM 3527 O O . THR A 1 440 ? -41.082 18.978 0.177 1.00 65.75 440 THR A O 1
ATOM 3530 N N . ILE A 1 441 ? -39.764 18.274 1.842 1.00 64.81 441 ILE A N 1
ATOM 3531 C CA . ILE A 1 441 ? -38.813 17.552 0.977 1.00 64.81 441 ILE A CA 1
ATOM 3532 C C . ILE A 1 441 ? -39.436 16.258 0.433 1.00 64.81 441 ILE A C 1
ATOM 3534 O O . ILE A 1 441 ? -39.246 15.945 -0.740 1.00 64.81 441 ILE A O 1
ATOM 3538 N N . CYS A 1 442 ? -40.206 15.522 1.234 1.00 66.50 442 CYS A N 1
ATOM 3539 C CA . CYS A 1 442 ? -40.910 14.313 0.798 1.00 66.50 442 CYS A CA 1
ATOM 3540 C C . CYS A 1 442 ? -41.949 14.623 -0.300 1.00 66.50 442 CYS A C 1
ATOM 3542 O O . CYS A 1 442 ? -42.114 13.840 -1.236 1.00 66.50 442 CYS A O 1
ATOM 3544 N N . GLN A 1 443 ? -42.581 15.802 -0.246 1.00 67.50 443 GLN A N 1
ATOM 3545 C CA . GLN A 1 443 ? -43.517 16.304 -1.265 1.00 67.50 443 GLN A CA 1
ATOM 3546 C C . GLN A 1 443 ? -42.832 16.777 -2.568 1.00 67.50 443 GLN A C 1
ATOM 3548 O O . GLN A 1 443 ? -43.505 17.057 -3.561 1.00 67.50 443 GLN A O 1
ATOM 3553 N N . ALA A 1 444 ? -41.492 16.805 -2.629 1.00 63.66 444 ALA A N 1
ATOM 3554 C CA . ALA A 1 444 ? -40.726 17.286 -3.786 1.00 63.66 444 ALA A CA 1
ATOM 3555 C C . ALA A 1 444 ? -41.060 16.580 -5.107 1.00 63.66 444 ALA A C 1
ATOM 3557 O O . ALA A 1 444 ? -41.014 17.198 -6.171 1.00 63.66 444 ALA A O 1
ATOM 3558 N N . LYS A 1 445 ? -41.383 15.281 -5.051 1.00 57.72 445 LYS A N 1
ATOM 3559 C CA . LYS A 1 445 ? -41.729 14.492 -6.243 1.00 57.72 445 LYS A CA 1
ATOM 3560 C C . LYS A 1 445 ? -43.004 14.992 -6.923 1.00 57.72 445 LYS A C 1
ATOM 3562 O O . LYS A 1 445 ? -43.093 14.912 -8.142 1.00 57.72 445 LYS A O 1
ATOM 3567 N N . GLU A 1 446 ? -43.957 15.509 -6.152 1.00 66.00 446 GLU A N 1
ATOM 3568 C CA . GLU A 1 446 ? -45.237 16.005 -6.665 1.00 66.00 446 GLU A CA 1
ATOM 3569 C C . GLU A 1 446 ? -45.092 17.420 -7.235 1.00 66.00 446 GLU A C 1
ATOM 3571 O O . GLU A 1 446 ? -45.621 17.711 -8.304 1.00 66.00 446 GLU A O 1
ATOM 3576 N N . VAL A 1 447 ? -44.281 18.266 -6.591 1.00 63.50 447 VAL A N 1
ATOM 3577 C CA . VAL A 1 447 ? -44.003 19.644 -7.034 1.00 63.50 447 VAL A CA 1
ATOM 3578 C C . VAL A 1 447 ? -43.217 19.682 -8.351 1.00 63.50 447 VAL A C 1
ATOM 3580 O O . VAL A 1 447 ? -43.529 20.474 -9.236 1.00 63.50 447 VAL A O 1
ATOM 3583 N N . VAL A 1 448 ? -42.219 18.807 -8.522 1.00 63.94 448 VAL A N 1
ATOM 3584 C CA . VAL A 1 448 ? -41.397 18.737 -9.753 1.00 63.94 448 VAL A CA 1
ATOM 3585 C C . VAL A 1 448 ? -42.160 18.101 -10.930 1.00 63.94 448 VAL A C 1
ATOM 3587 O O . VAL A 1 448 ? -41.745 18.237 -12.079 1.00 63.94 448 VAL A O 1
ATOM 3590 N N . ALA A 1 449 ? -43.292 17.439 -10.667 1.00 65.00 449 ALA A N 1
ATOM 3591 C CA . ALA A 1 449 ? -44.171 16.874 -11.691 1.00 65.00 449 ALA A CA 1
ATOM 3592 C C . ALA A 1 449 ? -45.179 17.890 -12.271 1.00 65.00 449 ALA A C 1
ATOM 3594 O O . ALA A 1 449 ? -45.890 17.562 -13.225 1.00 65.00 449 ALA A O 1
ATOM 3595 N N . LEU A 1 450 ? -45.253 19.110 -11.721 1.00 67.00 450 LEU A N 1
ATOM 3596 C CA . LEU A 1 450 ? -46.157 20.156 -12.199 1.00 67.00 450 LEU A CA 1
ATOM 3597 C C . LEU A 1 450 ? -45.682 20.760 -13.540 1.00 67.00 450 LEU A C 1
ATOM 3599 O O . LEU A 1 450 ? -44.476 20.877 -13.778 1.00 67.00 450 LEU A O 1
ATOM 3603 N N . PRO A 1 451 ? -46.602 21.168 -14.437 1.00 64.88 451 PRO A N 1
ATOM 3604 C CA . PRO A 1 451 ? -46.240 21.796 -15.705 1.00 64.88 451 PRO A CA 1
ATOM 3605 C C . PRO A 1 451 ? -45.440 23.097 -15.493 1.00 64.88 451 PRO A C 1
ATOM 3607 O O . PRO A 1 451 ? -45.875 23.955 -14.726 1.00 64.88 451 PRO A O 1
ATOM 3610 N N . PRO A 1 452 ? -44.331 23.331 -16.225 1.00 64.81 452 PRO A N 1
ATOM 3611 C CA . PRO A 1 452 ? -43.443 24.487 -16.023 1.00 64.81 452 PRO A CA 1
ATOM 3612 C C . PRO A 1 452 ? -44.023 25.828 -16.521 1.00 64.81 452 PRO A C 1
ATOM 3614 O O . PRO A 1 452 ? -43.286 26.787 -16.736 1.00 64.81 452 PRO A O 1
ATOM 3617 N N . THR A 1 453 ? -45.333 25.898 -16.762 1.00 64.50 453 THR A N 1
ATOM 3618 C CA . THR A 1 453 ? -46.016 27.047 -17.373 1.00 64.50 453 THR A CA 1
ATOM 3619 C C . THR A 1 453 ? -46.634 28.011 -16.358 1.00 64.50 453 THR A C 1
ATOM 3621 O O . THR A 1 453 ? -47.114 29.065 -16.766 1.00 64.50 453 THR A O 1
ATOM 3624 N N . ASP A 1 454 ? -46.641 27.671 -15.064 1.00 67.31 454 ASP A N 1
ATOM 3625 C CA . ASP A 1 454 ? -47.283 28.458 -14.002 1.00 67.31 454 ASP A CA 1
ATOM 3626 C C . ASP A 1 454 ? -46.255 29.065 -13.024 1.00 67.31 454 ASP A C 1
ATOM 3628 O O . ASP A 1 454 ? -45.345 28.383 -12.549 1.00 67.31 454 ASP A O 1
ATOM 3632 N N . VAL A 1 455 ? -46.433 30.345 -12.680 1.00 70.56 455 VAL A N 1
ATOM 3633 C CA . VAL A 1 455 ? -45.643 31.072 -11.669 1.00 70.56 455 VAL A CA 1
ATOM 3634 C C . VAL A 1 455 ? -45.741 30.390 -10.303 1.00 70.56 455 VAL A C 1
ATOM 3636 O O . VAL A 1 455 ? -44.752 30.344 -9.574 1.00 70.56 455 VAL A O 1
ATOM 3639 N N . HIS A 1 456 ? -46.884 29.776 -9.989 1.00 69.50 456 HIS A N 1
ATOM 3640 C CA . HIS A 1 456 ? -47.057 29.019 -8.752 1.00 69.50 456 HIS A CA 1
ATOM 3641 C C . HIS A 1 456 ? -46.091 27.822 -8.655 1.00 69.50 456 HIS A C 1
ATOM 3643 O O . HIS A 1 456 ? -45.539 27.549 -7.593 1.00 69.50 456 HIS A O 1
ATOM 3649 N N . THR A 1 457 ? -45.782 27.167 -9.782 1.00 69.81 457 THR A N 1
ATOM 3650 C CA . THR A 1 457 ? -44.807 26.061 -9.820 1.00 69.81 457 THR A CA 1
ATOM 3651 C C . THR A 1 457 ? -43.390 26.554 -9.500 1.00 69.81 457 THR A C 1
ATOM 3653 O O . THR A 1 457 ? -42.644 25.882 -8.789 1.00 69.81 457 THR A O 1
ATOM 3656 N N . LEU A 1 458 ? -43.016 27.755 -9.960 1.00 71.06 458 LEU A N 1
ATOM 3657 C CA . LEU A 1 458 ? -41.731 28.379 -9.614 1.00 71.06 458 LEU A CA 1
ATOM 3658 C C . LEU A 1 458 ? -41.649 28.761 -8.130 1.00 71.06 458 LEU A C 1
ATOM 3660 O O . LEU A 1 458 ? -40.590 28.594 -7.522 1.00 71.06 458 LEU A O 1
ATOM 3664 N N . GLU A 1 459 ? -42.743 29.244 -7.537 1.00 76.75 459 GLU A N 1
ATOM 3665 C CA . GLU A 1 459 ? -42.809 29.539 -6.101 1.00 76.75 459 GLU A CA 1
ATOM 3666 C C . GLU A 1 459 ? -42.648 28.272 -5.250 1.00 76.75 459 GLU A C 1
ATOM 3668 O O . GLU A 1 459 ? -41.867 28.275 -4.297 1.00 76.75 459 GLU A O 1
ATOM 3673 N N . GLU A 1 460 ? -43.318 27.174 -5.612 1.00 71.88 460 GLU A N 1
ATOM 3674 C CA . GLU A 1 460 ? -43.214 25.893 -4.899 1.00 71.88 460 GLU A CA 1
ATOM 3675 C C . GLU A 1 460 ? -41.828 25.245 -5.054 1.00 71.88 460 GLU A C 1
ATOM 3677 O O . GLU A 1 460 ? -41.241 24.788 -4.070 1.00 71.88 460 GLU A O 1
ATOM 3682 N N . ILE A 1 461 ? -41.223 25.295 -6.249 1.00 73.88 461 ILE A N 1
ATOM 3683 C CA . ILE A 1 461 ? -39.823 24.880 -6.446 1.00 73.88 461 ILE A CA 1
ATOM 3684 C C . ILE A 1 461 ? -38.878 25.765 -5.617 1.00 73.88 461 ILE A C 1
ATOM 3686 O O . ILE A 1 461 ? -37.936 25.261 -5.003 1.00 73.88 461 ILE A O 1
ATOM 3690 N N . GLY A 1 462 ? -39.133 27.074 -5.548 1.00 75.00 462 GLY A N 1
ATOM 3691 C CA . GLY A 1 462 ? -38.378 28.007 -4.712 1.00 75.00 462 GLY A CA 1
ATOM 3692 C C . GLY A 1 462 ? -38.444 27.655 -3.223 1.00 75.00 462 GLY A C 1
ATOM 3693 O O . GLY A 1 462 ? -37.406 27.623 -2.555 1.00 75.00 462 GLY A O 1
ATOM 3694 N N . LYS A 1 463 ? -39.637 27.321 -2.709 1.00 77.06 463 LYS A N 1
ATOM 3695 C CA . LYS A 1 463 ? -39.840 26.846 -1.328 1.00 77.06 463 LYS A CA 1
ATOM 3696 C C . LYS A 1 463 ? -39.104 25.534 -1.068 1.00 77.06 463 LYS A C 1
ATOM 3698 O O . LYS A 1 463 ? -38.421 25.422 -0.051 1.00 77.06 463 LYS A O 1
ATOM 3703 N N . LEU A 1 464 ? -39.169 24.580 -1.998 1.00 75.75 464 LEU A N 1
ATOM 3704 C CA . LEU A 1 464 ? -38.453 23.308 -1.901 1.00 75.75 464 LEU A CA 1
ATOM 3705 C C . LEU A 1 464 ? -36.929 23.503 -1.867 1.00 75.75 464 LEU A C 1
ATOM 3707 O O . LEU A 1 464 ? -36.251 22.932 -1.014 1.00 75.75 464 LEU A O 1
ATOM 3711 N N . LEU A 1 465 ? -36.374 24.325 -2.763 1.00 75.06 465 LEU A N 1
ATOM 3712 C CA . LEU A 1 465 ? -34.937 24.620 -2.793 1.00 75.06 465 LEU A CA 1
ATOM 3713 C C . LEU A 1 465 ? -34.477 25.327 -1.512 1.00 75.06 465 LEU A C 1
ATOM 3715 O O . LEU A 1 465 ? -33.401 25.024 -0.989 1.00 75.06 465 LEU A O 1
ATOM 3719 N N . LEU A 1 466 ? -35.299 26.233 -0.972 1.00 77.88 466 LEU A N 1
ATOM 3720 C CA . LEU A 1 466 ? -35.038 26.885 0.309 1.00 77.88 466 LEU A CA 1
ATOM 3721 C C . LEU A 1 466 ? -35.091 25.888 1.479 1.00 77.88 466 LEU A C 1
ATOM 3723 O O . LEU A 1 466 ? -34.221 25.939 2.350 1.00 77.88 466 LEU A O 1
ATOM 3727 N N . ALA A 1 467 ? -36.056 24.963 1.488 1.00 73.50 467 ALA A N 1
ATOM 3728 C CA . ALA A 1 467 ? -36.169 23.897 2.486 1.00 73.50 467 ALA A CA 1
ATOM 3729 C C . ALA A 1 467 ? -34.976 22.927 2.431 1.00 73.50 467 ALA A C 1
ATOM 3731 O O . ALA A 1 467 ? -34.384 22.628 3.467 1.00 73.50 467 ALA A O 1
ATOM 3732 N N . LEU A 1 468 ? -34.548 22.509 1.233 1.00 73.00 468 LEU A N 1
ATOM 3733 C CA . LEU A 1 468 ? -33.357 21.676 1.029 1.00 73.00 468 LEU A CA 1
ATOM 3734 C C . LEU A 1 468 ? -32.090 22.366 1.542 1.00 73.00 468 LEU A C 1
ATOM 3736 O O . LEU A 1 468 ? -31.324 21.762 2.294 1.00 73.00 468 LEU A O 1
ATOM 3740 N N . LYS A 1 469 ? -31.892 23.642 1.191 1.00 76.06 469 LYS A N 1
ATOM 3741 C CA . LYS A 1 469 ? -30.749 24.437 1.662 1.00 76.06 469 LYS A CA 1
ATOM 3742 C C . LYS A 1 469 ? -30.767 24.609 3.183 1.00 76.06 469 LYS A C 1
ATOM 3744 O O . LYS A 1 469 ? -29.732 24.490 3.833 1.00 76.06 469 LYS A O 1
ATOM 3749 N N . SER A 1 470 ? -31.944 24.838 3.761 1.00 75.62 470 SER A N 1
ATOM 3750 C CA . SER A 1 470 ? -32.110 24.987 5.212 1.00 75.62 470 SER A CA 1
ATOM 3751 C C . SER A 1 470 ? -31.839 23.672 5.952 1.00 75.62 470 SER A C 1
ATOM 3753 O O . SER A 1 470 ? -31.152 23.670 6.973 1.00 75.62 470 SER A O 1
ATOM 3755 N N . TYR A 1 471 ? -32.284 22.536 5.404 1.00 76.19 471 TYR A N 1
ATOM 3756 C CA . TYR A 1 471 ? -31.994 21.205 5.940 1.00 76.19 471 TYR A CA 1
ATOM 3757 C C . TYR A 1 471 ? -30.504 20.840 5.835 1.00 76.19 471 TYR A C 1
ATOM 3759 O O . TYR A 1 471 ? -29.928 20.293 6.781 1.00 76.19 471 TYR A O 1
ATOM 3767 N N . GLN A 1 472 ? -29.850 21.177 4.718 1.00 75.12 472 GLN A N 1
ATOM 3768 C CA . GLN A 1 472 ? -28.399 21.028 4.553 1.00 75.12 472 GLN A CA 1
ATOM 3769 C C . GLN A 1 472 ? -27.634 21.838 5.610 1.00 75.12 472 GLN A C 1
ATOM 3771 O O . GLN A 1 472 ? -26.765 21.286 6.286 1.00 75.12 472 GLN A O 1
ATOM 3776 N N . ASN A 1 473 ? -28.013 23.102 5.830 1.00 77.69 473 ASN A N 1
ATOM 3777 C CA . ASN A 1 473 ? -27.412 23.955 6.859 1.00 77.69 473 ASN A CA 1
ATOM 3778 C C . ASN A 1 473 ? -27.631 23.397 8.275 1.00 77.69 473 ASN A C 1
ATOM 3780 O O . ASN A 1 473 ? -26.691 23.347 9.069 1.00 77.69 473 ASN A O 1
ATOM 3784 N N . ALA A 1 474 ? -28.837 22.909 8.583 1.00 75.50 474 ALA A N 1
ATOM 3785 C CA . ALA A 1 474 ? -29.138 22.280 9.869 1.00 75.50 474 ALA A CA 1
ATOM 3786 C C . ALA A 1 474 ? -28.322 20.992 10.093 1.00 75.50 474 ALA A C 1
ATOM 3788 O O . ALA A 1 474 ? -27.842 20.739 11.200 1.00 75.50 474 ALA A O 1
ATOM 3789 N N . THR A 1 475 ? -28.122 20.189 9.045 1.00 77.31 475 THR A N 1
ATOM 3790 C CA . THR A 1 475 ? -27.301 18.969 9.101 1.00 77.31 475 THR A CA 1
ATOM 3791 C C . THR A 1 475 ? -25.830 19.305 9.341 1.00 77.31 475 THR A C 1
ATOM 3793 O O . THR A 1 475 ? -25.207 18.714 10.223 1.00 77.31 475 THR A O 1
ATOM 3796 N N . ALA A 1 476 ? -25.296 20.306 8.637 1.00 78.31 476 ALA A N 1
ATOM 3797 C CA . ALA A 1 476 ? -23.940 20.808 8.849 1.00 78.31 476 ALA A CA 1
ATOM 3798 C C . ALA A 1 476 ? -23.740 21.362 10.271 1.00 78.31 476 ALA A C 1
ATOM 3800 O O . ALA A 1 476 ? -22.745 21.057 10.928 1.00 78.31 476 ALA A O 1
ATOM 3801 N N . GLN A 1 477 ? -24.715 22.109 10.801 1.00 79.44 477 GLN A N 1
ATOM 3802 C CA . GLN A 1 477 ? -24.668 22.618 12.173 1.00 79.44 477 GLN A CA 1
ATOM 3803 C C . GLN A 1 477 ? -24.662 21.481 13.206 1.00 79.44 477 GLN A C 1
ATOM 3805 O O . GLN A 1 477 ? -23.873 21.511 14.155 1.00 79.44 477 GLN A O 1
ATOM 3810 N N . ARG A 1 478 ? -25.492 20.446 13.010 1.00 79.75 478 ARG A N 1
ATOM 3811 C CA . ARG A 1 478 ? -25.489 19.242 13.859 1.00 79.75 478 ARG A CA 1
ATOM 3812 C C . ARG A 1 478 ? -24.154 18.506 13.790 1.00 79.75 478 ARG A C 1
ATOM 3814 O O . ARG A 1 478 ? -23.663 18.093 14.836 1.00 79.75 478 ARG A O 1
ATOM 3821 N N . ALA A 1 479 ? -23.553 18.379 12.605 1.00 81.44 479 ALA A N 1
ATOM 3822 C CA . ALA A 1 479 ? -22.234 17.769 12.441 1.00 81.44 479 ALA A CA 1
ATOM 3823 C C . ALA A 1 479 ? -21.157 18.542 13.222 1.00 81.44 479 ALA A C 1
ATOM 3825 O O . ALA A 1 479 ? -20.415 17.938 13.996 1.00 81.44 479 ALA A O 1
ATOM 3826 N N . GLN A 1 480 ? -21.149 19.877 13.151 1.00 81.94 480 GLN A N 1
ATOM 3827 C CA . GLN A 1 480 ? -20.234 20.705 13.947 1.00 81.94 480 GLN A CA 1
ATOM 3828 C C . GLN A 1 480 ? -20.466 20.569 15.455 1.00 81.94 480 GLN A C 1
ATOM 3830 O O . GLN A 1 480 ? -19.512 20.409 16.219 1.00 81.94 480 GLN A O 1
ATOM 3835 N N . THR A 1 481 ? -21.727 20.604 15.902 1.00 83.00 481 THR A N 1
ATOM 3836 C CA . THR A 1 481 ? -22.061 20.395 17.321 1.00 83.00 481 THR A CA 1
ATOM 3837 C C . THR A 1 481 ? -21.633 19.004 17.780 1.00 83.00 481 THR A C 1
ATOM 3839 O O . THR A 1 481 ? -21.086 18.865 18.872 1.00 83.00 481 THR A O 1
ATOM 3842 N N . ALA A 1 482 ? -21.797 17.982 16.937 1.00 84.00 482 ALA A N 1
ATOM 3843 C CA . ALA A 1 482 ? -21.307 16.642 17.218 1.00 84.00 482 ALA A CA 1
ATOM 3844 C C . ALA A 1 482 ? -19.778 16.631 17.341 1.00 84.00 482 ALA A C 1
ATOM 3846 O O . ALA A 1 482 ? -19.275 16.135 18.345 1.00 84.00 482 ALA A O 1
ATOM 3847 N N . ARG A 1 483 ? -19.033 17.229 16.399 1.00 88.69 483 ARG A N 1
ATOM 3848 C CA . ARG A 1 483 ? -17.561 17.326 16.458 1.00 88.69 483 ARG A CA 1
ATOM 3849 C C . ARG A 1 483 ? -17.068 18.009 17.739 1.00 88.69 483 ARG A C 1
ATOM 3851 O O . ARG A 1 483 ? -16.144 17.501 18.372 1.00 88.69 483 ARG A O 1
ATOM 3858 N N . ALA A 1 484 ? -17.707 19.099 18.162 1.00 84.56 484 ALA A N 1
ATOM 3859 C CA . ALA A 1 484 ? -17.406 19.755 19.437 1.00 84.56 484 ALA A CA 1
ATOM 3860 C C . ALA A 1 484 ? -17.753 18.860 20.644 1.00 84.56 484 ALA A C 1
ATOM 3862 O O . ALA A 1 484 ? -16.946 18.706 21.561 1.00 84.56 484 ALA A O 1
ATOM 3863 N N . GLY A 1 485 ? -18.914 18.198 20.613 1.00 83.69 485 GLY A N 1
ATOM 3864 C CA . GLY A 1 485 ? -19.354 17.275 21.660 1.00 83.69 485 GLY A CA 1
ATOM 3865 C C . GLY A 1 485 ? -18.410 16.086 21.857 1.00 83.69 485 GLY A C 1
ATOM 3866 O O . GLY A 1 485 ? -18.167 15.685 22.994 1.00 83.69 485 GLY A O 1
ATOM 3867 N N . ARG A 1 486 ? -17.811 15.559 20.779 1.00 91.88 486 ARG A N 1
ATOM 3868 C CA . ARG A 1 486 ? -16.798 14.486 20.835 1.00 91.88 486 ARG A CA 1
ATOM 3869 C C . ARG A 1 486 ? -15.614 14.866 21.716 1.00 91.88 486 ARG A C 1
ATOM 3871 O O . ARG A 1 486 ? -15.220 14.088 22.585 1.00 91.88 486 ARG A O 1
ATOM 3878 N N . ILE A 1 487 ? -15.085 16.075 21.513 1.00 86.75 487 ILE A N 1
ATOM 3879 C CA . ILE A 1 487 ? -13.980 16.620 22.305 1.00 86.75 487 ILE A CA 1
ATOM 3880 C C . ILE A 1 487 ? -14.397 16.735 23.770 1.00 86.75 487 ILE A C 1
ATOM 3882 O O . ILE A 1 487 ? -13.694 16.219 24.634 1.00 86.75 487 ILE A O 1
ATOM 3886 N N . SER A 1 488 ? -15.562 17.325 24.055 1.00 84.94 488 SER A N 1
ATOM 3887 C CA . SER A 1 488 ? -16.042 17.494 25.432 1.00 84.94 488 SER A CA 1
ATOM 3888 C C . SER A 1 488 ? -16.247 16.163 26.163 1.00 84.94 488 SER A C 1
ATOM 3890 O O . SER A 1 488 ? -15.867 16.041 27.326 1.00 84.94 488 SER A O 1
ATOM 3892 N N . ILE A 1 489 ? -16.804 15.147 25.491 1.00 83.94 489 ILE A N 1
ATOM 3893 C CA . ILE A 1 489 ? -16.993 13.802 26.061 1.00 83.94 489 ILE A CA 1
ATOM 3894 C C . ILE A 1 489 ? -15.645 13.187 26.435 1.00 83.94 489 ILE A C 1
ATOM 3896 O O . ILE A 1 489 ? -15.472 12.665 27.539 1.00 83.94 489 ILE A O 1
ATOM 3900 N N . VAL A 1 490 ? -14.690 13.238 25.508 1.00 84.94 490 VAL A N 1
ATOM 3901 C CA . VAL A 1 490 ? -13.371 12.636 25.693 1.00 84.94 490 VAL A CA 1
ATOM 3902 C C . VAL A 1 490 ? -12.573 13.378 26.757 1.00 84.94 490 VAL A C 1
ATOM 3904 O O . VAL A 1 490 ? -12.010 12.746 27.646 1.00 84.94 490 VAL A O 1
ATOM 3907 N N . GLU A 1 491 ? -12.602 14.706 26.744 1.00 83.38 491 GLU A N 1
ATOM 3908 C CA . GLU A 1 491 ? -11.950 15.531 27.753 1.00 83.38 491 GLU A CA 1
ATOM 3909 C C . GLU A 1 491 ? -12.516 15.273 29.157 1.00 83.38 491 GLU A C 1
ATOM 3911 O O . GLU A 1 491 ? -11.748 15.090 30.105 1.00 83.38 491 GLU A O 1
ATOM 3916 N N . ALA A 1 492 ? -13.844 15.195 29.301 1.00 82.50 492 ALA A N 1
ATOM 3917 C CA . ALA A 1 492 ? -14.486 14.885 30.575 1.00 82.50 492 ALA A CA 1
ATOM 3918 C C . ALA A 1 492 ? -14.065 13.502 31.099 1.00 82.50 492 ALA A C 1
ATOM 3920 O O . ALA A 1 492 ? -13.638 13.385 32.249 1.00 82.50 492 ALA A O 1
ATOM 3921 N N . ARG A 1 493 ? -14.101 12.468 30.246 1.00 83.50 493 ARG A N 1
ATOM 3922 C CA . ARG A 1 493 ? -13.668 11.106 30.608 1.00 83.50 493 ARG A CA 1
ATOM 3923 C C . ARG A 1 493 ? -12.198 11.056 31.020 1.00 83.50 493 ARG A C 1
ATOM 3925 O O . ARG A 1 493 ? -11.867 10.457 32.043 1.00 83.50 493 ARG A O 1
ATOM 3932 N N . THR A 1 494 ? -11.320 11.717 30.268 1.00 83.38 494 THR A N 1
ATOM 3933 C CA . THR A 1 494 ? -9.886 11.782 30.574 1.00 83.38 494 THR A CA 1
ATOM 3934 C C . THR A 1 494 ? -9.614 12.515 31.889 1.00 83.38 494 THR A C 1
ATOM 3936 O O . THR A 1 494 ? -8.769 12.075 32.669 1.00 83.38 494 THR A O 1
ATOM 3939 N N . ARG A 1 495 ? -10.348 13.595 32.194 1.00 82.19 495 ARG A N 1
ATOM 3940 C CA . ARG A 1 495 ? -10.233 14.314 33.477 1.00 82.19 495 ARG A CA 1
ATOM 3941 C C . ARG A 1 495 ? -10.659 13.452 34.666 1.00 82.19 495 ARG A C 1
ATOM 3943 O O . ARG A 1 495 ? -9.939 13.431 35.663 1.00 82.19 495 ARG A O 1
ATOM 3950 N N . VAL A 1 496 ? -11.773 12.722 34.552 1.00 83.19 496 VAL A N 1
ATOM 3951 C CA . VAL A 1 496 ? -12.244 11.796 35.600 1.00 83.19 496 VAL A CA 1
ATOM 3952 C C . VAL A 1 496 ? -11.194 10.720 35.874 1.00 83.19 496 VAL A C 1
ATOM 3954 O O . VAL A 1 496 ? -10.802 10.525 37.021 1.00 83.19 496 VAL A O 1
ATOM 3957 N N . TRP A 1 497 ? -10.649 10.087 34.833 1.00 84.56 497 TRP A N 1
ATOM 3958 C CA . TRP A 1 497 ? -9.609 9.072 35.020 1.00 84.56 497 TRP A CA 1
ATOM 3959 C C . TRP A 1 497 ? -8.316 9.618 35.598 1.00 84.56 497 TRP A C 1
ATOM 3961 O O . TRP A 1 497 ? -7.736 8.991 36.478 1.00 84.56 497 TRP A O 1
ATOM 3971 N N . ARG A 1 498 ? -7.871 10.797 35.157 1.00 81.94 498 ARG A N 1
ATOM 3972 C CA . ARG A 1 498 ? -6.687 11.443 35.733 1.00 81.94 498 ARG A CA 1
ATOM 3973 C C . ARG A 1 498 ? -6.881 11.746 37.220 1.00 81.94 498 ARG A C 1
ATOM 3975 O O . ARG A 1 498 ? -5.933 11.634 37.993 1.00 81.94 498 ARG A O 1
ATOM 3982 N N . TRP A 1 499 ? -8.097 12.108 37.625 1.00 86.44 499 TRP A N 1
ATOM 3983 C CA . TRP A 1 499 ? -8.431 12.301 39.031 1.00 86.44 499 TRP A CA 1
ATOM 3984 C C . TRP A 1 499 ? -8.340 10.983 39.823 1.00 86.44 499 TRP A C 1
ATOM 3986 O O . TRP A 1 499 ? -7.681 10.961 40.861 1.00 86.44 499 TRP A O 1
ATOM 3996 N N . ILE A 1 500 ? -8.889 9.880 39.297 1.00 85.38 500 ILE A N 1
ATOM 3997 C CA . ILE A 1 500 ? -8.828 8.543 39.922 1.00 85.38 500 ILE A CA 1
ATOM 3998 C C . ILE A 1 500 ? -7.390 7.998 39.985 1.00 85.38 500 ILE A C 1
ATOM 4000 O O . ILE A 1 500 ? -6.974 7.506 41.024 1.00 85.38 500 ILE A O 1
ATOM 4004 N N . GLU A 1 501 ? -6.627 8.071 38.892 1.00 82.75 501 GLU A N 1
ATOM 4005 C CA . GLU A 1 501 ? -5.305 7.432 38.763 1.00 82.75 501 GLU A CA 1
ATOM 4006 C C . GLU A 1 501 ? -4.178 8.241 39.419 1.00 82.75 501 GLU A C 1
ATOM 4008 O O . GLU A 1 501 ? -3.170 7.673 39.832 1.00 82.75 501 GLU A O 1
ATOM 4013 N N . TYR A 1 502 ? -4.318 9.567 39.507 1.00 83.00 502 TYR A N 1
ATOM 4014 C CA . TYR A 1 502 ? -3.255 10.436 40.012 1.00 83.00 502 TYR A CA 1
ATOM 4015 C C . TYR A 1 502 ? -3.665 11.197 41.269 1.00 83.00 502 TYR A C 1
ATOM 4017 O O . TYR A 1 502 ? -2.983 11.112 42.290 1.00 83.00 502 TYR A O 1
ATOM 4025 N N . THR A 1 503 ? -4.764 11.952 41.223 1.00 86.19 503 THR A N 1
ATOM 4026 C CA . THR A 1 503 ? -5.137 12.856 42.322 1.00 86.19 503 THR A CA 1
ATOM 4027 C C . THR A 1 503 ? -5.514 12.093 43.591 1.00 86.19 503 THR A C 1
ATOM 4029 O O . THR A 1 503 ? -4.987 12.403 44.659 1.00 86.19 503 THR A O 1
ATOM 4032 N N . VAL A 1 504 ? -6.373 11.079 43.474 1.00 87.19 504 VAL A N 1
ATOM 4033 C CA . VAL A 1 504 ? -6.844 10.248 44.593 1.00 87.19 504 VAL A CA 1
ATOM 4034 C C . VAL A 1 504 ? -5.698 9.495 45.298 1.00 87.19 504 VAL A C 1
ATOM 4036 O O . VAL A 1 504 ? -5.535 9.693 46.504 1.00 87.19 504 VAL A O 1
ATOM 4039 N N . PRO A 1 505 ? -4.852 8.698 44.612 1.00 88.19 505 PRO A N 1
ATOM 4040 C CA . PRO A 1 505 ? -3.763 7.971 45.268 1.00 88.19 505 PRO A CA 1
ATOM 4041 C C . PRO A 1 505 ? -2.670 8.895 45.806 1.00 88.19 505 PRO A C 1
ATOM 4043 O O . PRO A 1 505 ? -2.105 8.611 46.860 1.00 88.19 505 PRO A O 1
ATOM 4046 N N . THR A 1 506 ? -2.391 10.026 45.144 1.00 88.12 506 THR A N 1
ATOM 4047 C CA . THR A 1 506 ? -1.430 11.016 45.665 1.00 88.12 506 THR A CA 1
ATOM 4048 C C . THR A 1 506 ? -1.918 11.607 46.986 1.00 88.12 506 THR A C 1
ATOM 4050 O O . THR A 1 506 ? -1.139 11.728 47.931 1.00 88.12 506 THR A O 1
ATOM 4053 N N . LEU A 1 507 ? -3.206 11.957 47.073 1.00 87.69 507 LEU A N 1
ATOM 4054 C CA . LEU A 1 507 ? -3.802 12.459 48.308 1.00 87.69 507 LEU A CA 1
ATOM 4055 C C . LEU A 1 507 ? -3.794 11.384 49.405 1.00 87.69 507 LEU A C 1
ATOM 4057 O O . LEU A 1 507 ? -3.384 11.675 50.526 1.00 87.69 507 LEU A O 1
ATOM 4061 N N . ALA A 1 508 ? -4.160 10.141 49.074 1.00 89.81 508 ALA A N 1
ATOM 4062 C CA . ALA A 1 508 ? -4.103 9.010 50.000 1.00 89.81 508 ALA A CA 1
ATOM 4063 C C . ALA A 1 508 ? -2.685 8.792 50.560 1.00 89.81 508 ALA A C 1
ATOM 4065 O O . ALA A 1 508 ? -2.513 8.691 51.773 1.00 89.81 508 ALA A O 1
ATOM 4066 N N . GLY A 1 509 ? -1.656 8.810 49.707 1.00 89.94 509 GLY A N 1
ATOM 4067 C CA . GLY A 1 509 ? -0.261 8.676 50.132 1.00 89.94 509 GLY A CA 1
ATOM 4068 C C . GLY A 1 509 ? 0.200 9.822 51.034 1.00 89.94 509 GLY A C 1
ATOM 4069 O O . GLY A 1 509 ? 0.833 9.587 52.061 1.00 89.94 509 GLY A O 1
ATOM 4070 N N . GLN A 1 510 ? -0.176 11.066 50.713 1.00 89.31 510 GLN A N 1
ATOM 4071 C CA . GLN A 1 510 ? 0.120 12.224 51.566 1.00 89.31 510 GLN A CA 1
ATOM 4072 C C . GLN A 1 510 ? -0.547 12.123 52.947 1.00 89.31 510 GLN A C 1
ATOM 4074 O O . GLN A 1 510 ? 0.065 12.514 53.942 1.00 89.31 510 GLN A O 1
ATOM 4079 N N . ILE A 1 511 ? -1.772 11.595 53.017 1.00 89.69 511 ILE A N 1
ATOM 4080 C CA . ILE A 1 511 ? -2.490 11.356 54.278 1.00 89.69 511 ILE A CA 1
ATOM 4081 C C . ILE A 1 511 ? -1.791 10.264 55.094 1.00 89.69 511 ILE A C 1
ATOM 4083 O O . ILE A 1 511 ? -1.500 10.479 56.269 1.00 89.69 511 ILE A O 1
ATOM 4087 N N . LEU A 1 512 ? -1.452 9.131 54.470 1.00 89.94 512 LEU A N 1
ATOM 4088 C CA . LEU A 1 512 ? -0.762 8.013 55.128 1.00 89.94 512 LEU A CA 1
ATOM 4089 C C . LEU A 1 512 ? 0.654 8.381 55.610 1.00 89.94 512 LEU A C 1
ATOM 4091 O O . LEU A 1 512 ? 1.173 7.790 56.558 1.00 89.94 512 LEU A O 1
ATOM 4095 N N . ASP A 1 513 ? 1.285 9.371 54.983 1.00 89.81 513 ASP A N 1
ATOM 4096 C CA . ASP A 1 513 ? 2.561 9.949 55.413 1.00 89.81 513 ASP A CA 1
ATOM 4097 C C . ASP A 1 513 ? 2.427 11.039 56.486 1.00 89.81 513 ASP A C 1
ATOM 4099 O O . ASP A 1 513 ? 3.440 11.583 56.926 1.00 89.81 513 ASP A O 1
ATOM 4103 N N . GLY A 1 514 ? 1.205 11.392 56.896 1.00 84.38 514 GLY A N 1
ATOM 4104 C CA . GLY A 1 514 ? 0.953 12.460 57.867 1.00 84.38 514 GLY A CA 1
ATOM 4105 C C . GLY A 1 514 ? 1.230 13.872 57.334 1.00 84.38 514 GLY A C 1
ATOM 4106 O O . GLY A 1 514 ? 1.318 14.815 58.113 1.00 84.38 514 GLY A O 1
ATOM 4107 N N . LYS A 1 515 ? 1.366 14.043 56.011 1.00 84.75 515 LYS A N 1
ATOM 4108 C CA . LYS A 1 515 ? 1.692 15.324 55.349 1.00 84.75 515 LYS A CA 1
ATOM 4109 C C . LYS A 1 515 ? 0.467 16.215 55.083 1.00 84.75 515 LYS A C 1
ATOM 4111 O O . LYS A 1 515 ? 0.640 17.347 54.646 1.00 84.75 515 LYS A O 1
ATOM 4116 N N . ARG A 1 516 ? -0.750 15.703 55.303 1.00 80.62 516 ARG A N 1
ATOM 4117 C CA . ARG A 1 516 ? -2.051 16.359 55.043 1.00 80.62 516 ARG A CA 1
ATOM 4118 C C . ARG A 1 516 ? -2.978 16.263 56.262 1.00 80.62 516 ARG A C 1
ATOM 4120 O O . ARG A 1 516 ? -4.039 15.642 56.198 1.00 80.62 516 ARG A O 1
ATOM 4127 N N . ALA A 1 517 ? -2.560 16.822 57.396 1.00 70.25 517 ALA A N 1
ATOM 4128 C CA . ALA A 1 517 ? -3.336 16.767 58.640 1.00 70.25 517 ALA A CA 1
ATOM 4129 C C . ALA A 1 517 ? -4.707 17.463 58.517 1.00 70.25 517 ALA A C 1
ATOM 4131 O O . ALA A 1 517 ? -5.668 17.066 59.166 1.00 70.25 517 ALA A O 1
ATOM 4132 N N . GLU A 1 518 ? -4.829 18.451 57.633 1.00 74.88 518 GLU A N 1
ATOM 4133 C CA . GLU A 1 518 ? -6.076 19.159 57.344 1.00 74.88 518 GLU A CA 1
ATOM 4134 C C . GLU A 1 518 ? -7.146 18.293 56.653 1.00 74.88 518 GLU A C 1
ATOM 4136 O O . GLU A 1 518 ? -8.315 18.666 56.635 1.00 74.88 518 GLU A O 1
ATOM 4141 N N . CYS A 1 519 ? -6.768 17.141 56.085 1.00 75.81 519 CYS A N 1
ATOM 4142 C CA . CYS A 1 519 ? -7.685 16.211 55.417 1.00 75.81 519 CYS A CA 1
ATOM 4143 C C . CYS A 1 519 ? -8.162 15.066 56.330 1.00 75.81 519 CYS A C 1
ATOM 4145 O O . CYS A 1 519 ? -8.879 14.175 55.860 1.00 75.81 519 CYS A O 1
ATOM 4147 N N . LEU A 1 520 ? -7.759 15.061 57.608 1.00 71.38 520 LEU A N 1
ATOM 4148 C CA . LEU A 1 520 ? -8.217 14.092 58.606 1.00 71.38 520 LEU A CA 1
ATOM 4149 C C . LEU A 1 520 ? -9.741 14.203 58.787 1.00 71.38 520 LEU A C 1
ATOM 4151 O O . LEU A 1 520 ? -10.266 15.295 58.987 1.00 71.38 520 LEU A O 1
ATOM 4155 N N . GLY A 1 521 ? -10.447 13.071 58.686 1.00 73.62 521 GLY A N 1
ATOM 4156 C CA . GLY A 1 521 ? -11.916 13.007 58.705 1.00 73.62 521 GLY A CA 1
ATOM 4157 C C . GLY A 1 521 ? -12.595 13.212 57.344 1.00 73.62 521 GLY A C 1
ATOM 4158 O O . GLY A 1 521 ? -13.815 13.327 57.279 1.00 73.62 521 GLY A O 1
ATOM 4159 N N . SER A 1 522 ? -11.829 13.282 56.247 1.00 88.38 522 SER A N 1
ATOM 4160 C CA . SER A 1 522 ? -12.391 13.173 54.895 1.00 88.38 522 SER A CA 1
ATOM 4161 C C . SER A 1 522 ? -12.623 11.712 54.506 1.00 88.38 522 SER A C 1
ATOM 4163 O O . SER A 1 522 ? -11.871 10.827 54.912 1.00 88.38 522 SER A O 1
ATOM 4165 N N . TRP A 1 523 ? -13.584 11.470 53.610 1.00 90.31 523 TRP A N 1
ATOM 4166 C CA . TRP A 1 523 ? -13.876 10.126 53.098 1.00 90.31 523 TRP A CA 1
ATOM 4167 C C . TRP A 1 523 ? -12.646 9.435 52.479 1.00 90.31 523 TRP A C 1
ATOM 4169 O O . TRP A 1 523 ? -12.481 8.224 52.609 1.00 90.31 523 TRP A O 1
ATOM 4179 N N . VAL A 1 524 ? -11.742 10.200 51.846 1.00 88.88 524 VAL A N 1
ATOM 4180 C CA . VAL A 1 524 ? -10.481 9.681 51.283 1.00 88.88 524 VAL A CA 1
ATOM 4181 C C . VAL A 1 524 ? -9.516 9.267 52.392 1.00 88.88 524 VAL A C 1
ATOM 4183 O O . VAL A 1 524 ? -8.850 8.242 52.259 1.00 88.88 524 VAL A O 1
ATOM 4186 N N . ALA A 1 525 ? -9.434 10.039 53.480 1.00 88.75 525 ALA A N 1
ATOM 4187 C CA . ALA A 1 525 ? -8.590 9.706 54.625 1.00 88.75 525 ALA A CA 1
ATOM 4188 C C . ALA A 1 525 ? -9.073 8.430 55.317 1.00 88.75 525 ALA A C 1
ATOM 4190 O O . ALA A 1 525 ? -8.274 7.531 55.578 1.00 88.75 525 ALA A O 1
ATOM 4191 N N . ASP A 1 526 ? -10.379 8.323 55.548 1.00 91.56 526 ASP A N 1
ATOM 4192 C CA . ASP A 1 526 ? -10.991 7.158 56.184 1.00 91.56 526 ASP A CA 1
ATOM 4193 C C . ASP A 1 526 ? -10.822 5.904 55.317 1.00 91.56 526 ASP A C 1
ATOM 4195 O O . ASP A 1 526 ? -10.448 4.835 55.816 1.00 91.56 526 ASP A O 1
ATOM 4199 N N . LEU A 1 527 ? -11.000 6.036 53.999 1.00 93.44 527 LEU A N 1
ATOM 4200 C CA . LEU A 1 527 ? -10.790 4.948 53.048 1.00 93.44 527 LEU A CA 1
ATOM 4201 C C . LEU A 1 527 ? -9.318 4.520 52.973 1.00 93.44 527 LEU A C 1
ATOM 4203 O O . LEU A 1 527 ? -9.030 3.323 53.042 1.00 93.44 527 LEU A O 1
ATOM 4207 N N . ALA A 1 528 ? -8.380 5.468 52.877 1.00 93.38 528 ALA A N 1
ATOM 4208 C CA . ALA A 1 528 ? -6.945 5.185 52.813 1.00 93.38 528 ALA A CA 1
ATOM 4209 C C . ALA A 1 528 ? -6.439 4.495 54.087 1.00 93.38 528 ALA A C 1
ATOM 4211 O O . ALA A 1 528 ? -5.736 3.486 54.001 1.00 93.38 528 ALA A O 1
ATOM 4212 N N . ASN A 1 529 ? -6.854 4.984 55.260 1.00 92.62 529 ASN A N 1
ATOM 4213 C CA . ASN A 1 529 ? -6.532 4.366 56.544 1.00 92.62 529 ASN A CA 1
ATOM 4214 C C . ASN A 1 529 ? -7.141 2.964 56.656 1.00 92.62 529 ASN A C 1
ATOM 4216 O O . ASN A 1 529 ? -6.457 2.036 57.081 1.00 92.62 529 ASN A O 1
ATOM 4220 N N . THR A 1 530 ? -8.390 2.773 56.215 1.00 93.62 530 THR A N 1
ATOM 4221 C CA . THR A 1 530 ? -9.019 1.442 56.218 1.00 93.62 530 THR A CA 1
ATOM 4222 C C . THR A 1 530 ? -8.269 0.470 55.305 1.00 93.62 530 THR A C 1
ATOM 4224 O O . THR A 1 530 ? -7.986 -0.653 55.719 1.00 93.62 530 THR A O 1
ATOM 4227 N N . CYS A 1 531 ? -7.890 0.891 54.093 1.00 93.88 531 CYS A N 1
ATOM 4228 C CA . CYS A 1 531 ? -7.102 0.068 53.171 1.00 93.88 531 CYS A CA 1
ATOM 4229 C C . CYS A 1 531 ? -5.735 -0.297 53.768 1.00 93.88 531 CYS A C 1
ATOM 4231 O O . CYS A 1 531 ? -5.346 -1.465 53.741 1.00 93.88 531 CYS A O 1
ATOM 4233 N N . PHE A 1 532 ? -5.032 0.672 54.366 1.00 93.75 532 PHE A N 1
ATOM 4234 C CA . PHE A 1 532 ? -3.761 0.432 55.052 1.00 93.75 532 PHE A CA 1
ATOM 4235 C C . PHE A 1 532 ? -3.916 -0.579 56.193 1.00 93.75 532 PHE A C 1
ATOM 4237 O O . PHE A 1 532 ? -3.151 -1.537 56.260 1.00 93.75 532 PHE A O 1
ATOM 4244 N N . MET A 1 533 ? -4.934 -0.426 57.045 1.00 91.56 533 MET A N 1
ATOM 4245 C CA . MET A 1 533 ? -5.199 -1.347 58.155 1.00 91.56 533 MET A CA 1
ATOM 4246 C C . MET A 1 533 ? -5.502 -2.766 57.666 1.00 91.56 533 MET A C 1
ATOM 4248 O O . MET A 1 533 ? -4.951 -3.732 58.192 1.00 91.56 533 MET A O 1
ATOM 4252 N N . VAL A 1 534 ? -6.328 -2.899 56.624 1.00 90.38 534 VAL A N 1
ATOM 4253 C CA . VAL A 1 534 ? -6.671 -4.187 56.003 1.00 90.38 534 VAL A CA 1
ATOM 4254 C C . VAL A 1 534 ? -5.426 -4.913 55.491 1.00 90.38 534 VAL A C 1
ATOM 4256 O O . VAL A 1 534 ? -5.284 -6.118 55.718 1.00 90.38 534 VAL A O 1
ATOM 4259 N N . LEU A 1 535 ? -4.513 -4.182 54.847 1.00 90.06 535 LEU A N 1
ATOM 4260 C CA . LEU A 1 535 ? -3.274 -4.718 54.284 1.00 90.06 535 LEU A CA 1
ATOM 4261 C C . LEU A 1 535 ? -2.215 -5.011 55.360 1.00 90.06 535 LEU A C 1
ATOM 4263 O O . LEU A 1 535 ? -1.619 -6.087 55.352 1.00 90.06 535 LEU A O 1
ATOM 4267 N N . HIS A 1 536 ? -2.009 -4.095 56.308 1.00 88.62 536 HIS A N 1
ATOM 4268 C CA . HIS A 1 536 ? -1.001 -4.204 57.366 1.00 88.62 536 HIS A CA 1
ATOM 4269 C C . HIS A 1 536 ? -1.352 -5.287 58.401 1.00 88.62 536 HIS A C 1
ATOM 4271 O O . HIS A 1 536 ? -0.493 -6.076 58.790 1.00 88.62 536 HIS A O 1
ATOM 4277 N N . HIS A 1 537 ? -2.625 -5.383 58.804 1.00 85.62 537 HIS A N 1
ATOM 4278 C CA . HIS A 1 537 ? -3.102 -6.378 59.777 1.00 85.62 537 HIS A CA 1
ATOM 4279 C C . HIS A 1 537 ? -3.595 -7.686 59.141 1.00 85.62 537 HIS A C 1
ATOM 4281 O O . HIS A 1 537 ? -4.071 -8.567 59.853 1.00 85.62 537 HIS A O 1
ATOM 4287 N N . GLN A 1 538 ? -3.458 -7.835 57.818 1.00 81.44 538 GLN A N 1
ATOM 4288 C CA . GLN A 1 538 ? -3.791 -9.051 57.066 1.00 81.44 538 GLN A CA 1
ATOM 4289 C C . GLN A 1 538 ? -5.225 -9.549 57.274 1.00 81.44 538 GLN A C 1
ATOM 4291 O O . GLN A 1 538 ? -5.462 -10.741 57.467 1.00 81.44 538 GLN A O 1
ATOM 4296 N N . HIS A 1 539 ? -6.206 -8.653 57.191 1.00 82.62 539 HIS A N 1
ATOM 4297 C CA . HIS A 1 539 ? -7.604 -9.074 57.233 1.00 82.62 539 HIS A CA 1
ATOM 4298 C C . HIS A 1 539 ? -7.900 -10.081 56.106 1.00 82.62 539 HIS A C 1
ATOM 4300 O O . HIS A 1 539 ? -7.482 -9.889 54.961 1.00 82.62 539 HIS A O 1
ATOM 4306 N N . ASN A 1 540 ? -8.625 -11.158 56.430 1.00 82.06 540 ASN A N 1
ATOM 4307 C CA . ASN A 1 540 ? -8.960 -12.221 55.472 1.00 82.06 540 ASN A CA 1
ATOM 4308 C C . ASN A 1 540 ? -9.912 -11.727 54.375 1.00 82.06 540 ASN A C 1
ATOM 4310 O O . ASN A 1 540 ? -9.761 -12.098 53.212 1.00 82.06 540 ASN A O 1
ATOM 4314 N N . ALA A 1 541 ? -10.867 -10.874 54.745 1.00 88.50 541 ALA A N 1
ATOM 4315 C CA . ALA A 1 541 ? -11.762 -10.195 53.823 1.00 88.50 541 ALA A CA 1
ATOM 4316 C C . ALA A 1 541 ? -12.245 -8.864 54.420 1.00 88.50 541 ALA A C 1
ATOM 4318 O O . ALA A 1 541 ? -12.279 -8.709 55.645 1.00 88.50 541 ALA A O 1
ATOM 4319 N N . LYS A 1 542 ? -12.611 -7.908 53.563 1.00 93.44 542 LYS A N 1
ATOM 4320 C CA . LYS A 1 542 ? -13.239 -6.641 53.962 1.00 93.44 542 LYS A CA 1
ATOM 4321 C C . LYS A 1 542 ? -14.141 -6.121 52.849 1.00 93.44 542 LYS A C 1
ATOM 4323 O O . LYS A 1 542 ? -13.722 -6.039 51.699 1.00 93.44 542 LYS A O 1
ATOM 4328 N N . GLU A 1 543 ? -15.351 -5.731 53.220 1.00 93.12 543 GLU A N 1
ATOM 4329 C CA . GLU A 1 543 ? -16.276 -5.009 52.351 1.00 93.12 543 GLU A CA 1
ATOM 4330 C C . GLU A 1 543 ? -16.073 -3.499 52.488 1.00 93.12 543 GLU A C 1
ATOM 4332 O O . GLU A 1 543 ? -15.865 -2.985 53.592 1.00 93.12 543 GLU A O 1
ATOM 4337 N N . PHE A 1 544 ? -16.124 -2.808 51.351 1.00 93.12 544 PHE A N 1
ATOM 4338 C CA . PHE A 1 544 ? -16.021 -1.360 51.234 1.00 93.12 544 PHE A CA 1
ATOM 4339 C C . PHE A 1 544 ? -17.285 -0.826 50.554 1.00 93.12 544 PHE A C 1
ATOM 4341 O O . PHE A 1 544 ? -17.424 -0.892 49.327 1.00 93.12 544 PHE A O 1
ATOM 4348 N N . ASN A 1 545 ? -18.214 -0.313 51.361 1.00 90.38 545 ASN A N 1
ATOM 4349 C CA . ASN A 1 545 ? -19.433 0.344 50.900 1.00 90.38 545 ASN A CA 1
ATOM 4350 C C . ASN A 1 545 ? -19.218 1.863 50.877 1.00 90.38 545 ASN A C 1
ATOM 4352 O O . ASN A 1 545 ? -18.716 2.425 51.844 1.00 90.38 545 ASN A O 1
ATOM 4356 N N . SER A 1 546 ? -19.600 2.539 49.792 1.00 89.19 546 SER A N 1
ATOM 4357 C CA . SER A 1 546 ? -19.424 3.991 49.653 1.00 89.19 546 SER A CA 1
ATOM 4358 C C . SER A 1 546 ? -20.159 4.790 50.742 1.00 89.19 546 SER A C 1
ATOM 4360 O O . SER A 1 546 ? -19.688 5.852 51.154 1.00 89.19 546 SER A O 1
ATOM 4362 N N . GLN A 1 547 ? -21.279 4.264 51.257 1.00 86.94 547 GLN A N 1
ATOM 4363 C CA . GLN A 1 547 ? -22.074 4.907 52.309 1.00 86.94 547 GLN A CA 1
ATOM 4364 C C . GLN A 1 547 ? -21.341 4.974 53.652 1.00 86.94 547 GLN A C 1
ATOM 4366 O O . GLN A 1 547 ? -21.481 5.972 54.359 1.00 86.94 547 GLN A O 1
ATOM 4371 N N . ASP A 1 548 ? -20.500 3.982 53.959 1.00 88.50 548 ASP A N 1
ATOM 4372 C CA . ASP A 1 548 ? -19.696 3.948 55.191 1.00 88.50 548 ASP A CA 1
ATOM 4373 C C . ASP A 1 548 ? -18.686 5.106 55.247 1.00 88.50 548 ASP A C 1
ATOM 4375 O O . ASP A 1 548 ? -18.206 5.474 56.316 1.00 88.50 548 ASP A O 1
ATOM 4379 N N . TYR A 1 549 ? -18.392 5.699 54.087 1.00 89.06 549 TYR A N 1
ATOM 4380 C CA . TYR A 1 549 ? -17.489 6.831 53.917 1.00 89.06 549 TYR A CA 1
ATOM 4381 C C . TYR A 1 549 ? -18.233 8.132 53.567 1.00 89.06 549 TYR A C 1
ATOM 4383 O O . TYR A 1 549 ? -17.607 9.117 53.188 1.00 89.06 549 TYR A O 1
ATOM 4391 N N . GLY A 1 550 ? -19.569 8.164 53.656 1.00 82.69 550 GLY A N 1
ATOM 4392 C CA . GLY A 1 550 ? -20.371 9.358 53.360 1.00 82.69 550 GLY A CA 1
ATOM 4393 C C . GLY A 1 550 ? -20.477 9.716 51.870 1.00 82.69 550 GLY A C 1
ATOM 4394 O O . GLY A 1 550 ? -20.834 10.846 51.537 1.00 82.69 550 GLY A O 1
ATOM 4395 N N . VAL A 1 551 ? -20.183 8.778 50.964 1.00 82.88 551 VAL A N 1
ATOM 4396 C CA . VAL A 1 551 ? -20.283 8.967 49.508 1.00 82.88 551 VAL A CA 1
ATOM 4397 C C . VAL A 1 551 ? -21.635 8.430 49.013 1.00 82.88 551 VAL A C 1
ATOM 4399 O O . VAL A 1 551 ? -21.860 7.217 48.979 1.00 82.88 551 VAL A O 1
ATOM 4402 N N . THR A 1 552 ? -22.546 9.333 48.628 1.00 72.50 552 THR A N 1
ATOM 4403 C CA . THR A 1 552 ? -23.922 9.020 48.187 1.00 72.50 552 THR A CA 1
ATOM 4404 C C . THR A 1 552 ? -24.157 9.370 46.707 1.00 72.50 552 THR A C 1
ATOM 4406 O O . THR A 1 552 ? -23.536 10.287 46.174 1.00 72.50 552 THR A O 1
ATOM 4409 N N . GLY A 1 553 ? -25.065 8.648 46.026 1.00 63.50 553 GLY A N 1
ATOM 4410 C CA . GLY A 1 553 ? -25.597 9.047 44.707 1.00 63.50 553 GLY A CA 1
ATOM 4411 C C . GLY A 1 553 ? -25.283 8.151 43.500 1.00 63.50 553 GLY A C 1
ATOM 4412 O O . GLY A 1 553 ? -25.765 8.443 42.409 1.00 63.50 553 GLY A O 1
ATOM 4413 N N . GLN A 1 554 ? -24.536 7.056 43.658 1.00 55.59 554 GLN A N 1
ATOM 4414 C CA . GLN A 1 554 ? -24.346 6.037 42.615 1.00 55.59 554 GLN A CA 1
ATOM 4415 C C . GLN A 1 554 ? -24.635 4.658 43.215 1.00 55.59 554 GLN A C 1
ATOM 4417 O O . GLN A 1 554 ? -24.365 4.461 44.395 1.00 55.59 554 GLN A O 1
ATOM 4422 N N . GLY A 1 555 ? -25.294 3.775 42.452 1.00 56.09 555 GLY A N 1
ATOM 4423 C CA . GLY A 1 555 ? -25.947 2.552 42.948 1.00 56.09 555 GLY A CA 1
ATOM 4424 C C . GLY A 1 555 ? -25.121 1.752 43.959 1.00 56.09 555 GLY A C 1
ATOM 4425 O O . GLY A 1 555 ? -23.900 1.754 43.885 1.00 56.09 555 GLY A O 1
ATOM 4426 N N . GLU A 1 556 ? -25.802 1.086 44.897 1.00 68.12 556 GLU A N 1
ATOM 4427 C CA . GLU A 1 556 ? -25.265 0.369 46.069 1.00 68.12 556 GLU A CA 1
ATOM 4428 C C . GLU A 1 556 ? -24.175 -0.665 45.719 1.00 68.12 556 GLU A C 1
ATOM 4430 O O . GLU A 1 556 ? -24.406 -1.872 45.662 1.00 68.12 556 GLU A O 1
ATOM 4435 N N . ARG A 1 557 ? -22.957 -0.195 45.443 1.00 77.94 557 ARG A N 1
ATOM 4436 C CA . ARG A 1 557 ? -21.842 -1.026 44.993 1.00 77.94 557 ARG A CA 1
ATOM 4437 C C . ARG A 1 557 ? -20.869 -1.244 46.132 1.00 77.94 557 ARG A C 1
ATOM 4439 O O . ARG A 1 557 ? -20.124 -0.350 46.525 1.00 77.94 557 ARG A O 1
ATOM 4446 N N . VAL A 1 558 ? -20.847 -2.478 46.615 1.00 88.00 558 VAL A N 1
ATOM 4447 C CA . VAL A 1 558 ? -19.897 -2.944 47.624 1.00 88.00 558 VAL A CA 1
ATOM 4448 C C . VAL A 1 558 ? -18.694 -3.559 46.919 1.00 88.00 558 VAL A C 1
ATOM 4450 O O . VAL A 1 558 ? -18.847 -4.464 46.095 1.00 88.00 558 VAL A O 1
ATOM 4453 N N . TRP A 1 559 ? -17.495 -3.056 47.213 1.00 90.94 559 TRP A N 1
ATOM 4454 C CA . TRP A 1 559 ? -16.251 -3.659 46.737 1.00 90.94 559 TRP A CA 1
ATOM 4455 C C . TRP A 1 559 ? -15.709 -4.617 47.800 1.00 90.94 559 TRP A C 1
ATOM 4457 O O . TRP A 1 559 ? -15.549 -4.235 48.960 1.00 90.94 559 TRP A O 1
ATOM 4467 N N . LEU A 1 560 ? -15.446 -5.866 47.416 1.00 91.25 560 LEU A N 1
ATOM 4468 C CA . LEU A 1 560 ? -14.989 -6.912 48.329 1.00 91.25 560 LEU A CA 1
ATOM 4469 C C . LEU A 1 560 ? -13.492 -7.169 48.144 1.00 91.25 560 LEU A C 1
ATOM 4471 O O . LEU A 1 560 ? -13.045 -7.619 47.088 1.00 91.25 560 LEU A O 1
ATOM 4475 N N . TYR A 1 561 ? -12.728 -6.945 49.208 1.00 91.12 561 TYR A N 1
ATOM 4476 C CA . TYR A 1 561 ? -11.359 -7.422 49.326 1.00 91.12 561 TYR A CA 1
ATOM 4477 C C . TYR A 1 561 ? -11.342 -8.840 49.891 1.00 91.12 561 TYR A C 1
ATOM 4479 O O . TYR A 1 561 ? -11.928 -9.087 50.942 1.00 91.12 561 TYR A O 1
ATOM 4487 N N . GLU A 1 562 ? -10.601 -9.742 49.247 1.00 88.88 562 GLU A N 1
ATOM 4488 C CA . GLU A 1 562 ? -10.295 -11.082 49.756 1.00 88.88 562 GLU A CA 1
ATOM 4489 C C . GLU A 1 562 ? -8.784 -11.323 49.712 1.00 88.88 562 GLU A C 1
ATOM 4491 O O . GLU A 1 562 ? -8.163 -11.334 48.642 1.00 88.88 562 GLU A O 1
ATOM 4496 N N . ASN A 1 563 ? -8.180 -11.591 50.868 1.00 84.31 563 ASN A N 1
ATOM 4497 C CA . ASN A 1 563 ? -6.757 -11.878 50.967 1.00 84.31 563 ASN A CA 1
ATOM 4498 C C . ASN A 1 563 ? -6.471 -13.360 50.679 1.00 84.31 563 ASN A C 1
ATOM 4500 O O . ASN A 1 563 ? -6.325 -14.184 51.580 1.00 84.31 563 ASN A O 1
ATOM 4504 N N . LYS A 1 564 ? -6.372 -13.717 49.394 1.00 79.69 564 LYS A N 1
ATOM 4505 C CA . LYS A 1 564 ? -6.150 -15.114 48.957 1.00 79.69 564 LYS A CA 1
ATOM 4506 C C . LYS A 1 564 ? -4.754 -15.654 49.282 1.00 79.69 564 LYS A C 1
ATOM 4508 O O . LYS A 1 564 ? -4.525 -16.857 49.159 1.00 79.69 564 LYS A O 1
ATOM 4513 N N . ARG A 1 565 ? -3.799 -14.783 49.629 1.00 75.62 565 ARG A N 1
ATOM 4514 C CA . ARG A 1 565 ? -2.411 -15.138 49.965 1.00 75.62 565 ARG A CA 1
ATOM 4515 C C . ARG A 1 565 ? -1.883 -14.173 51.032 1.00 75.62 565 ARG A C 1
ATOM 4517 O O . ARG A 1 565 ? -1.273 -13.170 50.658 1.00 75.62 565 ARG A O 1
ATOM 4524 N N . PRO A 1 566 ? -2.076 -14.478 52.327 1.00 74.56 566 PRO A N 1
ATOM 4525 C CA . PRO A 1 566 ? -1.602 -13.627 53.407 1.00 74.56 566 PRO A CA 1
ATOM 4526 C C . PRO A 1 566 ? -0.090 -13.442 53.289 1.00 74.56 566 PRO A C 1
ATOM 4528 O O . PRO A 1 566 ? 0.676 -14.408 53.335 1.00 74.56 566 PRO A O 1
ATOM 4531 N N . ARG A 1 567 ? 0.342 -12.201 53.078 1.00 82.12 567 ARG A N 1
ATOM 4532 C CA . ARG A 1 567 ? 1.749 -11.810 53.058 1.00 82.12 567 ARG A CA 1
ATOM 4533 C C . ARG A 1 567 ? 1.926 -10.660 54.036 1.00 82.12 567 ARG A C 1
ATOM 4535 O O . ARG A 1 567 ? 1.156 -9.706 54.007 1.00 82.12 567 ARG A O 1
ATOM 4542 N N . VAL A 1 568 ? 2.963 -10.748 54.866 1.00 82.25 568 VAL A N 1
ATOM 4543 C CA . VAL A 1 568 ? 3.416 -9.618 55.682 1.00 82.25 568 VAL A CA 1
ATOM 4544 C C . VAL A 1 568 ? 4.045 -8.600 54.734 1.00 82.25 568 VAL A C 1
ATOM 4546 O O . VAL A 1 568 ? 5.044 -8.910 54.081 1.00 82.25 568 VAL A O 1
ATOM 4549 N N . LEU A 1 569 ? 3.418 -7.434 54.614 1.00 87.06 569 LEU A N 1
ATOM 4550 C CA . LEU A 1 569 ? 3.963 -6.274 53.913 1.00 87.06 569 LEU A CA 1
ATOM 4551 C C . LEU A 1 569 ? 4.709 -5.399 54.925 1.00 87.06 569 LEU A C 1
ATOM 4553 O O . LEU A 1 569 ? 4.296 -5.323 56.085 1.00 87.06 569 LEU A O 1
ATOM 4557 N N . SER A 1 570 ? 5.789 -4.736 54.506 1.00 91.50 570 SER A N 1
ATOM 4558 C CA . SER A 1 570 ? 6.345 -3.642 55.312 1.00 91.50 570 SER A CA 1
ATOM 4559 C C . SER A 1 570 ? 5.337 -2.490 55.430 1.00 91.50 570 SER A C 1
ATOM 4561 O O . SER A 1 570 ? 4.358 -2.428 54.683 1.00 91.50 570 SER A O 1
ATOM 4563 N N . ILE A 1 571 ? 5.569 -1.555 56.354 1.00 88.75 571 ILE A N 1
ATOM 4564 C CA . ILE A 1 571 ? 4.714 -0.367 56.507 1.00 88.75 571 ILE A CA 1
ATOM 4565 C C . ILE A 1 571 ? 4.668 0.418 55.189 1.00 88.75 571 ILE A C 1
ATOM 4567 O O . ILE A 1 571 ? 3.602 0.824 54.734 1.00 88.75 571 ILE A O 1
ATOM 4571 N N . GLU A 1 572 ? 5.815 0.581 54.542 1.00 89.50 572 GLU A N 1
ATOM 4572 C CA . GLU A 1 572 ? 5.971 1.298 53.281 1.00 89.50 572 GLU A CA 1
ATOM 4573 C C . GLU A 1 572 ? 5.283 0.560 52.122 1.00 89.50 572 GLU A C 1
ATOM 4575 O O . GLU A 1 572 ? 4.541 1.181 51.362 1.00 89.50 572 GLU A O 1
ATOM 4580 N N . GLU A 1 573 ? 5.442 -0.766 52.028 1.00 88.12 573 GLU A N 1
ATOM 4581 C CA . GLU A 1 573 ? 4.746 -1.589 51.027 1.00 88.12 573 GLU A CA 1
ATOM 4582 C C . GLU A 1 573 ? 3.221 -1.548 51.231 1.00 88.12 573 GLU A C 1
ATOM 4584 O O . GLU A 1 573 ? 2.461 -1.461 50.266 1.00 88.12 573 GLU A O 1
ATOM 4589 N N . ALA A 1 574 ? 2.750 -1.582 52.483 1.00 88.81 574 ALA A N 1
ATOM 4590 C CA . ALA A 1 574 ? 1.328 -1.501 52.810 1.00 88.81 574 ALA A CA 1
ATOM 4591 C C . ALA A 1 574 ? 0.735 -0.133 52.442 1.00 88.81 574 ALA A C 1
ATOM 4593 O O . ALA A 1 574 ? -0.383 -0.075 51.932 1.00 88.81 574 ALA A O 1
ATOM 4594 N N . LYS A 1 575 ? 1.482 0.962 52.640 1.00 91.19 575 LYS A N 1
ATOM 4595 C CA . LYS A 1 575 ? 1.074 2.308 52.207 1.00 91.19 575 LYS A CA 1
ATOM 4596 C C . LYS A 1 575 ? 0.951 2.412 50.689 1.00 91.19 575 LYS A C 1
ATOM 4598 O O . LYS A 1 575 ? -0.044 2.939 50.192 1.00 91.19 575 LYS A O 1
ATOM 4603 N N . GLU A 1 576 ? 1.932 1.895 49.953 1.00 89.00 576 GLU A N 1
ATOM 4604 C CA . GLU A 1 576 ? 1.916 1.907 48.487 1.00 89.00 576 GLU A CA 1
ATOM 4605 C C . GLU A 1 576 ? 0.725 1.106 47.938 1.00 89.00 576 GLU A C 1
ATOM 4607 O O . GLU A 1 576 ? -0.047 1.605 47.116 1.00 89.00 576 GLU A O 1
ATOM 4612 N N . GLN A 1 577 ? 0.509 -0.105 48.458 1.00 88.81 577 GLN A N 1
ATOM 4613 C CA . GLN A 1 577 ? -0.623 -0.944 48.059 1.00 88.81 577 GLN A CA 1
ATOM 4614 C C . GLN A 1 577 ? -1.973 -0.347 48.472 1.00 88.81 577 GLN A C 1
ATOM 4616 O O . GLN A 1 577 ? -2.935 -0.449 47.710 1.00 88.81 577 GLN A O 1
ATOM 4621 N N . ALA A 1 578 ? -2.053 0.339 49.616 1.00 91.81 578 ALA A N 1
ATOM 4622 C CA . ALA A 1 578 ? -3.264 1.043 50.027 1.00 91.81 578 ALA A CA 1
ATOM 4623 C C . ALA A 1 578 ? -3.646 2.140 49.022 1.00 91.81 578 ALA A C 1
ATOM 4625 O O . ALA A 1 578 ? -4.815 2.255 48.668 1.00 91.81 578 ALA A O 1
ATOM 4626 N N . CYS A 1 579 ? -2.681 2.896 48.488 1.00 91.12 579 CYS A N 1
ATOM 4627 C CA . CYS A 1 579 ? -2.954 3.924 47.476 1.00 91.12 579 CYS A CA 1
ATOM 4628 C C . CYS A 1 579 ? -3.531 3.327 46.177 1.00 91.12 579 CYS A C 1
ATOM 4630 O O . CYS A 1 579 ? -4.475 3.873 45.594 1.00 91.12 579 CYS A O 1
ATOM 4632 N N . ILE A 1 580 ? -3.000 2.180 45.741 1.00 88.75 580 ILE A N 1
ATOM 4633 C CA . ILE A 1 580 ? -3.509 1.445 44.572 1.00 88.75 580 ILE A CA 1
ATOM 4634 C C . ILE A 1 580 ? -4.938 0.951 44.839 1.00 88.75 580 ILE A C 1
ATOM 4636 O O . ILE A 1 580 ? -5.829 1.145 44.012 1.00 88.75 580 ILE A O 1
ATOM 4640 N N . MET A 1 581 ? -5.167 0.363 46.014 1.00 91.44 581 MET A N 1
ATOM 4641 C CA . MET A 1 581 ? -6.459 -0.178 46.442 1.00 91.44 581 MET A CA 1
ATOM 4642 C C . MET A 1 581 ? -7.543 0.905 46.525 1.00 91.44 581 MET A C 1
ATOM 4644 O O . MET A 1 581 ? -8.638 0.708 46.004 1.00 91.44 581 MET A O 1
ATOM 4648 N N . VAL A 1 582 ? -7.224 2.084 47.073 1.00 91.94 582 VAL A N 1
ATOM 4649 C CA . VAL A 1 582 ? -8.127 3.251 47.100 1.00 91.94 582 VAL A CA 1
ATOM 4650 C C . VAL A 1 582 ? -8.575 3.624 45.683 1.00 91.94 582 VAL A C 1
ATOM 4652 O O . VAL A 1 582 ? -9.762 3.831 45.443 1.00 91.94 582 VAL A O 1
ATOM 4655 N N . SER A 1 583 ? -7.647 3.661 44.724 1.00 89.19 583 SER A N 1
ATOM 4656 C CA . SER A 1 583 ? -7.958 4.011 43.330 1.00 89.19 583 SER A CA 1
ATOM 4657 C C . SER A 1 583 ? -8.886 2.981 42.672 1.00 89.19 583 SER A C 1
ATOM 4659 O O . SER A 1 583 ? -9.804 3.350 41.941 1.00 89.19 583 SER A O 1
ATOM 4661 N N . GLN A 1 584 ? -8.684 1.691 42.963 1.00 88.69 584 GLN A N 1
ATOM 4662 C CA . GLN A 1 584 ? -9.534 0.599 42.469 1.00 88.69 584 GLN A CA 1
ATOM 4663 C C . GLN A 1 584 ? -10.950 0.654 43.053 1.00 88.69 584 GLN A C 1
ATOM 4665 O O . GLN A 1 584 ? -11.918 0.467 42.316 1.00 88.69 584 GLN A O 1
ATOM 4670 N N . ILE A 1 585 ? -11.073 0.947 44.350 1.00 89.75 585 ILE A N 1
ATOM 4671 C CA . ILE A 1 585 ? -12.365 1.093 45.034 1.00 89.75 585 ILE A CA 1
ATOM 4672 C C . ILE A 1 585 ? -13.142 2.277 44.453 1.00 89.75 585 ILE A C 1
ATOM 4674 O O . ILE A 1 585 ? -14.305 2.130 44.088 1.00 89.75 585 ILE A O 1
ATOM 4678 N N . VAL A 1 586 ? -12.488 3.431 44.288 1.00 88.56 586 VAL A N 1
ATOM 4679 C CA . VAL A 1 586 ? -13.125 4.630 43.720 1.00 88.56 586 VAL A CA 1
ATOM 4680 C C . VAL A 1 586 ? -13.553 4.402 42.268 1.00 88.56 586 VAL A C 1
ATOM 4682 O O . VAL A 1 586 ? -14.663 4.781 41.901 1.00 88.56 586 VAL A O 1
ATOM 4685 N N . ALA A 1 587 ? -12.730 3.740 41.447 1.00 86.19 587 ALA A N 1
ATOM 4686 C CA . ALA A 1 587 ? -13.119 3.371 40.083 1.00 86.19 587 ALA A CA 1
ATOM 4687 C C . ALA A 1 587 ? -14.360 2.461 40.060 1.00 86.19 587 ALA A C 1
ATOM 4689 O O . ALA A 1 587 ? -15.256 2.654 39.238 1.00 86.19 587 ALA A O 1
ATOM 4690 N N . TYR A 1 588 ? -14.432 1.501 40.988 1.00 87.31 588 TYR A N 1
ATOM 4691 C CA . TYR A 1 588 ? -15.558 0.578 41.113 1.00 87.31 588 TYR A CA 1
ATOM 4692 C C . TYR A 1 588 ? -16.854 1.277 41.549 1.00 87.31 588 TYR A C 1
ATOM 4694 O O . TYR A 1 588 ? -17.913 1.022 40.969 1.00 87.31 588 TYR A O 1
ATOM 4702 N N . TRP A 1 589 ? -16.771 2.183 42.530 1.00 87.31 589 TRP A N 1
ATOM 4703 C CA . TRP A 1 589 ? -17.908 2.998 42.973 1.00 87.31 589 TRP A CA 1
ATOM 4704 C C . TRP A 1 589 ? -18.444 3.906 41.863 1.00 87.31 589 TRP A C 1
ATOM 4706 O O . TRP A 1 589 ? -19.650 4.119 41.799 1.00 87.31 589 TRP A O 1
ATOM 4716 N N . LEU A 1 590 ? -17.568 4.388 40.974 1.00 83.12 590 LEU A N 1
ATOM 4717 C CA . LEU A 1 590 ? -17.927 5.273 39.863 1.00 83.12 590 LEU A CA 1
ATOM 4718 C C . LEU A 1 590 ? -18.396 4.553 38.584 1.00 83.12 590 LEU A C 1
ATOM 4720 O O . LEU A 1 590 ? -18.647 5.209 37.574 1.00 83.12 590 LEU A O 1
ATOM 4724 N N . ASP A 1 591 ? -18.487 3.219 38.606 1.00 81.94 591 ASP A N 1
ATOM 4725 C CA . ASP A 1 591 ? -18.800 2.381 37.437 1.00 81.94 591 ASP A CA 1
ATOM 4726 C C . ASP A 1 591 ? -17.899 2.632 36.220 1.00 81.94 591 ASP A C 1
ATOM 4728 O O . ASP A 1 591 ? -18.344 2.630 35.072 1.00 81.94 591 ASP A O 1
ATOM 4732 N N . VAL A 1 592 ? -16.611 2.872 36.464 1.00 76.88 592 VAL A N 1
ATOM 4733 C CA . VAL A 1 592 ? -15.653 3.106 35.384 1.00 76.88 592 VAL A CA 1
ATOM 4734 C C . VAL A 1 592 ? -14.750 1.891 35.256 1.00 76.88 592 VAL A C 1
ATOM 4736 O O . VAL A 1 592 ? -14.123 1.472 36.228 1.00 76.88 592 VAL A O 1
ATOM 4739 N N . SER A 1 593 ? -14.682 1.300 34.059 1.00 74.12 593 SER A N 1
ATOM 4740 C CA . SER A 1 593 ? -13.940 0.060 33.831 1.00 74.12 593 SER A CA 1
ATOM 4741 C C . SER A 1 593 ? -12.433 0.335 33.846 1.00 74.12 593 SER A C 1
ATOM 4743 O O . SER A 1 593 ? -11.929 0.976 32.916 1.00 74.12 593 SER A O 1
ATOM 4745 N N . PRO A 1 594 ? -11.665 -0.187 34.823 1.00 68.44 594 PRO A N 1
ATOM 4746 C CA . PRO A 1 594 ? -10.217 0.022 34.867 1.00 68.44 594 PRO A CA 1
ATOM 4747 C C . PRO A 1 594 ? -9.508 -0.587 33.657 1.00 68.44 594 PRO A C 1
ATOM 4749 O O . PRO A 1 594 ? -8.453 -0.125 33.248 1.00 68.44 594 PRO A O 1
ATOM 4752 N N . ASP A 1 595 ? -10.087 -1.611 33.030 1.00 71.62 595 ASP A N 1
ATOM 4753 C CA . ASP A 1 595 ? -9.429 -2.291 31.921 1.00 71.62 595 ASP A CA 1
ATOM 4754 C C . ASP A 1 595 ? -9.600 -1.596 30.573 1.00 71.62 595 ASP A C 1
ATOM 4756 O O . ASP A 1 595 ? -8.672 -1.627 29.758 1.00 71.62 595 ASP A O 1
ATOM 4760 N N . VAL A 1 596 ? -10.763 -0.993 30.324 1.00 72.94 596 VAL A N 1
ATOM 4761 C CA . VAL A 1 596 ? -11.089 -0.379 29.031 1.00 72.94 596 VAL A CA 1
ATOM 4762 C C . VAL A 1 596 ? -10.924 1.131 29.096 1.00 72.94 596 VAL A C 1
ATOM 4764 O O . VAL A 1 596 ? -10.199 1.695 28.275 1.00 72.94 596 VAL A O 1
ATOM 4767 N N . ASP A 1 597 ? -11.532 1.789 30.082 1.00 77.38 597 ASP A N 1
ATOM 4768 C CA . ASP A 1 597 ? -11.591 3.247 30.110 1.00 77.38 597 ASP A CA 1
ATOM 4769 C C . ASP A 1 597 ? -10.251 3.880 30.523 1.00 77.38 597 ASP A C 1
ATOM 4771 O O . ASP A 1 597 ? -9.872 4.915 29.974 1.00 77.38 597 ASP A O 1
ATOM 4775 N N . GLN A 1 598 ? -9.475 3.233 31.403 1.00 80.38 598 GLN A N 1
ATOM 4776 C CA . GLN A 1 598 ? -8.111 3.676 31.734 1.00 80.38 598 GLN A CA 1
ATOM 4777 C C . GLN A 1 598 ? -7.205 3.644 30.493 1.00 80.38 598 GLN A C 1
ATOM 4779 O O . GLN A 1 598 ? -6.495 4.603 30.190 1.00 80.38 598 GLN A O 1
ATOM 4784 N N . LYS A 1 599 ? -7.261 2.551 29.723 1.00 83.56 599 LYS A N 1
ATOM 4785 C CA . LYS A 1 599 ? -6.447 2.393 28.510 1.00 83.56 599 LYS A CA 1
ATOM 4786 C C . LYS A 1 599 ? -6.918 3.337 27.397 1.00 83.56 599 LYS A C 1
ATOM 4788 O O . LYS A 1 599 ? -6.081 3.877 26.674 1.00 83.56 599 LYS A O 1
ATOM 4793 N N . LEU A 1 600 ? -8.225 3.599 27.295 1.00 84.50 600 LEU A N 1
ATOM 4794 C CA . LEU A 1 600 ? -8.777 4.634 26.415 1.00 84.50 600 LEU A CA 1
ATOM 4795 C C . LEU A 1 600 ? -8.275 6.027 26.816 1.00 84.50 600 LEU A C 1
ATOM 4797 O O . LEU A 1 600 ? -7.903 6.823 25.957 1.00 84.50 600 LEU A O 1
ATOM 4801 N N . CYS A 1 601 ? -8.211 6.322 28.114 1.00 84.12 601 CYS A N 1
ATOM 4802 C CA . CYS A 1 601 ? -7.659 7.577 28.612 1.00 84.12 601 CYS A CA 1
ATOM 4803 C C . CYS A 1 601 ? -6.191 7.744 28.190 1.00 84.12 601 CYS A C 1
ATOM 4805 O O . CYS A 1 601 ? -5.816 8.800 27.680 1.00 84.12 601 CYS A O 1
ATOM 4807 N N . TRP A 1 602 ? -5.374 6.692 28.303 1.00 85.88 602 TRP A N 1
ATOM 4808 C CA . TRP A 1 602 ? -3.989 6.725 27.824 1.00 85.88 602 TRP A CA 1
ATOM 4809 C C . TRP A 1 602 ? -3.895 6.940 26.310 1.00 85.88 602 TRP A C 1
ATOM 4811 O O . TRP A 1 602 ? -3.070 7.738 25.869 1.00 85.88 602 TRP A O 1
ATOM 4821 N N . PHE A 1 603 ? -4.750 6.284 25.518 1.00 86.31 603 PHE A N 1
ATOM 4822 C CA . PHE A 1 603 ? -4.850 6.515 24.072 1.00 86.31 603 PHE A CA 1
ATOM 4823 C C . PHE A 1 603 ? -5.108 7.991 23.756 1.00 86.31 603 PHE A C 1
ATOM 4825 O O . PHE A 1 603 ? -4.362 8.609 22.999 1.00 86.31 603 PHE A O 1
ATOM 4832 N N . VAL A 1 604 ? -6.126 8.573 24.390 1.00 87.69 604 VAL A N 1
ATOM 4833 C CA . VAL A 1 604 ? -6.503 9.979 24.209 1.00 87.69 604 VAL A CA 1
ATOM 4834 C C . VAL A 1 604 ? -5.384 10.915 24.654 1.00 87.69 604 VAL A C 1
ATOM 4836 O O . VAL A 1 604 ? -5.067 11.864 23.945 1.00 87.69 604 VAL A O 1
ATOM 4839 N N . MET A 1 605 ? -4.753 10.657 25.799 1.00 85.62 605 MET A N 1
ATOM 4840 C CA . MET A 1 605 ? -3.634 11.472 26.269 1.00 85.62 605 MET A CA 1
ATOM 4841 C C . MET A 1 605 ? -2.473 11.467 25.277 1.00 85.62 605 MET A C 1
ATOM 4843 O O . MET A 1 605 ? -1.868 12.510 25.045 1.00 85.62 605 MET A O 1
ATOM 4847 N N . VAL A 1 606 ? -2.180 10.323 24.653 1.00 87.94 606 VAL A N 1
ATOM 4848 C CA . VAL A 1 606 ? -1.171 10.262 23.593 1.00 87.94 606 VAL A CA 1
ATOM 4849 C C . VAL A 1 606 ? -1.584 11.123 22.397 1.00 87.94 606 VAL A C 1
ATOM 4851 O O . VAL A 1 606 ? -0.744 11.871 21.902 1.00 87.94 606 VAL A O 1
ATOM 4854 N N . LEU A 1 607 ? -2.849 11.087 21.962 1.00 89.00 607 LEU A N 1
ATOM 4855 C CA . LEU A 1 607 ? -3.342 11.975 20.896 1.00 89.00 607 LEU A CA 1
ATOM 4856 C C . LEU A 1 607 ? -3.141 13.449 21.262 1.00 89.00 607 LEU A C 1
ATOM 4858 O O . LEU A 1 607 ? -2.542 14.196 20.490 1.00 89.00 607 LEU A O 1
ATOM 4862 N N . MET A 1 608 ? -3.565 13.840 22.467 1.00 87.94 608 MET A N 1
ATOM 4863 C CA . MET A 1 608 ? -3.427 15.204 22.984 1.00 87.94 608 MET A CA 1
ATOM 4864 C C . MET A 1 608 ? -1.968 15.673 23.014 1.00 87.94 608 MET A C 1
ATOM 4866 O O . MET A 1 608 ? -1.686 16.808 22.649 1.00 87.94 608 MET A O 1
ATOM 4870 N N . GLU A 1 609 ? -1.046 14.809 23.447 1.00 87.75 609 GLU A N 1
ATOM 4871 C CA . GLU A 1 609 ? 0.382 15.125 23.570 1.00 87.75 609 GLU A CA 1
ATOM 4872 C C . GLU A 1 609 ? 1.134 15.130 22.226 1.00 87.75 609 GLU A C 1
ATOM 4874 O O . GLU A 1 609 ? 2.242 15.664 22.168 1.00 87.75 609 GLU A O 1
ATOM 4879 N N . THR A 1 610 ? 0.595 14.503 21.174 1.00 90.00 610 THR A N 1
ATOM 4880 C CA . THR A 1 610 ? 1.302 14.322 19.891 1.00 90.00 610 THR A CA 1
ATOM 4881 C C . THR A 1 610 ? 0.735 15.185 18.776 1.00 90.00 610 THR A C 1
ATOM 4883 O O . THR A 1 610 ? 1.457 16.006 18.219 1.00 90.00 610 THR A O 1
ATOM 4886 N N . ILE A 1 611 ? -0.550 15.026 18.469 1.00 91.31 611 ILE A N 1
ATOM 4887 C CA . ILE A 1 611 ? -1.198 15.678 17.326 1.00 91.31 611 ILE A CA 1
ATOM 4888 C C . ILE A 1 611 ? -2.280 16.678 17.757 1.00 91.31 611 ILE A C 1
ATOM 4890 O O . ILE A 1 611 ? -2.716 17.490 16.947 1.00 91.31 611 ILE A O 1
ATOM 4894 N N . GLY A 1 612 ? -2.671 16.693 19.031 1.00 91.19 612 GLY A N 1
ATOM 4895 C CA . GLY A 1 612 ? -3.681 17.600 19.581 1.00 91.19 612 GLY A CA 1
ATOM 4896 C C . GLY A 1 612 ? -5.044 16.935 19.772 1.00 91.19 612 GLY A C 1
ATOM 4897 O O . GLY A 1 612 ? -5.339 15.877 19.212 1.00 91.19 612 GLY A O 1
ATOM 4898 N N . LEU A 1 613 ? -5.883 17.548 20.611 1.00 89.12 613 LEU A N 1
ATOM 4899 C CA . LEU A 1 613 ? -7.204 17.013 20.964 1.00 89.12 613 LEU A CA 1
ATOM 4900 C C . LEU A 1 613 ? -8.202 17.136 19.801 1.00 89.12 613 LEU A C 1
ATOM 4902 O O . LEU A 1 613 ? -9.147 16.356 19.705 1.00 89.12 613 LEU A O 1
ATOM 4906 N N . GLU A 1 614 ? -7.954 18.064 18.879 1.00 93.06 614 GLU A N 1
ATOM 4907 C CA . GLU A 1 614 ? -8.727 18.275 17.659 1.00 93.06 614 GLU A CA 1
ATOM 4908 C C . GLU A 1 614 ? -8.773 17.018 16.789 1.00 93.06 614 GLU A C 1
ATOM 4910 O O . GLU A 1 614 ? -9.771 16.796 16.106 1.00 93.06 614 GLU A O 1
ATOM 4915 N N . ALA A 1 615 ? -7.767 16.140 16.866 1.00 92.25 615 ALA A N 1
ATOM 4916 C CA . ALA A 1 615 ? -7.777 14.867 16.155 1.00 92.25 615 ALA A CA 1
ATOM 4917 C C . ALA A 1 615 ? -9.006 14.006 16.496 1.00 92.25 615 ALA A C 1
ATOM 4919 O O . ALA A 1 615 ? -9.524 13.307 15.632 1.00 92.25 615 ALA A O 1
ATOM 4920 N N . VAL A 1 616 ? -9.521 14.087 17.728 1.00 91.25 616 VAL A N 1
ATOM 4921 C CA . VAL A 1 616 ? -10.706 13.336 18.186 1.00 91.25 616 VAL A CA 1
ATOM 4922 C C . VAL A 1 616 ? -11.989 13.794 17.483 1.00 91.25 616 VAL A C 1
ATOM 4924 O O . VAL A 1 616 ? -12.965 13.046 17.420 1.00 91.25 616 VAL A O 1
ATOM 4927 N N . SER A 1 617 ? -11.995 15.007 16.924 1.00 92.69 617 SER A N 1
ATOM 4928 C CA . SER A 1 617 ? -13.130 15.509 16.149 1.00 92.69 617 SER A CA 1
ATOM 4929 C C . SER A 1 617 ? -13.265 14.839 14.779 1.00 92.69 617 SER A C 1
ATOM 4931 O O . SER A 1 617 ? -14.369 14.850 14.236 1.00 92.69 617 SER A O 1
ATOM 4933 N N . MET A 1 618 ? -12.194 14.235 14.244 1.00 92.94 618 MET A N 1
ATOM 4934 C CA . MET A 1 618 ? -12.213 13.517 12.964 1.00 92.94 618 MET A CA 1
ATOM 4935 C C . MET A 1 618 ? -13.079 12.257 13.071 1.00 92.94 618 MET A C 1
ATOM 4937 O O . MET A 1 618 ? -12.990 11.517 14.056 1.00 92.94 618 MET A O 1
ATOM 4941 N N . ASP A 1 619 ? -13.901 11.980 12.059 1.00 89.56 619 ASP A N 1
ATOM 4942 C CA . ASP A 1 619 ? -14.840 10.851 12.058 1.00 89.56 619 ASP A CA 1
ATOM 4943 C C . ASP A 1 619 ? -14.118 9.509 12.240 1.00 89.56 619 ASP A C 1
ATOM 4945 O O . ASP A 1 619 ? -14.579 8.637 12.986 1.00 89.56 619 ASP A O 1
ATOM 4949 N N . ARG A 1 620 ? -12.951 9.339 11.608 1.00 86.50 620 ARG A N 1
ATOM 4950 C CA . ARG A 1 620 ? -12.162 8.100 11.724 1.00 86.50 620 ARG A CA 1
ATOM 4951 C C . ARG A 1 620 ? -11.584 7.883 13.120 1.00 86.50 620 ARG A C 1
ATOM 4953 O O . ARG A 1 620 ? -11.642 6.767 13.636 1.00 86.50 620 ARG A O 1
ATOM 4960 N N . VAL A 1 621 ? -11.061 8.935 13.749 1.00 89.25 621 VAL A N 1
ATOM 4961 C CA . VAL A 1 621 ? -10.516 8.854 15.115 1.00 89.25 621 VAL A CA 1
ATOM 4962 C C . VAL A 1 621 ? -11.647 8.638 16.115 1.00 89.25 621 VAL A C 1
ATOM 4964 O O . VAL A 1 621 ? -11.523 7.808 17.015 1.00 89.25 621 VAL A O 1
ATOM 4967 N N . TRP A 1 622 ? -12.786 9.304 15.918 1.00 91.44 622 TRP A N 1
ATOM 4968 C CA . TRP A 1 622 ? -13.963 9.120 16.757 1.00 91.44 622 TRP A CA 1
ATOM 4969 C C . TRP A 1 622 ? -14.491 7.684 16.732 1.00 91.44 622 TRP A C 1
ATOM 4971 O O . TRP A 1 622 ? -14.756 7.110 17.786 1.00 91.44 622 TRP A O 1
ATOM 4981 N N . LYS A 1 623 ? -14.563 7.051 15.553 1.00 86.38 623 LYS A N 1
ATOM 4982 C CA . LYS A 1 623 ? -14.922 5.626 15.443 1.00 86.38 623 LYS A CA 1
ATOM 4983 C C . LYS A 1 623 ? -13.994 4.740 16.276 1.00 86.38 623 LYS A C 1
ATOM 4985 O O . LYS A 1 623 ? -14.466 3.815 16.933 1.00 86.38 623 LYS A O 1
ATOM 4990 N N . MET A 1 624 ? -12.694 5.035 16.303 1.00 83.88 624 MET A N 1
ATOM 4991 C CA . MET A 1 624 ? -11.742 4.299 17.141 1.00 83.88 624 MET A CA 1
ATOM 4992 C C . MET A 1 624 ? -11.946 4.546 18.638 1.00 83.88 624 MET A C 1
ATOM 4994 O O . MET A 1 624 ? -11.752 3.622 19.421 1.00 83.88 624 MET A O 1
ATOM 4998 N N . VAL A 1 625 ? -12.357 5.751 19.040 1.00 85.12 625 VAL A N 1
ATOM 4999 C CA . VAL A 1 625 ? -12.734 6.060 20.430 1.00 85.12 625 VAL A CA 1
ATOM 5000 C C . VAL A 1 625 ? -13.999 5.294 20.835 1.00 85.12 625 VAL A C 1
ATOM 5002 O O . VAL A 1 625 ? -14.033 4.700 21.910 1.00 85.12 625 VAL A O 1
ATOM 5005 N N . CYS A 1 626 ? -15.022 5.251 19.974 1.00 82.88 626 CYS A N 1
ATOM 5006 C CA . CYS A 1 626 ? -16.263 4.510 20.228 1.00 82.88 626 CYS A CA 1
ATOM 5007 C C . CYS A 1 626 ? -16.058 2.991 20.271 1.00 82.88 626 CYS A C 1
ATOM 5009 O O . CYS A 1 626 ? -16.715 2.302 21.047 1.00 82.88 626 CYS A O 1
ATOM 5011 N N . HIS A 1 627 ? -15.146 2.474 19.448 1.00 82.00 627 HIS A N 1
ATOM 5012 C CA . HIS A 1 627 ? -14.815 1.051 19.349 1.00 82.00 627 HIS A CA 1
ATOM 5013 C C . HIS A 1 627 ? -13.411 0.768 19.892 1.00 82.00 627 HIS A C 1
ATOM 5015 O O . HIS A 1 627 ? -12.637 0.010 19.297 1.00 82.00 627 HIS A O 1
ATOM 5021 N N . PHE A 1 628 ? -13.059 1.428 20.998 1.00 82.62 628 PHE A N 1
ATOM 5022 C CA . PHE A 1 628 ? -11.727 1.331 21.572 1.00 82.62 628 PHE A CA 1
ATOM 5023 C C . PHE A 1 628 ? -11.411 -0.098 22.006 1.00 82.62 628 PHE A C 1
ATOM 5025 O O . PHE A 1 628 ? -12.195 -0.748 22.698 1.00 82.62 628 PHE A O 1
ATOM 5032 N N . THR A 1 629 ? -10.217 -0.566 21.641 1.00 79.06 629 THR A N 1
ATOM 5033 C CA . THR A 1 629 ? -9.668 -1.820 22.150 1.00 79.06 629 THR A CA 1
ATOM 5034 C C . THR A 1 629 ? -8.302 -1.564 22.791 1.00 79.06 629 THR A C 1
ATOM 5036 O O . THR A 1 629 ? -7.498 -0.814 22.232 1.00 79.06 629 THR A O 1
ATOM 5039 N N . PRO A 1 630 ? -7.970 -2.216 23.924 1.00 73.25 630 PRO A N 1
ATOM 5040 C CA . PRO A 1 630 ? -6.644 -2.125 24.548 1.00 73.25 630 PRO A CA 1
ATOM 5041 C C . PRO A 1 630 ? -5.459 -2.382 23.601 1.00 73.25 630 PRO A C 1
ATOM 5043 O O . PRO A 1 630 ? -4.362 -1.862 23.813 1.00 73.25 630 PRO A O 1
ATOM 5046 N N . ALA A 1 631 ? -5.682 -3.162 22.538 1.00 68.38 631 ALA A N 1
ATOM 5047 C CA . ALA A 1 631 ? -4.691 -3.457 21.508 1.00 68.38 631 ALA A CA 1
ATOM 5048 C C . ALA A 1 631 ? -4.226 -2.213 20.725 1.00 68.38 631 ALA A C 1
ATOM 5050 O O . ALA A 1 631 ? -3.144 -2.244 20.146 1.00 68.38 631 ALA A O 1
ATOM 5051 N N . TYR A 1 632 ? -4.989 -1.112 20.737 1.00 71.19 632 TYR A N 1
ATOM 5052 C CA . TYR A 1 632 ? -4.585 0.150 20.105 1.00 71.19 632 TYR A CA 1
ATOM 5053 C C . TYR A 1 632 ? -3.436 0.853 20.843 1.00 71.19 632 TYR A C 1
ATOM 5055 O O . TYR A 1 632 ? -2.739 1.662 20.240 1.00 71.19 632 TYR A O 1
ATOM 5063 N N . VAL A 1 633 ? -3.225 0.549 22.130 1.00 66.81 633 VAL A N 1
ATOM 5064 C CA . VAL A 1 633 ? -2.232 1.225 22.988 1.00 66.81 633 VAL A CA 1
ATOM 5065 C C . VAL A 1 633 ? -1.078 0.302 23.372 1.00 66.81 633 VAL A C 1
ATOM 5067 O O . VAL A 1 633 ? 0.042 0.769 23.549 1.00 66.81 633 VAL A O 1
ATOM 5070 N N . VAL A 1 634 ? -1.325 -1.006 23.497 1.00 62.56 634 VAL A N 1
ATOM 5071 C CA . VAL A 1 634 ? -0.356 -1.970 24.036 1.00 62.56 634 VAL A CA 1
ATOM 5072 C C . VAL A 1 634 ? 0.234 -2.845 22.925 1.00 62.56 634 VAL A C 1
ATOM 5074 O O . VAL A 1 634 ? -0.430 -3.747 22.413 1.00 62.56 634 VAL A O 1
ATOM 5077 N N . LEU A 1 635 ? 1.526 -2.667 22.620 1.00 56.09 635 LEU A N 1
ATOM 5078 C CA . LEU A 1 635 ? 2.314 -3.632 21.839 1.00 56.09 635 LEU A CA 1
ATOM 5079 C C . LEU A 1 635 ? 2.602 -4.881 22.687 1.00 56.09 635 LEU A C 1
ATOM 5081 O O . LEU A 1 635 ? 3.696 -5.040 23.226 1.00 56.09 635 LEU A O 1
ATOM 5085 N N . SER A 1 636 ? 1.645 -5.795 22.829 1.00 46.56 636 SER A N 1
ATOM 5086 C CA . SER A 1 636 ? 1.967 -7.117 23.374 1.00 46.56 636 SER A CA 1
ATOM 5087 C C . SER A 1 636 ? 1.275 -8.233 22.607 1.00 46.56 636 SER A C 1
ATOM 5089 O O . SER A 1 636 ? 0.092 -8.179 22.278 1.00 46.56 636 SER A O 1
ATOM 5091 N N . SER A 1 637 ? 2.049 -9.267 22.300 1.00 37.59 637 SER A N 1
ATOM 5092 C CA . SER A 1 637 ? 1.565 -10.468 21.643 1.00 37.59 637 SER A CA 1
ATOM 5093 C C . SER A 1 637 ? 0.810 -11.362 22.636 1.00 37.59 637 SER A C 1
ATOM 5095 O O . SER A 1 637 ? 1.435 -11.997 23.484 1.00 37.59 637 SER A O 1
ATOM 5097 N N . GLY A 1 638 ? -0.514 -11.471 22.494 1.00 43.31 638 GLY A N 1
ATOM 5098 C CA . GLY A 1 638 ? -1.345 -12.493 23.154 1.00 43.31 638 GLY A CA 1
ATOM 5099 C C . GLY A 1 638 ? -2.049 -12.058 24.449 1.00 43.31 638 GLY A C 1
ATOM 5100 O O . GLY A 1 638 ? -2.115 -10.873 24.760 1.00 43.31 638 GLY A O 1
ATOM 5101 N N . ARG A 1 639 ? -2.569 -13.047 25.209 1.00 37.22 639 ARG A N 1
ATOM 5102 C CA . ARG A 1 639 ? -3.395 -12.950 26.450 1.00 37.22 639 ARG A CA 1
ATOM 5103 C C . ARG A 1 639 ? -2.847 -12.028 27.568 1.00 37.22 639 ARG A C 1
ATOM 5105 O O . ARG A 1 639 ? -3.493 -11.876 28.599 1.00 37.22 639 ARG A O 1
ATOM 5112 N N . ASN A 1 640 ? -1.682 -11.410 27.377 1.00 39.69 640 ASN A N 1
ATOM 5113 C CA . ASN A 1 640 ? -1.037 -10.482 28.303 1.00 39.69 640 ASN A CA 1
ATOM 5114 C C . ASN A 1 640 ? -1.312 -8.995 27.997 1.00 39.69 640 ASN A C 1
ATOM 5116 O O . ASN A 1 640 ? -0.981 -8.166 28.836 1.00 39.69 640 ASN A O 1
ATOM 5120 N N . ALA A 1 641 ? -1.965 -8.639 26.880 1.00 48.81 641 ALA A N 1
ATOM 5121 C CA . ALA A 1 641 ? -2.343 -7.243 26.588 1.00 48.81 641 ALA A CA 1
ATOM 5122 C C . ALA A 1 641 ? -3.324 -6.657 27.618 1.00 48.81 641 ALA A C 1
ATOM 5124 O O . ALA A 1 641 ? -3.257 -5.475 27.943 1.00 48.81 641 ALA A O 1
ATOM 5125 N N . ALA A 1 642 ? -4.183 -7.503 28.194 1.00 46.38 642 ALA A N 1
ATOM 5126 C CA . ALA A 1 642 ? -5.045 -7.136 29.315 1.00 46.38 642 ALA A CA 1
ATOM 5127 C C . ALA A 1 642 ? -4.263 -6.934 30.630 1.00 46.38 642 ALA A C 1
ATOM 5129 O O . ALA A 1 642 ? -4.708 -6.189 31.490 1.00 46.38 642 ALA A O 1
ATOM 5130 N N . LYS A 1 643 ? -3.078 -7.552 30.770 1.00 46.34 643 LYS A N 1
ATOM 5131 C CA . LYS A 1 643 ? -2.212 -7.473 31.963 1.00 46.34 643 LYS A CA 1
ATOM 5132 C C . LYS A 1 643 ? -1.151 -6.372 31.893 1.00 46.34 643 LYS A C 1
ATOM 5134 O O . LYS A 1 643 ? -0.362 -6.245 32.823 1.00 46.34 643 LYS A O 1
ATOM 5139 N N . ALA A 1 644 ? -1.084 -5.609 30.804 1.00 50.69 644 ALA A N 1
ATOM 5140 C CA . ALA A 1 644 ? -0.228 -4.435 30.732 1.00 50.69 644 ALA A CA 1
ATOM 5141 C C . ALA A 1 644 ? -0.839 -3.334 31.614 1.00 50.69 644 ALA A C 1
ATOM 5143 O O . ALA A 1 644 ? -1.764 -2.636 31.203 1.00 50.69 644 ALA A O 1
ATOM 5144 N N . THR A 1 645 ? -0.365 -3.247 32.856 1.00 51.81 645 THR A N 1
ATOM 5145 C CA . THR A 1 645 ? -0.917 -2.394 33.921 1.00 51.81 645 THR A CA 1
ATOM 5146 C C . THR A 1 645 ? -0.263 -1.017 34.010 1.00 51.81 645 THR A C 1
ATOM 5148 O O . THR A 1 645 ? -0.581 -0.270 34.928 1.00 51.81 645 THR A O 1
ATOM 5151 N N . SER A 1 646 ? 0.663 -0.666 33.109 1.00 63.59 646 SER A N 1
ATOM 5152 C CA . SER A 1 646 ? 1.423 0.582 33.223 1.00 63.59 646 SER A CA 1
ATOM 5153 C C . SER A 1 646 ? 1.312 1.497 32.005 1.00 63.59 646 SER A C 1
ATOM 5155 O O . SER A 1 646 ? 1.310 1.055 30.848 1.00 63.59 646 SER A O 1
ATOM 5157 N N . ARG A 1 647 ? 1.316 2.805 32.295 1.00 66.12 647 ARG A N 1
ATOM 5158 C CA . ARG A 1 647 ? 1.370 3.912 31.328 1.00 66.12 647 ARG A CA 1
ATOM 5159 C C . ARG A 1 647 ? 2.557 3.804 30.366 1.00 66.12 647 ARG A C 1
ATOM 5161 O O . ARG A 1 647 ? 2.474 4.307 29.246 1.00 66.12 647 ARG A O 1
ATOM 5168 N N . GLU A 1 648 ? 3.641 3.116 30.742 1.00 66.81 648 GLU A N 1
ATOM 5169 C CA . GLU A 1 648 ? 4.777 2.869 29.839 1.00 66.81 648 GLU A CA 1
ATOM 5170 C C . GLU A 1 648 ? 4.368 2.111 28.572 1.00 66.81 648 GLU A C 1
ATOM 5172 O O . GLU A 1 648 ? 4.993 2.285 27.526 1.00 66.81 648 GLU A O 1
ATOM 5177 N N . SER A 1 649 ? 3.282 1.339 28.630 1.00 65.06 649 SER A N 1
ATOM 5178 C CA . SER A 1 649 ? 2.759 0.600 27.479 1.00 65.06 649 SER A CA 1
ATOM 5179 C C . SER A 1 649 ? 2.302 1.530 26.349 1.00 65.06 649 SER A C 1
ATOM 5181 O O . SER A 1 649 ? 2.497 1.205 25.181 1.00 65.06 649 SER A O 1
ATOM 5183 N N . ALA A 1 650 ? 1.799 2.728 26.678 1.00 74.00 650 ALA A N 1
ATOM 5184 C CA . ALA A 1 650 ? 1.376 3.740 25.705 1.00 74.00 650 ALA A CA 1
ATOM 5185 C C . ALA A 1 650 ? 2.550 4.479 25.033 1.00 74.00 650 ALA A C 1
ATOM 5187 O O . ALA A 1 650 ? 2.368 5.149 24.015 1.00 74.00 650 ALA A O 1
ATOM 5188 N N . LYS A 1 651 ? 3.778 4.344 25.561 1.00 80.38 651 LYS A N 1
ATOM 5189 C CA . LYS A 1 651 ? 4.983 4.985 25.007 1.00 80.38 651 LYS A CA 1
ATOM 5190 C C . LYS A 1 651 ? 5.272 4.521 23.580 1.00 80.38 651 LYS A C 1
ATOM 5192 O O . LYS A 1 651 ? 5.777 5.298 22.777 1.00 80.38 651 LYS A O 1
ATOM 5197 N N . ALA A 1 652 ? 4.930 3.275 23.260 1.00 76.19 652 ALA A N 1
ATOM 5198 C CA . ALA A 1 652 ? 5.068 2.738 21.914 1.00 76.19 652 ALA A CA 1
ATOM 5199 C C . ALA A 1 652 ? 4.189 3.483 20.900 1.00 76.19 652 ALA A C 1
ATOM 5201 O O . ALA A 1 652 ? 4.703 3.931 19.880 1.00 76.19 652 ALA A O 1
ATOM 5202 N N . LEU A 1 653 ? 2.901 3.666 21.213 1.00 80.69 653 LEU A N 1
ATOM 5203 C CA . LEU A 1 653 ? 1.975 4.443 20.387 1.00 80.69 653 LEU A CA 1
ATOM 5204 C C . LEU A 1 653 ? 2.421 5.907 20.283 1.00 80.69 653 LEU A C 1
ATOM 5206 O O . LEU A 1 653 ? 2.404 6.483 19.202 1.00 80.69 653 LEU A O 1
ATOM 5210 N N . LYS A 1 654 ? 2.877 6.500 21.394 1.00 85.62 654 LYS A N 1
ATOM 5211 C CA . LYS A 1 654 ? 3.398 7.872 21.399 1.00 85.62 654 LYS A CA 1
ATOM 5212 C C . LYS A 1 654 ? 4.586 8.040 20.457 1.00 85.62 654 LYS A C 1
ATOM 5214 O O . LYS A 1 654 ? 4.576 8.949 19.636 1.00 85.62 654 LYS A O 1
ATOM 5219 N N . ASN A 1 655 ? 5.587 7.169 20.558 1.00 83.38 655 ASN A N 1
ATOM 5220 C CA . ASN A 1 655 ? 6.763 7.219 19.690 1.00 83.38 655 ASN A CA 1
ATOM 5221 C C . ASN A 1 655 ? 6.383 7.040 18.217 1.00 83.38 655 ASN A C 1
ATOM 5223 O O . ASN A 1 655 ? 6.962 7.681 17.348 1.00 83.38 655 ASN A O 1
ATOM 5227 N N . GLU A 1 656 ? 5.420 6.166 17.944 1.00 83.75 656 GLU A N 1
ATOM 5228 C CA . GLU A 1 656 ? 4.974 5.874 16.591 1.00 83.75 656 GLU A CA 1
ATOM 5229 C C . GLU A 1 656 ? 4.208 7.053 15.974 1.00 83.75 656 GLU A C 1
ATOM 5231 O O . GLU A 1 656 ? 4.562 7.485 14.881 1.00 83.75 656 GLU A O 1
ATOM 5236 N N . LEU A 1 657 ? 3.283 7.681 16.708 1.00 85.00 657 LEU A N 1
ATOM 5237 C CA . LEU A 1 657 ? 2.630 8.921 16.273 1.00 85.00 657 LEU A CA 1
ATOM 5238 C C . LEU A 1 657 ? 3.610 10.093 16.139 1.00 85.00 657 LEU A C 1
ATOM 5240 O O . LEU A 1 657 ? 3.495 10.870 15.198 1.00 85.00 657 LEU A O 1
ATOM 5244 N N . GLN A 1 658 ? 4.610 10.213 17.019 1.00 86.88 658 GLN A N 1
ATOM 5245 C CA . GLN A 1 658 ? 5.657 11.240 16.895 1.00 86.88 658 GLN A CA 1
ATOM 5246 C C . GLN A 1 658 ? 6.530 11.057 15.647 1.00 86.88 658 GLN A C 1
ATOM 5248 O O . GLN A 1 658 ? 7.029 12.037 15.103 1.00 86.88 658 GLN A O 1
ATOM 5253 N N . GLN A 1 659 ? 6.726 9.816 15.201 1.00 83.50 659 GLN A N 1
ATOM 5254 C CA . GLN A 1 659 ? 7.454 9.492 13.971 1.00 83.50 659 GLN A CA 1
ATOM 5255 C C . GLN A 1 659 ? 6.552 9.487 12.730 1.00 83.50 659 GLN A C 1
ATOM 5257 O O . GLN A 1 659 ? 7.056 9.423 11.609 1.00 83.50 659 GLN A O 1
ATOM 5262 N N . HIS A 1 660 ? 5.233 9.541 12.916 1.00 86.44 660 HIS A N 1
ATOM 5263 C CA . HIS A 1 660 ? 4.263 9.506 11.834 1.00 86.44 660 HIS A CA 1
ATOM 5264 C C . HIS A 1 660 ? 4.295 10.811 11.015 1.00 86.44 660 HIS A C 1
ATOM 5266 O O . HIS A 1 660 ? 4.405 11.886 11.614 1.00 86.44 660 HIS A O 1
ATOM 5272 N N . PRO A 1 661 ? 4.125 10.756 9.674 1.00 84.94 661 PRO A N 1
ATOM 5273 C CA . PRO A 1 661 ? 4.105 11.941 8.813 1.00 84.94 661 PRO A CA 1
ATOM 5274 C C . PRO A 1 661 ? 3.195 13.066 9.320 1.00 84.94 661 PRO A C 1
ATOM 5276 O O . PRO A 1 661 ? 3.622 14.210 9.386 1.00 84.94 661 PRO A O 1
ATOM 5279 N N . ILE A 1 662 ? 1.997 12.734 9.814 1.00 88.56 662 ILE A N 1
ATOM 5280 C CA . ILE A 1 662 ? 1.032 13.710 10.359 1.00 88.56 662 ILE A CA 1
ATOM 5281 C C . ILE A 1 662 ? 1.607 14.665 11.429 1.00 88.56 662 ILE A C 1
ATOM 5283 O O . ILE A 1 662 ? 1.137 15.792 11.559 1.00 88.56 662 ILE A O 1
ATOM 5287 N N . SER A 1 663 ? 2.620 14.238 12.193 1.00 86.06 663 SER A N 1
ATOM 5288 C CA . SER A 1 663 ? 3.253 15.055 13.240 1.00 86.06 663 SER A CA 1
ATOM 5289 C C . SER A 1 663 ? 4.299 16.030 12.688 1.00 86.06 663 SER A C 1
ATOM 5291 O O . SER A 1 663 ? 4.794 16.882 13.424 1.00 86.06 663 SER A O 1
ATOM 5293 N N . ASN A 1 664 ? 4.650 15.918 11.405 1.00 81.56 664 ASN A N 1
ATOM 5294 C CA . ASN A 1 664 ? 5.591 16.787 10.717 1.00 81.56 664 ASN A CA 1
ATOM 5295 C C . ASN A 1 664 ? 4.856 17.666 9.682 1.00 81.56 664 ASN A C 1
ATOM 5297 O O . ASN A 1 664 ? 4.464 17.151 8.629 1.00 81.56 664 ASN A O 1
ATOM 5301 N N . PRO A 1 665 ? 4.732 18.986 9.933 1.00 80.62 665 PRO A N 1
ATOM 5302 C CA . PRO A 1 665 ? 4.157 19.965 9.004 1.00 80.62 665 PRO A CA 1
ATOM 5303 C C . PRO A 1 665 ? 4.704 19.911 7.573 1.00 80.62 665 PRO A C 1
ATOM 5305 O O . PRO A 1 665 ? 3.976 20.233 6.639 1.00 80.62 665 PRO A O 1
ATOM 5308 N N . SER A 1 666 ? 5.962 19.492 7.401 1.00 68.38 666 SER A N 1
ATOM 5309 C CA . SER A 1 666 ? 6.638 19.401 6.102 1.00 68.38 666 SER A CA 1
ATOM 5310 C C . SER A 1 666 ? 6.246 18.159 5.285 1.00 68.38 666 SER A C 1
ATOM 5312 O O . SER A 1 666 ? 6.783 17.945 4.203 1.00 68.38 666 SER A O 1
ATOM 5314 N N . THR A 1 667 ? 5.338 17.309 5.775 1.00 77.00 667 THR A N 1
ATOM 5315 C CA . THR A 1 667 ? 4.756 16.192 5.005 1.00 77.00 667 THR A CA 1
ATOM 5316 C C . THR A 1 667 ? 3.351 16.540 4.523 1.00 77.00 667 THR A C 1
ATOM 5318 O O . THR A 1 667 ? 2.696 17.406 5.105 1.00 77.00 667 THR A O 1
ATOM 5321 N N . LYS A 1 668 ? 2.846 15.854 3.487 1.00 80.94 668 LYS A N 1
ATOM 5322 C CA . LYS A 1 668 ? 1.497 16.121 2.968 1.00 80.94 668 LYS A CA 1
ATOM 5323 C C . LYS A 1 668 ? 0.433 15.840 4.034 1.00 80.94 668 LYS A C 1
ATOM 5325 O O . LYS A 1 668 ? -0.484 16.637 4.203 1.00 80.94 668 LYS A O 1
ATOM 5330 N N . GLU A 1 669 ? 0.585 14.760 4.798 1.00 87.44 669 GLU A N 1
ATOM 5331 C CA . GLU A 1 669 ? -0.285 14.421 5.925 1.00 87.44 669 GLU A CA 1
ATOM 5332 C C . GLU A 1 669 ? -0.266 15.507 7.006 1.00 87.44 669 GLU A C 1
ATOM 5334 O O . GLU A 1 669 ? -1.324 15.950 7.449 1.00 87.44 669 GLU A O 1
ATOM 5339 N N . GLY A 1 670 ? 0.920 15.966 7.415 1.00 88.12 670 GLY A N 1
ATOM 5340 C CA . GLY A 1 670 ? 1.043 17.012 8.429 1.00 88.12 670 GLY A CA 1
ATOM 5341 C C . GLY A 1 670 ? 0.497 18.357 7.957 1.00 88.12 670 GLY A C 1
ATOM 5342 O O . GLY A 1 670 ? -0.207 19.023 8.709 1.00 88.12 670 GLY A O 1
ATOM 5343 N N . TYR A 1 671 ? 0.735 18.728 6.698 1.00 87.50 671 TYR A N 1
ATOM 5344 C CA . TYR A 1 671 ? 0.182 19.936 6.086 1.00 87.50 671 TYR A CA 1
ATOM 5345 C C . TYR A 1 671 ? -1.353 19.916 6.035 1.00 87.50 671 TYR A C 1
ATOM 5347 O O . TYR A 1 671 ? -2.003 20.877 6.450 1.00 87.50 671 TYR A O 1
ATOM 5355 N N . LEU A 1 672 ? -1.948 18.812 5.571 1.00 90.00 672 LEU A N 1
ATOM 5356 C CA . LEU A 1 672 ? -3.404 18.646 5.532 1.00 90.00 672 LEU A CA 1
ATOM 5357 C C . LEU A 1 672 ? -4.009 18.669 6.936 1.00 90.00 672 LEU A C 1
ATOM 5359 O O . LEU A 1 672 ? -5.026 19.324 7.162 1.00 90.00 672 LEU A O 1
ATOM 5363 N N . TYR A 1 673 ? -3.366 18.001 7.895 1.00 94.62 673 TYR A N 1
ATOM 5364 C CA . TYR A 1 673 ? -3.826 17.987 9.277 1.00 94.62 673 TYR A CA 1
ATOM 5365 C C . TYR A 1 673 ? -3.699 19.357 9.957 1.00 94.62 673 TYR A C 1
ATOM 5367 O O . TYR A 1 673 ? -4.593 19.757 10.700 1.00 94.62 673 TYR A O 1
ATOM 5375 N N . LEU A 1 674 ? -2.640 20.121 9.674 1.00 92.62 674 LEU A N 1
ATOM 5376 C CA . LEU A 1 674 ? -2.519 21.503 10.137 1.00 92.62 674 LEU A CA 1
ATOM 5377 C C . LEU A 1 674 ? -3.646 22.378 9.594 1.00 92.62 674 LEU A C 1
ATOM 5379 O O . LEU A 1 674 ? -4.267 23.100 10.372 1.00 92.62 674 LEU A O 1
ATOM 5383 N N . GLN A 1 675 ? -3.955 22.273 8.298 1.00 93.62 675 GLN A N 1
ATOM 5384 C CA . GLN A 1 675 ? -5.098 22.979 7.720 1.00 93.62 675 GLN A CA 1
ATOM 5385 C C . GLN A 1 675 ? -6.412 22.554 8.373 1.00 93.62 675 GLN A C 1
ATOM 5387 O O . GLN A 1 675 ? -7.220 23.416 8.703 1.00 93.62 675 GLN A O 1
ATOM 5392 N N . TYR A 1 676 ? -6.609 21.254 8.622 1.00 94.94 676 TYR A N 1
ATOM 5393 C CA . TYR A 1 676 ? -7.786 20.750 9.332 1.00 94.94 676 TYR A CA 1
ATOM 5394 C C . TYR A 1 676 ? -7.891 21.367 10.727 1.00 94.94 676 TYR A C 1
ATOM 5396 O O . TYR A 1 676 ? -8.928 21.917 11.087 1.00 94.94 676 TYR A O 1
ATOM 5404 N N . ARG A 1 677 ? -6.807 21.324 11.505 1.00 94.62 677 ARG A N 1
ATOM 5405 C CA . ARG A 1 677 ? -6.756 21.843 12.874 1.00 94.62 677 ARG A CA 1
ATOM 5406 C C . ARG A 1 677 ? -6.997 23.349 12.918 1.00 94.62 677 ARG A C 1
ATOM 5408 O O . ARG A 1 677 ? -7.728 23.832 13.781 1.00 94.62 677 ARG A O 1
ATOM 5415 N N . ASP A 1 678 ? -6.384 24.102 12.013 1.00 93.88 678 ASP A N 1
ATOM 5416 C CA . ASP A 1 678 ? -6.521 25.555 11.972 1.00 93.88 678 ASP A CA 1
ATOM 5417 C C . ASP A 1 678 ? -7.907 25.967 11.458 1.00 93.88 678 ASP A C 1
ATOM 5419 O O . ASP A 1 678 ? -8.487 26.922 11.976 1.00 93.88 678 ASP A O 1
ATOM 5423 N N . LEU A 1 679 ? -8.490 25.210 10.525 1.00 92.69 679 LEU A N 1
ATOM 5424 C CA . LEU A 1 679 ? -9.876 25.377 10.093 1.00 92.69 679 LEU A CA 1
ATOM 5425 C C . LEU A 1 679 ? -10.856 25.073 11.238 1.00 92.69 679 LEU A C 1
ATOM 5427 O O . LEU A 1 679 ? -11.747 25.876 11.518 1.00 92.69 679 LEU A O 1
ATOM 5431 N N . PHE A 1 680 ? -10.656 23.962 11.950 1.00 92.88 680 PHE A N 1
ATOM 5432 C CA . PHE A 1 680 ? -11.473 23.554 13.096 1.00 92.88 680 PHE A CA 1
ATOM 5433 C C . PHE A 1 680 ? -11.453 24.608 14.210 1.00 92.88 680 PHE A C 1
ATOM 5435 O O . PHE A 1 680 ? -12.495 25.005 14.729 1.00 92.88 680 PHE A O 1
ATOM 5442 N N . ASN A 1 681 ? -10.266 25.137 14.514 1.00 90.81 681 ASN A N 1
ATOM 5443 C CA . ASN A 1 681 ? -10.061 26.185 15.512 1.00 90.81 681 ASN A CA 1
ATOM 5444 C C . ASN A 1 681 ? -10.406 27.600 15.017 1.00 90.81 681 ASN A C 1
ATOM 5446 O O . ASN A 1 681 ? -10.137 28.572 15.724 1.00 90.81 681 ASN A O 1
ATOM 5450 N N . ARG A 1 682 ? -10.977 27.740 13.812 1.00 89.56 682 ARG A N 1
ATOM 5451 C CA . ARG A 1 682 ? -11.337 29.027 13.189 1.00 89.56 682 ARG A CA 1
ATOM 5452 C C . ARG A 1 682 ? -10.158 29.998 13.008 1.00 89.56 682 ARG A C 1
ATOM 5454 O O . ARG A 1 682 ? -10.364 31.206 12.916 1.00 89.56 682 ARG A O 1
ATOM 5461 N N . LYS A 1 683 ? -8.930 29.481 12.939 1.00 91.25 683 LYS A N 1
ATOM 5462 C CA . LYS A 1 683 ? -7.715 30.228 12.568 1.00 91.25 683 LYS A CA 1
ATOM 5463 C C . LYS A 1 683 ? -7.570 30.357 11.050 1.00 91.25 683 LYS A C 1
ATOM 5465 O O . LYS A 1 683 ? -6.998 31.334 10.580 1.00 91.25 683 LYS A O 1
ATOM 5470 N N . LEU A 1 684 ? -8.108 29.393 10.301 1.00 90.62 684 LEU A N 1
ATOM 5471 C CA . LEU A 1 684 ? -8.166 29.381 8.840 1.00 90.62 684 LEU A CA 1
ATOM 5472 C C . LEU A 1 684 ? -9.622 29.535 8.383 1.00 90.62 684 LEU A C 1
ATOM 5474 O O . LEU A 1 684 ? -10.517 28.893 8.937 1.00 90.62 684 LEU A O 1
ATOM 5478 N N . ARG A 1 685 ? -9.888 30.384 7.382 1.00 88.06 685 ARG A N 1
ATOM 5479 C CA . ARG A 1 685 ? -11.239 30.510 6.807 1.00 88.06 685 ARG A CA 1
ATOM 5480 C C . ARG A 1 685 ? -11.468 29.403 5.772 1.00 88.06 685 ARG A C 1
ATOM 5482 O O . ARG A 1 685 ? -10.525 29.036 5.076 1.00 88.06 685 ARG A O 1
ATOM 5489 N N . PRO A 1 686 ? -12.712 28.929 5.564 1.00 87.50 686 PRO A N 1
ATOM 5490 C CA . PRO A 1 686 ? -12.982 27.865 4.593 1.00 87.50 686 PRO A CA 1
ATOM 5491 C C . PRO A 1 686 ? -12.524 28.176 3.156 1.00 87.50 686 PRO A C 1
ATOM 5493 O O . PRO A 1 686 ? -12.137 27.273 2.419 1.00 87.50 686 PRO A O 1
ATOM 5496 N N . GLY A 1 687 ? -12.561 29.451 2.751 1.00 82.94 687 GLY A N 1
ATOM 5497 C CA . GLY A 1 687 ? -12.089 29.901 1.435 1.00 82.94 687 GLY A CA 1
ATOM 5498 C C . GLY A 1 687 ? -10.566 29.878 1.266 1.00 82.94 687 GLY A C 1
ATOM 5499 O O . GLY A 1 687 ? -10.101 29.770 0.139 1.00 82.94 687 GLY A O 1
ATOM 5500 N N . ASP A 1 688 ? -9.814 29.913 2.368 1.00 84.31 688 ASP A N 1
ATOM 5501 C CA . ASP A 1 688 ? -8.346 29.949 2.373 1.00 84.31 688 ASP A CA 1
ATOM 5502 C C . ASP A 1 688 ? -7.727 28.536 2.449 1.00 84.31 688 ASP A C 1
ATOM 5504 O O . ASP A 1 688 ? -6.508 28.391 2.468 1.00 84.31 688 ASP A O 1
ATOM 5508 N N . VAL A 1 689 ? -8.554 27.481 2.502 1.00 85.62 689 VAL A N 1
ATOM 5509 C CA . VAL A 1 689 ? -8.086 26.087 2.489 1.00 85.62 689 VAL A CA 1
ATOM 5510 C C . VAL A 1 689 ? -7.587 25.713 1.098 1.00 85.62 689 VAL A C 1
ATOM 5512 O O . VAL A 1 689 ? -8.383 25.661 0.152 1.00 85.62 689 VAL A O 1
ATOM 5515 N N . ASP A 1 690 ? -6.302 25.370 1.005 1.00 80.19 690 ASP A N 1
ATOM 5516 C CA . ASP A 1 690 ? -5.627 24.923 -0.214 1.00 80.19 690 ASP A CA 1
ATOM 5517 C C . ASP A 1 690 ? -5.059 23.503 -0.033 1.00 80.19 690 ASP A C 1
ATOM 5519 O O . ASP A 1 690 ? -3.914 23.323 0.387 1.00 80.19 690 ASP A O 1
ATOM 5523 N N . PRO A 1 691 ? -5.819 22.450 -0.380 1.00 69.25 691 PRO A N 1
ATOM 5524 C CA . PRO A 1 691 ? -5.326 21.074 -0.319 1.00 69.25 691 PRO A CA 1
ATOM 5525 C C . PRO A 1 691 ? -4.148 20.804 -1.275 1.00 69.25 691 PRO A C 1
ATOM 5527 O O . PRO A 1 691 ? -3.441 19.812 -1.108 1.00 69.25 691 PRO A O 1
ATOM 5530 N N . ARG A 1 692 ? -3.921 21.671 -2.278 1.00 63.78 692 ARG A N 1
ATOM 5531 C CA . ARG A 1 692 ? -2.854 21.547 -3.288 1.00 63.78 692 ARG A CA 1
ATOM 5532 C C . ARG A 1 692 ? -1.628 22.408 -2.969 1.00 63.78 692 ARG A C 1
ATOM 5534 O O . ARG A 1 692 ? -0.631 22.328 -3.685 1.00 63.78 692 ARG A O 1
ATOM 5541 N N . GLY A 1 693 ? -1.654 23.189 -1.890 1.00 62.91 693 GLY A N 1
ATOM 5542 C CA . GLY A 1 693 ? -0.548 24.075 -1.520 1.00 62.91 693 GLY A CA 1
ATOM 5543 C C . GLY A 1 693 ? 0.764 23.327 -1.262 1.00 62.91 693 GLY A C 1
ATOM 5544 O O . GLY A 1 693 ? 1.833 23.852 -1.565 1.00 62.91 693 GLY A O 1
ATOM 5545 N N . PHE A 1 694 ? 0.687 22.065 -0.821 1.00 63.84 694 PHE A N 1
ATOM 5546 C CA . PHE A 1 694 ? 1.852 21.208 -0.577 1.00 63.84 694 PHE A CA 1
ATOM 5547 C C . PHE A 1 694 ? 2.714 20.965 -1.828 1.00 63.84 694 PHE A C 1
ATOM 5549 O O . PHE A 1 694 ? 3.941 20.990 -1.757 1.00 63.84 694 PHE A O 1
ATOM 5556 N N . THR A 1 695 ? 2.103 20.755 -3.002 1.00 59.16 695 THR A N 1
ATOM 5557 C CA . THR A 1 695 ? 2.887 20.520 -4.228 1.00 59.16 695 THR A CA 1
ATOM 5558 C C . THR A 1 695 ? 3.640 21.784 -4.641 1.00 59.16 695 THR A C 1
ATOM 5560 O O . THR A 1 695 ? 4.807 21.698 -5.016 1.00 59.16 695 THR A O 1
ATOM 5563 N N . ARG A 1 696 ? 3.026 22.965 -4.464 1.00 54.38 696 ARG A N 1
ATOM 5564 C CA . ARG A 1 696 ? 3.636 24.270 -4.781 1.00 54.38 696 ARG A CA 1
ATOM 5565 C C . ARG A 1 696 ? 4.812 24.633 -3.866 1.00 54.38 696 ARG A C 1
ATOM 5567 O O . ARG A 1 696 ? 5.766 25.254 -4.326 1.00 54.38 696 ARG A O 1
ATOM 5574 N N . THR A 1 697 ? 4.782 24.251 -2.588 1.00 60.41 697 THR A N 1
ATOM 5575 C CA . THR A 1 697 ? 5.922 24.448 -1.671 1.00 60.41 697 THR A CA 1
ATOM 5576 C C . THR A 1 697 ? 7.063 23.460 -1.927 1.00 60.41 697 THR A C 1
ATOM 5578 O O . THR A 1 697 ? 8.228 23.790 -1.728 1.00 60.41 697 THR A O 1
ATOM 5581 N N . SER A 1 698 ? 6.769 22.260 -2.432 1.00 68.81 698 SER A N 1
ATOM 5582 C CA . SER A 1 698 ? 7.807 21.284 -2.790 1.00 68.81 698 SER A CA 1
ATOM 5583 C C . SER A 1 698 ? 8.539 21.626 -4.103 1.00 68.81 698 SER A C 1
ATOM 5585 O O . SER A 1 698 ? 9.755 21.439 -4.203 1.00 68.81 698 SER A O 1
ATOM 5587 N N . SER A 1 699 ? 7.840 22.200 -5.093 1.00 75.50 699 SER A N 1
ATOM 5588 C CA . SER A 1 699 ? 8.439 22.647 -6.359 1.00 75.50 699 SER A CA 1
ATOM 5589 C C . SER A 1 699 ? 9.319 23.884 -6.187 1.00 75.50 699 SER A C 1
ATOM 5591 O O . SER A 1 699 ? 10.340 24.005 -6.864 1.00 75.50 699 SER A O 1
ATOM 5593 N N . SER A 1 700 ? 8.979 24.781 -5.256 1.00 82.56 700 SER A N 1
ATOM 5594 C CA . SER A 1 700 ? 9.828 25.929 -4.924 1.00 82.56 700 SER A CA 1
ATOM 5595 C C . SER A 1 700 ? 11.142 25.500 -4.270 1.00 82.56 700 SER A C 1
ATOM 5597 O O . SER A 1 700 ? 12.185 26.068 -4.593 1.00 82.56 700 SER A O 1
ATOM 5599 N N . LEU A 1 701 ? 11.134 24.443 -3.449 1.00 85.56 701 LEU A N 1
ATOM 5600 C CA . LEU A 1 701 ? 12.362 23.847 -2.919 1.00 85.56 701 LEU A CA 1
ATOM 5601 C C . LEU A 1 701 ? 13.200 23.174 -4.018 1.00 85.56 701 LEU A C 1
ATOM 5603 O O . LEU A 1 701 ? 14.425 23.293 -4.026 1.00 85.56 701 LEU A O 1
ATOM 5607 N N . PHE A 1 702 ? 12.556 22.504 -4.978 1.00 90.56 702 PHE A N 1
ATOM 5608 C CA . PHE A 1 702 ? 13.242 21.946 -6.149 1.00 90.56 702 PHE A CA 1
ATOM 5609 C C . PHE A 1 702 ? 13.902 23.044 -7.000 1.00 90.56 702 PHE A C 1
ATOM 5611 O O . PHE A 1 702 ? 15.064 22.920 -7.382 1.00 90.56 702 PHE A O 1
ATOM 5618 N N . ALA A 1 703 ? 13.198 24.155 -7.236 1.00 90.69 703 ALA A N 1
ATOM 5619 C CA . ALA A 1 703 ? 13.743 25.332 -7.911 1.00 90.69 703 ALA A CA 1
ATOM 5620 C C . ALA A 1 703 ? 14.879 25.989 -7.105 1.00 90.69 703 ALA A C 1
ATOM 5622 O O . ALA A 1 703 ? 15.880 26.417 -7.676 1.00 90.69 703 ALA A O 1
ATOM 5623 N N . HIS A 1 704 ? 14.769 26.032 -5.775 1.00 90.56 704 HIS A N 1
ATOM 5624 C CA . HIS A 1 704 ? 15.826 26.541 -4.901 1.00 90.56 704 HIS A CA 1
ATOM 5625 C C . HIS A 1 704 ? 17.112 25.707 -5.002 1.00 90.56 704 HIS A C 1
ATOM 5627 O O . HIS A 1 704 ? 18.193 26.279 -5.124 1.00 90.56 704 HIS A O 1
ATOM 5633 N N . MET A 1 705 ? 17.001 24.374 -5.065 1.00 92.94 705 MET A N 1
ATOM 5634 C CA . MET A 1 705 ? 18.145 23.488 -5.319 1.00 92.94 705 MET A CA 1
ATOM 5635 C C . MET A 1 705 ? 18.867 23.852 -6.628 1.00 92.94 705 MET A C 1
ATOM 5637 O O . MET A 1 705 ? 20.097 23.862 -6.674 1.00 92.94 705 MET A O 1
ATOM 5641 N N . TRP A 1 706 ? 18.126 24.176 -7.692 1.00 93.81 706 TRP A N 1
ATOM 5642 C CA . TRP A 1 706 ? 18.719 24.627 -8.956 1.00 93.81 706 TRP A CA 1
ATOM 5643 C C . TRP A 1 706 ? 19.415 25.982 -8.836 1.00 93.81 706 TRP A C 1
ATOM 5645 O O . TRP A 1 706 ? 20.515 26.121 -9.358 1.00 93.81 706 TRP A O 1
ATOM 5655 N N . ARG A 1 707 ? 18.848 26.943 -8.098 1.00 92.12 707 ARG A N 1
ATOM 5656 C CA . ARG A 1 707 ? 19.490 28.248 -7.851 1.00 92.12 707 ARG A CA 1
ATOM 5657 C C . ARG A 1 707 ? 20.827 28.112 -7.128 1.00 92.12 707 ARG A C 1
ATOM 5659 O O . ARG A 1 707 ? 21.814 28.676 -7.582 1.00 92.12 707 ARG A O 1
ATOM 5666 N N . LEU A 1 708 ? 20.871 27.315 -6.059 1.00 91.56 708 LEU A N 1
ATOM 5667 C CA . LEU A 1 708 ? 22.118 27.021 -5.341 1.00 91.56 708 LEU A CA 1
ATOM 5668 C C . LEU A 1 708 ? 23.141 26.326 -6.251 1.00 91.56 708 LEU A C 1
ATOM 5670 O O . LEU A 1 708 ? 24.332 26.610 -6.201 1.00 91.56 708 LEU A O 1
ATOM 5674 N N . SER A 1 709 ? 22.669 25.450 -7.142 1.00 93.62 709 SER A N 1
ATOM 5675 C CA . SER A 1 709 ? 23.539 24.771 -8.108 1.00 93.62 709 SER A CA 1
ATOM 5676 C C . SER A 1 709 ? 24.111 25.723 -9.157 1.00 93.62 709 SER A C 1
ATOM 5678 O O . SER A 1 709 ? 25.263 25.561 -9.535 1.00 93.62 709 SER A O 1
ATOM 5680 N N . LEU A 1 710 ? 23.332 26.702 -9.628 1.00 92.38 710 LEU A N 1
ATOM 5681 C CA . LEU A 1 710 ? 23.822 27.739 -10.539 1.00 92.38 710 LEU A CA 1
ATOM 5682 C C . LEU A 1 710 ? 24.888 28.606 -9.865 1.00 92.38 710 LEU A C 1
ATOM 5684 O O . LEU A 1 710 ? 25.935 28.825 -10.459 1.00 92.38 710 LEU A O 1
ATOM 5688 N N . GLN A 1 711 ? 24.664 29.009 -8.610 1.00 90.50 711 GLN A N 1
ATOM 5689 C CA . GLN A 1 711 ? 25.654 29.758 -7.828 1.00 90.50 711 GLN A CA 1
ATOM 5690 C C . GLN A 1 711 ? 26.967 28.981 -7.688 1.00 90.50 711 GLN A C 1
ATOM 5692 O O . GLN A 1 711 ? 28.030 29.533 -7.941 1.00 90.50 711 GLN A O 1
ATOM 5697 N N . TYR A 1 712 ? 26.891 27.685 -7.370 1.00 91.38 712 TYR A N 1
ATOM 5698 C CA . TYR A 1 712 ? 28.070 26.818 -7.315 1.00 91.38 712 TYR A CA 1
ATOM 5699 C C . TYR A 1 712 ? 28.790 26.694 -8.669 1.00 91.38 712 TYR A C 1
ATOM 5701 O O . TYR A 1 712 ? 30.009 26.595 -8.710 1.00 91.38 712 TYR A O 1
ATOM 5709 N N . ILE A 1 713 ? 28.059 26.672 -9.788 1.00 91.38 713 ILE A N 1
ATOM 5710 C CA . ILE A 1 713 ? 28.666 26.603 -11.128 1.00 91.38 713 ILE A CA 1
ATOM 5711 C C . ILE A 1 713 ? 29.379 27.914 -11.482 1.00 91.38 713 ILE A C 1
ATOM 5713 O O . ILE A 1 713 ? 30.414 27.875 -12.146 1.00 91.38 713 ILE A O 1
ATOM 5717 N N . GLU A 1 714 ? 28.822 29.054 -11.074 1.00 90.00 714 GLU A N 1
ATOM 5718 C CA . GLU A 1 714 ? 29.413 30.378 -11.294 1.00 90.00 714 GLU A CA 1
ATOM 5719 C C . GLU A 1 714 ? 30.655 30.604 -10.425 1.00 90.00 714 GLU A C 1
ATOM 5721 O O . GLU A 1 714 ? 31.659 31.111 -10.926 1.00 90.00 714 GLU A O 1
ATOM 5726 N N . ASP A 1 715 ? 30.600 30.201 -9.153 1.00 88.19 715 ASP A N 1
ATOM 5727 C CA . ASP A 1 715 ? 31.700 30.323 -8.196 1.00 88.19 715 ASP A CA 1
ATOM 5728 C C . ASP A 1 715 ? 31.794 29.077 -7.288 1.00 88.19 715 ASP A C 1
ATOM 5730 O O . ASP A 1 715 ? 31.177 29.028 -6.218 1.00 88.19 715 ASP A O 1
ATOM 5734 N N . PRO A 1 716 ? 32.566 28.050 -7.697 1.00 83.38 716 PRO A N 1
ATOM 5735 C CA . PRO A 1 716 ? 32.748 26.827 -6.914 1.00 83.38 716 PRO A CA 1
ATOM 5736 C C . PRO A 1 716 ? 33.539 27.029 -5.614 1.00 83.38 716 PRO A C 1
ATOM 5738 O O . PRO A 1 716 ? 33.450 26.187 -4.719 1.00 83.38 716 PRO A O 1
ATOM 5741 N N . ASP A 1 717 ? 34.327 28.109 -5.529 1.00 79.94 717 ASP A N 1
ATOM 5742 C CA . ASP A 1 717 ? 35.187 28.440 -4.386 1.00 79.94 717 ASP A CA 1
ATOM 5743 C C . ASP A 1 717 ? 34.474 29.339 -3.363 1.00 79.94 717 ASP A C 1
ATOM 5745 O O . ASP A 1 717 ? 34.991 29.577 -2.262 1.00 79.94 717 ASP A O 1
ATOM 5749 N N . ALA A 1 718 ? 33.269 29.818 -3.692 1.00 75.88 718 ALA A N 1
ATOM 5750 C CA . ALA A 1 718 ? 32.394 30.463 -2.732 1.00 75.88 718 ALA A CA 1
ATOM 5751 C C . ALA A 1 718 ? 32.203 29.541 -1.517 1.00 75.88 718 ALA A C 1
ATOM 5753 O O . ALA A 1 718 ? 32.036 28.329 -1.651 1.00 75.88 718 ALA A O 1
ATOM 5754 N N . ASN A 1 719 ? 32.195 30.119 -0.312 1.00 62.91 719 ASN A N 1
ATOM 5755 C CA . ASN A 1 719 ? 31.954 29.391 0.937 1.00 62.91 719 ASN A CA 1
ATOM 5756 C C . ASN A 1 719 ? 30.540 29.690 1.468 1.00 62.91 719 ASN A C 1
ATOM 5758 O O . ASN A 1 719 ? 30.382 30.476 2.411 1.00 62.91 719 ASN A O 1
ATOM 5762 N N . PRO A 1 720 ? 29.487 29.156 0.829 1.00 64.69 720 PRO A N 1
ATOM 5763 C CA . PRO A 1 720 ? 28.120 29.371 1.262 1.00 64.69 720 PRO A CA 1
ATOM 5764 C C . PRO A 1 720 ? 27.850 28.638 2.580 1.00 64.69 720 PRO A C 1
ATOM 5766 O O . PRO A 1 720 ? 28.286 27.514 2.815 1.00 64.69 720 PRO A O 1
ATOM 5769 N N . SER A 1 721 ? 27.086 29.283 3.460 1.00 69.44 721 SER A N 1
ATOM 5770 C CA . SER A 1 721 ? 26.741 28.758 4.785 1.00 69.44 721 SER A CA 1
ATOM 5771 C C . SER A 1 721 ? 25.637 27.689 4.769 1.00 69.44 721 SER A C 1
ATOM 5773 O O . SER A 1 721 ? 25.217 27.238 5.837 1.00 69.44 721 SER A O 1
ATOM 5775 N N . ASP A 1 722 ? 25.146 27.278 3.595 1.00 80.81 722 ASP A N 1
ATOM 5776 C CA . ASP A 1 722 ? 24.029 26.343 3.465 1.00 80.81 722 ASP A CA 1
ATOM 5777 C C . ASP A 1 722 ? 24.471 24.874 3.319 1.00 80.81 722 ASP A C 1
ATOM 5779 O O . ASP A 1 722 ? 25.548 24.533 2.825 1.00 80.81 722 ASP A O 1
ATOM 5783 N N . ALA A 1 723 ? 23.622 23.963 3.796 1.00 87.06 723 ALA A N 1
ATOM 5784 C CA . ALA A 1 723 ? 23.946 22.542 3.874 1.00 87.06 723 ALA A CA 1
ATOM 5785 C C . ALA A 1 723 ? 24.007 21.848 2.502 1.00 87.06 723 ALA A C 1
ATOM 5787 O O . ALA A 1 723 ? 24.701 20.840 2.374 1.00 87.06 723 ALA A O 1
ATOM 5788 N N . PHE A 1 724 ? 23.295 22.346 1.486 1.00 89.75 724 PHE A N 1
ATOM 5789 C CA . PHE A 1 724 ? 23.290 21.734 0.159 1.00 89.75 724 PHE A CA 1
ATOM 5790 C C . PHE A 1 724 ? 24.539 22.105 -0.634 1.00 89.75 724 PHE A C 1
ATOM 5792 O O . PHE A 1 724 ? 25.156 21.225 -1.230 1.00 89.75 724 PHE A O 1
ATOM 5799 N N . SER A 1 725 ? 24.972 23.359 -0.576 1.00 88.50 725 SER A N 1
ATOM 5800 C CA . SER A 1 725 ? 26.206 23.791 -1.223 1.00 88.50 725 SER A CA 1
ATOM 5801 C C . SER A 1 725 ? 27.443 23.101 -0.641 1.00 88.50 725 SER A C 1
ATOM 5803 O O . SER A 1 725 ? 28.320 22.695 -1.396 1.00 88.50 725 SER A O 1
ATOM 5805 N N . ASN A 1 726 ? 27.466 22.815 0.668 1.00 88.31 726 ASN A N 1
ATOM 5806 C CA . ASN A 1 726 ? 28.503 21.959 1.263 1.00 88.31 726 ASN A CA 1
ATOM 5807 C C . ASN A 1 726 ? 28.558 20.562 0.614 1.00 88.31 726 ASN A C 1
ATOM 5809 O O . ASN A 1 726 ? 29.642 20.051 0.343 1.00 88.31 726 ASN A O 1
ATOM 5813 N N . LEU A 1 727 ? 27.404 19.956 0.297 1.00 90.25 727 LEU A N 1
ATOM 5814 C CA . LEU A 1 727 ? 27.374 18.682 -0.432 1.00 90.25 727 LEU A CA 1
ATOM 5815 C C . LEU A 1 727 ? 27.913 18.817 -1.864 1.00 90.25 727 LEU A C 1
ATOM 5817 O O . LEU A 1 727 ? 28.535 17.879 -2.363 1.00 90.25 727 LEU A O 1
ATOM 5821 N N . LEU A 1 728 ? 27.678 19.952 -2.533 1.00 91.06 728 LEU A N 1
ATOM 5822 C CA . LEU A 1 728 ? 28.238 20.215 -3.863 1.00 91.06 728 LEU A CA 1
ATOM 5823 C C . LEU A 1 728 ? 29.768 20.310 -3.809 1.00 91.06 728 LEU A C 1
ATOM 5825 O O . LEU A 1 728 ? 30.430 19.683 -4.634 1.00 91.06 728 LEU A O 1
ATOM 5829 N N . CYS A 1 729 ? 30.322 20.996 -2.805 1.00 88.25 729 CYS A N 1
ATOM 5830 C CA . CYS A 1 729 ? 31.768 21.079 -2.588 1.00 88.25 729 CYS A CA 1
ATOM 5831 C C . CYS A 1 729 ? 32.391 19.720 -2.227 1.00 88.25 729 CYS A C 1
ATOM 5833 O O . CYS A 1 729 ? 33.508 19.426 -2.645 1.00 88.25 729 CYS A O 1
ATOM 5835 N N . GLU A 1 730 ? 31.674 18.869 -1.484 1.00 88.38 730 GLU A N 1
ATOM 5836 C CA . GLU A 1 730 ? 32.128 17.508 -1.172 1.00 88.38 730 GLU A CA 1
ATOM 5837 C C . GLU A 1 730 ? 32.175 16.603 -2.413 1.00 88.38 730 GLU A C 1
ATOM 5839 O O . GLU A 1 730 ? 33.140 15.860 -2.602 1.00 88.38 730 GLU A O 1
ATOM 5844 N N . ASP A 1 731 ? 31.110 16.597 -3.228 1.00 89.19 731 ASP A N 1
ATOM 5845 C CA . ASP A 1 731 ? 30.996 15.701 -4.384 1.00 89.19 731 ASP A CA 1
ATOM 5846 C C . ASP A 1 731 ? 29.968 16.183 -5.422 1.00 89.19 731 ASP A C 1
ATOM 5848 O O . ASP A 1 731 ? 28.837 15.680 -5.519 1.00 89.19 731 ASP A O 1
ATOM 5852 N N . ALA A 1 732 ? 30.375 17.143 -6.252 1.00 91.12 732 ALA A N 1
ATOM 5853 C CA . ALA A 1 732 ? 29.522 17.711 -7.292 1.00 91.12 732 ALA A CA 1
ATOM 5854 C C . ALA A 1 732 ? 28.979 16.651 -8.272 1.00 91.12 732 ALA A C 1
ATOM 5856 O O . ALA A 1 732 ? 27.804 16.678 -8.628 1.00 91.12 732 ALA A O 1
ATOM 5857 N N . ASP A 1 733 ? 29.759 15.641 -8.662 1.00 89.06 733 ASP A N 1
ATOM 5858 C CA . ASP A 1 733 ? 29.265 14.559 -9.528 1.00 89.06 733 ASP A CA 1
ATOM 5859 C C . ASP A 1 733 ? 28.095 13.778 -8.889 1.00 89.06 733 ASP A C 1
ATOM 5861 O O . ASP A 1 733 ? 27.144 13.330 -9.556 1.00 89.06 733 ASP A O 1
ATOM 5865 N N . PHE A 1 734 ? 28.130 13.614 -7.565 1.00 88.81 734 PHE A N 1
ATOM 5866 C CA . PHE A 1 734 ? 27.098 12.900 -6.834 1.00 88.81 734 PHE A CA 1
ATOM 5867 C C . PHE A 1 734 ? 25.858 13.736 -6.516 1.00 88.81 734 PHE A C 1
ATOM 5869 O O . PHE A 1 734 ? 24.773 13.136 -6.518 1.00 88.81 734 PHE A O 1
ATOM 5876 N N . TYR A 1 735 ? 25.980 15.052 -6.322 1.00 91.88 735 TYR A N 1
ATOM 5877 C CA . TYR A 1 735 ? 24.887 15.918 -5.855 1.00 91.88 735 TYR A CA 1
ATOM 5878 C C . TYR A 1 735 ? 24.399 16.975 -6.855 1.00 91.88 735 TYR A C 1
ATOM 5880 O O . TYR A 1 735 ? 23.239 17.368 -6.753 1.00 91.88 735 TYR A O 1
ATOM 5888 N N . LEU A 1 736 ? 25.193 17.375 -7.853 1.00 93.94 736 LEU A N 1
ATOM 5889 C CA . LEU A 1 736 ? 24.814 18.439 -8.787 1.00 93.94 736 LEU A CA 1
ATOM 5890 C C . LEU A 1 736 ? 23.639 17.999 -9.696 1.00 93.94 736 LEU A C 1
ATOM 5892 O O . LEU A 1 736 ? 23.759 17.000 -10.426 1.00 93.94 736 LEU A O 1
ATOM 5896 N N . PRO A 1 737 ? 22.490 18.707 -9.661 1.00 94.56 737 PRO A N 1
ATOM 5897 C CA . PRO A 1 737 ? 21.292 18.377 -10.435 1.00 94.56 737 PRO A CA 1
ATOM 5898 C C . PRO A 1 737 ? 21.397 18.801 -11.904 1.00 94.56 737 PRO A C 1
ATOM 5900 O O . PRO A 1 737 ? 20.726 18.226 -12.756 1.00 94.56 737 PRO A O 1
ATOM 5903 N N . ILE A 1 738 ? 22.278 19.746 -12.234 1.00 94.25 738 ILE A N 1
ATOM 5904 C CA . ILE A 1 738 ? 22.518 20.174 -13.614 1.00 94.25 738 ILE A CA 1
ATOM 5905 C C . ILE A 1 738 ? 23.529 19.212 -14.241 1.00 94.25 738 ILE A C 1
ATOM 5907 O O . ILE A 1 738 ? 24.740 19.338 -14.069 1.00 94.25 738 ILE A O 1
ATOM 5911 N N . ARG A 1 739 ? 23.015 18.192 -14.934 1.00 91.50 739 ARG A N 1
ATOM 5912 C CA . ARG A 1 739 ? 23.788 17.024 -15.388 1.00 91.50 739 ARG A CA 1
ATOM 5913 C C . ARG A 1 739 ? 25.030 17.378 -16.207 1.00 91.50 739 ARG A C 1
ATOM 5915 O O . ARG A 1 739 ? 26.098 16.838 -15.937 1.00 91.50 739 ARG A O 1
ATOM 5922 N N . GLU A 1 740 ? 24.896 18.267 -17.189 1.00 92.06 740 GLU A N 1
ATOM 5923 C CA . GLU A 1 740 ? 25.998 18.650 -18.088 1.00 92.06 740 GLU A CA 1
ATOM 5924 C C . GLU A 1 740 ? 27.029 19.585 -17.437 1.00 92.06 740 GLU A C 1
ATOM 5926 O O . GLU A 1 740 ? 28.093 19.806 -18.015 1.00 92.06 740 GLU A O 1
ATOM 5931 N N . ALA A 1 741 ? 26.747 20.086 -16.230 1.00 93.06 741 ALA A N 1
ATOM 5932 C CA . ALA A 1 741 ? 27.684 20.860 -15.422 1.00 93.06 741 ALA A CA 1
ATOM 5933 C C . ALA A 1 741 ? 28.481 19.994 -14.428 1.00 93.06 741 ALA A C 1
ATOM 5935 O O . ALA A 1 741 ? 29.364 20.498 -13.741 1.00 93.06 741 ALA A O 1
ATOM 5936 N N . ALA A 1 742 ? 28.201 18.687 -14.334 1.00 92.06 742 ALA A N 1
ATOM 5937 C CA . ALA A 1 742 ? 28.956 17.803 -13.449 1.00 92.06 742 ALA A CA 1
ATOM 5938 C C . ALA A 1 742 ? 30.432 17.705 -13.901 1.00 92.06 742 ALA A C 1
ATOM 5940 O O . ALA A 1 742 ? 30.668 17.535 -15.103 1.00 92.06 742 ALA A O 1
ATOM 5941 N N . PRO A 1 743 ? 31.423 17.724 -12.986 1.00 92.62 743 PRO A N 1
ATOM 5942 C CA . PRO A 1 743 ? 32.843 17.761 -13.354 1.00 92.62 743 PRO A CA 1
ATOM 5943 C C . PRO A 1 743 ? 33.262 16.648 -14.325 1.00 92.62 743 PRO A C 1
ATOM 5945 O O . PRO A 1 743 ? 33.817 16.924 -15.389 1.00 92.62 743 PRO A O 1
ATOM 5948 N N . THR A 1 744 ? 32.898 15.391 -14.037 1.00 92.50 744 THR A N 1
ATOM 5949 C CA . THR A 1 744 ? 33.185 14.259 -14.937 1.00 92.50 744 THR A CA 1
ATOM 5950 C C . THR A 1 744 ? 32.562 14.449 -16.327 1.00 92.50 744 THR A C 1
ATOM 5952 O O . THR A 1 744 ? 33.148 14.045 -17.332 1.00 92.50 744 THR A O 1
ATOM 5955 N N . ARG A 1 745 ? 31.369 15.059 -16.418 1.00 93.06 745 ARG A N 1
ATOM 5956 C CA . ARG A 1 745 ? 30.701 15.332 -17.703 1.00 93.06 745 ARG A CA 1
ATOM 5957 C C . ARG A 1 745 ? 31.407 16.430 -18.485 1.00 93.06 745 ARG A C 1
ATOM 5959 O O . ARG A 1 745 ? 31.576 16.256 -19.689 1.00 93.06 745 ARG A O 1
ATOM 5966 N N . ILE A 1 746 ? 31.844 17.502 -17.821 1.00 93.19 746 ILE A N 1
ATOM 5967 C CA . ILE A 1 746 ? 32.598 18.596 -18.447 1.00 93.19 746 ILE A CA 1
ATOM 5968 C C . ILE A 1 746 ? 33.886 18.065 -19.081 1.00 93.19 746 ILE A C 1
ATOM 5970 O O . ILE A 1 746 ? 34.138 18.341 -20.252 1.00 93.19 746 ILE A O 1
ATOM 5974 N N . CYS A 1 747 ? 34.652 17.247 -18.358 1.00 93.44 747 CYS A N 1
ATOM 5975 C CA . CYS A 1 747 ? 35.874 16.649 -18.895 1.00 93.44 747 CYS A CA 1
ATOM 5976 C C . CYS A 1 747 ? 35.574 15.672 -20.038 1.00 93.44 747 CYS A C 1
ATOM 5978 O O . CYS A 1 747 ? 36.158 15.772 -21.115 1.00 93.44 747 CYS A O 1
ATOM 5980 N N . ALA A 1 748 ? 34.607 14.768 -19.858 1.00 94.62 748 ALA A N 1
ATOM 5981 C CA . ALA A 1 748 ? 34.338 13.719 -20.839 1.00 94.62 748 ALA A CA 1
ATOM 5982 C C . ALA A 1 748 ? 33.741 14.223 -22.171 1.00 94.62 748 ALA A C 1
ATOM 5984 O O . ALA A 1 748 ? 33.749 13.474 -23.150 1.00 94.62 748 ALA A O 1
ATOM 5985 N N . ARG A 1 749 ? 33.213 15.454 -22.221 1.00 94.25 749 ARG A N 1
ATOM 5986 C CA . ARG A 1 749 ? 32.746 16.120 -23.456 1.00 94.25 749 ARG A CA 1
ATOM 5987 C C . ARG A 1 749 ? 33.775 17.073 -24.077 1.00 94.25 749 ARG A C 1
ATOM 5989 O O . ARG A 1 749 ? 33.502 17.616 -25.145 1.00 94.25 749 ARG A O 1
ATOM 5996 N N . GLY A 1 750 ? 34.901 17.315 -23.402 1.00 92.38 750 GLY A N 1
ATOM 5997 C CA . GLY A 1 750 ? 35.993 18.136 -23.923 1.00 92.38 750 GLY A CA 1
ATOM 5998 C C . GLY A 1 750 ? 36.635 17.522 -25.170 1.00 92.38 750 GLY A C 1
ATOM 5999 O O . GLY A 1 750 ? 36.295 16.407 -25.563 1.00 92.38 750 GLY A O 1
ATOM 6000 N N . SER A 1 751 ? 37.581 18.238 -25.782 1.00 91.44 751 SER A N 1
ATOM 6001 C CA . SER A 1 751 ? 38.292 17.796 -26.997 1.00 91.44 751 SER A CA 1
ATOM 6002 C C . SER A 1 751 ? 38.933 16.413 -26.859 1.00 91.44 751 SER A C 1
ATOM 6004 O O . SER A 1 751 ? 38.903 15.630 -27.805 1.00 91.44 751 SER A O 1
ATOM 6006 N N . ASP A 1 752 ? 39.435 16.092 -25.665 1.00 92.00 752 ASP A N 1
ATOM 6007 C CA . ASP A 1 752 ? 40.125 14.830 -25.362 1.00 92.00 752 ASP A CA 1
ATOM 6008 C C . ASP A 1 752 ? 39.200 13.779 -24.722 1.00 92.00 752 ASP A C 1
ATOM 6010 O O . ASP A 1 752 ? 39.645 12.737 -24.237 1.00 92.00 752 ASP A O 1
ATOM 6014 N N . GLY A 1 753 ? 37.899 14.068 -24.665 1.00 95.62 753 GLY A N 1
ATOM 6015 C CA . GLY A 1 753 ? 36.899 13.231 -24.022 1.00 95.62 753 GLY A CA 1
ATOM 6016 C C . GLY A 1 753 ? 36.231 12.234 -24.977 1.00 95.62 753 GLY A C 1
ATOM 6017 O O . GLY A 1 753 ? 36.129 12.474 -26.185 1.00 95.62 753 GLY A O 1
ATOM 6018 N N . PRO A 1 754 ? 35.694 11.115 -24.454 1.00 96.44 754 PRO A N 1
ATOM 6019 C CA . PRO A 1 754 ? 35.027 10.108 -25.273 1.00 96.44 754 PRO A CA 1
ATOM 6020 C C . PRO A 1 754 ? 33.744 10.620 -25.936 1.00 96.44 754 PRO A C 1
ATOM 6022 O O . PRO A 1 754 ? 33.349 10.073 -26.960 1.00 96.44 754 PRO A O 1
ATOM 6025 N N . TYR A 1 755 ? 33.097 11.655 -25.383 1.00 95.75 755 TYR A N 1
ATOM 6026 C CA . TYR A 1 755 ? 31.850 12.216 -25.913 1.00 95.75 755 TYR A CA 1
ATOM 6027 C C . TYR A 1 755 ? 32.052 13.357 -26.912 1.00 95.75 755 TYR A C 1
ATOM 6029 O O . TYR A 1 755 ? 31.061 13.928 -27.368 1.00 95.75 755 TYR A O 1
ATOM 6037 N N . HIS A 1 756 ? 33.295 13.692 -27.272 1.00 94.38 756 HIS A N 1
ATOM 6038 C CA . HIS A 1 756 ? 33.540 14.651 -28.344 1.00 94.38 756 HIS A CA 1
ATOM 6039 C C . HIS A 1 756 ? 32.887 14.157 -29.654 1.00 94.38 756 HIS A C 1
ATOM 6041 O O . HIS A 1 756 ? 32.999 12.962 -29.956 1.00 94.38 756 HIS A O 1
ATOM 6047 N N . PRO A 1 757 ? 32.232 15.022 -30.460 1.00 89.12 757 PRO A N 1
ATOM 6048 C CA . PRO A 1 757 ? 31.464 14.593 -31.635 1.00 89.12 757 PRO A CA 1
ATOM 6049 C C . PRO A 1 757 ? 32.250 13.750 -32.646 1.00 89.12 757 PRO A C 1
ATOM 6051 O O . PRO A 1 757 ? 31.703 12.820 -33.234 1.00 89.12 757 PRO A O 1
ATOM 6054 N N . THR A 1 758 ? 33.544 14.030 -32.826 1.00 89.69 758 THR A N 1
ATOM 6055 C CA . THR A 1 758 ? 34.413 13.257 -33.734 1.00 89.69 758 THR A CA 1
ATOM 6056 C C . THR A 1 758 ? 34.873 11.929 -33.138 1.00 89.69 758 THR A C 1
ATOM 6058 O O . THR A 1 758 ? 35.239 11.023 -33.878 1.00 89.69 758 THR A O 1
ATOM 6061 N N . THR A 1 759 ? 34.860 11.805 -31.811 1.00 93.50 759 THR A N 1
ATOM 6062 C CA . THR A 1 759 ? 35.386 10.647 -31.085 1.00 93.50 759 THR A CA 1
ATOM 6063 C C . THR A 1 759 ? 34.283 9.628 -30.828 1.00 93.50 759 THR A C 1
ATOM 6065 O O . THR A 1 759 ? 34.453 8.457 -31.162 1.00 93.50 759 THR A O 1
ATOM 6068 N N . ILE A 1 760 ? 33.125 10.051 -30.309 1.00 93.25 760 ILE A N 1
ATOM 6069 C CA . ILE A 1 760 ? 32.051 9.158 -29.827 1.00 93.25 760 ILE A CA 1
ATOM 6070 C C . ILE A 1 760 ? 31.458 8.242 -30.907 1.00 93.25 760 ILE A C 1
ATOM 6072 O O . ILE A 1 760 ? 30.971 7.150 -30.613 1.00 93.25 760 ILE A O 1
ATOM 6076 N N . VAL A 1 761 ? 31.506 8.678 -32.168 1.00 90.31 761 VAL A N 1
ATOM 6077 C CA . VAL A 1 761 ? 31.023 7.916 -33.330 1.00 90.31 761 VAL A CA 1
ATOM 6078 C C . VAL A 1 761 ? 31.951 6.763 -33.713 1.00 90.31 761 VAL A C 1
ATOM 6080 O O . VAL A 1 761 ? 31.543 5.864 -34.442 1.00 90.31 761 VAL A O 1
ATOM 6083 N N . THR A 1 762 ? 33.186 6.770 -33.215 1.00 92.75 762 THR A N 1
ATOM 6084 C CA . THR A 1 762 ? 34.188 5.739 -33.491 1.00 92.75 762 THR A CA 1
ATOM 6085 C C . THR A 1 762 ? 34.094 4.591 -32.485 1.00 92.75 762 THR A C 1
ATOM 6087 O O . THR A 1 762 ? 33.609 4.762 -31.363 1.00 92.75 762 THR A O 1
ATOM 6090 N N . LEU A 1 763 ? 34.602 3.415 -32.867 1.00 93.75 763 LEU A N 1
ATOM 6091 C CA . LEU A 1 763 ? 34.723 2.268 -31.964 1.00 93.75 763 LEU A CA 1
ATOM 6092 C C . LEU A 1 763 ? 35.563 2.587 -30.697 1.00 93.75 763 LEU A C 1
ATOM 6094 O O . LEU A 1 763 ? 35.083 2.285 -29.601 1.00 93.75 763 LEU A O 1
ATOM 6098 N N . PRO A 1 764 ? 36.735 3.257 -30.788 1.00 95.69 764 PRO A N 1
ATOM 6099 C CA . PRO A 1 764 ? 37.455 3.781 -29.621 1.00 95.69 764 PRO A CA 1
ATOM 6100 C C . PRO A 1 764 ? 36.619 4.672 -28.700 1.00 95.69 764 PRO A C 1
ATOM 6102 O O . PRO A 1 764 ? 36.640 4.508 -27.477 1.00 95.69 764 PRO A O 1
ATOM 6105 N N . GLY A 1 765 ? 35.852 5.606 -29.268 1.00 95.56 765 GLY A N 1
ATOM 6106 C CA . GLY A 1 765 ? 35.073 6.564 -28.486 1.00 95.56 765 GLY A CA 1
ATOM 6107 C C . GLY A 1 765 ? 33.968 5.908 -27.671 1.00 95.56 765 GLY A C 1
ATOM 6108 O O . GLY A 1 765 ? 33.877 6.140 -2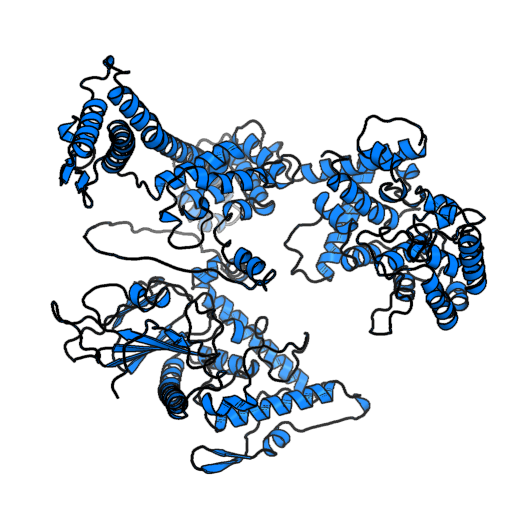6.464 1.00 95.56 765 GLY A O 1
ATOM 6109 N N . ILE A 1 766 ? 33.163 5.031 -28.283 1.00 95.44 766 ILE A N 1
ATOM 6110 C CA . ILE A 1 766 ? 32.113 4.325 -27.536 1.00 95.44 766 ILE A CA 1
ATOM 6111 C C . ILE A 1 766 ? 32.690 3.348 -26.513 1.00 95.44 766 ILE A C 1
ATOM 6113 O O . ILE A 1 766 ? 32.139 3.211 -25.421 1.00 95.44 766 ILE A O 1
ATOM 6117 N N . PHE A 1 767 ? 33.811 2.692 -26.826 1.00 96.69 767 PHE A N 1
ATOM 6118 C CA . PHE A 1 767 ? 34.475 1.809 -25.878 1.00 96.69 767 PHE A CA 1
ATOM 6119 C C . PHE A 1 767 ? 34.902 2.592 -24.641 1.00 96.69 767 PHE A C 1
ATOM 6121 O O . PHE A 1 767 ? 34.571 2.212 -23.521 1.00 96.69 767 PHE A O 1
ATOM 6128 N N . SER A 1 768 ? 35.529 3.743 -24.855 1.00 97.44 768 SER A N 1
ATOM 6129 C CA . SER A 1 768 ? 35.959 4.663 -23.806 1.00 97.44 768 SER A CA 1
ATOM 6130 C C . SER A 1 768 ? 34.783 5.221 -22.993 1.00 97.44 768 SER A C 1
ATOM 6132 O O . SER A 1 768 ? 34.851 5.304 -21.767 1.00 97.44 768 SER A O 1
ATOM 6134 N N . ALA A 1 769 ? 33.649 5.511 -23.637 1.00 96.75 769 ALA A N 1
ATOM 6135 C CA . ALA A 1 769 ? 32.416 5.901 -22.953 1.00 96.75 769 ALA A CA 1
ATOM 6136 C C . ALA A 1 769 ? 31.843 4.772 -22.071 1.00 96.75 769 ALA A C 1
ATOM 6138 O O . ALA A 1 769 ? 31.381 5.023 -20.951 1.00 96.75 769 ALA A O 1
ATOM 6139 N N . ILE A 1 770 ? 31.911 3.516 -22.533 1.00 95.12 770 ILE A N 1
ATOM 6140 C CA . ILE A 1 770 ? 31.572 2.350 -21.708 1.00 95.12 770 ILE A CA 1
ATOM 6141 C C . ILE A 1 770 ? 32.573 2.209 -20.562 1.00 95.12 770 ILE A C 1
ATOM 6143 O O . ILE A 1 770 ? 32.136 1.985 -19.439 1.00 95.12 770 ILE A O 1
ATOM 6147 N N . VAL A 1 771 ? 33.879 2.372 -20.794 1.00 95.31 771 VAL A N 1
ATOM 6148 C CA . VAL A 1 771 ? 34.902 2.310 -19.736 1.00 95.31 771 VAL A CA 1
ATOM 6149 C C . VAL A 1 771 ? 34.603 3.328 -18.639 1.00 95.31 771 VAL A C 1
ATOM 6151 O O . VAL A 1 771 ? 34.558 2.971 -17.459 1.00 95.31 771 VAL A O 1
ATOM 6154 N N . LEU A 1 772 ? 34.263 4.555 -19.035 1.00 95.00 772 LEU A N 1
ATOM 6155 C CA . LEU A 1 772 ? 33.811 5.600 -18.129 1.00 95.00 772 LEU A CA 1
ATOM 6156 C C . LEU A 1 772 ? 32.595 5.154 -17.312 1.00 95.00 772 LEU A C 1
ATOM 6158 O O . LEU A 1 772 ? 32.664 5.057 -16.088 1.00 95.00 772 LEU A O 1
ATOM 6162 N N . ARG A 1 773 ? 31.470 4.829 -17.956 1.00 93.12 773 ARG A N 1
ATOM 6163 C CA . ARG A 1 773 ? 30.216 4.526 -17.241 1.00 93.12 773 ARG A CA 1
ATOM 6164 C C . ARG A 1 773 ? 30.218 3.187 -16.508 1.00 93.12 773 ARG A C 1
ATOM 6166 O O . ARG A 1 773 ? 29.545 3.057 -15.482 1.00 93.12 773 ARG A O 1
ATOM 6173 N N . ALA A 1 774 ? 30.978 2.205 -16.977 1.00 90.38 774 ALA A N 1
ATOM 6174 C CA . ALA A 1 774 ? 31.025 0.851 -16.435 1.00 90.38 774 ALA A CA 1
ATOM 6175 C C . ALA A 1 774 ? 32.215 0.587 -15.510 1.00 90.38 774 ALA A C 1
ATOM 6177 O O . ALA A 1 774 ? 32.153 -0.398 -14.787 1.00 90.38 774 ALA A O 1
ATOM 6178 N N . PHE A 1 775 ? 33.241 1.442 -15.431 1.00 91.88 775 PHE A N 1
ATOM 6179 C CA . PHE A 1 775 ? 34.393 1.182 -14.554 1.00 91.88 775 PHE A CA 1
ATOM 6180 C C . PHE A 1 775 ? 34.943 2.442 -13.878 1.00 91.88 775 PHE A C 1
ATOM 6182 O O . PHE A 1 775 ? 35.015 2.464 -12.651 1.00 91.88 775 PHE A O 1
ATOM 6189 N N . THR A 1 776 ? 35.251 3.506 -14.619 1.00 93.50 776 THR A N 1
ATOM 6190 C CA . THR A 1 776 ? 36.063 4.621 -14.086 1.00 93.50 776 THR A CA 1
ATOM 6191 C C . THR A 1 776 ? 35.259 5.830 -13.591 1.00 93.50 776 THR A C 1
ATOM 6193 O O . THR A 1 776 ? 35.834 6.774 -13.059 1.00 93.50 776 THR A O 1
ATOM 6196 N N . TYR A 1 777 ? 33.923 5.817 -13.686 1.00 91.62 777 TYR A N 1
ATOM 6197 C CA . TYR A 1 777 ? 33.077 6.923 -13.214 1.00 91.62 777 TYR A CA 1
ATOM 6198 C C . TYR A 1 777 ? 33.359 7.264 -11.741 1.00 91.62 777 TYR A C 1
ATOM 6200 O O . TYR A 1 777 ? 33.130 6.433 -10.855 1.00 91.62 777 TYR A O 1
ATOM 6208 N N . ARG A 1 778 ? 33.824 8.498 -11.485 1.00 87.88 778 ARG A N 1
ATOM 6209 C CA . ARG A 1 778 ? 34.236 9.005 -10.160 1.00 87.88 778 ARG A CA 1
ATOM 6210 C C . ARG A 1 778 ? 35.366 8.198 -9.499 1.00 87.88 778 ARG A C 1
ATOM 6212 O O . ARG A 1 778 ? 35.395 8.091 -8.270 1.00 87.88 778 ARG A O 1
ATOM 6219 N N . SER A 1 779 ? 36.246 7.565 -10.275 1.00 91.50 779 SER A N 1
ATOM 6220 C CA . SER A 1 779 ? 37.485 6.959 -9.768 1.00 91.50 779 SER A CA 1
ATOM 6221 C C . SER A 1 779 ? 38.665 7.924 -9.925 1.00 91.50 779 SER A C 1
ATOM 6223 O O . SER A 1 779 ? 38.582 8.883 -10.687 1.00 91.50 779 SER A O 1
ATOM 6225 N N . LYS A 1 780 ? 39.765 7.693 -9.198 1.00 91.62 780 LYS A N 1
ATOM 6226 C CA . LYS A 1 780 ? 40.979 8.517 -9.344 1.00 91.62 780 LYS A CA 1
ATOM 6227 C C . LYS A 1 780 ? 41.624 8.334 -10.717 1.00 91.62 780 LYS A C 1
ATOM 6229 O O . LYS A 1 780 ? 42.045 9.308 -11.322 1.00 91.62 780 LYS A O 1
ATOM 6234 N N . PHE A 1 781 ? 41.582 7.114 -11.253 1.00 94.00 781 PHE A N 1
ATOM 6235 C CA . PHE A 1 781 ? 42.083 6.806 -12.592 1.00 94.00 781 PHE A CA 1
ATOM 6236 C C . PHE A 1 781 ? 41.455 7.686 -13.686 1.00 94.00 781 PHE A C 1
ATOM 6238 O O . PHE A 1 781 ? 42.144 8.055 -14.626 1.00 94.00 781 PHE A O 1
ATOM 6245 N N . PHE A 1 782 ? 40.174 8.060 -13.562 1.00 92.88 782 PHE A N 1
ATOM 6246 C CA . PHE A 1 782 ? 39.537 8.985 -14.508 1.00 92.88 782 PHE A CA 1
ATOM 6247 C C . PHE A 1 782 ? 40.181 10.379 -14.518 1.00 92.88 782 PHE A C 1
ATOM 6249 O O . PHE A 1 782 ? 40.250 11.001 -15.572 1.00 92.88 782 PHE A O 1
ATOM 6256 N N . TRP A 1 783 ? 40.620 10.867 -13.357 1.00 91.50 783 TRP A N 1
ATOM 6257 C CA . TRP A 1 783 ? 41.191 12.207 -13.207 1.00 91.50 783 TRP A CA 1
ATOM 6258 C C . TRP A 1 783 ? 42.681 12.256 -13.541 1.00 91.50 783 TRP A C 1
ATOM 6260 O O . TRP A 1 783 ? 43.151 13.250 -14.083 1.00 91.50 783 TRP A O 1
ATOM 6270 N N . ASP A 1 784 ? 43.409 11.184 -13.237 1.00 92.38 784 ASP A N 1
ATOM 6271 C CA . ASP A 1 784 ? 44.866 11.147 -13.380 1.00 92.38 784 ASP A CA 1
ATOM 6272 C C . ASP A 1 784 ? 45.324 10.763 -14.797 1.00 92.38 784 ASP A C 1
ATOM 6274 O O . ASP A 1 784 ? 46.474 11.011 -15.160 1.00 92.38 784 ASP A O 1
ATOM 6278 N N . ARG A 1 785 ? 44.468 10.096 -15.585 1.00 93.56 785 ARG A N 1
ATOM 6279 C CA . ARG A 1 785 ? 44.850 9.446 -16.850 1.00 93.56 785 ARG A CA 1
ATOM 6280 C C . ARG A 1 785 ? 43.950 9.861 -18.011 1.00 93.56 785 ARG A C 1
ATOM 6282 O O . ARG A 1 785 ? 42.884 10.448 -17.837 1.00 93.56 785 ARG A O 1
ATOM 6289 N N . ARG A 1 786 ? 44.392 9.546 -19.234 1.00 94.06 786 ARG A N 1
ATOM 6290 C CA . ARG A 1 786 ? 43.630 9.817 -20.463 1.00 94.06 786 ARG A CA 1
ATOM 6291 C C . ARG A 1 786 ? 42.289 9.081 -20.467 1.00 94.06 786 ARG A C 1
ATOM 6293 O O . ARG A 1 786 ? 42.157 7.992 -19.918 1.00 94.06 786 ARG A O 1
ATOM 6300 N N . MET A 1 787 ? 41.296 9.673 -21.128 1.00 94.56 787 MET A N 1
ATOM 6301 C CA . MET A 1 787 ? 39.925 9.149 -21.139 1.00 94.56 787 MET A CA 1
ATOM 6302 C C . MET A 1 787 ? 39.589 8.312 -22.378 1.00 94.56 787 MET A C 1
ATOM 6304 O O . MET A 1 787 ? 38.579 7.612 -22.357 1.00 94.56 787 MET A O 1
ATOM 6308 N N . VAL A 1 788 ? 40.383 8.411 -23.450 1.00 96.75 788 VAL A N 1
ATOM 6309 C CA . VAL A 1 788 ? 40.131 7.748 -24.739 1.00 96.75 788 VAL A CA 1
ATOM 6310 C C . VAL A 1 788 ? 41.180 6.669 -24.996 1.00 96.75 788 VAL A C 1
ATOM 6312 O O . VAL A 1 788 ? 42.380 6.945 -25.002 1.00 96.75 788 VAL A O 1
ATOM 6315 N N . PHE A 1 789 ? 40.700 5.453 -25.247 1.00 97.31 789 PHE A N 1
ATOM 6316 C CA . PHE A 1 789 ? 41.486 4.249 -25.498 1.00 97.31 789 PHE A CA 1
ATOM 6317 C C . PHE A 1 789 ? 41.129 3.668 -26.870 1.00 97.31 789 PHE A C 1
ATOM 6319 O O . PHE A 1 789 ? 39.952 3.470 -27.187 1.00 97.31 789 PHE A O 1
ATOM 6326 N N . HIS A 1 790 ? 42.144 3.389 -27.687 1.00 95.81 790 HIS A N 1
ATOM 6327 C CA . HIS A 1 790 ? 41.980 2.946 -29.076 1.00 95.81 790 HIS A CA 1
ATOM 6328 C C . HIS A 1 790 ? 41.647 1.460 -29.209 1.00 95.81 790 HIS A C 1
ATOM 6330 O O . HIS A 1 790 ? 41.079 1.052 -30.222 1.00 95.81 790 HIS A O 1
ATOM 6336 N N . SER A 1 791 ? 41.971 0.660 -28.195 1.00 96.25 791 SER A N 1
ATOM 6337 C CA . SER A 1 791 ? 41.603 -0.749 -28.101 1.00 96.25 791 SER A CA 1
ATOM 6338 C C . SER A 1 791 ? 41.606 -1.226 -26.648 1.00 96.25 791 SER A C 1
ATOM 6340 O O . SER A 1 791 ? 41.944 -0.474 -25.730 1.00 96.25 791 SER A O 1
ATOM 6342 N N . TRP A 1 792 ? 41.237 -2.491 -26.431 1.00 95.88 792 TRP A N 1
ATOM 6343 C CA . TRP A 1 792 ? 41.442 -3.137 -25.136 1.00 95.88 792 TRP A CA 1
ATOM 6344 C C . TRP A 1 792 ? 42.929 -3.158 -24.748 1.00 95.88 792 TRP A C 1
ATOM 6346 O O . TRP A 1 792 ? 43.255 -2.853 -23.610 1.00 95.88 792 TRP A O 1
ATOM 6356 N N . GLU A 1 793 ? 43.822 -3.473 -25.686 1.00 97.31 793 GLU A N 1
ATOM 6357 C CA . GLU A 1 793 ? 45.269 -3.533 -25.454 1.00 97.31 793 GLU A CA 1
ATOM 6358 C C . GLU A 1 793 ? 45.840 -2.165 -25.056 1.00 97.31 793 GLU A C 1
ATOM 6360 O O . GLU A 1 793 ? 46.705 -2.101 -24.190 1.00 97.31 793 GLU A O 1
ATOM 6365 N N . ASP A 1 794 ? 45.318 -1.076 -25.634 1.00 97.38 794 ASP A N 1
ATOM 6366 C CA . ASP A 1 794 ? 45.690 0.300 -25.273 1.00 97.38 794 ASP A CA 1
ATOM 6367 C C . ASP A 1 794 ? 45.305 0.632 -23.815 1.00 97.38 794 ASP A C 1
ATOM 6369 O O . ASP A 1 794 ? 46.085 1.226 -23.073 1.00 97.38 794 ASP A O 1
ATOM 6373 N N . LEU A 1 795 ? 44.120 0.194 -23.370 1.00 96.81 795 LEU A N 1
ATOM 6374 C CA . LEU A 1 795 ? 43.688 0.335 -21.974 1.00 96.81 795 LEU A CA 1
ATOM 6375 C C . LEU A 1 795 ? 44.496 -0.564 -21.023 1.00 96.81 795 LEU A C 1
ATOM 6377 O O . LEU A 1 795 ? 44.860 -0.126 -19.934 1.00 96.81 795 LEU A O 1
ATOM 6381 N N . ASP A 1 796 ? 44.765 -1.810 -21.412 1.00 96.25 796 ASP A N 1
ATOM 6382 C CA . ASP A 1 796 ? 45.517 -2.777 -20.604 1.00 96.25 796 ASP A CA 1
ATOM 6383 C C . ASP A 1 796 ? 46.954 -2.291 -20.360 1.00 96.25 796 ASP A C 1
ATOM 6385 O O . ASP A 1 796 ? 47.431 -2.322 -19.229 1.00 96.25 796 ASP A O 1
ATOM 6389 N N . GLN A 1 797 ? 47.605 -1.721 -21.382 1.00 96.06 797 GLN A N 1
ATOM 6390 C CA . GLN A 1 797 ? 48.922 -1.086 -21.247 1.00 96.06 797 GLN A CA 1
ATOM 6391 C C . GLN A 1 797 ? 48.907 0.100 -20.277 1.00 96.06 797 GLN A C 1
ATOM 6393 O O . GLN A 1 797 ? 49.819 0.232 -19.464 1.00 96.06 797 GLN A O 1
ATOM 6398 N N . GLU A 1 798 ? 47.870 0.942 -20.317 1.00 95.50 798 GLU A N 1
ATOM 6399 C CA . GLU A 1 798 ? 47.723 2.051 -19.368 1.00 95.50 798 GLU A CA 1
ATOM 6400 C C . GLU A 1 798 ? 47.549 1.540 -17.928 1.00 95.50 798 GLU A C 1
ATOM 6402 O O . GLU A 1 798 ? 48.152 2.071 -16.996 1.00 95.50 798 GLU A O 1
ATOM 6407 N N . ILE A 1 799 ? 46.751 0.483 -17.736 1.00 94.31 799 ILE A N 1
ATOM 6408 C CA . ILE A 1 799 ? 46.553 -0.149 -16.426 1.00 94.31 799 ILE A CA 1
ATOM 6409 C C . ILE A 1 799 ? 47.871 -0.730 -15.906 1.00 94.31 799 ILE A C 1
ATOM 6411 O O . ILE A 1 799 ? 48.208 -0.501 -14.745 1.00 94.31 799 ILE A O 1
ATOM 6415 N N . MET A 1 800 ? 48.612 -1.455 -16.748 1.00 93.25 800 MET A N 1
ATOM 6416 C CA . MET A 1 800 ? 49.903 -2.041 -16.377 1.00 93.25 800 MET A CA 1
ATOM 6417 C C . MET A 1 800 ? 50.927 -0.962 -16.027 1.00 93.25 800 MET A C 1
ATOM 6419 O O . MET A 1 800 ? 51.546 -1.059 -14.977 1.00 93.25 800 MET A O 1
ATOM 6423 N N . SER A 1 801 ? 51.016 0.107 -16.823 1.00 95.00 801 SER A N 1
ATOM 6424 C CA . SER A 1 801 ? 51.889 1.257 -16.551 1.00 95.00 801 SER A CA 1
ATOM 6425 C C . SER A 1 801 ? 51.632 1.862 -15.163 1.00 95.00 801 SER A C 1
ATOM 6427 O O . SER A 1 801 ? 52.554 2.038 -14.372 1.00 95.00 801 SER A O 1
ATOM 6429 N N . VAL A 1 802 ? 50.361 2.074 -14.798 1.00 94.12 802 VAL A N 1
ATOM 6430 C CA . VAL A 1 802 ? 49.995 2.546 -13.451 1.00 94.12 802 VAL A CA 1
ATOM 6431 C C . VAL A 1 802 ? 50.390 1.548 -12.362 1.00 94.12 802 VAL A C 1
ATOM 6433 O O . VAL A 1 802 ? 50.827 1.961 -11.293 1.00 94.12 802 VAL A O 1
ATOM 6436 N N . MET A 1 803 ? 50.179 0.250 -12.589 1.00 91.44 803 MET A N 1
ATOM 6437 C CA . MET A 1 803 ? 50.497 -0.788 -11.602 1.00 91.44 803 MET A CA 1
ATOM 6438 C C . MET A 1 803 ? 52.007 -0.990 -11.423 1.00 91.44 803 MET A C 1
ATOM 6440 O O . MET A 1 803 ? 52.432 -1.342 -10.325 1.00 91.44 803 MET A O 1
ATOM 6444 N N . ASP A 1 804 ? 52.800 -0.741 -12.464 1.00 92.50 804 ASP A N 1
ATOM 6445 C CA . ASP A 1 804 ? 54.261 -0.764 -12.409 1.00 92.50 804 ASP A CA 1
ATOM 6446 C C . ASP A 1 804 ? 54.801 0.456 -11.642 1.00 92.50 804 ASP A C 1
ATOM 6448 O O . ASP A 1 804 ? 55.672 0.306 -10.784 1.00 92.50 804 ASP A O 1
ATOM 6452 N N . ASP A 1 805 ? 54.233 1.645 -11.886 1.00 91.44 805 ASP A N 1
ATOM 6453 C CA . ASP A 1 805 ? 54.563 2.881 -11.158 1.00 91.44 805 ASP A CA 1
ATOM 6454 C C . ASP A 1 805 ? 54.120 2.833 -9.681 1.00 91.44 805 ASP A C 1
ATOM 6456 O O . ASP A 1 805 ? 54.748 3.446 -8.814 1.00 91.44 805 ASP A O 1
ATOM 6460 N N . HIS A 1 806 ? 53.041 2.097 -9.387 1.00 90.44 806 HIS A N 1
ATOM 6461 C CA . HIS A 1 806 ? 52.415 1.994 -8.065 1.00 90.44 806 HIS A CA 1
ATOM 6462 C C . HIS A 1 806 ? 52.121 0.532 -7.673 1.00 90.44 806 HIS A C 1
ATOM 6464 O O . HIS A 1 806 ? 50.958 0.100 -7.704 1.00 90.44 806 HIS A O 1
ATOM 6470 N N . PRO A 1 807 ? 53.143 -0.240 -7.250 1.00 88.50 807 PRO A N 1
ATOM 6471 C CA . PRO A 1 807 ? 53.009 -1.666 -6.932 1.00 88.50 807 PRO A CA 1
ATOM 6472 C C . PRO A 1 807 ? 52.033 -1.971 -5.783 1.00 88.50 807 PRO A C 1
ATOM 6474 O O . PRO A 1 807 ? 51.592 -3.109 -5.615 1.00 88.50 807 PRO A O 1
ATOM 6477 N N . GLU A 1 808 ? 51.702 -0.974 -4.959 1.00 89.44 808 GLU A N 1
ATOM 6478 C CA . GLU A 1 808 ? 50.715 -1.068 -3.883 1.00 89.44 808 GLU A CA 1
ATOM 6479 C C . GLU A 1 808 ? 49.261 -1.110 -4.382 1.00 89.44 808 GLU A C 1
ATOM 6481 O O . GLU A 1 808 ? 48.355 -1.510 -3.639 1.00 89.44 808 GLU A O 1
ATOM 6486 N N . LEU A 1 809 ? 49.010 -0.686 -5.624 1.00 89.75 809 LEU A N 1
ATOM 6487 C CA . LEU A 1 809 ? 47.682 -0.700 -6.218 1.00 89.75 809 LEU A CA 1
ATOM 6488 C C . LEU A 1 809 ? 47.328 -2.094 -6.744 1.00 89.75 809 LEU A C 1
ATOM 6490 O O . LEU A 1 809 ? 48.148 -2.872 -7.215 1.00 89.75 809 LEU A O 1
ATOM 6494 N N . SER A 1 810 ? 46.037 -2.411 -6.701 1.00 88.94 810 SER A N 1
ATOM 6495 C CA . SER A 1 810 ? 45.487 -3.608 -7.340 1.00 88.94 810 SER A CA 1
ATOM 6496 C C . SER A 1 810 ? 44.265 -3.245 -8.171 1.00 88.94 810 SER A C 1
ATOM 6498 O O . SER A 1 810 ? 43.640 -2.209 -7.943 1.00 88.94 810 SER A O 1
ATOM 6500 N N . LEU A 1 811 ? 43.835 -4.130 -9.071 1.00 85.88 811 LEU A N 1
ATOM 6501 C CA . LEU A 1 811 ? 42.589 -3.959 -9.836 1.00 85.88 811 LEU A CA 1
ATOM 6502 C C . LEU A 1 811 ? 41.336 -3.827 -8.948 1.00 85.88 811 LEU A C 1
ATOM 6504 O O . LEU A 1 811 ? 40.298 -3.342 -9.394 1.00 85.88 811 LEU A O 1
ATOM 6508 N N . LYS A 1 812 ? 41.426 -4.267 -7.685 1.00 82.81 812 LYS A N 1
ATOM 6509 C CA . LYS A 1 812 ? 40.376 -4.129 -6.664 1.00 82.81 812 LYS A CA 1
ATOM 6510 C C . LYS A 1 812 ? 40.560 -2.903 -5.769 1.00 82.81 812 LYS A C 1
ATOM 6512 O O . LYS A 1 812 ? 39.735 -2.668 -4.888 1.00 82.81 812 LYS A O 1
ATOM 6517 N N . SER A 1 813 ? 41.627 -2.134 -5.962 1.00 81.06 813 SER A N 1
ATOM 6518 C CA . SER A 1 813 ? 41.786 -0.845 -5.300 1.00 81.06 813 SER A CA 1
ATOM 6519 C C . SER A 1 813 ? 40.707 0.120 -5.799 1.00 81.06 813 SER A C 1
ATOM 6521 O O . SER A 1 813 ? 40.287 0.073 -6.956 1.00 81.06 813 SER A O 1
ATOM 6523 N N . GLY A 1 814 ? 40.263 1.033 -4.934 1.00 84.88 814 GLY A N 1
ATOM 6524 C CA . GLY A 1 814 ? 39.321 2.091 -5.320 1.00 84.88 814 GLY A CA 1
ATOM 6525 C C . GLY A 1 814 ? 39.893 3.108 -6.321 1.00 84.88 814 GLY A C 1
ATOM 6526 O O . GLY A 1 814 ? 39.187 4.043 -6.689 1.00 84.88 814 GLY A O 1
ATOM 6527 N N . TYR A 1 815 ? 41.156 2.948 -6.739 1.00 92.75 815 TYR A N 1
ATOM 6528 C CA . TYR A 1 815 ? 41.839 3.824 -7.688 1.00 92.75 815 TYR A CA 1
ATOM 6529 C C . TYR A 1 815 ? 41.253 3.701 -9.100 1.00 92.75 815 TYR A C 1
ATOM 6531 O O . TYR A 1 815 ? 40.801 4.698 -9.662 1.00 92.75 815 TYR A O 1
ATOM 6539 N N . PHE A 1 816 ? 41.198 2.476 -9.638 1.00 92.06 816 PHE A N 1
ATOM 6540 C CA . PHE A 1 816 ? 40.710 2.207 -10.996 1.00 92.06 816 PHE A CA 1
ATOM 6541 C C . PHE A 1 816 ? 39.189 2.260 -11.091 1.00 92.06 816 PHE A C 1
ATOM 6543 O O . PHE A 1 816 ? 38.633 2.827 -12.032 1.00 92.06 816 PHE A O 1
ATOM 6550 N N . THR A 1 817 ? 38.493 1.683 -10.109 1.00 90.06 817 THR A N 1
ATOM 6551 C CA . THR A 1 817 ? 37.031 1.603 -10.108 1.00 90.06 817 THR A CA 1
ATOM 6552 C C . THR A 1 817 ? 36.453 2.058 -8.780 1.00 90.06 817 THR A C 1
ATOM 6554 O O . THR A 1 817 ? 36.729 1.496 -7.721 1.00 90.06 817 THR A O 1
ATOM 6557 N N . ASN A 1 818 ? 35.567 3.051 -8.841 1.00 86.31 818 ASN A N 1
ATOM 6558 C CA . ASN A 1 818 ? 34.747 3.418 -7.699 1.00 86.31 818 ASN A CA 1
ATOM 6559 C C . ASN A 1 818 ? 33.558 2.455 -7.605 1.00 86.31 818 ASN A C 1
ATOM 6561 O O . ASN A 1 818 ? 32.536 2.635 -8.270 1.00 86.31 818 ASN A O 1
ATOM 6565 N N . PHE A 1 819 ? 33.663 1.437 -6.750 1.00 84.50 819 PHE A N 1
ATOM 6566 C CA . PHE A 1 819 ? 32.613 0.424 -6.586 1.00 84.50 819 PHE A CA 1
ATOM 6567 C C . PHE A 1 819 ? 31.274 0.994 -6.088 1.00 84.50 819 PHE A C 1
ATOM 6569 O O . PHE A 1 819 ? 30.249 0.342 -6.262 1.00 84.50 819 PHE A O 1
ATOM 6576 N N . ARG A 1 820 ? 31.260 2.204 -5.506 1.00 79.81 820 ARG A N 1
ATOM 6577 C CA . ARG A 1 820 ? 30.069 2.906 -4.986 1.00 79.81 820 ARG A CA 1
ATOM 6578 C C . ARG A 1 820 ? 29.508 3.964 -5.939 1.00 79.81 820 ARG A C 1
ATOM 6580 O O . ARG A 1 820 ? 28.574 4.680 -5.577 1.00 79.81 820 ARG A O 1
ATOM 6587 N N . SER A 1 821 ? 30.039 4.057 -7.156 1.00 73.12 821 SER A N 1
ATOM 6588 C CA . SER A 1 821 ? 29.661 5.053 -8.170 1.00 73.12 821 SER A CA 1
ATOM 6589 C C . SER A 1 821 ? 28.146 5.142 -8.426 1.00 73.12 821 SER A C 1
ATOM 6591 O O . SER A 1 821 ? 27.638 6.235 -8.684 1.00 73.12 821 SER A O 1
ATOM 6593 N N . TYR A 1 822 ? 27.414 4.034 -8.250 1.00 72.31 822 TYR A N 1
ATOM 6594 C CA . TYR A 1 822 ? 25.958 3.935 -8.430 1.00 72.31 822 TYR A CA 1
ATOM 6595 C C . TYR A 1 822 ? 25.192 3.444 -7.183 1.00 72.31 822 TYR A C 1
ATOM 6597 O O . TYR A 1 822 ? 24.074 2.945 -7.302 1.00 72.31 822 TYR A O 1
ATOM 6605 N N . GLY A 1 823 ? 25.765 3.588 -5.981 1.00 71.62 823 GLY A N 1
ATOM 6606 C CA . GLY A 1 823 ? 25.132 3.192 -4.716 1.00 71.62 823 GLY A CA 1
ATOM 6607 C C . GLY A 1 823 ? 25.769 1.955 -4.081 1.00 71.62 823 GLY A C 1
ATOM 6608 O O . GLY A 1 823 ? 26.872 2.044 -3.542 1.00 71.62 823 GLY A O 1
ATOM 6609 N N . VAL A 1 824 ? 25.063 0.816 -4.088 1.00 70.00 824 VAL A N 1
ATOM 6610 C CA . VAL A 1 824 ? 25.531 -0.425 -3.440 1.00 70.00 824 VAL A CA 1
ATOM 6611 C C . VAL A 1 824 ? 26.826 -0.920 -4.108 1.00 70.00 824 VAL A C 1
ATOM 6613 O O . VAL A 1 824 ? 26.841 -1.056 -5.332 1.00 70.00 824 VAL A O 1
ATOM 6616 N N . PRO A 1 825 ? 27.897 -1.215 -3.340 1.00 73.56 825 PRO A N 1
ATOM 6617 C CA . PRO A 1 825 ? 29.165 -1.680 -3.894 1.00 73.56 825 PRO A CA 1
ATOM 6618 C C . PRO A 1 825 ? 29.037 -2.965 -4.723 1.00 73.56 825 PRO A C 1
ATOM 6620 O O . PRO A 1 825 ? 28.562 -3.978 -4.210 1.00 73.56 825 PRO A O 1
ATOM 6623 N N . VAL A 1 826 ? 29.533 -2.965 -5.966 1.00 77.69 826 VAL A N 1
ATOM 6624 C CA . VAL A 1 826 ? 29.596 -4.171 -6.820 1.00 77.69 826 VAL A CA 1
ATOM 6625 C C . VAL A 1 826 ? 31.049 -4.589 -7.041 1.00 77.69 826 VAL A C 1
ATOM 6627 O O . VAL A 1 826 ? 31.670 -4.215 -8.029 1.00 77.69 826 VAL A O 1
ATOM 6630 N N . MET A 1 827 ? 31.594 -5.407 -6.139 1.00 78.62 827 MET A N 1
ATOM 6631 C CA . MET A 1 827 ? 33.026 -5.772 -6.124 1.00 78.62 827 MET A CA 1
ATOM 6632 C C . MET A 1 827 ? 33.507 -6.590 -7.337 1.00 78.62 827 MET A C 1
ATOM 6634 O O . MET A 1 827 ? 34.703 -6.788 -7.513 1.00 78.62 827 MET A O 1
ATOM 6638 N N . GLN A 1 828 ? 32.588 -7.080 -8.175 1.00 78.50 828 GLN A N 1
ATOM 6639 C CA . GLN A 1 828 ? 32.903 -7.817 -9.407 1.00 78.50 828 GLN A CA 1
ATOM 6640 C C . GLN A 1 828 ? 33.185 -6.897 -10.610 1.00 78.50 828 GLN A C 1
ATOM 6642 O O . GLN A 1 828 ? 33.553 -7.383 -11.677 1.00 78.50 828 GLN A O 1
ATOM 6647 N N . ARG A 1 829 ? 32.982 -5.583 -10.458 1.00 81.75 829 ARG A N 1
ATOM 6648 C CA . ARG A 1 829 ? 33.155 -4.565 -11.500 1.00 81.75 829 ARG A CA 1
ATOM 6649 C C . ARG A 1 829 ? 34.587 -4.027 -11.466 1.00 81.75 829 ARG A C 1
ATOM 6651 O O . ARG A 1 829 ? 34.812 -2.916 -11.012 1.00 81.75 829 ARG A O 1
ATOM 6658 N N . THR A 1 830 ? 35.553 -4.838 -11.873 1.00 88.69 830 THR A N 1
ATOM 6659 C CA . THR A 1 830 ? 36.965 -4.435 -11.974 1.00 88.69 830 THR A CA 1
ATOM 6660 C C . THR A 1 830 ? 37.305 -4.032 -13.409 1.00 88.69 830 THR A C 1
ATOM 6662 O O . THR A 1 830 ? 36.709 -4.552 -14.353 1.00 88.69 830 THR A O 1
ATOM 6665 N N . ILE A 1 831 ? 38.226 -3.078 -13.581 1.00 89.88 831 ILE A N 1
ATOM 6666 C CA . ILE A 1 831 ? 38.520 -2.453 -14.885 1.00 89.88 831 ILE A CA 1
ATOM 6667 C C . ILE A 1 831 ? 39.003 -3.454 -15.954 1.00 89.88 831 ILE A C 1
ATOM 6669 O O . ILE A 1 831 ? 38.710 -3.270 -17.132 1.00 89.88 831 ILE A O 1
ATOM 6673 N N . ASP A 1 832 ? 39.617 -4.576 -15.556 1.00 88.62 832 ASP A N 1
ATOM 6674 C CA . ASP A 1 832 ? 40.031 -5.662 -16.461 1.00 88.62 832 ASP A CA 1
ATOM 6675 C C . ASP A 1 832 ? 38.859 -6.314 -17.209 1.00 88.62 832 ASP A C 1
ATOM 6677 O O . ASP A 1 832 ? 39.017 -6.928 -18.265 1.00 88.62 832 ASP A O 1
ATOM 6681 N N . LYS A 1 833 ? 37.640 -6.158 -16.687 1.00 90.62 833 LYS A N 1
ATOM 6682 C CA . LYS A 1 833 ? 36.426 -6.655 -17.335 1.00 90.62 833 LYS A CA 1
ATOM 6683 C C . LYS A 1 833 ? 35.978 -5.803 -18.520 1.00 90.62 833 LYS A C 1
ATOM 6685 O O . LYS A 1 833 ? 35.077 -6.225 -19.246 1.00 90.62 833 LYS A O 1
ATOM 6690 N N . ALA A 1 834 ? 36.621 -4.661 -18.777 1.00 92.19 834 ALA A N 1
ATOM 6691 C CA . ALA A 1 834 ? 36.360 -3.853 -19.964 1.00 92.19 834 ALA A CA 1
ATOM 6692 C C . ALA A 1 834 ? 36.641 -4.612 -21.273 1.00 92.19 834 ALA A C 1
ATOM 6694 O O . ALA A 1 834 ? 35.949 -4.364 -22.262 1.00 92.19 834 ALA A O 1
ATOM 6695 N N . LYS A 1 835 ? 37.545 -5.606 -21.273 1.00 93.81 835 LYS A N 1
ATOM 6696 C CA . LYS A 1 835 ? 37.821 -6.470 -22.436 1.00 93.81 835 LYS A CA 1
ATOM 6697 C C . LYS A 1 835 ? 36.555 -7.051 -23.065 1.00 93.81 835 LYS A C 1
ATOM 6699 O O . LYS A 1 835 ? 36.418 -7.091 -24.284 1.00 93.81 835 LYS A O 1
ATOM 6704 N N . GLN A 1 836 ? 35.599 -7.474 -22.239 1.00 90.38 836 GLN A N 1
ATOM 6705 C CA . GLN A 1 836 ? 34.349 -8.050 -22.730 1.00 90.38 836 GLN A CA 1
ATOM 6706 C C . GLN A 1 836 ? 33.484 -7.017 -23.466 1.00 90.38 836 GLN A C 1
ATOM 6708 O O . GLN A 1 836 ? 32.852 -7.350 -24.468 1.00 90.38 836 GLN A O 1
ATOM 6713 N N . SER A 1 837 ? 33.479 -5.762 -23.008 1.00 91.00 837 SER A N 1
ATOM 6714 C CA . SER A 1 837 ? 32.763 -4.672 -23.678 1.00 91.00 837 SER A CA 1
ATOM 6715 C C . SER A 1 837 ? 33.361 -4.356 -25.048 1.00 91.00 837 SER A C 1
ATOM 6717 O O . SER A 1 837 ? 32.607 -4.104 -25.983 1.00 91.00 837 SER A O 1
ATOM 6719 N N . TRP A 1 838 ? 34.692 -4.410 -25.181 1.00 93.69 838 TRP A N 1
ATOM 6720 C CA . TRP A 1 838 ? 35.375 -4.241 -26.468 1.00 93.69 838 TRP A CA 1
ATOM 6721 C C . TRP A 1 838 ? 34.939 -5.306 -27.480 1.00 93.69 838 TRP A C 1
ATOM 6723 O O . TRP A 1 838 ? 34.438 -4.971 -28.552 1.00 93.69 838 TRP A O 1
ATOM 6733 N N . LEU A 1 839 ? 35.035 -6.584 -27.096 1.00 91.19 839 LEU A N 1
ATOM 6734 C CA . LEU A 1 839 ? 34.629 -7.711 -27.945 1.00 91.19 839 LEU A CA 1
ATOM 6735 C C . LEU A 1 839 ? 33.152 -7.612 -28.355 1.00 91.19 839 LEU A C 1
ATOM 6737 O O . LEU A 1 839 ? 32.807 -7.822 -29.515 1.00 91.19 839 LEU A O 1
ATOM 6741 N N . SER A 1 840 ? 32.287 -7.214 -27.422 1.00 89.75 840 SER A N 1
ATOM 6742 C CA . SER A 1 840 ? 30.847 -7.093 -27.672 1.00 89.75 840 SER A CA 1
ATOM 6743 C C . SER A 1 840 ? 30.501 -5.958 -28.640 1.00 89.75 840 SER A C 1
ATOM 6745 O O . SER A 1 840 ? 29.575 -6.085 -29.439 1.00 89.75 840 SER A O 1
ATOM 6747 N N . LEU A 1 841 ? 31.239 -4.842 -28.598 1.00 91.00 841 LEU A N 1
ATOM 6748 C CA . LEU A 1 841 ? 31.071 -3.744 -29.555 1.00 91.00 841 LEU A CA 1
ATOM 6749 C C . LEU A 1 841 ? 31.503 -4.136 -30.973 1.00 91.00 841 LEU A C 1
ATOM 6751 O O . LEU A 1 841 ? 30.875 -3.694 -31.937 1.00 91.00 841 LEU A O 1
ATOM 6755 N N . GLN A 1 842 ? 32.550 -4.958 -31.093 1.00 89.38 842 GLN A N 1
ATOM 6756 C CA . GLN A 1 842 ? 32.992 -5.507 -32.375 1.00 89.38 842 GLN A CA 1
ATOM 6757 C C . GLN A 1 842 ? 31.947 -6.471 -32.945 1.00 89.38 842 GLN A C 1
ATOM 6759 O O . GLN A 1 842 ? 31.544 -6.316 -34.093 1.00 89.38 842 GLN A O 1
ATOM 6764 N N . GLU A 1 843 ? 31.450 -7.407 -32.129 1.00 86.88 843 GLU A N 1
ATOM 6765 C CA . GLU A 1 843 ? 30.435 -8.389 -32.535 1.00 86.88 843 GLU A CA 1
ATOM 6766 C C . GLU A 1 843 ? 29.114 -7.730 -32.965 1.00 86.88 843 GLU A C 1
ATOM 6768 O O . GLU A 1 843 ? 28.489 -8.152 -33.936 1.00 86.88 843 GLU A O 1
ATOM 6773 N N . LYS A 1 844 ? 28.683 -6.670 -32.267 1.00 82.94 844 LYS A N 1
ATOM 6774 C CA . LYS A 1 844 ? 27.427 -5.959 -32.562 1.00 82.94 844 LYS A CA 1
ATOM 6775 C C . LYS A 1 844 ? 27.525 -4.921 -33.683 1.00 82.94 844 LYS A C 1
ATOM 6777 O O . LYS A 1 844 ? 26.487 -4.390 -34.074 1.00 82.94 844 LYS A O 1
ATOM 6782 N N . GLY A 1 845 ? 28.725 -4.627 -34.186 1.00 84.56 845 GLY A N 1
ATOM 6783 C CA . GLY A 1 845 ? 28.924 -3.693 -35.295 1.00 84.56 845 GLY A CA 1
ATOM 6784 C C . GLY A 1 845 ? 28.584 -2.241 -34.943 1.00 84.56 845 GLY A C 1
ATOM 6785 O O . GLY A 1 845 ? 27.728 -1.627 -35.578 1.00 84.56 845 GLY A O 1
ATOM 6786 N N . TRP A 1 846 ? 29.260 -1.654 -33.945 1.00 87.38 846 TRP A N 1
ATOM 6787 C CA . TRP A 1 846 ? 29.015 -0.251 -33.558 1.00 87.38 846 TRP A CA 1
ATOM 6788 C C . TRP A 1 846 ? 29.143 0.748 -34.719 1.00 87.38 846 TRP A C 1
ATOM 6790 O O . TRP A 1 846 ? 28.334 1.666 -34.830 1.00 87.38 846 TRP A O 1
ATOM 6800 N N . ASN A 1 847 ? 30.126 0.567 -35.604 1.00 83.38 847 ASN A N 1
ATOM 6801 C CA . ASN A 1 847 ? 30.324 1.467 -36.743 1.00 83.38 847 ASN A CA 1
ATOM 6802 C C . ASN A 1 847 ? 29.102 1.464 -37.686 1.00 83.38 847 ASN A C 1
ATOM 6804 O O . ASN A 1 847 ? 28.674 2.527 -38.136 1.00 83.38 847 ASN A O 1
ATOM 6808 N N . ASP A 1 848 ? 28.480 0.300 -37.900 1.00 82.56 848 ASP A N 1
ATOM 6809 C CA . ASP A 1 848 ? 27.254 0.166 -38.701 1.00 82.56 848 ASP A CA 1
ATOM 6810 C C . ASP A 1 848 ? 26.044 0.788 -37.987 1.00 82.56 848 ASP A C 1
ATOM 6812 O O . ASP A 1 848 ? 25.174 1.411 -38.609 1.00 82.56 848 ASP A O 1
ATOM 6816 N N . TYR A 1 849 ? 26.001 0.669 -36.656 1.00 82.25 849 TYR A N 1
ATOM 6817 C CA . TYR A 1 849 ? 24.999 1.339 -35.831 1.00 82.25 849 TYR A CA 1
ATOM 6818 C C . TYR A 1 849 ? 25.104 2.872 -35.960 1.00 82.25 849 TYR A C 1
ATOM 6820 O O . TYR A 1 849 ? 24.094 3.544 -36.200 1.00 82.25 849 TYR A O 1
ATOM 6828 N N . CYS A 1 850 ? 26.323 3.415 -35.877 1.00 77.50 850 CYS A N 1
ATOM 6829 C CA . CYS A 1 850 ? 26.625 4.846 -35.972 1.00 77.50 850 CYS A CA 1
ATOM 6830 C C . CYS A 1 850 ? 26.468 5.442 -37.371 1.00 77.50 850 CYS A C 1
ATOM 6832 O O . CYS A 1 850 ? 26.175 6.627 -37.486 1.00 77.50 850 CYS A O 1
ATOM 6834 N N . ALA A 1 851 ? 26.569 4.659 -38.445 1.00 77.69 851 ALA A N 1
ATOM 6835 C CA . ALA A 1 851 ? 26.331 5.166 -39.801 1.00 77.69 851 ALA A CA 1
ATOM 6836 C C . ALA A 1 851 ? 24.905 5.746 -40.005 1.00 77.69 851 ALA A C 1
ATOM 6838 O O . ALA A 1 851 ? 24.647 6.451 -40.977 1.00 77.69 851 ALA A O 1
ATOM 6839 N N . ASN A 1 852 ? 23.971 5.487 -39.077 1.00 70.69 852 ASN A N 1
ATOM 6840 C CA . ASN A 1 852 ? 22.567 5.918 -39.126 1.00 70.69 852 ASN A CA 1
ATOM 6841 C C . ASN A 1 852 ? 22.201 7.034 -38.115 1.00 70.69 852 ASN A C 1
ATOM 6843 O O . ASN A 1 852 ? 21.025 7.229 -37.796 1.00 70.69 852 ASN A O 1
ATOM 6847 N N . TYR A 1 853 ? 23.199 7.746 -37.600 1.00 61.94 853 TYR A N 1
ATOM 6848 C CA . TYR A 1 853 ? 23.158 8.767 -36.543 1.00 61.94 853 TYR A CA 1
ATOM 6849 C C . TYR A 1 853 ? 22.700 10.109 -37.132 1.00 61.94 853 TYR A C 1
ATOM 6851 O O . TYR A 1 853 ? 23.522 10.865 -37.646 1.00 61.94 853 TYR A O 1
ATOM 6859 N N . PRO A 1 854 ? 21.377 10.350 -37.255 1.00 59.69 854 PRO A N 1
ATOM 6860 C CA . PRO A 1 854 ? 20.520 10.682 -36.110 1.00 59.69 854 PRO A CA 1
ATOM 6861 C C . PRO A 1 854 ? 19.108 10.043 -36.163 1.00 59.69 854 PRO A C 1
ATOM 6863 O O . PRO A 1 854 ? 18.160 10.536 -35.555 1.00 59.69 854 PRO A O 1
ATOM 6866 N N . LYS A 1 855 ? 18.923 8.934 -36.892 1.00 65.19 855 LYS A N 1
ATOM 6867 C CA . LYS A 1 855 ? 17.597 8.325 -37.140 1.00 65.19 855 LYS A CA 1
ATOM 6868 C C . LYS A 1 855 ? 17.108 7.374 -36.034 1.00 65.19 855 LYS A C 1
ATOM 6870 O O . LYS A 1 855 ? 16.011 6.829 -36.145 1.00 65.19 855 LYS A O 1
ATOM 6875 N N . LYS A 1 856 ? 17.901 7.120 -34.988 1.00 81.19 856 LYS A N 1
ATOM 6876 C CA . LYS A 1 856 ? 17.578 6.143 -33.929 1.00 81.19 856 LYS A CA 1
ATOM 6877 C C . LYS A 1 856 ? 16.845 6.796 -32.749 1.00 81.19 856 LYS A C 1
ATOM 6879 O O . LYS A 1 856 ? 17.214 7.885 -32.302 1.00 81.19 856 LYS A O 1
ATOM 6884 N N . SER A 1 857 ? 15.810 6.122 -32.234 1.00 89.94 857 SER A N 1
ATOM 6885 C CA . SER A 1 857 ? 15.078 6.566 -31.040 1.00 89.94 857 SER A CA 1
ATOM 6886 C C . SER A 1 857 ? 15.897 6.347 -29.766 1.00 89.94 857 SER A C 1
ATOM 6888 O O . SER A 1 857 ? 16.757 5.462 -29.730 1.00 89.94 857 SER A O 1
ATOM 6890 N N . PHE A 1 858 ? 15.596 7.097 -28.704 1.00 93.25 858 PHE A N 1
ATOM 6891 C CA . PHE A 1 858 ? 16.265 6.945 -27.412 1.00 93.25 858 PHE A CA 1
ATOM 6892 C C . PHE A 1 858 ? 16.129 5.515 -26.874 1.00 93.25 858 PHE A C 1
ATOM 6894 O O . PHE A 1 858 ? 17.128 4.885 -26.524 1.00 93.25 858 PHE A O 1
ATOM 6901 N N . LEU A 1 859 ? 14.912 4.951 -26.897 1.00 91.44 859 LEU A N 1
ATOM 6902 C CA . LEU A 1 859 ? 14.693 3.571 -26.452 1.00 91.44 859 LEU A CA 1
ATOM 6903 C C . LEU A 1 859 ? 15.402 2.540 -27.330 1.00 91.44 859 LEU A C 1
ATOM 6905 O O . LEU A 1 859 ? 15.841 1.517 -26.813 1.00 91.44 859 LEU A O 1
ATOM 6909 N N . SER A 1 860 ? 15.533 2.776 -28.641 1.00 89.12 860 SER A N 1
ATOM 6910 C CA . SER A 1 860 ? 16.264 1.846 -29.512 1.00 89.12 860 SER A CA 1
ATOM 6911 C C . SER A 1 860 ? 17.750 1.780 -29.148 1.00 89.12 860 SER A C 1
ATOM 6913 O O . SER A 1 860 ? 18.300 0.684 -29.045 1.00 89.12 860 SER A O 1
ATOM 6915 N N . THR A 1 861 ? 18.362 2.925 -28.833 1.00 91.44 861 THR A N 1
ATOM 6916 C CA . THR A 1 861 ? 19.744 2.995 -28.341 1.00 91.44 861 THR A CA 1
ATOM 6917 C C . THR A 1 861 ? 19.875 2.397 -26.948 1.00 91.44 861 THR A C 1
ATOM 6919 O O . THR A 1 861 ? 20.800 1.628 -26.704 1.00 91.44 861 THR A O 1
ATOM 6922 N N . LEU A 1 862 ? 18.919 2.641 -26.048 1.00 91.69 862 LEU A N 1
ATOM 6923 C CA . LEU A 1 862 ? 18.916 1.986 -24.740 1.00 91.69 862 LEU A CA 1
ATOM 6924 C C . LEU A 1 862 ? 18.860 0.460 -24.879 1.00 91.69 862 LEU A C 1
ATOM 6926 O O . LEU A 1 862 ? 19.604 -0.249 -24.205 1.00 91.69 862 LEU A O 1
ATOM 6930 N N . ARG A 1 863 ? 18.019 -0.047 -25.788 1.00 88.25 863 ARG A N 1
ATOM 6931 C CA . ARG A 1 863 ? 17.869 -1.482 -26.072 1.00 88.25 863 ARG A CA 1
ATOM 6932 C C . ARG A 1 863 ? 19.102 -2.094 -26.735 1.00 88.25 863 ARG A C 1
ATOM 6934 O O . ARG A 1 863 ? 19.345 -3.276 -26.518 1.00 88.25 863 ARG A O 1
ATOM 6941 N N . TYR A 1 864 ? 19.903 -1.313 -27.464 1.00 87.94 864 TYR A N 1
ATOM 6942 C CA . TYR A 1 864 ? 21.208 -1.762 -27.968 1.00 87.94 864 TYR A CA 1
ATOM 6943 C C . TYR A 1 864 ? 22.138 -2.167 -26.812 1.00 87.94 864 TYR A C 1
ATOM 6945 O O . TYR A 1 864 ? 22.750 -3.232 -26.847 1.00 87.94 864 TYR A O 1
ATOM 6953 N N . PHE A 1 865 ? 22.182 -1.366 -25.743 1.00 87.94 865 PHE A N 1
ATOM 6954 C CA . PHE A 1 865 ? 22.971 -1.679 -24.545 1.00 87.94 865 PHE A CA 1
ATOM 6955 C C . PHE A 1 865 ? 22.231 -2.585 -23.542 1.00 87.94 865 PHE A C 1
ATOM 6957 O O . PHE A 1 865 ? 22.866 -3.176 -22.666 1.00 87.94 865 PHE A O 1
ATOM 6964 N N . ARG A 1 866 ? 20.897 -2.700 -23.647 1.00 83.94 866 ARG A N 1
ATOM 6965 C CA . ARG A 1 866 ? 20.012 -3.460 -22.742 1.00 83.94 866 ARG A CA 1
ATOM 6966 C C . ARG A 1 866 ? 18.910 -4.239 -23.499 1.00 83.94 866 ARG A C 1
ATOM 6968 O O . ARG A 1 866 ? 17.751 -3.817 -23.483 1.00 83.94 866 ARG A O 1
ATOM 6975 N N . PRO A 1 867 ? 19.222 -5.379 -24.140 1.00 72.62 867 PRO A N 1
ATOM 6976 C CA . PRO A 1 867 ? 18.216 -6.197 -24.828 1.00 72.62 867 PRO A CA 1
ATOM 6977 C C . PRO A 1 867 ? 17.193 -6.824 -23.852 1.00 72.62 867 PRO A C 1
ATOM 6979 O O . PRO A 1 867 ? 17.523 -7.144 -22.713 1.00 72.62 867 PRO A O 1
ATOM 6982 N N . GLN A 1 868 ? 15.934 -6.993 -24.292 1.00 58.41 868 GLN A N 1
ATOM 6983 C CA . GLN A 1 868 ? 14.792 -7.429 -23.454 1.00 58.41 868 GLN A CA 1
ATOM 6984 C C . GLN A 1 868 ? 14.661 -8.956 -23.246 1.00 58.41 868 GLN A C 1
ATOM 6986 O O . GLN A 1 868 ? 13.882 -9.381 -22.394 1.00 58.41 868 GLN A O 1
ATOM 6991 N N . ARG A 1 869 ? 15.371 -9.798 -24.012 1.00 52.62 869 ARG A N 1
ATOM 6992 C CA . ARG A 1 869 ? 15.299 -11.274 -23.924 1.00 52.62 869 ARG A CA 1
ATOM 6993 C C . ARG A 1 869 ? 16.557 -11.858 -23.277 1.00 52.62 869 ARG A C 1
ATOM 6995 O O . ARG A 1 869 ? 17.569 -11.177 -23.195 1.00 52.62 869 ARG A O 1
ATOM 7002 N N . HIS A 1 870 ? 16.492 -13.134 -22.880 1.00 45.72 870 HIS A N 1
ATOM 7003 C CA . HIS A 1 870 ? 17.572 -13.983 -22.333 1.00 45.72 870 HIS A CA 1
ATOM 7004 C C . HIS A 1 870 ? 18.867 -14.078 -23.181 1.00 45.72 870 HIS A C 1
ATOM 7006 O O . HIS A 1 870 ? 19.724 -14.909 -22.884 1.00 45.72 870 HIS A O 1
ATOM 7012 N N . GLU A 1 871 ? 19.041 -13.234 -24.200 1.00 47.75 871 GLU A N 1
ATOM 7013 C CA . GLU A 1 871 ? 20.324 -12.987 -24.851 1.00 47.75 871 GLU A CA 1
ATOM 7014 C C . GLU A 1 871 ? 21.305 -12.490 -23.783 1.00 47.75 871 GLU A C 1
ATOM 7016 O O . GLU A 1 871 ? 21.214 -11.380 -23.257 1.00 47.75 871 GLU A O 1
ATOM 7021 N N . SER A 1 872 ? 22.182 -13.407 -23.384 1.00 47.78 872 SER A N 1
ATOM 7022 C CA . SER A 1 872 ? 23.249 -13.267 -22.401 1.00 47.78 872 SER A CA 1
ATOM 7023 C C . SER A 1 872 ? 23.815 -11.853 -22.333 1.00 47.78 872 SER A C 1
ATOM 7025 O O . SER A 1 872 ? 24.338 -11.377 -23.329 1.00 47.78 872 SER A O 1
ATOM 7027 N N . LYS A 1 873 ? 23.742 -11.229 -21.147 1.00 59.50 873 LYS A N 1
ATOM 7028 C CA . LYS A 1 873 ? 24.521 -10.074 -20.656 1.00 59.50 873 LYS A CA 1
ATOM 7029 C C . LYS A 1 873 ? 25.629 -9.573 -21.611 1.00 59.50 873 LYS A C 1
ATOM 7031 O O . LYS A 1 873 ? 26.805 -9.761 -21.321 1.00 59.50 873 LYS A O 1
ATOM 7036 N N . ILE A 1 874 ? 25.258 -8.922 -22.714 1.00 73.44 874 ILE A N 1
ATOM 7037 C CA . ILE A 1 874 ? 26.210 -8.503 -23.761 1.00 73.44 874 ILE A CA 1
ATOM 7038 C C . ILE A 1 874 ? 27.175 -7.459 -23.186 1.00 73.44 874 ILE A C 1
ATOM 7040 O O . ILE A 1 874 ? 28.377 -7.509 -23.399 1.00 73.44 874 ILE A O 1
ATOM 7044 N N . PHE A 1 875 ? 26.655 -6.592 -22.316 1.00 83.88 875 PHE A N 1
ATOM 7045 C CA . PHE A 1 875 ? 27.440 -5.672 -21.496 1.00 83.88 875 PHE A CA 1
ATOM 7046 C C . PHE A 1 875 ? 27.187 -5.956 -20.002 1.00 83.88 875 PHE A C 1
ATOM 7048 O O . PHE A 1 875 ? 26.443 -5.219 -19.347 1.00 83.88 875 PHE A O 1
ATOM 7055 N N . PRO A 1 876 ? 27.768 -7.030 -19.424 1.00 75.50 876 PRO A N 1
ATOM 7056 C CA . PRO A 1 876 ? 27.391 -7.530 -18.095 1.00 75.50 876 PRO A CA 1
ATOM 7057 C C . PRO A 1 876 ? 27.666 -6.540 -16.964 1.00 75.50 876 PRO A C 1
ATOM 7059 O O . PRO A 1 876 ? 26.971 -6.560 -15.948 1.00 75.50 876 PRO A O 1
ATOM 7062 N N . TYR A 1 877 ? 28.677 -5.689 -17.139 1.00 83.94 877 TYR A N 1
ATOM 7063 C CA . TYR A 1 877 ? 29.203 -4.803 -16.100 1.00 83.94 877 TYR A CA 1
ATOM 7064 C C . TYR A 1 877 ? 28.693 -3.360 -16.198 1.00 83.94 877 TYR A C 1
ATOM 7066 O O . TYR A 1 877 ? 28.898 -2.573 -15.275 1.00 83.94 877 TYR A O 1
ATOM 7074 N N . LEU A 1 878 ? 27.985 -3.018 -17.279 1.00 84.31 878 LEU A N 1
ATOM 7075 C CA . LEU A 1 878 ? 27.382 -1.697 -17.452 1.00 84.31 878 LEU A CA 1
ATOM 7076 C C . LEU A 1 878 ? 26.148 -1.531 -16.544 1.00 84.31 878 LEU A C 1
ATOM 7078 O O . LEU A 1 878 ? 25.933 -0.469 -15.961 1.00 84.31 878 LEU A O 1
ATOM 7082 N N . GLY A 1 879 ? 25.377 -2.608 -16.353 1.00 82.94 879 GLY A N 1
ATOM 7083 C CA . GLY A 1 879 ? 24.177 -2.622 -15.513 1.00 82.94 879 GLY A CA 1
ATOM 7084 C C . GLY A 1 879 ? 23.034 -1.750 -16.054 1.00 82.94 879 GLY A C 1
ATOM 7085 O O . GLY A 1 879 ? 23.181 -1.014 -17.029 1.00 82.94 879 GLY A O 1
ATOM 7086 N N . ALA A 1 880 ? 21.863 -1.818 -15.411 1.00 85.50 880 ALA A N 1
ATOM 7087 C CA . ALA A 1 880 ? 20.674 -1.101 -15.883 1.00 85.50 880 ALA A CA 1
ATOM 7088 C C . ALA A 1 880 ? 20.845 0.429 -15.851 1.00 85.50 880 ALA A C 1
ATOM 7090 O O . ALA A 1 880 ? 20.560 1.109 -16.836 1.00 85.50 880 ALA A O 1
ATOM 7091 N N . LEU A 1 881 ? 21.366 0.954 -14.736 1.00 87.62 881 LEU A N 1
ATOM 7092 C CA . LEU A 1 881 ? 21.572 2.389 -14.545 1.00 87.62 881 LEU A CA 1
ATOM 7093 C C . LEU A 1 881 ? 22.743 2.930 -15.377 1.00 87.62 881 LEU A C 1
ATOM 7095 O O . LEU A 1 881 ? 22.642 4.028 -15.913 1.00 87.62 881 LEU A O 1
ATOM 7099 N N . GLY A 1 882 ? 23.833 2.168 -15.525 1.00 89.69 882 GLY A N 1
ATOM 7100 C CA . GLY A 1 882 ? 24.952 2.575 -16.379 1.00 89.69 882 GLY A CA 1
ATOM 7101 C C . GLY A 1 882 ? 24.564 2.600 -17.856 1.00 89.69 882 GLY A C 1
ATOM 7102 O O . GLY A 1 882 ? 24.943 3.533 -18.554 1.00 89.69 882 GLY A O 1
ATOM 7103 N N . GLY A 1 883 ? 23.737 1.650 -18.315 1.00 91.88 883 GLY A N 1
ATOM 7104 C CA . GLY A 1 883 ? 23.223 1.634 -19.689 1.00 91.88 883 GLY A CA 1
ATOM 7105 C C . GLY A 1 883 ? 22.288 2.808 -19.982 1.00 91.88 883 GLY A C 1
ATOM 7106 O O . GLY A 1 883 ? 22.402 3.446 -21.028 1.00 91.88 883 GLY A O 1
ATOM 7107 N N . PHE A 1 884 ? 21.417 3.150 -19.029 1.00 93.75 884 PHE A N 1
ATOM 7108 C CA . PHE A 1 884 ? 20.588 4.352 -19.117 1.00 93.75 884 PHE A CA 1
ATOM 7109 C C . PHE A 1 884 ? 21.437 5.632 -19.133 1.00 93.75 884 PHE A C 1
ATOM 7111 O O . PHE A 1 884 ? 21.297 6.444 -20.042 1.00 93.75 884 PHE A O 1
ATOM 7118 N N . ALA A 1 885 ? 22.382 5.778 -18.198 1.00 93.50 885 ALA A N 1
ATOM 7119 C CA . ALA A 1 885 ? 23.255 6.949 -18.130 1.00 93.50 885 ALA A CA 1
ATOM 7120 C C . ALA A 1 885 ? 24.127 7.117 -19.385 1.00 93.50 885 ALA A C 1
ATOM 7122 O O . ALA A 1 885 ? 24.290 8.241 -19.856 1.00 93.50 885 ALA A O 1
ATOM 7123 N N . LEU A 1 886 ? 24.646 6.016 -19.942 1.00 95.19 886 LEU A N 1
ATOM 7124 C CA . LEU A 1 886 ? 25.358 6.022 -21.218 1.00 95.19 886 LEU A CA 1
ATOM 7125 C C . LEU A 1 886 ? 24.435 6.495 -22.345 1.00 95.19 886 LEU A C 1
ATOM 7127 O O . LEU A 1 886 ? 24.797 7.400 -23.080 1.00 95.19 886 LEU A O 1
ATOM 7131 N N . THR A 1 887 ? 23.218 5.959 -22.443 1.00 95.25 887 THR A N 1
ATOM 7132 C CA . THR A 1 887 ? 22.255 6.371 -23.481 1.00 95.25 887 THR A CA 1
ATOM 7133 C C . THR A 1 887 ? 21.902 7.858 -23.380 1.00 95.25 887 THR A C 1
ATOM 7135 O O . THR A 1 887 ? 21.839 8.549 -24.392 1.00 95.25 887 THR A O 1
ATOM 7138 N N . CYS A 1 888 ? 21.748 8.382 -22.164 1.00 95.44 888 CYS A N 1
ATOM 7139 C CA . CYS A 1 888 ? 21.576 9.813 -21.930 1.00 95.44 888 CYS A CA 1
ATOM 7140 C C . CYS A 1 888 ? 22.784 10.638 -22.406 1.00 95.44 888 CYS A C 1
ATOM 7142 O O . CYS A 1 888 ? 22.603 11.693 -23.005 1.00 95.44 888 CYS A O 1
ATOM 7144 N N . ASP A 1 889 ? 24.015 10.169 -22.179 1.00 95.50 889 ASP A N 1
ATOM 7145 C CA . ASP A 1 889 ? 25.222 10.846 -22.680 1.00 95.50 889 ASP A CA 1
ATOM 7146 C C . ASP A 1 889 ? 25.299 10.837 -24.202 1.00 95.50 889 ASP A C 1
ATOM 7148 O O . ASP A 1 889 ? 25.637 11.849 -24.809 1.00 95.50 889 ASP A O 1
ATOM 7152 N N . LEU A 1 890 ? 24.944 9.705 -24.807 1.00 94.31 890 LEU A N 1
ATOM 7153 C CA . LEU A 1 890 ? 24.873 9.540 -26.251 1.00 94.31 890 LEU A CA 1
ATOM 7154 C C . LEU A 1 890 ? 23.825 10.487 -26.857 1.00 94.31 890 LEU A C 1
ATOM 7156 O O . LEU A 1 890 ? 24.094 11.111 -27.878 1.00 94.31 890 LEU A O 1
ATOM 7160 N N . ALA A 1 891 ? 22.675 10.677 -26.206 1.00 93.38 891 ALA A N 1
ATOM 7161 C CA . ALA A 1 891 ? 21.672 11.649 -26.637 1.00 93.38 891 ALA A CA 1
ATOM 7162 C C . ALA A 1 891 ? 22.195 13.099 -26.598 1.00 93.38 891 ALA A C 1
ATOM 7164 O O . ALA A 1 891 ? 21.956 13.852 -27.540 1.00 93.38 891 ALA A O 1
ATOM 7165 N N . TYR A 1 892 ? 22.944 13.491 -25.558 1.00 93.19 892 TYR A N 1
ATOM 7166 C CA . TYR A 1 892 ? 23.581 14.818 -25.513 1.00 93.19 892 TYR A CA 1
ATOM 7167 C C . TYR A 1 892 ? 24.706 14.980 -26.536 1.00 93.19 892 TYR A C 1
ATOM 7169 O O . TYR A 1 892 ? 24.862 16.065 -27.088 1.00 93.19 892 TYR A O 1
ATOM 7177 N N . ALA A 1 893 ? 25.455 13.914 -26.821 1.00 92.25 893 ALA A N 1
ATOM 7178 C CA . ALA A 1 893 ? 26.505 13.920 -27.837 1.00 92.25 893 ALA A CA 1
ATOM 7179 C C . ALA A 1 893 ? 25.958 13.908 -29.282 1.00 92.25 893 ALA A C 1
ATOM 7181 O O . ALA A 1 893 ? 26.730 14.069 -30.220 1.00 92.25 893 ALA A O 1
ATOM 7182 N N . GLY A 1 894 ? 24.639 13.742 -29.463 1.00 90.06 894 GLY A N 1
ATOM 7183 C CA . GLY A 1 894 ? 23.959 13.749 -30.763 1.00 90.06 894 GLY A CA 1
ATOM 7184 C C . GLY A 1 894 ? 23.694 12.367 -31.371 1.00 90.06 894 GLY A C 1
ATOM 7185 O O . GLY A 1 894 ? 23.147 12.287 -32.468 1.00 90.06 894 GLY A O 1
ATOM 7186 N N . VAL A 1 895 ? 24.032 11.282 -30.663 1.00 90.12 895 VAL A N 1
ATOM 7187 C CA . VAL A 1 895 ? 24.058 9.890 -31.168 1.00 90.12 895 VAL A CA 1
ATOM 7188 C C . VAL A 1 895 ? 22.712 9.293 -31.444 1.00 90.12 895 VAL A C 1
ATOM 7190 O O . VAL A 1 895 ? 22.518 8.518 -32.382 1.00 90.12 895 VAL A O 1
ATOM 7193 N N . CYS A 1 896 ? 21.759 9.677 -30.629 1.00 91.31 896 CYS A N 1
ATOM 7194 C CA . CYS A 1 896 ? 20.377 9.351 -30.838 1.00 91.31 896 CYS A CA 1
ATOM 7195 C C . CYS A 1 896 ? 19.545 10.566 -30.491 1.00 91.31 896 CYS A C 1
ATOM 7197 O O . CYS A 1 896 ? 20.025 11.507 -29.852 1.00 91.31 896 CYS A O 1
ATOM 7199 N N . ARG A 1 897 ? 18.271 10.536 -30.883 1.00 90.75 897 ARG A N 1
ATOM 7200 C CA . ARG A 1 897 ? 17.367 11.599 -30.457 1.00 90.75 897 ARG A CA 1
ATOM 7201 C C . ARG A 1 897 ? 17.295 11.654 -28.928 1.00 90.75 897 ARG A C 1
ATOM 7203 O O . ARG A 1 897 ? 17.409 10.628 -28.248 1.00 90.75 897 ARG A O 1
ATOM 7210 N N . ARG A 1 898 ? 17.012 12.846 -28.408 1.00 91.50 898 ARG A N 1
ATOM 7211 C CA . ARG A 1 898 ? 16.585 13.016 -27.017 1.00 91.50 898 ARG A CA 1
ATOM 7212 C C . ARG A 1 898 ? 15.275 12.248 -26.759 1.00 91.50 898 ARG A C 1
ATOM 7214 O O . ARG A 1 898 ? 14.455 12.140 -27.674 1.00 91.50 898 ARG A O 1
ATOM 7221 N N . PRO A 1 899 ? 15.073 11.704 -25.548 1.00 94.81 899 PRO A N 1
ATOM 7222 C CA . PRO A 1 899 ? 13.864 10.961 -25.221 1.00 94.81 899 PRO A CA 1
ATOM 7223 C C . PRO A 1 899 ? 12.635 11.862 -25.310 1.00 94.81 899 PRO A C 1
ATOM 7225 O O . PRO A 1 899 ? 12.689 13.042 -24.972 1.00 94.81 899 PRO A O 1
ATOM 7228 N N . THR A 1 900 ? 11.515 11.287 -25.732 1.00 93.75 900 THR A N 1
ATOM 7229 C CA . THR A 1 900 ? 10.191 11.874 -25.480 1.00 93.75 900 THR A CA 1
ATOM 7230 C C . THR A 1 900 ? 9.797 11.691 -24.012 1.00 93.75 900 THR A C 1
ATOM 7232 O O . THR A 1 900 ? 10.405 10.892 -23.295 1.00 93.75 900 THR A O 1
ATOM 7235 N N . VAL A 1 901 ? 8.758 12.400 -23.561 1.00 94.06 901 VAL A N 1
ATOM 7236 C CA . VAL A 1 901 ? 8.226 12.232 -22.200 1.00 94.06 901 VAL A CA 1
ATOM 7237 C C . VAL A 1 901 ? 7.763 10.793 -21.945 1.00 94.06 901 VAL A C 1
ATOM 7239 O O . VAL A 1 901 ? 8.034 10.255 -20.877 1.00 94.06 901 VAL A O 1
ATOM 7242 N N . ASP A 1 902 ? 7.159 10.139 -22.945 1.00 93.75 902 ASP A N 1
ATOM 7243 C CA . ASP A 1 902 ? 6.706 8.747 -22.855 1.00 93.75 902 ASP A CA 1
ATOM 7244 C C . ASP A 1 902 ? 7.888 7.794 -22.646 1.00 93.75 902 ASP A C 1
ATOM 7246 O O . ASP A 1 902 ? 7.883 6.962 -21.739 1.00 93.75 902 ASP A O 1
ATOM 7250 N N . GLU A 1 903 ? 8.946 7.963 -23.447 1.00 94.31 903 GLU A N 1
ATOM 7251 C CA . GLU A 1 903 ? 10.169 7.165 -23.326 1.00 94.31 903 GLU A CA 1
ATOM 7252 C C . GLU A 1 903 ? 10.852 7.384 -21.969 1.00 94.31 903 GLU A C 1
ATOM 7254 O O . GLU A 1 903 ? 11.355 6.430 -21.372 1.00 94.31 903 GLU A O 1
ATOM 7259 N N . MET A 1 904 ? 10.867 8.623 -21.463 1.00 96.06 904 MET A N 1
ATOM 7260 C CA . MET A 1 904 ? 11.446 8.927 -20.155 1.00 96.06 904 MET A CA 1
ATOM 7261 C C . MET A 1 904 ? 10.614 8.341 -19.010 1.00 96.06 904 MET A C 1
ATOM 7263 O O . MET A 1 904 ? 11.177 7.731 -18.101 1.00 96.06 904 MET A O 1
ATOM 7267 N N . ALA A 1 905 ? 9.286 8.469 -19.056 1.00 94.69 905 ALA A N 1
ATOM 7268 C CA . ALA A 1 905 ? 8.394 7.890 -18.057 1.00 94.69 905 ALA A CA 1
ATOM 7269 C C . ALA A 1 905 ? 8.525 6.358 -18.012 1.00 94.69 905 ALA A C 1
ATOM 7271 O O . ALA A 1 905 ? 8.633 5.780 -16.927 1.00 94.69 905 ALA A O 1
ATOM 7272 N N . GLU A 1 906 ? 8.625 5.698 -19.173 1.00 93.44 906 GLU A N 1
ATOM 7273 C CA . GLU A 1 906 ? 8.910 4.262 -19.252 1.00 93.44 906 GLU A CA 1
ATOM 7274 C C . GLU A 1 906 ? 10.251 3.913 -18.587 1.00 93.44 906 GLU A C 1
ATOM 7276 O O . GLU A 1 906 ? 10.317 2.955 -17.812 1.00 93.44 906 GLU A O 1
ATOM 7281 N N . CYS A 1 907 ? 11.301 4.708 -18.827 1.00 93.31 907 CYS A N 1
ATOM 7282 C CA . CYS A 1 907 ? 12.614 4.507 -18.208 1.00 93.31 907 CYS A CA 1
ATOM 7283 C C . CYS A 1 907 ? 12.583 4.692 -16.684 1.00 93.31 907 CYS A C 1
ATOM 7285 O O . CYS A 1 907 ? 13.158 3.875 -15.965 1.00 93.31 907 CYS A O 1
ATOM 7287 N N . ILE A 1 908 ? 11.909 5.730 -16.179 1.00 93.88 908 ILE A N 1
ATOM 7288 C CA . ILE A 1 908 ? 11.795 6.010 -14.738 1.00 93.88 908 ILE A CA 1
ATOM 7289 C C . ILE A 1 908 ? 11.073 4.864 -14.022 1.00 93.88 908 ILE A C 1
ATOM 7291 O O . ILE A 1 908 ? 11.551 4.393 -12.985 1.00 93.88 908 ILE A O 1
ATOM 7295 N N . VAL A 1 909 ? 9.961 4.384 -14.590 1.00 91.06 909 VAL A N 1
ATOM 7296 C CA . VAL A 1 909 ? 9.195 3.254 -14.042 1.00 91.06 909 VAL A CA 1
ATOM 7297 C C . VAL A 1 909 ? 9.995 1.954 -14.110 1.00 91.06 909 VAL A C 1
ATOM 7299 O O . VAL A 1 909 ? 9.965 1.177 -13.161 1.00 91.06 909 VAL A O 1
ATOM 7302 N N . GLU A 1 910 ? 10.717 1.700 -15.205 1.00 88.38 910 GLU A N 1
ATOM 7303 C CA . GLU A 1 910 ? 11.512 0.476 -15.350 1.00 88.38 910 GLU A CA 1
ATOM 7304 C C . GLU A 1 910 ? 12.718 0.441 -14.403 1.00 88.38 910 GLU A C 1
ATOM 7306 O O . GLU A 1 910 ? 13.058 -0.617 -13.871 1.00 88.38 910 GLU A O 1
ATOM 7311 N N . LEU A 1 911 ? 13.387 1.578 -14.197 1.00 87.12 911 LEU A N 1
ATOM 7312 C CA . LEU A 1 911 ? 14.545 1.650 -13.310 1.00 87.12 911 LEU A CA 1
ATOM 7313 C C . LEU A 1 911 ? 14.137 1.544 -11.835 1.00 87.12 911 LEU A C 1
ATOM 7315 O O . LEU A 1 911 ? 14.876 0.922 -11.066 1.00 87.12 911 LEU A O 1
ATOM 7319 N N . ASP A 1 912 ? 13.004 2.147 -11.450 1.00 87.38 912 ASP A N 1
ATOM 7320 C CA . ASP A 1 912 ? 12.498 2.209 -10.068 1.00 87.38 912 ASP A CA 1
ATOM 7321 C C . ASP A 1 912 ? 13.600 2.652 -9.078 1.00 87.38 912 ASP A C 1
ATOM 7323 O O . ASP A 1 912 ? 13.988 1.949 -8.138 1.00 87.38 912 ASP A O 1
ATOM 7327 N N . LYS A 1 913 ? 14.214 3.809 -9.377 1.00 85.50 913 LYS A N 1
ATOM 7328 C CA . LYS A 1 913 ? 15.325 4.414 -8.611 1.00 85.50 913 LYS A CA 1
ATOM 7329 C C . LYS A 1 913 ? 15.009 5.851 -8.172 1.00 85.50 913 LYS A C 1
ATOM 7331 O O . LYS A 1 913 ? 13.869 6.212 -7.896 1.00 85.50 913 LYS A O 1
ATOM 7336 N N . GLY A 1 914 ? 16.055 6.672 -8.047 1.00 85.44 914 GLY A N 1
ATOM 7337 C CA . GLY A 1 914 ? 16.016 7.981 -7.404 1.00 85.44 914 GLY A CA 1
ATOM 7338 C C . GLY A 1 914 ? 15.060 8.981 -8.045 1.00 85.44 914 GLY A C 1
ATOM 7339 O O . GLY A 1 914 ? 14.490 9.771 -7.308 1.00 85.44 914 GLY A O 1
ATOM 7340 N N . ALA A 1 915 ? 14.833 8.940 -9.362 1.00 91.12 915 ALA A N 1
ATOM 7341 C CA . ALA A 1 915 ? 13.894 9.858 -10.008 1.00 91.12 915 ALA A CA 1
ATOM 7342 C C . ALA A 1 915 ? 12.442 9.619 -9.565 1.00 91.12 915 ALA A C 1
ATOM 7344 O O . ALA A 1 915 ? 11.755 10.561 -9.178 1.00 91.12 915 ALA A O 1
ATOM 7345 N N . LEU A 1 916 ? 12.004 8.355 -9.520 1.00 90.62 916 LEU A N 1
ATOM 7346 C CA . LEU A 1 916 ? 10.672 8.000 -9.022 1.00 90.62 916 LEU A CA 1
ATOM 7347 C C . LEU A 1 916 ? 10.523 8.335 -7.531 1.00 90.62 916 LEU A C 1
ATOM 7349 O O . LEU A 1 916 ? 9.497 8.858 -7.107 1.00 90.62 916 LEU A O 1
ATOM 7353 N N . SER A 1 917 ? 11.577 8.100 -6.743 1.00 87.94 917 SER A N 1
ATOM 7354 C CA . SER A 1 917 ? 11.649 8.548 -5.346 1.00 87.94 917 SER A CA 1
ATOM 7355 C C . SER A 1 917 ? 11.528 10.075 -5.224 1.00 87.94 917 SER A C 1
ATOM 7357 O O . SER A 1 917 ? 10.806 10.565 -4.364 1.00 87.94 917 SER A O 1
ATOM 7359 N N . GLY A 1 918 ? 12.176 10.834 -6.112 1.00 89.12 918 GLY A N 1
ATOM 7360 C CA . GLY A 1 918 ? 12.067 12.292 -6.182 1.00 89.12 918 GLY A CA 1
ATOM 7361 C C . GLY A 1 918 ? 10.639 12.763 -6.460 1.00 89.12 918 GLY A C 1
ATOM 7362 O O . GLY A 1 918 ? 10.144 13.625 -5.744 1.00 89.12 918 GLY A O 1
ATOM 7363 N N . LEU A 1 919 ? 9.947 12.152 -7.428 1.00 90.19 919 LEU A N 1
ATOM 7364 C CA . LEU A 1 919 ? 8.545 12.475 -7.736 1.00 90.19 919 LEU A CA 1
ATOM 7365 C C . LEU A 1 919 ? 7.601 12.181 -6.563 1.00 90.19 919 LEU A C 1
ATOM 7367 O O . LEU A 1 919 ? 6.700 12.971 -6.285 1.00 90.19 919 LEU A O 1
ATOM 7371 N N . ARG A 1 920 ? 7.837 11.080 -5.839 1.00 85.38 920 ARG A N 1
ATOM 7372 C CA . ARG A 1 920 ? 7.097 10.745 -4.612 1.00 85.38 920 ARG A CA 1
ATOM 7373 C C . ARG A 1 920 ? 7.342 11.762 -3.500 1.00 85.38 920 ARG A C 1
ATOM 7375 O O . ARG A 1 920 ? 6.400 12.179 -2.839 1.00 85.38 920 ARG A O 1
ATOM 7382 N N . LEU A 1 921 ? 8.590 12.197 -3.316 1.00 82.00 921 LEU A N 1
ATOM 7383 C CA . LEU A 1 921 ? 8.950 13.217 -2.322 1.00 82.00 921 LEU A CA 1
ATOM 7384 C C . LEU A 1 921 ? 8.369 14.598 -2.653 1.00 82.00 921 LEU A C 1
ATOM 7386 O O . LEU A 1 921 ? 8.066 15.356 -1.741 1.00 82.00 921 LEU A O 1
ATOM 7390 N N . LEU A 1 922 ? 8.169 14.904 -3.937 1.00 82.00 922 LEU A N 1
ATOM 7391 C CA . LEU A 1 922 ? 7.437 16.093 -4.391 1.00 82.00 922 LEU A CA 1
ATOM 7392 C C . LEU A 1 922 ? 5.908 15.950 -4.256 1.00 82.00 922 LEU A C 1
ATOM 7394 O O . LEU A 1 922 ? 5.167 16.873 -4.581 1.00 82.00 922 LEU A O 1
ATOM 7398 N N . GLY A 1 923 ? 5.407 14.790 -3.821 1.00 77.69 923 GLY A N 1
ATOM 7399 C CA . GLY A 1 923 ? 3.972 14.522 -3.724 1.00 77.69 923 GLY A CA 1
ATOM 7400 C C . GLY A 1 923 ? 3.252 14.488 -5.077 1.00 77.69 923 GLY A C 1
ATOM 7401 O O . GLY A 1 923 ? 2.033 14.629 -5.110 1.00 77.69 923 GLY A O 1
ATOM 7402 N N . LEU A 1 924 ? 3.990 14.317 -6.181 1.00 83.19 924 LEU A N 1
ATOM 7403 C CA . LEU A 1 924 ? 3.437 14.253 -7.539 1.00 83.19 924 LEU A CA 1
ATOM 7404 C C . LEU A 1 924 ? 3.034 12.828 -7.946 1.00 83.19 924 LEU A C 1
ATOM 7406 O O . LEU A 1 924 ? 2.307 12.654 -8.916 1.00 83.19 924 LEU A O 1
ATOM 7410 N N . VAL A 1 925 ? 3.512 11.817 -7.213 1.00 82.81 925 VAL A N 1
ATOM 7411 C CA . VAL A 1 925 ? 3.179 10.396 -7.395 1.00 82.81 925 VAL A CA 1
ATOM 7412 C C . VAL A 1 925 ? 2.920 9.772 -6.019 1.00 82.81 925 VAL A C 1
ATOM 7414 O O . VAL A 1 925 ? 3.672 10.024 -5.076 1.00 82.81 925 VAL A O 1
ATOM 7417 N N . GLU A 1 926 ? 1.865 8.964 -5.882 1.00 71.44 926 GLU A N 1
ATOM 7418 C CA . GLU A 1 926 ? 1.443 8.394 -4.594 1.00 71.44 926 GLU A CA 1
ATOM 7419 C C . GLU A 1 926 ? 2.388 7.301 -4.054 1.00 71.44 926 GLU A C 1
ATOM 7421 O O . GLU A 1 926 ? 3.004 6.526 -4.792 1.00 71.44 926 GLU A O 1
ATOM 7426 N N . VAL A 1 927 ? 2.465 7.200 -2.722 1.00 53.69 927 VAL A N 1
ATOM 7427 C CA . VAL A 1 927 ? 3.207 6.152 -2.008 1.00 53.69 927 VAL A CA 1
ATOM 7428 C C . VAL A 1 927 ? 2.227 5.056 -1.570 1.00 53.69 927 VAL A C 1
ATOM 7430 O O . VAL A 1 927 ? 1.481 5.232 -0.615 1.00 53.69 927 VAL A O 1
ATOM 7433 N N . GLY A 1 928 ? 2.243 3.902 -2.247 1.00 47.06 928 GLY A N 1
ATOM 7434 C CA . GLY A 1 928 ? 1.656 2.651 -1.732 1.00 47.06 928 GLY A CA 1
ATOM 7435 C C . GLY A 1 928 ? 0.449 2.069 -2.479 1.00 47.06 928 GLY A C 1
ATOM 7436 O O . GLY A 1 928 ? 0.224 0.866 -2.389 1.00 47.06 928 GLY A O 1
ATOM 7437 N N . THR A 1 929 ? -0.287 2.843 -3.277 1.00 42.19 929 THR A N 1
ATOM 7438 C CA . THR A 1 929 ? -1.387 2.330 -4.128 1.00 42.19 929 THR A CA 1
ATOM 7439 C C . THR A 1 929 ? -0.871 1.682 -5.420 1.00 42.19 929 THR A C 1
ATOM 7441 O O . THR A 1 929 ? -1.511 0.801 -5.994 1.00 42.19 929 THR A O 1
ATOM 7444 N N . GLU A 1 930 ? 0.337 2.048 -5.854 1.00 46.66 930 GLU A N 1
ATOM 7445 C CA . GLU A 1 930 ? 0.890 1.629 -7.140 1.00 46.66 930 GLU A CA 1
ATOM 7446 C C . GLU A 1 930 ? 1.569 0.252 -7.152 1.00 46.66 930 GLU A C 1
ATOM 7448 O O . GLU A 1 930 ? 1.785 -0.289 -8.233 1.00 46.66 930 GLU A O 1
ATOM 7453 N N . GLU A 1 931 ? 1.915 -0.378 -6.024 1.00 46.03 931 GLU A N 1
ATOM 7454 C CA . GLU A 1 931 ? 2.587 -1.697 -6.072 1.00 46.03 931 GLU A CA 1
ATOM 7455 C C . GLU A 1 931 ? 1.743 -2.768 -6.791 1.00 46.03 931 GLU A C 1
ATOM 7457 O O . GLU A 1 931 ? 2.303 -3.659 -7.427 1.00 46.03 931 GLU A O 1
ATOM 7462 N N . THR A 1 932 ? 0.414 -2.611 -6.798 1.00 45.53 932 THR A N 1
ATOM 7463 C CA . THR A 1 932 ? -0.544 -3.476 -7.511 1.00 45.53 932 THR A CA 1
ATOM 7464 C C . THR A 1 932 ? -1.021 -2.912 -8.859 1.00 45.53 932 THR A C 1
ATOM 7466 O O . THR A 1 932 ? -1.719 -3.602 -9.604 1.00 45.53 932 THR A O 1
ATOM 7469 N N . ALA A 1 933 ? -0.641 -1.680 -9.217 1.00 58.66 933 ALA A N 1
ATOM 7470 C CA . ALA A 1 933 ? -1.050 -1.050 -10.468 1.00 58.66 933 ALA A CA 1
ATOM 7471 C C . ALA A 1 933 ? -0.289 -1.629 -11.673 1.00 58.66 933 ALA A C 1
ATOM 7473 O O . ALA A 1 933 ? 0.925 -1.844 -11.641 1.00 58.66 933 ALA A O 1
ATOM 7474 N N . SER A 1 934 ? -1.005 -1.834 -12.782 1.00 76.44 934 SER A N 1
ATOM 7475 C CA . SER A 1 934 ? -0.421 -2.237 -14.068 1.00 76.44 934 SER A CA 1
ATOM 7476 C C . SER A 1 934 ? 0.675 -1.261 -14.514 1.00 76.44 934 SER A C 1
ATOM 7478 O O . SER A 1 934 ? 0.478 -0.051 -14.395 1.00 76.44 934 SER A O 1
ATOM 7480 N N . ARG A 1 935 ? 1.768 -1.760 -15.119 1.00 81.56 935 ARG A N 1
ATOM 7481 C CA . ARG A 1 935 ? 2.897 -0.942 -15.623 1.00 81.56 935 ARG A CA 1
ATOM 7482 C C . ARG A 1 935 ? 2.442 0.284 -16.428 1.00 81.56 935 ARG A C 1
ATOM 7484 O O . ARG A 1 935 ? 2.975 1.359 -16.204 1.00 81.56 935 ARG A O 1
ATOM 7491 N N . GLY A 1 936 ? 1.432 0.143 -17.294 1.00 83.00 936 GLY A N 1
ATOM 7492 C CA . GLY A 1 936 ? 0.902 1.257 -18.095 1.00 83.00 936 GLY A CA 1
ATOM 7493 C C . GLY A 1 936 ? 0.353 2.421 -17.259 1.00 83.00 936 GLY A C 1
ATOM 7494 O O . GLY A 1 936 ? 0.667 3.568 -17.540 1.00 83.00 936 GLY A O 1
ATOM 7495 N N . ARG A 1 937 ? -0.372 2.135 -16.168 1.00 82.50 937 ARG A N 1
ATOM 7496 C CA . ARG A 1 937 ? -0.890 3.177 -15.261 1.00 82.50 937 ARG A CA 1
ATOM 7497 C C . ARG A 1 937 ? 0.226 3.935 -14.541 1.00 82.50 937 ARG A C 1
ATOM 7499 O O . ARG A 1 937 ? 0.124 5.144 -14.395 1.00 82.50 937 ARG A O 1
ATOM 7506 N N . LYS A 1 938 ? 1.305 3.246 -14.151 1.00 84.69 938 LYS A N 1
ATOM 7507 C CA . LYS A 1 938 ? 2.484 3.894 -13.546 1.00 84.69 938 LYS A CA 1
ATOM 7508 C C . LYS A 1 938 ? 3.179 4.838 -14.522 1.00 84.69 938 LYS A C 1
ATOM 7510 O O . LYS A 1 938 ? 3.628 5.905 -14.129 1.00 84.69 938 LYS A O 1
ATOM 7515 N N . VAL A 1 939 ? 3.289 4.429 -15.788 1.00 90.56 939 VAL A N 1
ATOM 7516 C CA . VAL A 1 939 ? 3.919 5.251 -16.831 1.00 90.56 939 VAL A CA 1
ATOM 7517 C C . VAL A 1 939 ? 3.109 6.524 -17.069 1.00 90.56 939 VAL A C 1
ATOM 7519 O O . VAL A 1 939 ? 3.701 7.598 -17.077 1.00 90.56 939 VAL A O 1
ATOM 7522 N N . GLU A 1 940 ? 1.780 6.430 -17.167 1.00 89.88 940 GLU A N 1
ATOM 7523 C CA . GLU A 1 940 ? 0.928 7.622 -17.301 1.00 89.88 940 GLU A CA 1
ATOM 7524 C C . GLU A 1 940 ? 1.006 8.540 -16.073 1.00 89.88 940 GLU A C 1
ATOM 7526 O O . GLU A 1 940 ? 1.216 9.739 -16.230 1.00 89.88 940 GLU A O 1
ATOM 7531 N N . ALA A 1 941 ? 0.966 7.996 -14.851 1.00 86.88 941 ALA A N 1
ATOM 7532 C CA . ALA A 1 941 ? 1.108 8.802 -13.634 1.00 86.88 941 ALA A CA 1
ATOM 7533 C C . ALA A 1 941 ? 2.453 9.555 -13.582 1.00 86.88 941 ALA A C 1
ATOM 7535 O O . ALA A 1 941 ? 2.504 10.747 -13.280 1.00 86.88 941 ALA A O 1
ATOM 7536 N N . VAL A 1 942 ? 3.558 8.886 -13.935 1.00 93.38 942 VAL A N 1
ATOM 7537 C CA . VAL A 1 942 ? 4.885 9.520 -14.012 1.00 93.38 942 VAL A CA 1
ATOM 7538 C C . VAL A 1 942 ? 4.936 10.578 -15.115 1.00 93.38 942 VAL A C 1
ATOM 7540 O O . VAL A 1 942 ? 5.528 11.638 -14.916 1.00 93.38 942 VAL A O 1
ATOM 7543 N N . LYS A 1 943 ? 4.316 10.327 -16.269 1.00 93.81 943 LYS A N 1
ATOM 7544 C CA . LYS A 1 943 ? 4.243 11.284 -17.378 1.00 93.81 943 LYS A CA 1
ATOM 7545 C C . LYS A 1 943 ? 3.489 12.555 -16.983 1.00 93.81 943 LYS A C 1
ATOM 7547 O O . LYS A 1 943 ? 3.997 13.655 -17.209 1.00 93.81 943 LYS A O 1
ATOM 7552 N N . GLU A 1 944 ? 2.322 12.418 -16.360 1.00 88.75 944 GLU A N 1
ATOM 7553 C CA . GLU A 1 944 ? 1.546 13.548 -15.838 1.00 88.75 944 GLU A CA 1
ATOM 7554 C C . GLU A 1 944 ? 2.341 14.328 -14.783 1.00 88.75 944 GLU A C 1
ATOM 7556 O O . GLU A 1 944 ? 2.423 15.559 -14.845 1.00 88.75 944 GLU A O 1
ATOM 7561 N N . ALA A 1 945 ? 3.012 13.619 -13.871 1.00 90.88 945 ALA A N 1
ATOM 7562 C CA . ALA A 1 945 ? 3.863 14.220 -12.851 1.00 90.88 945 ALA A CA 1
ATOM 7563 C C . ALA A 1 945 ? 5.021 15.036 -13.454 1.00 90.88 945 ALA A C 1
ATOM 7565 O O . ALA A 1 945 ? 5.287 16.152 -13.001 1.00 90.88 945 ALA A O 1
ATOM 7566 N N . LEU A 1 946 ? 5.686 14.524 -14.497 1.00 94.06 946 LEU A N 1
ATOM 7567 C CA . LEU A 1 946 ? 6.759 15.237 -15.199 1.00 94.06 946 LEU A CA 1
ATOM 7568 C C . LEU A 1 946 ? 6.251 16.517 -15.875 1.00 94.06 946 LEU A C 1
ATOM 7570 O O . LEU A 1 946 ? 6.877 17.568 -15.735 1.00 94.06 946 LEU A O 1
ATOM 7574 N N . HIS A 1 947 ? 5.112 16.460 -16.570 1.00 92.25 947 HIS A N 1
ATOM 7575 C CA . HIS A 1 947 ? 4.508 17.649 -17.178 1.00 92.25 947 HIS A CA 1
ATOM 7576 C C . HIS A 1 947 ? 4.105 18.691 -16.133 1.00 92.25 947 HIS A C 1
ATOM 7578 O O . HIS A 1 947 ? 4.402 19.876 -16.301 1.00 92.25 947 HIS A O 1
ATOM 7584 N N . SER A 1 948 ? 3.479 18.246 -15.042 1.00 88.44 948 SER A N 1
ATOM 7585 C CA . SER A 1 948 ? 3.095 19.109 -13.925 1.00 88.44 948 SER A CA 1
ATOM 7586 C C . SER A 1 948 ? 4.314 19.803 -13.313 1.00 88.44 948 SER A C 1
ATOM 7588 O O . SER A 1 948 ? 4.295 21.018 -13.116 1.00 88.44 948 SER A O 1
ATOM 7590 N N . LEU A 1 949 ? 5.401 19.063 -13.067 1.00 91.31 949 LEU A N 1
ATOM 7591 C CA . LEU A 1 949 ? 6.635 19.627 -12.523 1.00 91.31 949 LEU A CA 1
ATOM 7592 C C . LEU A 1 949 ? 7.237 20.685 -13.454 1.00 91.31 949 LEU A C 1
ATOM 7594 O O . LEU A 1 949 ? 7.620 21.753 -12.988 1.00 91.31 949 LEU A O 1
ATOM 7598 N N . VAL A 1 950 ? 7.284 20.432 -14.766 1.00 91.94 950 VAL A N 1
ATOM 7599 C CA . VAL A 1 950 ? 7.776 21.422 -15.741 1.00 91.94 950 VAL A CA 1
ATOM 7600 C C . VAL A 1 950 ? 6.935 22.692 -15.720 1.00 91.94 950 VAL A C 1
ATOM 7602 O O . VAL A 1 950 ? 7.505 23.781 -15.711 1.00 91.94 950 VAL A O 1
ATOM 7605 N N . GLY A 1 951 ? 5.605 22.570 -15.691 1.00 88.44 951 GLY A N 1
ATOM 7606 C CA . GLY A 1 951 ? 4.708 23.724 -15.587 1.00 88.44 951 GLY A CA 1
ATOM 7607 C C . GLY A 1 951 ? 5.007 24.564 -14.345 1.00 88.44 951 GLY A C 1
ATOM 7608 O O . GLY A 1 951 ? 5.242 25.764 -14.450 1.00 88.44 951 GLY A O 1
ATOM 7609 N N . GLN A 1 952 ? 5.124 23.912 -13.186 1.00 88.06 952 GLN A N 1
ATOM 7610 C CA . GLN A 1 952 ? 5.430 24.581 -11.918 1.00 88.06 952 GLN A CA 1
ATOM 7611 C C . GLN A 1 952 ? 6.819 25.241 -11.916 1.00 88.06 952 GLN A C 1
ATOM 7613 O O . GLN A 1 952 ? 6.980 26.345 -11.397 1.00 88.06 952 GLN A O 1
ATOM 7618 N N . LEU A 1 953 ? 7.832 24.604 -12.513 1.00 89.31 953 LEU A N 1
ATOM 7619 C CA . LEU A 1 953 ? 9.176 25.179 -12.619 1.00 89.31 953 LEU A CA 1
ATOM 7620 C C . LEU A 1 953 ? 9.212 26.391 -13.555 1.00 89.31 953 LEU A C 1
ATOM 7622 O O . LEU A 1 953 ? 9.892 27.360 -13.233 1.00 89.31 953 LEU A O 1
ATOM 7626 N N . LYS A 1 954 ? 8.447 26.377 -14.654 1.00 89.25 954 LYS A N 1
ATOM 7627 C CA . LYS A 1 954 ? 8.303 27.537 -15.550 1.00 89.25 954 LYS A CA 1
ATOM 7628 C C . LYS A 1 954 ? 7.641 28.735 -14.867 1.00 89.25 954 LYS A C 1
ATOM 7630 O O . LYS A 1 954 ? 7.987 29.866 -15.175 1.00 89.25 954 LYS A O 1
ATOM 7635 N N . GLU A 1 955 ? 6.717 28.490 -13.940 1.00 86.88 955 GLU A N 1
ATOM 7636 C CA . GLU A 1 955 ? 6.095 29.543 -13.123 1.00 86.88 955 GLU A CA 1
ATOM 7637 C C . GLU A 1 955 ? 7.032 30.063 -12.018 1.00 86.88 955 GLU A C 1
ATOM 7639 O O . GLU A 1 955 ? 6.940 31.220 -11.618 1.00 86.88 955 GLU A O 1
ATOM 7644 N N . THR A 1 956 ? 7.930 29.212 -11.509 1.00 86.50 956 THR A N 1
ATOM 7645 C CA . THR A 1 956 ? 8.772 29.519 -10.337 1.00 86.50 956 THR A CA 1
ATOM 7646 C C . THR A 1 956 ? 10.133 30.129 -10.697 1.00 86.50 956 THR A C 1
ATOM 7648 O O . THR A 1 956 ? 10.711 30.870 -9.895 1.00 86.50 956 THR A O 1
ATOM 7651 N N . LEU A 1 957 ? 10.685 29.783 -11.862 1.00 87.12 957 LEU A N 1
ATOM 7652 C CA . LEU A 1 957 ? 11.997 30.227 -12.343 1.00 87.12 957 LEU A CA 1
ATOM 7653 C C . LEU A 1 957 ? 11.845 31.352 -13.368 1.00 87.12 957 LEU A C 1
ATOM 7655 O O . LEU A 1 957 ? 10.974 31.298 -14.234 1.00 87.12 957 LEU A O 1
ATOM 7659 N N . THR A 1 958 ? 12.741 32.334 -13.327 1.00 90.00 958 THR A N 1
ATOM 7660 C CA . THR A 1 958 ? 12.835 33.377 -14.362 1.00 90.00 958 THR A CA 1
ATOM 7661 C C . THR A 1 958 ? 13.294 32.788 -15.701 1.00 90.00 958 THR A C 1
ATOM 7663 O O . THR A 1 958 ? 13.949 31.747 -15.728 1.00 90.00 958 THR A O 1
ATOM 7666 N N . GLU A 1 959 ? 13.008 33.451 -16.825 1.00 86.94 959 GLU A N 1
ATOM 7667 C CA . GLU A 1 959 ? 13.456 32.988 -18.154 1.00 86.94 959 GLU A CA 1
ATOM 7668 C C . GLU A 1 959 ? 14.983 32.808 -18.227 1.00 86.94 959 GLU A C 1
ATOM 7670 O O . GLU A 1 959 ? 15.470 31.823 -18.784 1.00 86.94 959 GLU A O 1
ATOM 7675 N N . THR A 1 960 ? 15.739 33.703 -17.583 1.00 89.19 960 THR A N 1
ATOM 7676 C CA . THR A 1 960 ? 17.200 33.608 -17.469 1.00 89.19 960 THR A CA 1
ATOM 7677 C C . THR A 1 960 ? 17.627 32.352 -16.712 1.00 89.19 960 THR A C 1
ATOM 7679 O O . THR A 1 960 ? 18.494 31.621 -17.184 1.00 89.19 960 THR A O 1
ATOM 7682 N N . GLU A 1 961 ? 16.997 32.053 -15.571 1.00 89.81 961 GLU A N 1
ATOM 7683 C CA . GLU A 1 961 ? 17.276 30.833 -14.799 1.00 89.81 961 GLU A CA 1
ATOM 7684 C C . GLU A 1 961 ? 16.912 29.572 -15.596 1.00 89.81 961 GLU A C 1
ATOM 7686 O O . GLU A 1 961 ? 17.682 28.613 -15.629 1.00 89.81 961 GLU A O 1
ATOM 7691 N N . GLN A 1 962 ? 15.767 29.573 -16.284 1.00 89.81 962 GLN A N 1
ATOM 7692 C CA . GLN A 1 962 ? 15.341 28.452 -17.126 1.00 89.81 962 GLN A CA 1
ATOM 7693 C C . GLN A 1 962 ? 16.354 28.171 -18.245 1.00 89.81 962 GLN A C 1
ATOM 7695 O O . GLN A 1 962 ? 16.677 27.006 -18.502 1.00 89.81 962 GLN A O 1
ATOM 7700 N N . SER A 1 963 ? 16.878 29.226 -18.877 1.00 88.19 963 SER A N 1
ATOM 7701 C CA . SER A 1 963 ? 17.917 29.117 -19.904 1.00 88.19 963 SER A CA 1
ATOM 7702 C C . SER A 1 963 ? 19.257 28.660 -19.325 1.00 88.19 963 SER A C 1
ATOM 7704 O O . SER A 1 963 ? 19.922 27.834 -19.943 1.00 88.19 963 SER A O 1
ATOM 7706 N N . ALA A 1 964 ? 19.653 29.160 -18.150 1.00 88.00 964 ALA A N 1
ATOM 7707 C CA . ALA A 1 964 ? 20.929 28.823 -17.517 1.00 88.00 964 ALA A CA 1
ATOM 7708 C C . ALA A 1 964 ? 21.003 27.348 -17.085 1.00 88.00 964 ALA A C 1
ATOM 7710 O O . ALA A 1 964 ? 22.028 26.696 -17.266 1.00 88.00 964 ALA A O 1
ATOM 7711 N N . VAL A 1 965 ? 19.902 26.794 -16.563 1.00 88.19 965 VAL A N 1
ATOM 7712 C CA . VAL A 1 965 ? 19.812 25.365 -16.201 1.00 88.19 965 VAL A CA 1
ATOM 7713 C C . VAL A 1 965 ? 19.638 24.478 -17.444 1.00 88.19 965 VAL A C 1
ATOM 7715 O O . VAL A 1 965 ? 19.970 23.294 -17.415 1.00 88.19 965 VAL A O 1
ATOM 7718 N N . GLY A 1 966 ? 19.129 25.035 -18.547 1.00 88.06 966 GLY A N 1
ATOM 7719 C CA . GLY A 1 966 ? 18.791 24.275 -19.751 1.00 88.06 966 GLY A CA 1
ATOM 7720 C C . GLY A 1 966 ? 17.485 23.488 -19.607 1.00 88.06 966 GLY A C 1
ATOM 7721 O O . GLY A 1 966 ? 17.378 22.374 -20.113 1.00 88.06 966 GLY A O 1
ATOM 7722 N N . LEU A 1 967 ? 16.485 24.047 -18.908 1.00 87.69 967 LEU A N 1
ATOM 7723 C CA . LEU A 1 967 ? 15.180 23.398 -18.687 1.00 87.69 967 LEU A CA 1
ATOM 7724 C C . LEU A 1 967 ? 14.463 23.060 -20.007 1.00 87.69 967 LEU A C 1
ATOM 7726 O O . LEU A 1 967 ? 13.700 22.093 -20.072 1.00 87.69 967 LEU A O 1
ATOM 7730 N N . THR A 1 968 ? 14.702 23.851 -21.055 1.00 84.44 968 THR A N 1
ATOM 7731 C CA . THR A 1 968 ? 14.133 23.652 -22.392 1.00 84.44 968 THR A CA 1
ATOM 7732 C C . THR A 1 968 ? 15.229 23.536 -23.446 1.00 84.44 968 THR A C 1
ATOM 7734 O O . THR A 1 968 ? 16.283 24.161 -23.342 1.00 84.44 968 THR A O 1
ATOM 7737 N N . VAL A 1 969 ? 14.979 22.717 -24.469 1.00 73.12 969 VAL A N 1
ATOM 7738 C CA . VAL A 1 969 ? 15.813 22.594 -25.665 1.00 73.12 969 VAL A CA 1
ATOM 7739 C C . VAL A 1 969 ? 14.916 22.726 -26.894 1.00 73.12 969 VAL A C 1
ATOM 7741 O O . VAL A 1 969 ? 14.181 21.799 -27.245 1.00 73.12 969 VAL A O 1
ATOM 7744 N N . GLY A 1 970 ? 14.962 23.895 -27.537 1.00 76.19 970 GLY A N 1
ATOM 7745 C CA . GLY A 1 970 ? 13.927 24.298 -28.494 1.00 76.19 970 GLY A CA 1
ATOM 7746 C C . GLY A 1 970 ? 12.577 24.440 -27.784 1.00 76.19 970 GLY A C 1
ATOM 7747 O O . GLY A 1 970 ? 12.522 24.936 -26.663 1.00 76.19 970 GLY A O 1
ATOM 7748 N N . ASP A 1 971 ? 11.505 23.929 -28.393 1.00 70.81 971 ASP A N 1
ATOM 7749 C CA . ASP A 1 971 ? 10.146 24.013 -27.829 1.00 70.81 971 ASP A CA 1
ATOM 7750 C C . ASP A 1 971 ? 9.841 22.948 -26.753 1.00 70.81 971 ASP A C 1
ATOM 7752 O O . ASP A 1 971 ? 8.763 22.945 -26.155 1.00 70.81 971 ASP A O 1
ATOM 7756 N N . ASN A 1 972 ? 10.774 22.025 -26.486 1.00 83.44 972 ASN A N 1
ATOM 7757 C CA . ASN A 1 972 ? 10.558 20.871 -25.609 1.00 83.44 972 ASN A CA 1
ATOM 7758 C C . ASN A 1 972 ? 11.365 20.960 -24.307 1.00 83.44 972 ASN A C 1
ATOM 7760 O O . ASN A 1 972 ? 12.444 21.543 -24.270 1.00 83.44 972 ASN A O 1
ATOM 7764 N N . ALA A 1 973 ? 10.867 20.336 -23.236 1.00 90.06 973 ALA A N 1
ATOM 7765 C CA . ALA A 1 973 ? 11.607 20.214 -21.979 1.00 90.06 973 ALA A CA 1
ATOM 7766 C C . ALA A 1 973 ? 12.763 19.202 -22.089 1.00 90.06 973 ALA A C 1
ATOM 7768 O O . ALA A 1 973 ? 12.654 18.198 -22.801 1.00 90.06 973 ALA A O 1
ATOM 7769 N N . ASP A 1 974 ? 13.850 19.430 -21.349 1.00 94.25 974 ASP A N 1
ATOM 7770 C CA . ASP A 1 974 ? 14.926 18.446 -21.215 1.00 94.25 974 ASP A CA 1
ATOM 7771 C C . ASP A 1 974 ? 14.562 17.385 -20.162 1.00 94.25 974 ASP A C 1
ATOM 7773 O O . ASP A 1 974 ? 14.796 17.522 -18.958 1.00 94.25 974 ASP A O 1
ATOM 7777 N N . TRP A 1 975 ? 13.974 16.286 -20.632 1.00 95.25 975 TRP A N 1
ATOM 7778 C CA . TRP A 1 975 ? 13.555 15.181 -19.771 1.00 95.25 975 TRP A CA 1
ATOM 7779 C C . TRP A 1 975 ? 14.727 14.442 -19.110 1.00 95.25 975 TRP A C 1
ATOM 7781 O O . TRP A 1 975 ? 14.543 13.862 -18.040 1.00 95.25 975 TRP A O 1
ATOM 7791 N N . ILE A 1 976 ? 15.927 14.462 -19.709 1.00 95.81 976 ILE A N 1
ATOM 7792 C CA . ILE A 1 976 ? 17.119 13.835 -19.117 1.00 95.81 976 ILE A CA 1
ATOM 7793 C C . ILE A 1 976 ? 17.586 14.660 -17.915 1.00 95.81 976 ILE A C 1
ATOM 7795 O O . ILE A 1 976 ? 17.892 14.100 -16.860 1.00 95.81 976 ILE A O 1
ATOM 7799 N N . LEU A 1 977 ? 17.613 15.988 -18.060 1.00 94.94 977 LEU A N 1
ATOM 7800 C CA . LEU A 1 977 ? 17.922 16.909 -16.968 1.00 94.94 977 LEU A CA 1
ATOM 7801 C C . LEU A 1 977 ? 16.948 16.736 -15.797 1.00 94.94 977 LEU A C 1
ATOM 7803 O O . LEU A 1 977 ? 17.385 16.685 -14.645 1.00 94.94 977 LEU A O 1
ATOM 7807 N N . LEU A 1 978 ? 15.646 16.621 -16.080 1.00 94.75 978 LEU A N 1
ATOM 7808 C CA . LEU A 1 978 ? 14.614 16.452 -15.052 1.00 94.75 978 LEU A CA 1
ATOM 7809 C C . LEU A 1 978 ? 14.750 15.127 -14.300 1.00 94.75 978 LEU A C 1
ATOM 7811 O O . LEU A 1 978 ? 14.749 15.139 -13.070 1.00 94.75 978 LEU A O 1
ATOM 7815 N N . GLU A 1 979 ? 14.917 14.002 -15.003 1.00 95.38 979 GLU A N 1
ATOM 7816 C CA . GLU A 1 979 ? 15.145 12.693 -14.371 1.00 95.38 979 GLU A CA 1
ATOM 7817 C C . GLU A 1 979 ? 16.362 12.734 -13.441 1.00 95.38 979 GLU A C 1
ATOM 7819 O O . GLU A 1 979 ? 16.276 12.359 -12.265 1.00 95.38 979 GLU A O 1
ATOM 7824 N N . HIS A 1 980 ? 17.480 13.267 -13.941 1.00 94.50 980 HIS A N 1
ATOM 7825 C CA . HIS A 1 980 ? 18.717 13.344 -13.174 1.00 94.50 980 HIS A CA 1
ATOM 7826 C C . HIS A 1 980 ? 18.554 14.272 -11.966 1.00 94.50 980 HIS A C 1
ATOM 7828 O O . HIS A 1 980 ? 18.933 13.898 -10.854 1.00 94.50 980 HIS A O 1
ATOM 7834 N N . SER A 1 981 ? 17.924 15.437 -12.148 1.00 95.38 981 SER A N 1
ATOM 7835 C CA . SER A 1 981 ? 17.633 16.393 -11.072 1.00 95.38 981 SER A CA 1
ATOM 7836 C C . SER A 1 981 ? 16.755 15.784 -9.980 1.00 95.38 981 SER A C 1
ATOM 7838 O O . SER A 1 981 ? 17.067 15.934 -8.801 1.00 95.38 981 SER A O 1
ATOM 7840 N N . LEU A 1 982 ? 15.711 15.030 -10.341 1.00 95.12 982 LEU A N 1
ATOM 7841 C CA . LEU A 1 982 ? 14.853 14.306 -9.393 1.00 95.12 982 LEU A CA 1
ATOM 7842 C C . LEU A 1 982 ? 15.644 13.281 -8.574 1.00 95.12 982 LEU A C 1
ATOM 7844 O O . LEU A 1 982 ? 15.457 13.165 -7.359 1.00 95.12 982 LEU A O 1
ATOM 7848 N N . CYS A 1 983 ? 16.586 12.582 -9.213 1.00 92.94 983 CYS A N 1
ATOM 7849 C CA . CYS A 1 983 ? 17.486 11.661 -8.525 1.00 92.94 983 CYS A CA 1
ATOM 7850 C C . CYS A 1 983 ? 18.365 12.376 -7.486 1.00 92.94 983 CYS A C 1
ATOM 7852 O O . CYS A 1 983 ? 18.567 11.849 -6.388 1.00 92.94 983 CYS A O 1
ATOM 7854 N N . LYS A 1 984 ? 18.881 13.569 -7.807 1.00 92.94 984 LYS A N 1
ATOM 7855 C CA . LYS A 1 984 ? 19.699 14.372 -6.883 1.00 92.94 984 LYS A CA 1
ATOM 7856 C C . LYS A 1 984 ? 18.876 14.985 -5.759 1.00 92.94 984 LYS A C 1
ATOM 7858 O O . LYS A 1 984 ? 19.282 14.891 -4.603 1.00 92.94 984 LYS A O 1
ATOM 7863 N N . PHE A 1 985 ? 17.693 15.499 -6.077 1.00 92.75 985 PHE A N 1
ATOM 7864 C CA . PHE A 1 985 ? 16.755 16.059 -5.111 1.00 92.75 985 PHE A CA 1
ATOM 7865 C C . PHE A 1 985 ? 16.409 15.051 -4.013 1.00 92.75 985 PHE A C 1
ATOM 7867 O O . PHE A 1 985 ? 16.550 15.340 -2.825 1.00 92.75 985 PHE A O 1
ATOM 7874 N N . SER A 1 986 ? 16.080 13.811 -4.398 1.00 89.94 986 SER A N 1
ATOM 7875 C CA . SER A 1 986 ? 15.819 12.747 -3.426 1.00 89.94 986 SER A CA 1
ATOM 7876 C C . SER A 1 986 ? 17.023 12.471 -2.512 1.00 89.94 986 SER A C 1
ATOM 7878 O O . SER A 1 986 ? 16.848 12.215 -1.322 1.00 89.94 986 SER A O 1
ATOM 7880 N N . ARG A 1 987 ? 18.259 12.551 -3.025 1.00 88.75 987 ARG A N 1
ATOM 7881 C CA . ARG A 1 987 ? 19.478 12.362 -2.215 1.00 88.75 987 ARG A CA 1
ATOM 7882 C C . ARG A 1 987 ? 19.709 13.516 -1.244 1.00 88.75 987 ARG A C 1
ATOM 7884 O O . ARG A 1 987 ? 20.034 13.257 -0.087 1.00 88.75 987 ARG A O 1
ATOM 7891 N N . ALA A 1 988 ? 19.537 14.752 -1.704 1.00 88.19 988 ALA A N 1
ATOM 7892 C CA . ALA A 1 988 ? 19.717 15.953 -0.895 1.00 88.19 988 ALA A CA 1
ATOM 7893 C C . ALA A 1 988 ? 18.726 15.998 0.280 1.00 88.19 988 ALA A C 1
ATOM 7895 O O . ALA A 1 988 ? 19.128 16.235 1.421 1.00 88.19 988 ALA A O 1
ATOM 7896 N N . LEU A 1 989 ? 17.457 15.653 0.031 1.00 84.12 989 LEU A N 1
ATOM 7897 C CA . LEU A 1 989 ? 16.436 15.528 1.076 1.00 84.12 989 LEU A CA 1
ATOM 7898 C C . LEU A 1 989 ? 16.756 14.417 2.081 1.00 84.12 989 LEU A C 1
ATOM 7900 O O . LEU A 1 989 ? 16.680 14.634 3.287 1.00 84.12 989 LEU A O 1
ATOM 7904 N N . ASN A 1 990 ? 17.197 13.246 1.611 1.00 82.12 990 ASN A N 1
ATOM 7905 C CA . ASN A 1 990 ? 17.599 12.146 2.496 1.00 82.12 990 ASN A CA 1
ATOM 7906 C C . ASN A 1 990 ? 18.788 12.513 3.403 1.00 82.12 990 ASN A C 1
ATOM 7908 O O . ASN A 1 990 ? 18.936 11.959 4.492 1.00 82.12 990 ASN A O 1
ATOM 7912 N N . LYS A 1 991 ? 19.632 13.455 2.967 1.00 82.06 991 LYS A N 1
ATOM 7913 C CA . LYS A 1 991 ? 20.732 14.026 3.754 1.00 82.06 991 LYS A CA 1
ATOM 7914 C C . LYS A 1 991 ? 20.315 15.207 4.632 1.00 82.06 991 LYS A C 1
ATOM 7916 O O . LYS A 1 991 ? 21.150 15.690 5.387 1.00 82.06 991 LYS A O 1
ATOM 7921 N N . LYS A 1 992 ? 19.049 15.639 4.568 1.00 82.56 992 LYS A N 1
ATOM 7922 C CA . LYS A 1 992 ? 18.519 16.838 5.240 1.00 82.56 992 LYS A CA 1
ATOM 7923 C C . LYS A 1 992 ? 19.271 18.122 4.865 1.00 82.56 992 LYS A C 1
ATOM 7925 O O . LYS A 1 992 ? 19.307 19.062 5.649 1.00 82.56 992 LYS A O 1
ATOM 7930 N N . ALA A 1 993 ? 19.887 18.142 3.685 1.00 80.81 993 ALA A N 1
ATOM 7931 C CA . ALA A 1 993 ? 20.646 19.291 3.196 1.00 80.81 993 ALA A CA 1
ATOM 7932 C C . ALA A 1 993 ? 19.750 20.349 2.540 1.00 80.81 993 ALA A C 1
ATOM 7934 O O . ALA A 1 993 ? 20.115 21.514 2.459 1.00 80.81 993 ALA A O 1
ATOM 7935 N N . LEU A 1 994 ? 18.555 19.935 2.118 1.00 77.62 994 LEU A N 1
ATOM 7936 C CA . LEU A 1 994 ? 17.447 20.815 1.783 1.00 77.62 994 LEU A CA 1
ATOM 7937 C C . LEU A 1 994 ? 16.383 20.619 2.867 1.00 77.62 994 LEU A C 1
ATOM 7939 O O . LEU A 1 994 ? 15.954 19.486 3.105 1.00 77.62 994 LEU A O 1
ATOM 7943 N N . SER A 1 995 ? 15.990 21.690 3.552 1.00 59.84 995 SER A N 1
ATOM 7944 C CA . SER A 1 995 ? 14.875 21.671 4.503 1.00 59.84 995 SER A CA 1
ATOM 7945 C C . SER A 1 995 ? 13.596 22.129 3.804 1.00 59.84 995 SER A C 1
ATOM 7947 O O . SER A 1 995 ? 13.589 23.218 3.232 1.00 59.84 995 SER A O 1
ATOM 7949 N N . MET A 1 996 ? 12.550 21.296 3.855 1.00 50.41 996 MET A N 1
ATOM 7950 C CA . MET A 1 996 ? 11.174 21.658 3.479 1.00 50.41 996 MET A CA 1
ATOM 7951 C C . MET A 1 996 ? 10.478 22.423 4.593 1.00 50.41 996 MET A C 1
ATOM 7953 O O . MET A 1 996 ? 10.458 21.886 5.729 1.00 50.41 996 MET A O 1
#

Secondary structure (DSSP, 8-state):
------S---EEESS---S--SSS--TTTTTT-S---HHHHHHHHHHHHHHHHHHHHHHTTS-HHHHHHHHHHHHHTT----S-TT-SS-SEEEEEEEE--SSS-THHHHGGGGSSB--TTB-TTS-EEEEEEEE--TTSB--EEEETTTTEEEE--TT-EEEE-TTS-EEEPPPBPSTTPPPPTT-EEEEEEEE-BHHHH-TTT----SS--BTTB-----TT--HHHHGGGTS-HHHHHHHHHHHHHHHHHHHHTTS-GGG-----HHHHHHT-EEE-TTS-EEEPPP-TTPPPSSTT-HHHHHHHHHHHHHHHHHHHHHHHHGGG-HHHHTT-HHHHHHS-PPP-------------------------------------SSHHHHHTTSS-SSTTHHHHHSSHHHHHHHHHHHHHHHHHHTS------THHHHHHHHTHHHHTTS-TT-HHHHHHHHHHHHHHHHHHHHHHHHHHHHHHHHHHHHHHHHHHHHIIIIIHHHHHHHHHTT--GGGTTSHHHHHHHHHHHHHHTT-SEEEEEGGGGT--SS---EEEEE-SS-----HHHHHHHHHHHHHHHHHHHTT--TTTHHHHHHHHHHHHHHT-GGGGGSHHHHHHHHT--GGGT----STTGGG--SGGGGHHHHHHHHHSGGG-TTSHHHHHHHHHHHHHTTSS-GGG--TTHHHHHHHHHHHHHHHHHHHHHH-TT---SSHHHHHHHHHHHHH-SSGGGSHHHHHHTSTTSTTSHHHHTSHHHHHHHHHIIIIITT-HHHHHS-S--SSHHHHHHHHHHHHHH-TT--TTSTTT--TTTTSS--TT--GGGHHHHHHHHHHHTHHHHHTTTTS--HHHHHHHHS-SSS---SSTTTHHHHHHHHHHHHHHHTSSPPPPHHHHHHHHHHH-SHHHHHHHHTTSS-SSSGGGS-HHHHHHHHHHHHHHHHHHHHHHS-HHHHHHHT-EETTEE-HHHHHHHHHHHHHHHHTT-S--

Sequence (996 aa):
MPWDYQKHEHLRSIATSFERQRSAFEPAANVKSTVRSDEALKLLKDLSAAVMPMAMRNMEMAPAHVQEIIKRRFEYLELPRISFHGNWAYPVLQCNIAAAEAGGDLSKQMGFFGGAHFDEGDDPCWFTNMITSSSLPDDYDPGYFFLLVYGVYTRLSNGGGFNFHGNVKHGGSGPFPPRGEKPPPSAYRLTLISYPPERAVDPTKTRHQVLASSWRGTVMNTPEMRYPGEGLGLMDHDSYAEFAVQNLYQLLRYASNQLSPQLGLRMEKDDFFRLFSYLREDGNRVQMEPWQHAPPFCADDESLTALLHEREKSEREWEAYYLKTAIFIPYRFDRDPKLQQAWPGPPRDSSDITPSRPFDSGINSASNASPNKRPRSQETCNLEPQVAANHKRQRTEYAFLLSRNLNVHNLELELLQLKEELQATQSPTAPSETAGMIDTICQAKEVVALPPTDVHTLEEIGKLLLALKSYQNATAQRAQTARAGRISIVEARTRVWRWIEYTVPTLAGQILDGKRAECLGSWVADLANTCFMVLHHQHNAKEFNSQDYGVTGQGERVWLYENKRPRVLSIEEAKEQACIMVSQIVAYWLDVSPDVDQKLCWFVMVLMETIGLEAVSMDRVWKMVCHFTPAYVVLSSGRNAAKATSRESAKALKNELQQHPISNPSTKEGYLYLQYRDLFNRKLRPGDVDPRGFTRTSSSLFAHMWRLSLQYIEDPDANPSDAFSNLLCEDADFYLPIREAAPTRICARGSDGPYHPTTIVTLPGIFSAIVLRAFTYRSKFFWDRRMVFHSWEDLDQEIMSVMDDHPELSLKSGYFTNFRSYGVPVMQRTIDKAKQSWLSLQEKGWNDYCANYPKKSFLSTLRYFRPQRHESKIFPYLGALGGFALTCDLAYAGVCRRPTVDEMAECIVELDKGALSGLRLLGLVEVGTEETASRGRKVEAVKEALHSLVGQLKETLTETEQSAVGLTVGDNADWILLEHSLCKFSRALNKKALSM

Organism: NCBI:txid2828524

pLDDT: mean 76.26, std 19.39, range [19.97, 97.44]